Protein AF-0000000087415972 (afdb_homodimer)

Sequence (1484 aa):
MSKLFTLLSVLIVLSFTNALNAEDFAIRDGDTVGFLGDSITAARTYGKHIEKFTLLRYPERKVHFINLGNGGDTAAGGFKRLEQDVFDKGVTLLTVAYGVNDIGWGAKADDEHRQLYLDSIQKIVTACKKRGVRVYICSAAITAGHPDKTENNFLQQMCDAGLAIARKEGAGTIDIQRTMRDIQRSVYTANESLPIEKQKSLHAADGIHLNDLGQMAMAYAILKGLEAPADVSTCVIDAAAGEVLEGNGCQISDLSAADDRLTFTRLDQGLPYNNGAFANLMYRFVPMNQINQYRLTVRNLNLGKYKLTVSGREIGIWRASELAKGLDIASTTPDSWQPGGPWDAQATVLKSLTEARYEVDLANLHAKRSLPETPLLASLTNQAKHANKEIEQMQRFVAKPRPYQFVLTRETDETTIASPLENQVFQRHVRNAGRILIRGTTTRNVDQVQVRFRGQPLQGEVPSEWQSIEFNREDGAFQKSLEFPAGGWFSMDLRMTADNQTVEELSVDQFGVGEVFVGAGQSNSTNSGQFKTKQTTGMVASFSGEHWQIADDPQPGVADRSQGGSYYPAFGDALYEAYKVPIGIAATGYGGTSVNAWQPMDEGLFRWMMTRIDQLGPHGFRAVLWHQGETDVEMPSDEYYDKLKRVIDTSREEAGWNIPWLVAQVSYHNPDAPSFTTTRTAQAKLWADGVALEGPDTDTLTGDHRDLDGKGIHFSPQGLKAHGLLWSEQVKPLIDKSIQEPMSKLFTLLSVLIVLSFTNALNAEDFAIRDGDTVGFLGDSITAARTYGKHIEKFTLLRYPERKVHFINLGNGGDTAAGGFKRLEQDVFDKGVTLLTVAYGVNDIGWGAKADDEHRQLYLDSIQKIVTACKKRGVRVYICSAAITAGHPDKTENNFLQQMCDAGLAIARKEGAGTIDIQRTMRDIQRSVYTANESLPIEKQKSLHAADGIHLNDLGQMAMAYAILKGLEAPADVSTCVIDAAAGEVLEGNGCQISDLSAADDRLTFTRLDQGLPYNNGAFANLMYRFVPMNQINQYRLTVRNLNLGKYKLTVSGREIGIWRASELAKGLDIASTTPDSWQPGGPWDAQATVLKSLTEARYEVDLANLHAKRSLPETPLLASLTNQAKHANKEIEQMQRFVAKPRPYQFVLTRETDETTIASPLENQVFQRHVRNAGRILIRGTTTRNVDQVQVRFRGQPLQGEVPSEWQSIEFNREDGAFQKSLEFPAGGWFSMDLRMTADNQTVEELSVDQFGVGEVFVGAGQSNSTNSGQFKTKQTTGMVASFSGEHWQIADDPQPGVADRSQGGSYYPAFGDALYEAYKVPIGIAATGYGGTSVNAWQPMDEGLFRWMMTRIDQLGPHGFRAVLWHQGETDVEMPSDEYYDKLKRVIDTSREEAGWNIPWLVAQVSYHNPDAPSFTTTRTAQAKLWADGVALEGPDTDTLTGDHRDLDGKGIHFSPQGLKAHGLLWSEQVKPLIDKSIQEP

Radius of gyration: 38.38 Å; Cα contacts (8 Å, |Δi|>4): 3433; chains: 2; bounding box: 85×144×122 Å

pLDDT: mean 88.77, std 13.56, range [22.22, 98.81]

Structure (mmCIF, N/CA/C/O backbone):
data_AF-0000000087415972-model_v1
#
loop_
_entity.id
_entity.type
_entity.pdbx_description
1 polymer 'GDSL-like Lipase/Acylhydrolase'
#
loop_
_atom_site.group_PDB
_atom_site.id
_atom_site.type_symbol
_atom_site.label_atom_id
_atom_site.label_alt_id
_atom_site.label_comp_id
_atom_site.label_asym_id
_atom_site.label_entity_id
_atom_site.label_seq_id
_atom_site.pdbx_PDB_ins_code
_atom_site.Cartn_x
_atom_site.Cartn_y
_atom_site.Cartn_z
_atom_site.occupancy
_atom_site.B_iso_or_equiv
_atom_site.auth_seq_id
_atom_site.auth_comp_id
_atom_site.auth_asym_id
_atom_site.auth_atom_id
_atom_site.pdbx_PDB_model_num
ATOM 1 N N . MET A 1 1 ? -45.344 -38.5 -70.062 1 22.36 1 MET A N 1
ATOM 2 C CA . MET A 1 1 ? -43.969 -38.656 -69.688 1 22.36 1 MET A CA 1
ATOM 3 C C . MET A 1 1 ? -43.375 -37.312 -69.188 1 22.36 1 MET A C 1
ATOM 5 O O . MET A 1 1 ? -42.188 -37.219 -69 1 22.36 1 MET A O 1
ATOM 9 N N . SER A 1 2 ? -43.969 -36.281 -69.375 1 23.62 2 SER A N 1
ATOM 10 C CA . SER A 1 2 ? -43.719 -34.844 -69.312 1 23.62 2 SER A CA 1
ATOM 11 C C . SER A 1 2 ? -43.625 -34.375 -67.875 1 23.62 2 SER A C 1
ATOM 13 O O . SER A 1 2 ? -44.375 -33.5 -67.438 1 23.62 2 SER A O 1
ATOM 15 N N . LYS A 1 3 ? -43.281 -35.469 -66.938 1 23.25 3 LYS A N 1
ATOM 16 C CA . LYS A 1 3 ? -43.656 -35.25 -65.5 1 23.25 3 LYS A CA 1
ATOM 17 C C . LYS A 1 3 ? -43 -34 -64.938 1 23.25 3 LYS A C 1
ATOM 19 O O . LYS A 1 3 ? -43.5 -33.406 -64 1 23.25 3 LYS A O 1
ATOM 24 N N . LEU A 1 4 ? -41.75 -33.562 -65.188 1 24.44 4 LEU A N 1
ATOM 25 C CA . LEU A 1 4 ? -40.75 -33.906 -64.188 1 24.44 4 LEU A CA 1
ATOM 26 C C . LEU A 1 4 ? -40.625 -32.781 -63.156 1 24.44 4 LEU A C 1
ATOM 28 O O . LEU A 1 4 ? -40.656 -33.031 -61.938 1 24.44 4 LEU A O 1
ATOM 32 N N . PHE A 1 5 ? -39.688 -31.719 -63.312 1 28.03 5 PHE A N 1
ATOM 33 C CA . PHE A 1 5 ? -38.656 -31.344 -62.344 1 28.03 5 PHE A CA 1
ATOM 34 C C . PHE A 1 5 ? -39.219 -30.359 -61.312 1 28.03 5 PHE A C 1
ATOM 36 O O . PHE A 1 5 ? -39.719 -29.281 -61.688 1 28.03 5 PHE A O 1
ATOM 43 N N . THR A 1 6 ? -39.75 -30.844 -60.156 1 29.55 6 THR A N 1
ATOM 44 C CA . THR A 1 6 ? -40.344 -30.172 -59 1 29.55 6 THR A CA 1
ATOM 45 C C . THR A 1 6 ? -39.344 -29.219 -58.344 1 29.55 6 THR A C 1
ATOM 47 O O . THR A 1 6 ? -38.25 -29.641 -57.938 1 29.55 6 THR A O 1
ATOM 50 N N . LEU A 1 7 ? -39.25 -27.922 -58.688 1 30.62 7 LEU A N 1
ATOM 51 C CA . LEU A 1 7 ? -38.438 -26.844 -58.125 1 30.62 7 LEU A CA 1
ATOM 52 C C . LEU A 1 7 ? -38.656 -26.688 -56.625 1 30.62 7 LEU A C 1
ATOM 54 O O . LEU A 1 7 ? -39.75 -26.281 -56.219 1 30.62 7 LEU A O 1
ATOM 58 N N . LEU A 1 8 ? -38.25 -27.719 -55.75 1 30.27 8 LEU A N 1
ATOM 59 C CA . LEU A 1 8 ? -38.469 -27.562 -54.312 1 30.27 8 LEU A CA 1
ATOM 60 C C . LEU A 1 8 ? -37.75 -26.312 -53.781 1 30.27 8 LEU A C 1
ATOM 62 O O . LEU A 1 8 ? -36.531 -26.188 -53.906 1 30.27 8 LEU A O 1
ATOM 66 N N . SER A 1 9 ? -38.406 -25.141 -53.688 1 29.41 9 SER A N 1
ATOM 67 C CA . SER A 1 9 ? -38 -23.891 -53.062 1 29.41 9 SER A CA 1
ATOM 68 C C . SER A 1 9 ? -37.594 -24.094 -51.594 1 29.41 9 SER A C 1
ATOM 70 O O . SER A 1 9 ? -38.406 -24.562 -50.781 1 29.41 9 SER A O 1
ATOM 72 N N . VAL A 1 10 ? -36.375 -24.562 -51.312 1 29.03 10 VAL A N 1
ATOM 73 C CA . VAL A 1 10 ? -35.844 -24.688 -49.969 1 29.03 10 VAL A CA 1
ATOM 74 C C . VAL A 1 10 ? -35.969 -23.344 -49.219 1 29.03 10 VAL A C 1
ATOM 76 O O . VAL A 1 10 ? -35.406 -22.344 -49.656 1 29.03 10 VAL A O 1
ATOM 79 N N . LEU A 1 11 ? -37.094 -23.062 -48.531 1 29.73 11 LEU A N 1
ATOM 80 C CA . LEU A 1 11 ? -37.312 -21.984 -47.594 1 29.73 11 LEU A CA 1
ATOM 81 C C . LEU A 1 11 ? -36.25 -21.938 -46.531 1 29.73 11 LEU A C 1
ATOM 83 O O . LEU A 1 11 ? -36.094 -22.891 -45.75 1 29.73 11 LEU A O 1
ATOM 87 N N . ILE A 1 12 ? -35.156 -21.266 -46.75 1 29.73 12 ILE A N 1
ATOM 88 C CA . ILE A 1 12 ? -34.125 -20.906 -45.781 1 29.73 12 ILE A CA 1
ATOM 89 C C . ILE A 1 12 ? -34.781 -20.266 -44.562 1 29.73 12 ILE A C 1
ATOM 91 O O . ILE A 1 12 ? -35.375 -19.188 -44.656 1 29.73 12 ILE A O 1
ATOM 95 N N . VAL A 1 13 ? -35.406 -21.094 -43.656 1 29.53 13 VAL A N 1
ATOM 96 C CA . VAL A 1 13 ? -35.875 -20.594 -42.375 1 29.53 13 VAL A CA 1
ATOM 97 C C . VAL A 1 13 ? -34.75 -19.844 -41.656 1 29.53 13 VAL A C 1
ATOM 99 O O . VAL A 1 13 ? -33.688 -20.422 -41.344 1 29.53 13 VAL A O 1
ATOM 102 N N . LEU A 1 14 ? -34.594 -18.578 -41.938 1 31.95 14 LEU A N 1
ATOM 103 C CA . LEU A 1 14 ? -33.875 -17.609 -41.125 1 31.95 14 LEU A CA 1
ATOM 104 C C . LEU A 1 14 ? -34.312 -17.703 -39.656 1 31.95 14 LEU A C 1
ATOM 106 O O . LEU A 1 14 ? -35.438 -17.328 -39.312 1 31.95 14 LEU A O 1
ATOM 110 N N . SER A 1 15 ? -34.062 -18.859 -39.031 1 29.22 15 SER A N 1
ATOM 111 C CA . SER A 1 15 ? -34.312 -18.844 -37.594 1 29.22 15 SER A CA 1
ATOM 112 C C . SER A 1 15 ? -33.781 -17.578 -36.969 1 29.22 15 SER A C 1
ATOM 114 O O . SER A 1 15 ? -32.594 -17.312 -37 1 29.22 15 SER A O 1
ATOM 116 N N . PHE A 1 16 ? -34.625 -16.516 -36.969 1 31.69 16 PHE A N 1
ATOM 117 C CA . PHE A 1 16 ? -34.438 -15.422 -36.031 1 31.69 16 PHE A CA 1
ATOM 118 C C . PHE A 1 16 ? -34.25 -15.938 -34.625 1 31.69 16 PHE A C 1
ATOM 120 O O . PHE A 1 16 ? -35.156 -16.469 -34.031 1 31.69 16 PHE A O 1
ATOM 127 N N . THR A 1 17 ? -33.125 -16.609 -34.312 1 31.09 17 THR A N 1
ATOM 128 C CA . THR A 1 17 ? -32.812 -16.781 -32.906 1 31.09 17 THR A CA 1
ATOM 129 C C . THR A 1 17 ? -33.281 -15.578 -32.094 1 31.09 17 THR A C 1
ATOM 131 O O . THR A 1 17 ? -33.094 -14.43 -32.5 1 31.09 17 THR A O 1
ATOM 134 N N . ASN A 1 18 ? -34.375 -15.789 -31.422 1 31.23 18 ASN A N 1
ATOM 135 C CA . ASN A 1 18 ? -34.812 -14.945 -30.312 1 31.23 18 ASN A CA 1
ATOM 136 C C . ASN A 1 18 ? -33.656 -14.406 -29.5 1 31.23 18 ASN A C 1
ATOM 138 O O . ASN A 1 18 ? -32.875 -15.188 -28.938 1 31.23 18 ASN A O 1
ATOM 142 N N . ALA A 1 19 ? -33.125 -13.32 -29.859 1 33.66 19 ALA A N 1
ATOM 143 C CA . ALA A 1 19 ? -32.312 -12.484 -28.969 1 33.66 19 ALA A CA 1
ATOM 144 C C . ALA A 1 19 ? -32.812 -12.562 -27.531 1 33.66 19 ALA A C 1
ATOM 146 O O . ALA A 1 19 ? -33.969 -12.258 -27.25 1 33.66 19 ALA A O 1
ATOM 147 N N . LEU A 1 20 ? -32.406 -13.539 -26.734 1 34.69 20 LEU A N 1
ATOM 148 C CA . LEU A 1 20 ? -32.531 -13.461 -25.281 1 34.69 20 LEU A CA 1
ATOM 149 C C . LEU A 1 20 ? -32.781 -12.023 -24.844 1 34.69 20 LEU A C 1
ATOM 151 O O . LEU A 1 20 ? -32.094 -11.109 -25.281 1 34.69 20 LEU A O 1
ATOM 155 N N . ASN A 1 21 ? -34 -11.766 -24.562 1 36.62 21 ASN A N 1
ATOM 156 C CA . ASN A 1 21 ? -34.375 -10.578 -23.797 1 36.62 21 ASN A CA 1
ATOM 157 C C . ASN A 1 21 ? -33.312 -10.203 -22.781 1 36.62 21 ASN A C 1
ATOM 159 O O . ASN A 1 21 ? -33.031 -10.953 -21.828 1 36.62 21 ASN A O 1
ATOM 163 N N . ALA A 1 22 ? -32.125 -9.758 -23.062 1 40.22 22 ALA A N 1
ATOM 164 C CA . ALA A 1 22 ? -31.203 -9.047 -22.172 1 40.22 22 ALA A CA 1
ATOM 165 C C . ALA A 1 22 ? -31.953 -8.492 -20.953 1 40.22 22 ALA A C 1
ATOM 167 O O . ALA A 1 22 ? -32.75 -7.574 -21.078 1 40.22 22 ALA A O 1
ATOM 168 N N . GLU A 1 23 ? -32.438 -9.18 -20.141 1 51.81 23 GLU A N 1
ATOM 169 C CA . GLU A 1 23 ? -32.719 -8.641 -18.812 1 51.81 23 GLU A CA 1
ATOM 170 C C . GLU A 1 23 ? -31.828 -7.43 -18.531 1 51.81 23 GLU A C 1
ATOM 172 O O . GLU A 1 23 ? -30.594 -7.527 -18.578 1 51.81 23 GLU A O 1
ATOM 177 N N . ASP A 1 24 ? -32.219 -6.043 -18.969 1 72.81 24 ASP A N 1
ATOM 178 C CA . ASP A 1 24 ? -31.609 -4.871 -19.578 1 72.81 24 ASP A CA 1
ATOM 179 C C . ASP A 1 24 ? -30.609 -4.207 -18.625 1 72.81 24 ASP A C 1
ATOM 181 O O . ASP A 1 24 ? -30.984 -3.838 -17.5 1 72.81 24 ASP A O 1
ATOM 185 N N . PHE A 1 25 ? -29.391 -4.578 -18.766 1 92.56 25 PHE A N 1
ATOM 186 C CA . PHE A 1 25 ? -28.344 -3.76 -18.172 1 92.56 25 PHE A CA 1
ATOM 187 C C . PHE A 1 25 ? -28.719 -2.285 -18.188 1 92.56 25 PHE A C 1
ATOM 189 O O . PHE A 1 25 ? -29.234 -1.785 -19.188 1 92.56 25 PHE A O 1
ATOM 196 N N . ALA A 1 26 ? -28.672 -1.767 -17.047 1 97.06 26 ALA A N 1
ATOM 197 C CA . ALA A 1 26 ? -29.219 -0.428 -16.828 1 97.06 26 ALA A CA 1
ATOM 198 C C . ALA A 1 26 ? -28.547 0.59 -17.75 1 97.06 26 ALA A C 1
ATOM 200 O O . ALA A 1 26 ? -29.172 1.57 -18.156 1 97.06 26 ALA A O 1
ATOM 201 N N . ILE A 1 27 ? -27.25 0.401 -18.094 1 97.75 27 ILE A N 1
ATOM 202 C CA . ILE A 1 27 ? -26.531 1.353 -18.922 1 97.75 27 ILE A CA 1
ATOM 203 C C . ILE A 1 27 ? -26.859 1.099 -20.391 1 97.75 27 ILE A C 1
ATOM 205 O O . ILE A 1 27 ? -26.547 0.031 -20.938 1 97.75 27 ILE A O 1
ATOM 209 N N . ARG A 1 28 ? -27.359 2.094 -21.062 1 96.75 28 ARG A N 1
ATOM 210 C CA . ARG A 1 28 ? -27.859 1.979 -22.422 1 96.75 28 ARG A CA 1
ATOM 211 C C . ARG A 1 28 ? -27 2.771 -23.391 1 96.75 28 ARG A C 1
ATOM 213 O O . ARG A 1 28 ? -26.125 3.537 -22.969 1 96.75 28 ARG A O 1
ATOM 220 N N . ASP A 1 29 ? -27.25 2.471 -24.703 1 96.62 29 ASP A N 1
ATOM 221 C CA . ASP A 1 29 ? -26.562 3.215 -25.75 1 96.62 29 ASP A CA 1
ATOM 222 C C . ASP A 1 29 ? -26.875 4.707 -25.672 1 96.62 29 ASP A C 1
ATOM 224 O O . ASP A 1 29 ? -28.047 5.094 -25.547 1 96.62 29 ASP A O 1
ATOM 228 N N . GLY A 1 30 ? -25.906 5.523 -25.656 1 96.38 30 GLY A N 1
ATOM 229 C CA . GLY A 1 30 ? -26.078 6.965 -25.625 1 96.38 30 GLY A CA 1
ATOM 230 C C . GLY A 1 30 ? -26.031 7.551 -24.219 1 96.38 30 GLY A C 1
ATOM 231 O O . GLY A 1 30 ? -26.031 8.773 -24.062 1 96.38 30 GLY A O 1
ATOM 232 N N . ASP A 1 31 ? -25.875 6.75 -23.234 1 97.81 31 ASP A N 1
ATOM 233 C CA . ASP A 1 31 ? -25.891 7.227 -21.844 1 97.81 31 ASP A CA 1
ATOM 234 C C . ASP A 1 31 ? -24.625 8.008 -21.516 1 97.81 31 ASP A C 1
ATOM 236 O O . ASP A 1 31 ? -23.547 7.676 -22 1 97.81 31 ASP A O 1
ATOM 240 N N . THR A 1 32 ? -24.797 9.062 -20.781 1 98.12 32 THR A N 1
ATOM 241 C CA . THR A 1 32 ? -23.734 9.641 -19.969 1 98.12 32 THR A CA 1
ATOM 242 C C . THR A 1 32 ? -23.922 9.242 -18.5 1 98.12 32 THR A C 1
ATOM 244 O O . THR A 1 32 ? -24.844 9.703 -17.828 1 98.12 32 THR A O 1
ATOM 247 N N . VAL A 1 33 ? -23 8.438 -18.031 1 98.56 33 VAL A N 1
ATOM 248 C CA . VAL A 1 33 ? -23.109 7.863 -16.688 1 98.56 33 VAL A CA 1
ATOM 249 C C . VAL A 1 33 ? -22.297 8.688 -15.695 1 98.56 33 VAL A C 1
ATOM 251 O O . VAL A 1 33 ? -21.094 8.891 -15.891 1 98.56 33 VAL A O 1
ATOM 254 N N . GLY A 1 34 ? -22.969 9.195 -14.656 1 98.5 34 GLY A N 1
ATOM 255 C CA . GLY A 1 34 ? -22.297 9.93 -13.594 1 98.5 34 GLY A CA 1
ATOM 256 C C . GLY A 1 34 ? -22.234 9.156 -12.289 1 98.5 34 GLY A C 1
ATOM 257 O O . GLY A 1 34 ? -23.188 8.469 -11.922 1 98.5 34 GLY A O 1
ATOM 258 N N . PHE A 1 35 ? -21.109 9.242 -11.594 1 98.62 35 PHE A N 1
ATOM 259 C CA . PHE A 1 35 ? -20.938 8.672 -10.266 1 98.62 35 PHE A CA 1
ATOM 260 C C . PHE A 1 35 ? -20.859 9.773 -9.211 1 98.62 35 PHE A C 1
ATOM 262 O O . PHE A 1 35 ? -19.781 10.344 -8.984 1 98.62 35 PHE A O 1
ATOM 269 N N . LEU A 1 36 ? -21.906 10.031 -8.555 1 98.44 36 LEU A N 1
ATOM 270 C CA . LEU A 1 36 ? -21.953 11.062 -7.527 1 98.44 36 LEU A CA 1
ATOM 271 C C . LEU A 1 36 ? -21.672 10.477 -6.152 1 98.44 36 LEU A C 1
ATOM 273 O O . LEU A 1 36 ? -22.297 9.484 -5.762 1 98.44 36 LEU A O 1
ATOM 277 N N . GLY A 1 37 ? -20.766 11.008 -5.445 1 97.62 37 GLY A N 1
ATOM 278 C CA . GLY A 1 37 ? -20.438 10.484 -4.129 1 97.62 37 GLY A CA 1
ATOM 279 C C . GLY A 1 37 ? -19.328 11.258 -3.436 1 97.62 37 GLY A C 1
ATOM 280 O O . GLY A 1 37 ? -19.047 12.398 -3.801 1 97.62 37 GLY A O 1
ATOM 281 N N . ASP A 1 38 ? -18.828 10.672 -2.344 1 95.44 38 ASP A N 1
ATOM 282 C CA . ASP A 1 38 ? -17.828 11.336 -1.497 1 95.44 38 ASP A CA 1
ATOM 283 C C . ASP A 1 38 ? -16.406 10.938 -1.895 1 95.44 38 ASP A C 1
ATOM 285 O O . ASP A 1 38 ? -16.109 10.805 -3.082 1 95.44 38 ASP A O 1
ATOM 289 N N . SER A 1 39 ? -15.477 10.852 -0.939 1 93.19 39 SER A N 1
ATOM 290 C CA . SER A 1 39 ? -14.07 10.586 -1.226 1 93.19 39 SER A CA 1
ATOM 291 C C . SER A 1 39 ? -13.891 9.203 -1.847 1 93.19 39 SER A C 1
ATOM 293 O O . SER A 1 39 ? -12.961 8.984 -2.633 1 93.19 39 SER A O 1
ATOM 295 N N . ILE A 1 40 ? -14.656 8.219 -1.494 1 94.12 40 ILE A N 1
ATOM 296 C CA . ILE A 1 40 ? -14.562 6.883 -2.068 1 94.12 40 ILE A CA 1
ATOM 297 C C . ILE A 1 40 ? -14.844 6.941 -3.566 1 94.12 40 ILE A C 1
ATOM 299 O O . ILE A 1 40 ? -14.133 6.324 -4.363 1 94.12 40 ILE A O 1
ATOM 303 N N . THR A 1 41 ? -15.883 7.719 -3.926 1 97 41 THR A N 1
ATOM 304 C CA . THR A 1 41 ? -16.203 7.938 -5.332 1 97 41 THR A CA 1
ATOM 305 C C . THR A 1 41 ? -15.109 8.758 -6.016 1 97 41 THR A C 1
ATOM 307 O O . THR A 1 41 ? -14.742 8.477 -7.156 1 97 41 THR A O 1
ATOM 310 N N . ALA A 1 42 ? -14.609 9.734 -5.297 1 93.75 42 ALA A N 1
ATOM 311 C CA . ALA A 1 42 ? -13.594 10.625 -5.844 1 93.75 42 ALA A CA 1
ATOM 312 C C . ALA A 1 42 ? -12.328 9.852 -6.207 1 93.75 42 ALA A C 1
ATOM 314 O O . ALA A 1 42 ? -11.547 10.289 -7.062 1 93.75 42 ALA A O 1
ATOM 315 N N . ALA A 1 43 ? -12.148 8.719 -5.574 1 92.38 43 ALA A N 1
ATOM 316 C CA . ALA A 1 43 ? -10.984 7.875 -5.859 1 92.38 43 ALA A CA 1
ATOM 317 C C . ALA A 1 43 ? -11.055 7.309 -7.277 1 92.38 43 ALA A C 1
ATOM 319 O O . ALA A 1 43 ? -10.047 6.871 -7.828 1 92.38 43 ALA A O 1
ATOM 320 N N . ARG A 1 44 ? -12.266 7.191 -7.902 1 94.94 44 ARG A N 1
ATOM 321 C CA . ARG A 1 44 ? -12.523 6.906 -9.312 1 94.94 44 ARG A CA 1
ATOM 322 C C . ARG A 1 44 ? -12.328 5.426 -9.609 1 94.94 44 ARG A C 1
ATOM 324 O O . ARG A 1 44 ? -12.711 4.945 -10.68 1 94.94 44 ARG A O 1
ATOM 331 N N . THR A 1 45 ? -11.828 4.59 -8.695 1 96.19 45 THR A N 1
ATOM 332 C CA . THR A 1 45 ? -11.391 3.23 -8.992 1 96.19 45 THR A CA 1
ATOM 333 C C . THR A 1 45 ? -12.578 2.33 -9.312 1 96.19 45 THR A C 1
ATOM 335 O O . THR A 1 45 ? -12.578 1.62 -10.312 1 96.19 45 THR A O 1
ATOM 338 N N . TYR A 1 46 ? -13.656 2.35 -8.461 1 97.81 46 TYR A N 1
ATOM 339 C CA . TYR A 1 46 ? -14.781 1.469 -8.766 1 97.81 46 TYR A CA 1
ATOM 340 C C . TYR A 1 46 ? -15.484 1.901 -10.039 1 97.81 46 TYR A C 1
ATOM 342 O O . TYR A 1 46 ? -16.016 1.065 -10.781 1 97.81 46 TYR A O 1
ATOM 350 N N . GLY A 1 47 ? -15.531 3.236 -10.328 1 98.19 47 GLY A N 1
ATOM 351 C CA . GLY A 1 47 ? -16.109 3.723 -11.57 1 98.19 47 GLY A CA 1
ATOM 352 C C . GLY A 1 47 ? -15.375 3.217 -12.805 1 98.19 47 GLY A C 1
ATOM 353 O O . GLY A 1 47 ? -16 2.885 -13.812 1 98.19 47 GLY A O 1
ATOM 354 N N . LYS A 1 48 ? -14.039 3.148 -12.742 1 97.94 48 LYS A N 1
ATOM 355 C CA . LYS A 1 48 ? -13.234 2.627 -13.844 1 97.94 48 LYS A CA 1
ATOM 356 C C . LYS A 1 48 ? -13.555 1.16 -14.109 1 97.94 48 LYS A C 1
ATOM 358 O O . LYS A 1 48 ? -13.578 0.724 -15.266 1 97.94 48 LYS A O 1
ATOM 363 N N . HIS A 1 49 ? -13.742 0.395 -13.008 1 98.06 49 HIS A N 1
ATOM 364 C CA . HIS A 1 49 ? -14.141 -0.997 -13.172 1 98.06 49 HIS A CA 1
ATOM 365 C C . HIS A 1 49 ? -15.453 -1.103 -13.945 1 98.06 49 HIS A C 1
ATOM 367 O O . HIS A 1 49 ? -15.586 -1.934 -14.844 1 98.06 49 HIS A O 1
ATOM 373 N N . ILE A 1 50 ? -16.391 -0.255 -13.609 1 98.56 50 ILE A N 1
ATOM 374 C CA . ILE A 1 50 ? -17.719 -0.285 -14.234 1 98.56 50 ILE A CA 1
ATOM 375 C C . ILE A 1 50 ? -17.609 0.14 -15.695 1 98.56 50 ILE A C 1
ATOM 377 O O . ILE A 1 50 ? -18.234 -0.457 -16.578 1 98.56 50 ILE A O 1
ATOM 381 N N . GLU A 1 51 ? -16.828 1.142 -15.914 1 98.44 51 GLU A N 1
ATOM 382 C CA . GLU A 1 51 ? -16.594 1.608 -17.281 1 98.44 51 GLU A CA 1
ATOM 383 C C . GLU A 1 51 ? -15.984 0.508 -18.141 1 98.44 51 GLU A C 1
ATOM 385 O O . GLU A 1 51 ? -16.484 0.223 -19.234 1 98.44 51 GLU A O 1
ATOM 390 N N . LYS A 1 52 ? -14.914 -0.134 -17.672 1 98 52 LYS A N 1
ATOM 391 C CA . LYS A 1 52 ? -14.25 -1.188 -18.422 1 98 52 LYS A CA 1
ATOM 392 C C . LYS A 1 52 ? -15.195 -2.359 -18.688 1 98 52 LYS A C 1
ATOM 394 O O . LYS A 1 52 ? -15.25 -2.891 -19.797 1 98 52 LYS A O 1
ATOM 399 N N . PHE A 1 53 ? -15.953 -2.768 -17.641 1 98.31 53 PHE A N 1
ATOM 400 C CA . PHE A 1 53 ? -16.922 -3.838 -17.797 1 98.31 53 PHE A CA 1
ATOM 401 C C . PHE A 1 53 ? -17.906 -3.518 -18.922 1 98.31 53 PHE A C 1
ATOM 403 O O . PHE A 1 53 ? -18.156 -4.355 -19.781 1 98.31 53 PHE A O 1
ATOM 410 N N . THR A 1 54 ? -18.406 -2.289 -18.906 1 98.44 54 THR A N 1
ATOM 411 C CA . THR A 1 54 ? -19.438 -1.868 -19.859 1 98.44 54 THR A CA 1
ATOM 412 C C . THR A 1 54 ? -18.875 -1.83 -21.281 1 98.44 54 THR A C 1
ATOM 414 O O . THR A 1 54 ? -19.531 -2.311 -22.203 1 98.44 54 THR A O 1
ATOM 417 N N . LEU A 1 55 ? -17.703 -1.273 -21.453 1 98.06 55 LEU A N 1
ATOM 418 C CA . LEU A 1 55 ? -17.109 -1.133 -22.781 1 98.06 55 LEU A CA 1
ATOM 419 C C . LEU A 1 55 ? -16.781 -2.498 -23.375 1 98.06 55 LEU A C 1
ATOM 421 O O . LEU A 1 55 ? -16.953 -2.707 -24.578 1 98.06 55 LEU A O 1
ATOM 425 N N . LEU A 1 56 ? -16.359 -3.416 -22.547 1 98.12 56 LEU A N 1
ATOM 426 C CA . LEU A 1 56 ? -16.031 -4.75 -23.031 1 98.12 56 LEU A CA 1
ATOM 427 C C . LEU A 1 56 ? -17.281 -5.547 -23.344 1 98.12 56 LEU A C 1
ATOM 429 O O . LEU A 1 56 ? -17.391 -6.18 -24.391 1 98.12 56 LEU A O 1
ATOM 433 N N . ARG A 1 57 ? -18.266 -5.426 -22.469 1 97.88 57 ARG A N 1
ATOM 434 C CA . ARG A 1 57 ? -19.484 -6.211 -22.594 1 97.88 57 ARG A CA 1
ATOM 435 C C . ARG A 1 57 ? -20.344 -5.703 -23.75 1 97.88 57 ARG A C 1
ATOM 437 O O . ARG A 1 57 ? -20.969 -6.496 -24.469 1 97.88 57 ARG A O 1
ATOM 444 N N . TYR A 1 58 ? -20.359 -4.379 -23.922 1 96.94 58 TYR A N 1
ATOM 445 C CA . TYR A 1 58 ? -21.188 -3.74 -24.938 1 96.94 58 TYR A CA 1
ATOM 446 C C . TYR A 1 58 ? -20.375 -2.748 -25.766 1 96.94 58 TYR A C 1
ATOM 448 O O . TYR A 1 58 ? -20.641 -1.545 -25.734 1 96.94 58 TYR A O 1
ATOM 456 N N . PRO A 1 59 ? -19.5 -3.297 -26.625 1 95.25 59 PRO A N 1
ATOM 457 C CA . PRO A 1 59 ? -18.562 -2.432 -27.328 1 95.25 59 PRO A CA 1
ATOM 458 C C . PRO A 1 59 ? -19.234 -1.495 -28.328 1 95.25 59 PRO A C 1
ATOM 460 O O . PRO A 1 59 ? -18.672 -0.47 -28.703 1 95.25 59 PRO A O 1
ATOM 463 N N . GLU A 1 60 ? -20.422 -1.74 -28.703 1 94.31 60 GLU A N 1
ATOM 464 C CA . GLU A 1 60 ? -21.094 -0.936 -29.719 1 94.31 60 GLU A CA 1
ATOM 465 C C . GLU A 1 60 ? -21.891 0.203 -29.078 1 94.31 60 GLU A C 1
ATOM 467 O O . GLU A 1 60 ? -22.312 1.134 -29.766 1 94.31 60 GLU A O 1
ATOM 472 N N . ARG A 1 61 ? -22.078 0.104 -27.766 1 94.88 61 ARG A N 1
ATOM 473 C CA . ARG A 1 61 ? -22.781 1.186 -27.078 1 94.88 61 ARG A CA 1
ATOM 474 C C . ARG A 1 61 ? -21.875 2.41 -26.922 1 94.88 61 ARG A C 1
ATOM 476 O O . ARG A 1 61 ? -20.719 2.293 -26.516 1 94.88 61 ARG A O 1
ATOM 483 N N . LYS A 1 62 ? -22.422 3.537 -27.297 1 94.94 62 LYS A N 1
ATOM 484 C CA . LYS A 1 62 ? -21.719 4.797 -27.078 1 94.94 62 LYS A CA 1
ATOM 485 C C . LYS A 1 62 ? -22.047 5.379 -25.703 1 94.94 62 LYS A C 1
ATOM 487 O O . LYS A 1 62 ? -22.984 6.172 -25.562 1 94.94 62 LYS A O 1
ATOM 492 N N . VAL A 1 63 ? -21.234 5.059 -24.75 1 96.88 63 VAL A N 1
ATOM 493 C CA . VAL A 1 63 ? -21.469 5.473 -23.375 1 96.88 63 VAL A CA 1
ATOM 494 C C . VAL A 1 63 ? -20.312 6.352 -22.891 1 96.88 63 VAL A C 1
ATOM 496 O O . VAL A 1 63 ? -19.156 6.086 -23.203 1 96.88 63 VAL A O 1
ATOM 499 N N . HIS A 1 64 ? -20.625 7.422 -22.266 1 96.06 64 HIS A N 1
ATOM 500 C CA . HIS A 1 64 ? -19.656 8.305 -21.625 1 96.06 64 HIS A CA 1
ATOM 501 C C . HIS A 1 64 ? -19.734 8.203 -20.109 1 96.06 64 HIS A C 1
ATOM 503 O O . HIS A 1 64 ? -20.828 8.055 -19.547 1 96.06 64 HIS A O 1
ATOM 509 N N . PHE A 1 65 ? -18.594 8.297 -19.453 1 97.5 65 PHE A N 1
ATOM 510 C CA . PHE A 1 65 ? -18.547 8.164 -18 1 97.5 65 PHE A CA 1
ATOM 511 C C . PHE A 1 65 ? -17.938 9.406 -17.375 1 97.5 65 PHE A C 1
ATOM 513 O O . PHE A 1 65 ? -16.953 9.945 -17.875 1 97.5 65 PHE A O 1
ATOM 520 N N . ILE A 1 66 ? -18.531 9.859 -16.25 1 96.19 66 ILE A N 1
ATOM 521 C CA . ILE A 1 66 ? -18.062 11.039 -15.531 1 96.19 66 ILE A CA 1
ATOM 522 C C . ILE A 1 66 ? -17.984 10.742 -14.039 1 96.19 66 ILE A C 1
ATOM 524 O O . ILE A 1 66 ? -18.938 10.242 -13.445 1 96.19 66 ILE A O 1
ATOM 528 N N . ASN A 1 67 ? -16.812 10.992 -13.453 1 96.81 67 ASN A N 1
ATOM 529 C CA . ASN A 1 67 ? -16.672 10.93 -12 1 96.81 67 ASN A CA 1
ATOM 530 C C . ASN A 1 67 ? -17.094 12.242 -11.336 1 96.81 67 ASN A C 1
ATOM 532 O O . ASN A 1 67 ? -16.594 13.305 -11.695 1 96.81 67 ASN A O 1
ATOM 536 N N . LEU A 1 68 ? -17.953 12.133 -10.43 1 97.12 68 LEU A N 1
ATOM 537 C CA . LEU A 1 68 ? -18.516 13.305 -9.75 1 97.12 68 LEU A CA 1
ATOM 538 C C . LEU A 1 68 ? -18.312 13.195 -8.242 1 97.12 68 LEU A C 1
ATOM 540 O O . LEU A 1 68 ? -19.141 13.688 -7.465 1 97.12 68 LEU A O 1
ATOM 544 N N . GLY A 1 69 ? -17.297 12.43 -7.867 1 95.69 69 GLY A N 1
ATOM 545 C CA . GLY A 1 69 ? -16.938 12.32 -6.461 1 95.69 69 GLY A CA 1
ATOM 546 C C . GLY A 1 69 ? -16.234 13.555 -5.934 1 95.69 69 GLY A C 1
ATOM 547 O O . GLY A 1 69 ? -15.461 14.195 -6.652 1 95.69 69 GLY A O 1
ATOM 548 N N . ASN A 1 70 ? -16.516 13.859 -4.699 1 91.81 70 ASN A N 1
ATOM 549 C CA . ASN A 1 70 ? -15.859 14.953 -3.996 1 91.81 70 ASN A CA 1
ATOM 550 C C . ASN A 1 70 ? -15.477 14.555 -2.572 1 91.81 70 ASN A C 1
ATOM 552 O O . ASN A 1 70 ? -16.312 14.07 -1.815 1 91.81 70 ASN A O 1
ATOM 556 N N . GLY A 1 71 ? -14.242 14.781 -2.234 1 86.81 71 GLY A N 1
ATOM 557 C CA . GLY A 1 71 ? -13.758 14.414 -0.915 1 86.81 71 GLY A CA 1
ATOM 558 C C . GLY A 1 71 ? -14.5 15.109 0.21 1 86.81 71 GLY A C 1
ATOM 559 O O . GLY A 1 71 ? -14.727 16.328 0.152 1 86.81 71 GLY A O 1
ATOM 560 N N . GLY A 1 72 ? -14.852 14.422 1.278 1 84.94 72 GLY A N 1
ATOM 561 C CA . GLY A 1 72 ? -15.516 14.969 2.449 1 84.94 72 GLY A CA 1
ATOM 562 C C . GLY A 1 72 ? -16.969 15.328 2.197 1 84.94 72 GLY A C 1
ATOM 563 O O . GLY A 1 72 ? -17.656 15.805 3.1 1 84.94 72 GLY A O 1
ATOM 564 N N . ASP A 1 73 ? -17.5 15.055 1.008 1 91.06 73 ASP A N 1
ATOM 565 C CA . ASP A 1 73 ? -18.859 15.43 0.596 1 91.06 73 ASP A CA 1
ATOM 566 C C . ASP A 1 73 ? -19.906 14.602 1.335 1 91.06 73 ASP A C 1
ATOM 568 O O . ASP A 1 73 ? -19.578 13.602 1.979 1 91.06 73 ASP A O 1
ATOM 572 N N . THR A 1 74 ? -21.125 15.133 1.423 1 94.5 74 THR A N 1
ATOM 573 C CA . THR A 1 74 ? -22.297 14.492 2.002 1 94.5 74 THR A CA 1
ATOM 574 C C . THR A 1 74 ? -23.453 14.508 1.014 1 94.5 74 THR A C 1
ATOM 576 O O . THR A 1 74 ? -23.344 15.07 -0.077 1 94.5 74 THR A O 1
ATOM 579 N N . ALA A 1 75 ? -24.531 13.836 1.369 1 98.12 75 ALA A N 1
ATOM 580 C CA . ALA A 1 75 ? -25.703 13.852 0.504 1 98.12 75 ALA A CA 1
ATOM 581 C C . ALA A 1 75 ? -26.234 15.273 0.321 1 98.12 75 ALA A C 1
ATOM 583 O O . ALA A 1 75 ? -26.672 15.648 -0.773 1 98.12 75 ALA A O 1
ATOM 584 N N . ALA A 1 76 ? -26.156 16.062 1.393 1 96.5 76 ALA A N 1
ATOM 585 C CA . ALA A 1 76 ? -26.578 17.453 1.305 1 96.5 76 ALA A CA 1
ATOM 586 C C . ALA A 1 76 ? -25.703 18.234 0.329 1 96.5 76 ALA A C 1
ATOM 588 O O . ALA A 1 76 ? -26.203 19.047 -0.458 1 96.5 76 ALA A O 1
ATOM 589 N N . GLY A 1 77 ? -24.422 17.984 0.453 1 95 77 GLY A N 1
ATOM 590 C CA . GLY A 1 77 ? -23.516 18.625 -0.482 1 95 77 GLY A CA 1
ATOM 591 C C . GLY A 1 77 ? -23.734 18.188 -1.92 1 95 77 GLY A C 1
ATOM 592 O O . GLY A 1 77 ? -23.672 19.016 -2.836 1 95 77 GLY A O 1
ATOM 593 N N . GLY A 1 78 ? -24.016 16.906 -2.133 1 96.88 78 GLY A N 1
ATOM 594 C CA . GLY A 1 78 ? -24.328 16.391 -3.457 1 96.88 78 GLY A CA 1
ATOM 595 C C . GLY A 1 78 ? -25.562 17.031 -4.074 1 96.88 78 GLY A C 1
ATOM 596 O O . GLY A 1 78 ? -25.578 17.359 -5.262 1 96.88 78 GLY A O 1
ATOM 597 N N . PHE A 1 79 ? -26.547 17.219 -3.287 1 97.25 79 PHE A N 1
ATOM 598 C CA . PHE A 1 79 ? -27.766 17.875 -3.77 1 97.25 79 PHE A CA 1
ATOM 599 C C . PHE A 1 79 ? -27.469 19.297 -4.23 1 97.25 79 PHE A C 1
ATOM 601 O O . PHE A 1 79 ? -27.953 19.719 -5.281 1 97.25 79 PHE A O 1
ATOM 608 N N . LYS A 1 80 ? -26.641 20.016 -3.51 1 95.44 80 LYS A N 1
ATOM 609 C CA . LYS A 1 80 ? -26.344 21.406 -3.812 1 95.44 80 LYS A CA 1
ATOM 610 C C . LYS A 1 80 ? -25.625 21.531 -5.152 1 95.44 80 LYS A C 1
ATOM 612 O O . LYS A 1 80 ? -25.75 22.547 -5.836 1 95.44 80 LYS A O 1
ATOM 617 N N . ARG A 1 81 ? -24.938 20.484 -5.527 1 93.88 81 ARG A N 1
ATOM 618 C CA . ARG A 1 81 ? -24.125 20.625 -6.73 1 93.88 81 ARG A CA 1
ATOM 619 C C . ARG A 1 81 ? -24.766 19.891 -7.906 1 93.88 81 ARG A C 1
ATOM 621 O O . ARG A 1 81 ? -24.156 19.781 -8.977 1 93.88 81 ARG A O 1
ATOM 628 N N . LEU A 1 82 ? -25.938 19.438 -7.812 1 96.88 82 LEU A N 1
ATOM 629 C CA . LEU A 1 82 ? -26.578 18.641 -8.836 1 96.88 82 LEU A CA 1
ATOM 630 C C . LEU A 1 82 ? -26.703 19.406 -10.141 1 96.88 82 LEU A C 1
ATOM 632 O O . LEU A 1 82 ? -26.422 18.875 -11.219 1 96.88 82 LEU A O 1
ATOM 636 N N . GLU A 1 83 ? -27.188 20.625 -10.039 1 95.38 83 GLU A N 1
ATOM 637 C CA . GLU A 1 83 ? -27.422 21.406 -11.242 1 95.38 83 GLU A CA 1
ATOM 638 C C . GLU A 1 83 ? -26.141 21.578 -12.055 1 95.38 83 GLU A C 1
ATOM 640 O O . GLU A 1 83 ? -26.109 21.266 -13.242 1 95.38 83 GLU A O 1
ATOM 645 N N . GLN A 1 84 ? -25.094 21.969 -11.406 1 93.12 84 GLN A N 1
ATOM 646 C CA . GLN A 1 84 ? -23.859 22.312 -12.094 1 93.12 84 GLN A CA 1
ATOM 647 C C . GLN A 1 84 ? -23.047 21.062 -12.438 1 93.12 84 GLN A C 1
ATOM 649 O O . GLN A 1 84 ? -22.5 20.953 -13.531 1 93.12 84 GLN A O 1
ATOM 654 N N . ASP A 1 85 ? -23 20.094 -11.539 1 94.38 85 ASP A N 1
ATOM 655 C CA . ASP A 1 85 ? -22.062 18.984 -11.695 1 94.38 85 ASP A CA 1
ATOM 656 C C . ASP A 1 85 ? -22.719 17.797 -12.398 1 94.38 85 ASP A C 1
ATOM 658 O O . ASP A 1 85 ? -22.031 16.938 -12.953 1 94.38 85 ASP A O 1
ATOM 662 N N . VAL A 1 86 ? -24.047 17.734 -12.414 1 97.25 86 VAL A N 1
ATOM 663 C CA . VAL A 1 86 ? -24.688 16.562 -12.969 1 97.25 86 VAL A CA 1
ATOM 664 C C . VAL A 1 86 ? -25.516 16.953 -14.195 1 97.25 86 VAL A C 1
ATOM 666 O O . VAL A 1 86 ? -25.156 16.594 -15.328 1 97.25 86 VAL A O 1
ATOM 669 N N . PHE A 1 87 ? -26.469 17.844 -14.031 1 97.69 87 PHE A N 1
ATOM 670 C CA . PHE A 1 87 ? -27.438 18.141 -15.094 1 97.69 87 PHE A CA 1
ATOM 671 C C . PHE A 1 87 ? -26.781 18.938 -16.219 1 97.69 87 PHE A C 1
ATOM 673 O O . PHE A 1 87 ? -26.953 18.625 -17.391 1 97.69 87 PHE A O 1
ATOM 680 N N . ASP A 1 88 ? -25.938 19.891 -15.914 1 95.69 88 ASP A N 1
ATOM 681 C CA . ASP A 1 88 ? -25.281 20.719 -16.922 1 95.69 88 ASP A CA 1
ATOM 682 C C . ASP A 1 88 ? -24.281 19.891 -17.734 1 95.69 88 ASP A C 1
ATOM 684 O O . ASP A 1 88 ? -23.938 20.266 -18.859 1 95.69 88 ASP A O 1
ATOM 688 N N . LYS A 1 89 ? -23.875 18.766 -17.188 1 94.69 89 LYS A N 1
ATOM 689 C CA . LYS A 1 89 ? -22.875 17.938 -17.875 1 94.69 89 LYS A CA 1
ATOM 690 C C . LYS A 1 89 ? -23.562 16.875 -18.734 1 94.69 89 LYS A C 1
ATOM 692 O O . LYS A 1 89 ? -22.891 16.047 -19.359 1 94.69 89 LYS A O 1
ATOM 697 N N . GLY A 1 90 ? -24.859 16.844 -18.703 1 96.69 90 GLY A N 1
ATOM 698 C CA . GLY A 1 90 ? -25.625 15.977 -19.594 1 96.69 90 GLY A CA 1
ATOM 699 C C . GLY A 1 90 ? -25.734 14.547 -19.094 1 96.69 90 GLY A C 1
ATOM 700 O O . GLY A 1 90 ? -25.906 13.617 -19.875 1 96.69 90 GLY A O 1
ATOM 701 N N . VAL A 1 91 ? -25.641 14.305 -17.812 1 98.19 91 VAL A N 1
ATOM 702 C CA . VAL A 1 91 ? -25.766 12.977 -17.234 1 98.19 91 VAL A CA 1
ATOM 703 C C . VAL A 1 91 ? -27.172 12.43 -17.469 1 98.19 91 VAL A C 1
ATOM 705 O O . VAL A 1 91 ? -28.156 13.141 -17.234 1 98.19 91 VAL A O 1
ATOM 708 N N . THR A 1 92 ? -27.25 11.219 -17.906 1 98.5 92 THR A N 1
ATOM 709 C CA . THR A 1 92 ? -28.547 10.594 -18.156 1 98.5 92 THR A CA 1
ATOM 710 C C . THR A 1 92 ? -28.781 9.438 -17.188 1 98.5 92 THR A C 1
ATOM 712 O O . THR A 1 92 ? -29.922 9.023 -16.984 1 98.5 92 THR A O 1
ATOM 715 N N . LEU A 1 93 ? -27.75 8.852 -16.641 1 98.62 93 LEU A N 1
ATOM 716 C CA . LEU A 1 93 ? -27.812 7.832 -15.602 1 98.62 93 LEU A CA 1
ATOM 717 C C . LEU A 1 93 ? -26.875 8.188 -14.445 1 98.62 93 LEU A C 1
ATOM 719 O O . LEU A 1 93 ? -25.688 8.477 -14.664 1 98.62 93 LEU A O 1
ATOM 723 N N . LEU A 1 94 ? -27.406 8.188 -13.258 1 98.75 94 LEU A N 1
ATOM 724 C CA . LEU A 1 94 ? -26.656 8.656 -12.109 1 98.75 94 LEU A CA 1
ATOM 725 C C . LEU A 1 94 ? -26.656 7.621 -10.992 1 98.75 94 LEU A C 1
ATOM 727 O O . LEU A 1 94 ? -27.719 7.125 -10.609 1 98.75 94 LEU A O 1
ATOM 731 N N . THR A 1 95 ? -25.469 7.219 -10.531 1 98.69 95 THR A N 1
ATOM 732 C CA . THR A 1 95 ? -25.375 6.516 -9.258 1 98.69 95 THR A CA 1
ATOM 733 C C . THR A 1 95 ? -24.984 7.469 -8.141 1 98.69 95 THR A C 1
ATOM 735 O O . THR A 1 95 ? -24.172 8.375 -8.344 1 98.69 95 THR A O 1
ATOM 738 N N . VAL A 1 96 ? -25.594 7.32 -7 1 98.81 96 VAL A N 1
ATOM 739 C CA . VAL A 1 96 ? -25.375 8.195 -5.852 1 98.81 96 VAL A CA 1
ATOM 740 C C . VAL A 1 96 ? -24.938 7.367 -4.645 1 98.81 96 VAL A C 1
ATOM 742 O O . VAL A 1 96 ? -25.688 6.504 -4.18 1 98.81 96 VAL A O 1
ATOM 745 N N . ALA A 1 97 ? -23.766 7.617 -4.113 1 98.25 97 ALA A N 1
ATOM 746 C CA . ALA A 1 97 ? -23.266 6.844 -2.977 1 98.25 97 ALA A CA 1
ATOM 747 C C . ALA A 1 97 ? -22.734 7.762 -1.878 1 98.25 97 ALA A C 1
ATOM 749 O O . ALA A 1 97 ? -21.609 8.25 -1.963 1 98.25 97 ALA A O 1
ATOM 750 N N . TYR A 1 98 ? -23.547 8.023 -0.86 1 97.69 98 TYR A N 1
ATOM 751 C CA . TYR A 1 98 ? -23.188 8.812 0.315 1 97.69 98 TYR A CA 1
ATOM 752 C C . TYR A 1 98 ? -23.531 8.062 1.597 1 97.69 98 TYR A C 1
ATOM 754 O O . TYR A 1 98 ? -24.234 7.051 1.565 1 97.69 98 TYR A O 1
ATOM 762 N N . GLY A 1 99 ? -23.016 8.539 2.756 1 95.19 99 GLY A N 1
ATOM 763 C CA . GLY A 1 99 ? -23.406 7.973 4.039 1 95.19 99 GLY A CA 1
ATOM 764 C C . GLY A 1 99 ? -22.359 8.156 5.117 1 95.19 99 GLY A C 1
ATOM 765 O O . GLY A 1 99 ? -22.656 8.672 6.199 1 95.19 99 GLY A O 1
ATOM 766 N N . VAL A 1 100 ? -21.125 7.781 4.844 1 87.88 100 VAL A N 1
ATOM 767 C CA . VAL A 1 100 ? -20.062 7.738 5.844 1 87.88 100 VAL A CA 1
ATOM 768 C C . VAL A 1 100 ? -19.781 9.148 6.359 1 87.88 100 VAL A C 1
ATOM 770 O O . VAL A 1 100 ? -19.781 9.383 7.57 1 87.88 100 VAL A O 1
ATOM 773 N N . ASN A 1 101 ? -19.609 10.094 5.445 1 85.94 101 ASN A N 1
ATOM 774 C CA . ASN A 1 101 ? -19.328 11.477 5.836 1 85.94 101 ASN A CA 1
ATOM 775 C C . ASN A 1 101 ? -20.547 12.156 6.426 1 85.94 101 ASN A C 1
ATOM 777 O O . ASN A 1 101 ? -20.422 13.094 7.215 1 85.94 101 ASN A O 1
ATOM 781 N N . ASP A 1 102 ? -21.75 11.688 6.102 1 91.44 102 ASP A N 1
ATOM 782 C CA . ASP A 1 102 ? -23 12.289 6.562 1 91.44 102 ASP A CA 1
ATOM 783 C C . ASP A 1 102 ? -23.156 12.156 8.078 1 91.44 102 ASP A C 1
ATOM 785 O O . ASP A 1 102 ? -23.859 12.938 8.703 1 91.44 102 ASP A O 1
ATOM 789 N N . ILE A 1 103 ? -22.422 11.203 8.57 1 84.44 103 ILE A N 1
ATOM 790 C CA . ILE A 1 103 ? -22.484 11.023 10.016 1 84.44 103 ILE A CA 1
ATOM 791 C C . ILE A 1 103 ? -21.078 11.172 10.609 1 84.44 103 ILE A C 1
ATOM 793 O O . ILE A 1 103 ? -20.781 10.586 11.648 1 84.44 103 ILE A O 1
ATOM 797 N N . GLY A 1 104 ? -20.219 11.812 9.859 1 76.5 104 GLY A N 1
ATOM 798 C CA . GLY A 1 104 ? -18.891 12.102 10.352 1 76.5 104 GLY A CA 1
ATOM 799 C C . GLY A 1 104 ? -18.094 10.859 10.719 1 76.5 104 GLY A C 1
ATOM 800 O O . GLY A 1 104 ? -17.516 10.781 11.805 1 76.5 104 GLY A O 1
ATOM 801 N N . TRP A 1 105 ? -18.219 9.906 9.93 1 72.31 105 TRP A N 1
ATOM 802 C CA . TRP A 1 105 ? -17.531 8.625 10.109 1 72.31 105 TRP A CA 1
ATOM 803 C C . TRP A 1 105 ? -17.984 7.938 11.391 1 72.31 105 TRP A C 1
ATOM 805 O O . TRP A 1 105 ? -17.188 7.254 12.047 1 72.31 105 TRP A O 1
ATOM 815 N N . GLY A 1 106 ? -19.078 8.297 11.766 1 63.34 106 GLY A N 1
ATOM 816 C CA . GLY A 1 106 ? -19.656 7.699 12.961 1 63.34 106 GLY A CA 1
ATOM 817 C C . GLY A 1 106 ? -19.734 8.664 14.133 1 63.34 106 GLY A C 1
ATOM 818 O O . GLY A 1 106 ? -20.531 8.469 15.047 1 63.34 106 GLY A O 1
ATOM 819 N N . ALA A 1 107 ? -19.047 9.781 14.094 1 52.84 107 ALA A N 1
ATOM 820 C CA . ALA A 1 107 ? -19 10.766 15.18 1 52.84 107 ALA A CA 1
ATOM 821 C C . ALA A 1 107 ? -20.297 11.555 15.273 1 52.84 107 ALA A C 1
ATOM 823 O O . ALA A 1 107 ? -20.641 12.078 16.344 1 52.84 107 ALA A O 1
ATOM 824 N N . LYS A 1 108 ? -21.078 11.648 14.289 1 73.31 108 LYS A N 1
ATOM 825 C CA . LYS A 1 108 ? -22.344 12.359 14.195 1 73.31 108 LYS A CA 1
ATOM 826 C C . LYS A 1 108 ? -23.484 11.414 13.844 1 73.31 108 LYS A C 1
ATOM 828 O O . LYS A 1 108 ? -24.344 11.734 13.016 1 73.31 108 LYS A O 1
ATOM 833 N N . ALA A 1 109 ? -23.391 10.148 14.375 1 76.69 109 ALA A N 1
ATOM 834 C CA . ALA A 1 109 ? -24.438 9.164 14.164 1 76.69 109 ALA A CA 1
ATOM 835 C C . ALA A 1 109 ? -25.641 9.438 15.047 1 76.69 109 ALA A C 1
ATOM 837 O O . ALA A 1 109 ? -25.875 8.734 16.031 1 76.69 109 ALA A O 1
ATOM 838 N N . ASP A 1 110 ? -26.422 10.5 14.734 1 74.88 110 ASP A N 1
ATOM 839 C CA . ASP A 1 110 ? -27.594 10.93 15.484 1 74.88 110 ASP A CA 1
ATOM 840 C C . ASP A 1 110 ? -28.766 11.211 14.555 1 74.88 110 ASP A C 1
ATOM 842 O O . ASP A 1 110 ? -28.641 11.125 13.336 1 74.88 110 ASP A O 1
ATOM 846 N N . ASP A 1 111 ? -29.906 11.469 15.133 1 83.62 111 ASP A N 1
ATOM 847 C CA . ASP A 1 111 ? -31.156 11.594 14.375 1 83.62 111 ASP A CA 1
ATOM 848 C C . ASP A 1 111 ? -31.141 12.828 13.484 1 83.62 111 ASP A C 1
ATOM 850 O O . ASP A 1 111 ? -31.719 12.828 12.398 1 83.62 111 ASP A O 1
ATOM 854 N N . GLU A 1 112 ? -30.484 13.828 13.969 1 85.69 112 GLU A N 1
ATOM 855 C CA . GLU A 1 112 ? -30.438 15.055 13.18 1 85.69 112 GLU A CA 1
ATOM 856 C C . GLU A 1 112 ? -29.703 14.82 11.859 1 85.69 112 GLU A C 1
ATOM 858 O O . GLU A 1 112 ? -30.203 15.188 10.789 1 85.69 112 GLU A O 1
ATOM 863 N N . HIS A 1 113 ? -28.562 14.242 11.945 1 86.88 113 HIS A N 1
ATOM 864 C CA . HIS A 1 113 ? -27.766 13.969 10.758 1 86.88 113 HIS A CA 1
ATOM 865 C C . HIS A 1 113 ? -28.406 12.906 9.883 1 86.88 113 HIS A C 1
ATOM 867 O O . HIS A 1 113 ? -28.328 12.969 8.648 1 86.88 113 HIS A O 1
ATOM 873 N N . ARG A 1 114 ? -29.047 11.922 10.555 1 92.94 114 ARG A N 1
ATOM 874 C CA . ARG A 1 114 ? -29.812 10.922 9.812 1 92.94 114 ARG A CA 1
ATOM 875 C C . ARG A 1 114 ? -30.906 11.586 8.984 1 92.94 114 ARG A C 1
ATOM 877 O O . ARG A 1 114 ? -31.062 11.289 7.793 1 92.94 114 ARG A O 1
ATOM 884 N N . GLN A 1 115 ? -31.594 12.422 9.594 1 94.88 115 GLN A N 1
ATOM 885 C CA . GLN A 1 115 ? -32.719 13.07 8.906 1 94.88 115 GLN A CA 1
ATOM 886 C C . GLN A 1 115 ? -32.188 13.945 7.762 1 94.88 115 GLN A C 1
ATOM 888 O O . GLN A 1 115 ? -32.812 14.016 6.703 1 94.88 115 GLN A O 1
ATOM 893 N N . LEU A 1 116 ? -31.109 14.664 8.023 1 95.19 116 LEU A N 1
ATOM 894 C CA . LEU A 1 116 ? -30.516 15.477 6.957 1 95.19 116 LEU A CA 1
ATOM 895 C C . LEU A 1 116 ? -30.141 14.609 5.762 1 95.19 116 LEU A C 1
ATOM 897 O O . LEU A 1 116 ? -30.359 15 4.613 1 95.19 116 LEU A O 1
ATOM 901 N N . TYR A 1 117 ? -29.578 13.492 5.992 1 97.38 117 TYR A N 1
ATOM 902 C CA . TYR A 1 117 ? -29.234 12.531 4.949 1 97.38 117 TYR A CA 1
ATOM 903 C C . TYR A 1 117 ? -30.484 12.078 4.191 1 97.38 117 TYR A C 1
ATOM 905 O O . TYR A 1 117 ? -30.5 12.109 2.957 1 97.38 117 TYR A O 1
ATOM 913 N N . LEU A 1 118 ? -31.469 11.688 4.891 1 98.06 118 LEU A N 1
ATOM 914 C CA . LEU A 1 118 ? -32.688 11.164 4.285 1 98.06 118 LEU A CA 1
ATOM 915 C C . LEU A 1 118 ? -33.406 12.227 3.449 1 98.06 118 LEU A C 1
ATOM 917 O O . LEU A 1 118 ? -33.844 11.953 2.334 1 98.06 118 LEU A O 1
ATOM 921 N N . ASP A 1 119 ? -33.406 13.445 3.986 1 97.75 119 ASP A N 1
ATOM 922 C CA . ASP A 1 119 ? -34 14.555 3.244 1 97.75 119 ASP A CA 1
ATOM 923 C C . ASP A 1 119 ? -33.25 14.828 1.952 1 97.75 119 ASP A C 1
ATOM 925 O O . ASP A 1 119 ? -33.844 15.117 0.916 1 97.75 119 ASP A O 1
ATOM 929 N N . SER A 1 120 ? -31.984 14.781 2.076 1 98.19 120 SER A N 1
ATOM 930 C CA . SER A 1 120 ? -31.141 15.047 0.921 1 98.19 120 SER A CA 1
ATOM 931 C C . SER A 1 120 ? -31.312 13.984 -0.156 1 98.19 120 SER A C 1
ATOM 933 O O . SER A 1 120 ? -31.344 14.297 -1.347 1 98.19 120 SER A O 1
ATOM 935 N N . ILE A 1 121 ? -31.422 12.719 0.246 1 98.38 121 ILE A N 1
ATOM 936 C CA . ILE A 1 121 ? -31.656 11.625 -0.697 1 98.38 121 ILE A CA 1
ATOM 937 C C . ILE A 1 121 ? -32.969 11.852 -1.428 1 98.38 121 ILE A C 1
ATOM 939 O O . ILE A 1 121 ? -33.031 11.711 -2.65 1 98.38 121 ILE A O 1
ATOM 943 N N . GLN A 1 122 ? -33.938 12.172 -0.661 1 98.19 122 GLN A N 1
ATOM 944 C CA . GLN A 1 122 ? -35.25 12.422 -1.262 1 98.19 122 GLN A CA 1
ATOM 945 C C . GLN A 1 122 ? -35.188 13.57 -2.266 1 98.19 122 GLN A C 1
ATOM 947 O O . GLN A 1 122 ? -35.75 13.484 -3.354 1 98.19 122 GLN A O 1
ATOM 952 N N . LYS A 1 123 ? -34.5 14.609 -1.908 1 98.31 123 LYS A N 1
ATOM 953 C CA . LYS A 1 123 ? -34.375 15.773 -2.779 1 98.31 123 LYS A CA 1
ATOM 954 C C . LYS A 1 123 ? -33.594 15.422 -4.051 1 98.31 123 LYS A C 1
ATOM 956 O O . LYS A 1 123 ? -33.938 15.906 -5.137 1 98.31 123 LYS A O 1
ATOM 961 N N . ILE A 1 124 ? -32.562 14.641 -3.961 1 98.62 124 ILE A N 1
ATOM 962 C CA . ILE A 1 124 ? -31.781 14.219 -5.113 1 98.62 124 ILE A CA 1
ATOM 963 C C . ILE A 1 124 ? -32.656 13.422 -6.074 1 98.62 124 ILE A C 1
ATOM 965 O O . ILE A 1 124 ? -32.656 13.68 -7.281 1 98.62 124 ILE A O 1
ATOM 969 N N . VAL A 1 125 ? -33.406 12.484 -5.508 1 98.56 125 VAL A N 1
ATOM 970 C CA . VAL A 1 125 ? -34.281 11.648 -6.332 1 98.56 125 VAL A CA 1
ATOM 971 C C . VAL A 1 125 ? -35.312 12.523 -7.047 1 98.56 125 VAL A C 1
ATOM 973 O O . VAL A 1 125 ? -35.531 12.383 -8.25 1 98.56 125 VAL A O 1
ATOM 976 N N . THR A 1 126 ? -35.906 13.445 -6.348 1 98.19 126 THR A N 1
ATOM 977 C CA . THR A 1 126 ? -36.906 14.336 -6.906 1 98.19 126 THR A CA 1
ATOM 978 C C . THR A 1 126 ? -36.312 15.188 -8.023 1 98.19 126 THR A C 1
ATOM 980 O O . THR A 1 126 ? -36.938 15.344 -9.086 1 98.19 126 THR A O 1
ATOM 983 N N . ALA A 1 127 ? -35.188 15.734 -7.75 1 98.25 127 ALA A N 1
ATOM 984 C CA . ALA A 1 127 ? -34.531 16.578 -8.75 1 98.25 127 ALA A CA 1
ATOM 985 C C . ALA A 1 127 ? -34.188 15.789 -10.016 1 98.25 127 ALA A C 1
ATOM 987 O O . ALA A 1 127 ? -34.375 16.297 -11.125 1 98.25 127 ALA A O 1
ATOM 988 N N . CYS A 1 128 ? -33.75 14.602 -9.867 1 98.5 128 CYS A N 1
ATOM 989 C CA . CYS A 1 128 ? -33.406 13.758 -11.016 1 98.5 128 CYS A CA 1
ATOM 990 C C . CYS A 1 128 ? -34.656 13.414 -11.82 1 98.5 128 CYS A C 1
ATOM 992 O O . CYS A 1 128 ? -34.656 13.453 -13.047 1 98.5 128 CYS A O 1
ATOM 994 N N . LYS A 1 129 ? -35.688 13.078 -11.148 1 97.38 129 LYS A N 1
ATOM 995 C CA . LYS A 1 129 ? -36.938 12.773 -11.812 1 97.38 129 LYS A CA 1
ATOM 996 C C . LYS A 1 129 ? -37.438 13.969 -12.625 1 97.38 129 LYS A C 1
ATOM 998 O O . LYS A 1 129 ? -37.875 13.812 -13.766 1 97.38 129 LYS A O 1
ATOM 1003 N N . LYS A 1 130 ? -37.281 15.086 -12.055 1 97.19 130 LYS A N 1
ATOM 1004 C CA . LYS A 1 130 ? -37.719 16.312 -12.719 1 97.19 130 LYS A CA 1
ATOM 1005 C C . LYS A 1 130 ? -36.906 16.562 -13.992 1 97.19 130 LYS A C 1
ATOM 1007 O O . LYS A 1 130 ? -37.438 17.094 -14.969 1 97.19 130 LYS A O 1
ATOM 1012 N N . ARG A 1 131 ? -35.688 16.172 -14.008 1 97.38 131 ARG A N 1
ATOM 1013 C CA . ARG A 1 131 ? -34.781 16.438 -15.117 1 97.38 131 ARG A CA 1
ATOM 1014 C C . ARG A 1 131 ? -34.688 15.234 -16.062 1 97.38 131 ARG A C 1
ATOM 1016 O O . ARG A 1 131 ? -33.969 15.266 -17.047 1 97.38 131 ARG A O 1
ATOM 1023 N N . GLY A 1 132 ? -35.438 14.141 -15.719 1 96.81 132 GLY A N 1
ATOM 1024 C CA . GLY A 1 132 ? -35.469 12.961 -16.562 1 96.81 132 GLY A CA 1
ATOM 1025 C C . GLY A 1 132 ? -34.188 12.125 -16.469 1 96.81 132 GLY A C 1
ATOM 1026 O O . GLY A 1 132 ? -33.844 11.422 -17.406 1 96.81 132 GLY A O 1
ATOM 1027 N N . VAL A 1 133 ? -33.375 12.258 -15.461 1 98.19 133 VAL A N 1
ATOM 1028 C CA . VAL A 1 133 ? -32.188 11.469 -15.227 1 98.19 133 VAL A CA 1
ATOM 1029 C C . VAL A 1 133 ? -32.531 10.195 -14.469 1 98.19 133 VAL A C 1
ATOM 1031 O O . VAL A 1 133 ? -33.188 10.242 -13.43 1 98.19 133 VAL A O 1
ATOM 1034 N N . ARG A 1 134 ? -32.188 9.008 -14.961 1 98.12 134 ARG A N 1
ATOM 1035 C CA . ARG A 1 134 ? -32.344 7.758 -14.227 1 98.12 134 ARG A CA 1
ATOM 1036 C C . ARG A 1 134 ? -31.359 7.676 -13.07 1 98.12 134 ARG A C 1
ATOM 1038 O O . ARG A 1 134 ? -30.141 7.727 -13.281 1 98.12 134 ARG A O 1
ATOM 1045 N N . VAL A 1 135 ? -31.922 7.566 -11.883 1 98.62 135 VAL A N 1
ATOM 1046 C CA . VAL A 1 135 ? -31.047 7.652 -10.719 1 98.62 135 VAL A CA 1
ATOM 1047 C C . VAL A 1 135 ? -31.094 6.348 -9.93 1 98.62 135 VAL A C 1
ATOM 1049 O O . VAL A 1 135 ? -32.156 5.754 -9.781 1 98.62 135 VAL A O 1
ATOM 1052 N N . TYR A 1 136 ? -29.953 5.848 -9.516 1 98.75 136 TYR A N 1
ATOM 1053 C CA . TYR A 1 136 ? -29.781 4.727 -8.602 1 98.75 136 TYR A CA 1
ATOM 1054 C C . TYR A 1 136 ? -29.156 5.184 -7.285 1 98.75 136 TYR A C 1
ATOM 1056 O O . TYR A 1 136 ? -28 5.59 -7.246 1 98.75 136 TYR A O 1
ATOM 1064 N N . ILE A 1 137 ? -29.969 5.113 -6.258 1 98.81 137 ILE A N 1
ATOM 1065 C CA . ILE A 1 137 ? -29.438 5.422 -4.934 1 98.81 137 ILE A CA 1
ATOM 1066 C C . ILE A 1 137 ? -28.75 4.188 -4.355 1 98.81 137 ILE A C 1
ATOM 1068 O O . ILE A 1 137 ? -29.344 3.107 -4.297 1 98.81 137 ILE A O 1
ATOM 1072 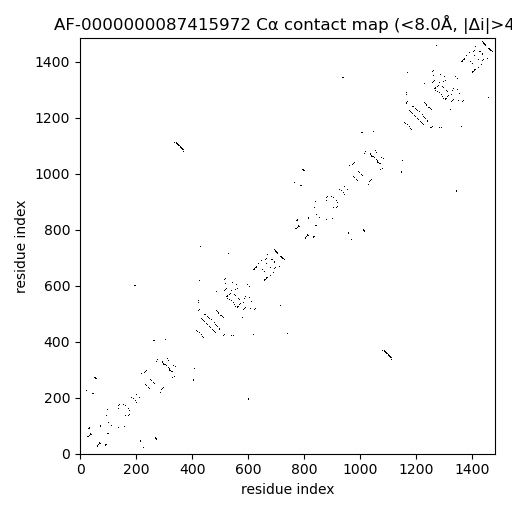N N . CYS A 1 138 ? -27.5 4.406 -3.928 1 98.69 138 CYS A N 1
ATOM 1073 C CA . CYS A 1 138 ? -26.703 3.328 -3.357 1 98.69 138 CYS A CA 1
ATOM 1074 C C . CYS A 1 138 ? -26.484 3.533 -1.861 1 98.69 138 CYS A C 1
ATOM 1076 O O . CYS A 1 138 ? -26.422 4.672 -1.391 1 98.69 138 CYS A O 1
ATOM 1078 N N . SER A 1 139 ? -26.469 2.408 -1.137 1 97.88 139 SER A N 1
ATOM 1079 C CA . SER A 1 139 ? -25.922 2.529 0.213 1 97.88 139 SER A CA 1
ATOM 1080 C C . SER A 1 139 ? -24.453 2.896 0.185 1 97.88 139 SER A C 1
ATOM 1082 O O . SER A 1 139 ? -23.781 2.756 -0.847 1 97.88 139 SER A O 1
ATOM 1084 N N . ALA A 1 140 ? -23.938 3.398 1.329 1 96.31 140 ALA A N 1
ATOM 1085 C CA . ALA A 1 140 ? -22.5 3.693 1.436 1 96.31 140 ALA A CA 1
ATOM 1086 C C . ALA A 1 140 ? -21.672 2.416 1.374 1 96.31 140 ALA A C 1
ATOM 1088 O O . ALA A 1 140 ? -22.203 1.317 1.567 1 96.31 140 ALA A O 1
ATOM 1089 N N . ALA A 1 141 ? -20.406 2.584 1.062 1 95.56 141 ALA A N 1
ATOM 1090 C CA . ALA A 1 141 ? -19.484 1.466 1.224 1 95.56 141 ALA A CA 1
ATOM 1091 C C . ALA A 1 141 ? -19.344 1.07 2.691 1 95.56 141 ALA A C 1
ATOM 1093 O O . ALA A 1 141 ? -19.609 1.881 3.584 1 95.56 141 ALA A O 1
ATOM 1094 N N . ILE A 1 142 ? -18.922 -0.118 2.926 1 93 142 ILE A N 1
ATOM 1095 C CA . ILE A 1 142 ? -18.766 -0.602 4.293 1 93 142 ILE A CA 1
ATOM 1096 C C . ILE A 1 142 ? -17.5 0.005 4.902 1 93 142 ILE A C 1
ATOM 1098 O O . ILE A 1 142 ? -16.609 0.456 4.18 1 93 142 ILE A O 1
ATOM 1102 N N . THR A 1 143 ? -17.469 0.014 6.199 1 84.88 143 THR A N 1
ATOM 1103 C CA . THR A 1 143 ? -16.25 0.355 6.934 1 84.88 143 THR A CA 1
ATOM 1104 C C . THR A 1 143 ? -15.508 -0.906 7.352 1 84.88 143 THR A C 1
ATOM 1106 O O . THR A 1 143 ? -15.984 -2.021 7.137 1 84.88 143 THR A O 1
ATOM 1109 N N . ALA A 1 144 ? -14.344 -0.733 7.914 1 78.62 144 ALA A N 1
ATOM 1110 C CA . ALA A 1 144 ? -13.461 -1.86 8.195 1 78.62 144 ALA A CA 1
ATOM 1111 C C . ALA A 1 144 ? -13.938 -2.641 9.422 1 78.62 144 ALA A C 1
ATOM 1113 O O . ALA A 1 144 ? -13.398 -3.699 9.742 1 78.62 144 ALA A O 1
ATOM 1114 N N . GLY A 1 145 ? -14.992 -2.252 10.102 1 71.19 145 GLY A N 1
ATOM 1115 C CA . GLY A 1 145 ? -15.523 -3 11.234 1 71.19 145 GLY A CA 1
ATOM 1116 C C . GLY A 1 145 ? -15.969 -4.402 10.859 1 71.19 145 GLY A C 1
ATOM 1117 O O . GLY A 1 145 ? -16.281 -4.676 9.703 1 71.19 145 GLY A O 1
ATOM 1118 N N . HIS A 1 146 ? -16.016 -5.309 11.844 1 73.38 146 HIS A N 1
ATOM 1119 C CA . HIS A 1 146 ? -16.422 -6.688 11.594 1 73.38 146 HIS A CA 1
ATOM 1120 C C . HIS A 1 146 ? -17.797 -6.758 10.953 1 73.38 146 HIS A C 1
ATOM 1122 O O . HIS A 1 146 ? -18.719 -6.074 11.391 1 73.38 146 HIS A O 1
ATOM 1128 N N . PRO A 1 147 ? -17.922 -7.57 9.891 1 82.44 147 PRO A N 1
ATOM 1129 C CA . PRO A 1 147 ? -19.172 -7.574 9.109 1 82.44 147 PRO A CA 1
ATOM 1130 C C . PRO A 1 147 ? -20.391 -7.914 9.961 1 82.44 147 PRO A C 1
ATOM 1132 O O . PRO A 1 147 ? -21.453 -7.328 9.766 1 82.44 147 PRO A O 1
ATOM 1135 N N . ASP A 1 148 ? -20.297 -8.766 10.867 1 74.56 148 ASP A N 1
ATOM 1136 C CA . ASP A 1 148 ? -21.438 -9.188 11.664 1 74.56 148 ASP A CA 1
ATOM 1137 C C . ASP A 1 148 ? -21.828 -8.109 12.672 1 74.56 148 ASP A C 1
ATOM 1139 O O . ASP A 1 148 ? -22.984 -8.047 13.102 1 74.56 148 ASP A O 1
ATOM 1143 N N . LYS A 1 149 ? -20.938 -7.273 13.016 1 67.81 149 LYS A N 1
ATOM 1144 C CA . LYS A 1 149 ? -21.234 -6.188 13.953 1 67.81 149 LYS A CA 1
ATOM 1145 C C . LYS A 1 149 ? -21.812 -4.973 13.227 1 67.81 149 LYS A C 1
ATOM 1147 O O . LYS A 1 149 ? -22.656 -4.266 13.766 1 67.81 149 LYS A O 1
ATOM 1152 N N . THR A 1 150 ? -21.344 -4.777 12.07 1 78.38 150 THR A N 1
ATOM 1153 C CA . THR A 1 150 ? -21.703 -3.57 11.336 1 78.38 150 THR A CA 1
ATOM 1154 C C . THR A 1 150 ? -23 -3.773 10.562 1 78.38 150 THR A C 1
ATOM 1156 O O . THR A 1 150 ? -23.625 -2.807 10.117 1 78.38 150 THR A O 1
ATOM 1159 N N . GLU A 1 151 ? -23.516 -4.996 10.492 1 82.62 151 GLU A N 1
ATOM 1160 C CA . GLU A 1 151 ? -24.703 -5.309 9.703 1 82.62 151 GLU A CA 1
ATOM 1161 C C . GLU A 1 151 ? -25.938 -4.609 10.266 1 82.62 151 GLU A C 1
ATOM 1163 O O . GLU A 1 151 ? -26.891 -4.359 9.539 1 82.62 151 GLU A O 1
ATOM 1168 N N . ASN A 1 152 ? -25.875 -4.285 11.508 1 80.31 152 ASN A N 1
ATOM 1169 C CA . ASN A 1 152 ? -27.031 -3.645 12.117 1 80.31 152 ASN A CA 1
ATOM 1170 C C . ASN A 1 152 ? -26.656 -2.326 12.789 1 80.31 152 ASN A C 1
ATOM 1172 O O . ASN A 1 152 ? -27.375 -1.853 13.672 1 80.31 152 ASN A O 1
ATOM 1176 N N . ASN A 1 153 ? -25.625 -1.768 12.359 1 80.44 153 ASN A N 1
ATOM 1177 C CA . ASN A 1 153 ? -25.172 -0.538 13 1 80.44 153 ASN A CA 1
ATOM 1178 C C . ASN A 1 153 ? -25.938 0.678 12.477 1 80.44 153 ASN A C 1
ATOM 1180 O O . ASN A 1 153 ? -26.844 0.541 11.656 1 80.44 153 ASN A O 1
ATOM 1184 N N . PHE A 1 154 ? -25.609 1.854 13 1 82.38 154 PHE A N 1
ATOM 1185 C CA . PHE A 1 154 ? -26.312 3.092 12.68 1 82.38 154 PHE A CA 1
ATOM 1186 C C . PHE A 1 154 ? -26.219 3.391 11.188 1 82.38 154 PHE A C 1
ATOM 1188 O O . PHE A 1 154 ? -27.203 3.74 10.547 1 82.38 154 PHE A O 1
ATOM 1195 N N . LEU A 1 155 ? -25.047 3.287 10.602 1 89.44 155 LEU A N 1
ATOM 1196 C CA . LEU A 1 155 ? -24.812 3.582 9.195 1 89.44 155 LEU A CA 1
ATOM 1197 C C . LEU A 1 155 ? -25.688 2.697 8.305 1 89.44 155 LEU A C 1
ATOM 1199 O O . LEU A 1 155 ? -26.312 3.182 7.359 1 89.44 155 LEU A O 1
ATOM 1203 N N . GLN A 1 156 ? -25.734 1.416 8.617 1 89.94 156 GLN A N 1
ATOM 1204 C CA . GLN A 1 156 ? -26.547 0.486 7.844 1 89.94 156 GLN A CA 1
ATOM 1205 C C . GLN A 1 156 ? -28.016 0.861 7.914 1 89.94 156 GLN A C 1
ATOM 1207 O O . GLN A 1 156 ? -28.703 0.894 6.891 1 89.94 156 GLN A O 1
ATOM 1212 N N . GLN A 1 157 ? -28.453 1.135 9.062 1 91.69 157 GLN A N 1
ATOM 1213 C CA . GLN A 1 157 ? -29.859 1.475 9.25 1 91.69 157 GLN A CA 1
ATOM 1214 C C . GLN A 1 157 ? -30.203 2.762 8.508 1 91.69 157 GLN A C 1
ATOM 1216 O O . GLN A 1 157 ? -31.281 2.865 7.914 1 91.69 157 GLN A O 1
ATOM 1221 N N . MET A 1 158 ? -29.359 3.693 8.633 1 94.69 158 MET A N 1
ATOM 1222 C CA . MET A 1 158 ? -29.578 4.957 7.934 1 94.69 158 MET A CA 1
ATOM 1223 C C . MET A 1 158 ? -29.641 4.738 6.426 1 94.69 158 MET A C 1
ATOM 1225 O O . MET A 1 158 ? -30.531 5.258 5.754 1 94.69 158 MET A O 1
ATOM 1229 N N . CYS A 1 159 ? -28.766 3.967 5.879 1 97.12 159 CYS A N 1
ATOM 1230 C CA . CYS A 1 159 ? -28.75 3.693 4.445 1 97.12 159 CYS A CA 1
ATOM 1231 C C . CYS A 1 159 ? -29.969 2.895 4.02 1 97.12 159 CYS A C 1
ATOM 1233 O O . CYS A 1 159 ? -30.516 3.121 2.943 1 97.12 159 CYS A O 1
ATOM 1235 N N . ASP A 1 160 ? -30.375 1.949 4.879 1 97 160 ASP A N 1
ATOM 1236 C CA . ASP A 1 160 ? -31.594 1.194 4.598 1 97 160 ASP A CA 1
ATOM 1237 C C . ASP A 1 160 ? -32.781 2.125 4.453 1 97 160 ASP A C 1
ATOM 1239 O O . ASP A 1 160 ? -33.625 1.938 3.564 1 97 160 ASP A O 1
ATOM 1243 N N . ALA A 1 161 ? -32.844 3.023 5.363 1 97.25 161 ALA A N 1
ATOM 1244 C CA . ALA A 1 161 ? -33.938 3.99 5.309 1 97.25 161 ALA A CA 1
ATOM 1245 C C . ALA A 1 161 ? -33.875 4.832 4.035 1 97.25 161 ALA A C 1
ATOM 1247 O O . ALA A 1 161 ? -34.875 5.125 3.42 1 97.25 161 ALA A O 1
ATOM 1248 N N . GLY A 1 162 ? -32.688 5.266 3.701 1 98 162 GLY A N 1
ATOM 1249 C CA . GLY A 1 162 ? -32.5 6.012 2.467 1 98 162 GLY A CA 1
ATOM 1250 C C . GLY A 1 162 ? -32.938 5.234 1.232 1 98 162 GLY A C 1
ATOM 1251 O O . GLY A 1 162 ? -33.594 5.777 0.351 1 98 162 GLY A O 1
ATOM 1252 N N . LEU A 1 163 ? -32.562 3.963 1.162 1 98.25 163 LEU A N 1
ATOM 1253 C CA . LEU A 1 163 ? -32.938 3.098 0.053 1 98.25 163 LEU A CA 1
ATOM 1254 C C . LEU A 1 163 ? -34.469 2.938 -0.007 1 98.25 163 LEU A C 1
ATOM 1256 O O . LEU A 1 163 ? -35.031 2.934 -1.093 1 98.25 163 LEU A O 1
ATOM 1260 N N . ALA A 1 164 ? -35.031 2.793 1.138 1 97.81 164 ALA A N 1
ATOM 1261 C CA . ALA A 1 164 ? -36.5 2.635 1.201 1 97.81 164 ALA A CA 1
ATOM 1262 C C . ALA A 1 164 ? -37.188 3.867 0.648 1 97.81 164 ALA A C 1
ATOM 1264 O O . ALA A 1 164 ? -38.188 3.748 -0.095 1 97.81 164 ALA A O 1
ATOM 1265 N N . ILE A 1 165 ? -36.719 5.004 1.02 1 97.62 165 ILE A N 1
ATOM 1266 C CA . ILE A 1 165 ? -37.312 6.262 0.535 1 97.62 165 ILE A CA 1
ATOM 1267 C C . ILE A 1 165 ? -37.156 6.336 -0.984 1 97.62 165 ILE A C 1
ATOM 1269 O O . ILE A 1 165 ? -38.094 6.695 -1.685 1 97.62 165 ILE A O 1
ATOM 1273 N N . ALA A 1 166 ? -36 6.035 -1.443 1 98.06 166 ALA A N 1
ATOM 1274 C CA . ALA A 1 166 ? -35.75 6.086 -2.879 1 98.06 166 ALA A CA 1
ATOM 1275 C C . ALA A 1 166 ? -36.656 5.137 -3.641 1 98.06 166 ALA A C 1
ATOM 1277 O O . ALA A 1 166 ? -37.188 5.496 -4.688 1 98.06 166 ALA A O 1
ATOM 1278 N N . ARG A 1 167 ? -36.844 3.957 -3.117 1 97.06 167 ARG A N 1
ATOM 1279 C CA . ARG A 1 167 ? -37.719 2.975 -3.746 1 97.06 167 ARG A CA 1
ATOM 1280 C C . ARG A 1 167 ? -39.156 3.486 -3.811 1 97.06 167 ARG A C 1
ATOM 1282 O O . ARG A 1 167 ? -39.812 3.334 -4.832 1 97.06 167 ARG A O 1
ATOM 1289 N N . LYS A 1 168 ? -39.531 3.99 -2.738 1 96.88 168 LYS A N 1
ATOM 1290 C CA . LYS A 1 168 ? -40.875 4.531 -2.662 1 96.88 168 LYS A CA 1
ATOM 1291 C C . LYS A 1 168 ? -41.094 5.625 -3.703 1 96.88 168 LYS A C 1
ATOM 1293 O O . LYS A 1 168 ? -42.188 5.762 -4.25 1 96.88 168 LYS A O 1
ATOM 1298 N N . GLU A 1 169 ? -40.062 6.301 -3.988 1 96.25 169 GLU A N 1
ATOM 1299 C CA . GLU A 1 169 ? -40.156 7.41 -4.934 1 96.25 169 GLU A CA 1
ATOM 1300 C C . GLU A 1 169 ? -39.906 6.941 -6.359 1 96.25 169 GLU A C 1
ATOM 1302 O O . GLU A 1 169 ? -39.875 7.75 -7.293 1 96.25 169 GLU A O 1
ATOM 1307 N N . GLY A 1 170 ? -39.625 5.695 -6.504 1 94.75 170 GLY A N 1
ATOM 1308 C CA . GLY A 1 170 ? -39.531 5.117 -7.836 1 94.75 170 GLY A CA 1
ATOM 1309 C C . GLY A 1 170 ? -38.125 5.125 -8.383 1 94.75 170 GLY A C 1
ATOM 1310 O O . GLY A 1 170 ? -37.906 4.895 -9.578 1 94.75 170 GLY A O 1
ATOM 1311 N N . ALA A 1 171 ? -37.125 5.473 -7.66 1 97.56 171 ALA A N 1
ATOM 1312 C CA . ALA A 1 171 ? -35.719 5.418 -8.086 1 97.56 171 ALA A CA 1
ATOM 1313 C C . ALA A 1 171 ? -35.188 3.992 -8 1 97.56 171 ALA A C 1
ATOM 1315 O O . ALA A 1 171 ? -35.75 3.152 -7.289 1 97.56 171 ALA A O 1
ATOM 1316 N N . GLY A 1 172 ? -34.156 3.67 -8.828 1 97.62 172 GLY A N 1
ATOM 1317 C CA . GLY A 1 172 ? -33.406 2.443 -8.594 1 97.62 172 GLY A CA 1
ATOM 1318 C C . GLY A 1 172 ? -32.625 2.469 -7.301 1 97.62 172 GLY A C 1
ATOM 1319 O O . GLY A 1 172 ? -32.25 3.537 -6.824 1 97.62 172 GLY A O 1
ATOM 1320 N N . THR A 1 173 ? -32.5 1.315 -6.715 1 98.38 173 THR A N 1
ATOM 1321 C CA . THR A 1 173 ? -31.703 1.232 -5.484 1 98.38 173 THR A CA 1
ATOM 1322 C C . THR A 1 173 ? -30.672 0.106 -5.574 1 98.38 173 THR A C 1
ATOM 1324 O O . THR A 1 173 ? -30.938 -0.927 -6.195 1 98.38 173 THR A O 1
ATOM 1327 N N . ILE A 1 174 ? -29.5 0.322 -4.984 1 98.38 174 ILE A N 1
ATOM 1328 C CA . ILE A 1 174 ? -28.438 -0.668 -4.941 1 98.38 174 ILE A CA 1
ATOM 1329 C C . ILE A 1 174 ? -27.891 -0.777 -3.52 1 98.38 174 ILE A C 1
ATOM 1331 O O . ILE A 1 174 ? -27.359 0.197 -2.973 1 98.38 174 ILE A O 1
ATOM 1335 N N . ASP A 1 175 ? -27.953 -1.925 -2.979 1 97.38 175 ASP A N 1
ATOM 1336 C CA . ASP A 1 175 ? -27.406 -2.178 -1.649 1 97.38 175 ASP A CA 1
ATOM 1337 C C . ASP A 1 175 ? -25.953 -2.639 -1.735 1 97.38 175 ASP A C 1
ATOM 1339 O O . ASP A 1 175 ? -25.672 -3.84 -1.71 1 97.38 175 ASP A O 1
ATOM 1343 N N . ILE A 1 176 ? -25.062 -1.696 -1.688 1 97.5 176 ILE A N 1
ATOM 1344 C CA . ILE A 1 176 ? -23.625 -1.957 -1.801 1 97.5 176 ILE A CA 1
ATOM 1345 C C . ILE A 1 176 ? -23.125 -2.658 -0.539 1 97.5 176 ILE A C 1
ATOM 1347 O O . ILE A 1 176 ? -22.297 -3.57 -0.612 1 97.5 176 ILE A O 1
ATOM 1351 N N . GLN A 1 177 ? -23.609 -2.273 0.597 1 95.94 177 GLN A N 1
ATOM 1352 C CA . GLN A 1 177 ? -23.062 -2.705 1.884 1 95.94 177 GLN A CA 1
ATOM 1353 C C . GLN A 1 177 ? -23.234 -4.211 2.068 1 95.94 177 GLN A C 1
ATOM 1355 O O . GLN A 1 177 ? -22.266 -4.902 2.42 1 95.94 177 GLN A O 1
ATOM 1360 N N . ARG A 1 178 ? -24.375 -4.703 1.864 1 95 178 ARG A N 1
ATOM 1361 C CA . ARG A 1 178 ? -24.609 -6.121 2.127 1 95 178 ARG A CA 1
ATOM 1362 C C . ARG A 1 178 ? -23.797 -6.992 1.18 1 95 178 ARG A C 1
ATOM 1364 O O . ARG A 1 178 ? -23.25 -8.023 1.589 1 95 178 ARG A O 1
ATOM 1371 N N . THR A 1 179 ? -23.734 -6.598 -0.092 1 96.25 179 THR A N 1
ATOM 1372 C CA . THR A 1 179 ? -22.891 -7.332 -1.033 1 96.25 179 THR A CA 1
ATOM 1373 C C . THR A 1 179 ? -21.438 -7.297 -0.6 1 96.25 179 THR A C 1
ATOM 1375 O O . THR A 1 179 ? -20.75 -8.328 -0.604 1 96.25 179 THR A O 1
ATOM 1378 N N . MET A 1 180 ? -20.953 -6.156 -0.216 1 97.25 180 MET A N 1
ATOM 1379 C CA . MET A 1 180 ? -19.562 -6.02 0.215 1 97.25 180 MET A CA 1
ATOM 1380 C C . MET A 1 180 ? -19.328 -6.781 1.512 1 97.25 180 MET A C 1
ATOM 1382 O O . MET A 1 180 ? -18.234 -7.324 1.723 1 97.25 180 MET A O 1
ATOM 1386 N N . ARG A 1 181 ? -20.297 -6.828 2.355 1 95.19 181 ARG A N 1
ATOM 1387 C CA . ARG A 1 181 ? -20.141 -7.551 3.613 1 95.19 181 ARG A CA 1
ATOM 1388 C C . ARG A 1 181 ? -19.969 -9.047 3.365 1 95.19 181 ARG A C 1
ATOM 1390 O O . ARG A 1 181 ? -19.25 -9.727 4.102 1 95.19 181 ARG A O 1
ATOM 1397 N N . ASP A 1 182 ? -20.703 -9.562 2.439 1 94.38 182 ASP A N 1
ATOM 1398 C CA . ASP A 1 182 ? -20.531 -10.969 2.076 1 94.38 182 ASP A CA 1
ATOM 1399 C C . ASP A 1 182 ? -19.109 -11.242 1.622 1 94.38 182 ASP A C 1
ATOM 1401 O O . ASP A 1 182 ? -18.516 -12.258 2.002 1 94.38 182 ASP A O 1
ATOM 1405 N N . ILE A 1 183 ? -18.578 -10.398 0.878 1 95.69 183 ILE A N 1
ATOM 1406 C CA . ILE A 1 183 ? -17.203 -10.516 0.41 1 95.69 183 ILE A CA 1
ATOM 1407 C C . ILE A 1 183 ? -16.25 -10.367 1.588 1 95.69 183 ILE A C 1
ATOM 1409 O O . ILE A 1 183 ? -15.273 -11.117 1.702 1 95.69 183 ILE A O 1
ATOM 1413 N N . GLN A 1 184 ? -16.547 -9.383 2.398 1 93 184 GLN A N 1
ATOM 1414 C CA . GLN A 1 184 ? -15.734 -9.164 3.588 1 93 184 GLN A CA 1
ATOM 1415 C C . GLN A 1 184 ? -15.688 -10.422 4.457 1 93 184 GLN A C 1
ATOM 1417 O O . GLN A 1 184 ? -14.641 -10.75 5.031 1 93 184 GLN A O 1
ATOM 1422 N N . ARG A 1 185 ? -16.781 -11.117 4.609 1 89.62 185 ARG A N 1
ATOM 1423 C CA . ARG A 1 185 ? -16.828 -12.359 5.371 1 89.62 185 ARG A CA 1
ATOM 1424 C C . ARG A 1 185 ? -15.898 -13.406 4.77 1 89.62 185 ARG A C 1
ATOM 1426 O O . ARG A 1 185 ? -15.219 -14.125 5.504 1 89.62 185 ARG A O 1
ATOM 1433 N N . SER A 1 186 ? -15.922 -13.469 3.486 1 89.44 186 SER A N 1
ATOM 1434 C CA . SER A 1 186 ? -15.023 -14.391 2.807 1 89.44 186 SER A CA 1
ATOM 1435 C C . SER A 1 186 ? -13.562 -14.047 3.08 1 89.44 186 SER A C 1
ATOM 1437 O O . SER A 1 186 ? -12.727 -14.93 3.26 1 89.44 186 SER A O 1
ATOM 1439 N N . VAL A 1 187 ? -13.258 -12.812 3.121 1 89.12 187 VAL A N 1
ATOM 1440 C CA . VAL A 1 187 ? -11.906 -12.359 3.396 1 89.12 187 VAL A CA 1
ATOM 1441 C C . VAL A 1 187 ? -11.516 -12.711 4.832 1 89.12 187 VAL A C 1
ATOM 1443 O O . VAL A 1 187 ? -10.414 -13.195 5.086 1 89.12 187 VAL A O 1
ATOM 1446 N N . TYR A 1 188 ? -12.438 -12.5 5.73 1 78.69 188 TYR A N 1
ATOM 1447 C CA . TYR A 1 188 ? -12.188 -12.844 7.125 1 78.69 188 TYR A CA 1
ATOM 1448 C C . TYR A 1 188 ? -11.906 -14.336 7.281 1 78.69 188 TYR A C 1
ATOM 1450 O O . TYR A 1 188 ? -11 -14.727 8.016 1 78.69 188 TYR A O 1
ATOM 1458 N N . THR A 1 189 ? -12.695 -15.078 6.594 1 76.31 189 THR A N 1
ATOM 1459 C CA . THR A 1 189 ? -12.508 -16.531 6.645 1 76.31 189 THR A CA 1
ATOM 1460 C C . THR A 1 189 ? -11.133 -16.906 6.121 1 76.31 189 THR A C 1
ATOM 1462 O O . THR A 1 189 ? -10.438 -17.734 6.73 1 76.31 189 THR A O 1
ATOM 1465 N N . ALA A 1 190 ? -10.773 -16.312 5.113 1 75.44 190 ALA A N 1
ATOM 1466 C CA . ALA A 1 190 ? -9.461 -16.594 4.531 1 75.44 190 ALA A CA 1
ATOM 1467 C C . ALA A 1 190 ? -8.336 -16.141 5.457 1 75.44 190 ALA A C 1
ATOM 1469 O O . ALA A 1 190 ? -7.266 -16.75 5.488 1 75.44 190 ALA A O 1
ATOM 1470 N N . ASN A 1 191 ? -8.602 -15.039 6.191 1 67.94 191 ASN A N 1
ATOM 1471 C CA . ASN A 1 191 ? -7.613 -14.422 7.066 1 67.94 191 ASN A CA 1
ATOM 1472 C C . ASN A 1 191 ? -7.375 -15.258 8.32 1 67.94 191 ASN A C 1
ATOM 1474 O O . ASN A 1 191 ? -6.367 -15.086 9.008 1 67.94 191 ASN A O 1
ATOM 1478 N N . GLU A 1 192 ? -8.336 -16.062 8.727 1 58.41 192 GLU A N 1
ATOM 1479 C CA . GLU A 1 192 ? -8.328 -16.781 10 1 58.41 192 GLU A CA 1
ATOM 1480 C C . GLU A 1 192 ? -7.031 -17.578 10.172 1 58.41 192 GLU A C 1
ATOM 1482 O O . GLU A 1 192 ? -6.508 -17.688 11.281 1 58.41 192 GLU A O 1
ATOM 1487 N N . SER A 1 193 ? -6.531 -18 9.117 1 51.25 193 SER A N 1
ATOM 1488 C CA . SER A 1 193 ? -5.348 -18.844 9.211 1 51.25 193 SER A CA 1
ATOM 1489 C C . SER A 1 193 ? -4.082 -18.062 8.875 1 51.25 193 SER A C 1
ATOM 1491 O O . SER A 1 193 ? -2.994 -18.625 8.797 1 51.25 193 SER A O 1
ATOM 1493 N N . LEU A 1 194 ? -4.285 -16.688 8.766 1 51.66 194 LEU A N 1
ATOM 1494 C CA . LEU A 1 194 ? -3.158 -15.883 8.312 1 51.66 194 LEU A CA 1
ATOM 1495 C C . LEU A 1 194 ? -2.656 -14.977 9.438 1 51.66 194 LEU A C 1
ATOM 1497 O O . LEU A 1 194 ? -3.449 -14.477 10.234 1 51.66 194 LEU A O 1
ATOM 1501 N N . PRO A 1 195 ? -1.31 -14.812 9.516 1 44.53 195 PRO A N 1
ATOM 1502 C CA . PRO A 1 195 ? -0.82 -13.773 10.422 1 44.53 195 PRO A CA 1
ATOM 1503 C C . PRO A 1 195 ? -1.292 -12.375 10.031 1 44.53 195 PRO A C 1
ATOM 1505 O O . PRO A 1 195 ? -1.631 -12.141 8.867 1 44.53 195 PRO A O 1
ATOM 1508 N N . ILE A 1 196 ? -1.36 -11.477 10.945 1 50.66 196 ILE A N 1
ATOM 1509 C CA . ILE A 1 196 ? -1.969 -10.164 10.797 1 50.66 196 ILE A CA 1
ATOM 1510 C C . ILE A 1 196 ? -1.326 -9.43 9.617 1 50.66 196 ILE A C 1
ATOM 1512 O O . ILE A 1 196 ? -2.012 -8.742 8.859 1 50.66 196 ILE A O 1
ATOM 1516 N N . GLU A 1 197 ? -0.046 -9.508 9.492 1 49.25 197 GLU A N 1
ATOM 1517 C CA . GLU A 1 197 ? 0.695 -8.781 8.469 1 49.25 197 GLU A CA 1
ATOM 1518 C C . GLU A 1 197 ? 0.309 -9.25 7.07 1 49.25 197 GLU A C 1
ATOM 1520 O O . GLU A 1 197 ? 0.567 -8.555 6.086 1 49.25 197 GLU A O 1
ATOM 1525 N N . LYS A 1 198 ? -0.422 -10.414 7.055 1 52.88 198 LYS A N 1
ATOM 1526 C CA . LYS A 1 198 ? -0.777 -10.992 5.762 1 52.88 198 LYS A CA 1
ATOM 1527 C C . LYS A 1 198 ? -2.285 -10.938 5.531 1 52.88 198 LYS A C 1
ATOM 1529 O O . LYS A 1 198 ? -2.771 -11.352 4.477 1 52.88 198 LYS A O 1
ATOM 1534 N N . GLN A 1 199 ? -2.822 -10.586 6.5 1 66 199 GLN A N 1
ATOM 1535 C CA . GLN A 1 199 ? -4.277 -10.531 6.391 1 66 199 GLN A CA 1
ATOM 1536 C C . GLN A 1 199 ? -4.711 -9.492 5.359 1 66 199 GLN A C 1
ATOM 1538 O O . GLN A 1 199 ? -4.059 -8.461 5.199 1 66 199 GLN A O 1
ATOM 1543 N N . LYS A 1 200 ? -5.703 -9.867 4.605 1 80.44 200 LYS A N 1
ATOM 1544 C CA . LYS A 1 200 ? -6.281 -8.992 3.596 1 80.44 200 LYS A CA 1
ATOM 1545 C C . LYS A 1 200 ? -7.461 -8.203 4.16 1 80.44 200 LYS A C 1
ATOM 1547 O O . LYS A 1 200 ? -8.047 -8.594 5.172 1 80.44 200 LYS A O 1
ATOM 1552 N N . SER A 1 201 ? -7.629 -7.086 3.615 1 86.19 201 SER A N 1
ATOM 1553 C CA . SER A 1 201 ? -8.734 -6.199 3.953 1 86.19 201 SER A CA 1
ATOM 1554 C C . SER A 1 201 ? -9.312 -5.531 2.707 1 86.19 201 SER A C 1
ATOM 1556 O O . SER A 1 201 ? -8.688 -5.551 1.645 1 86.19 201 SER A O 1
ATOM 1558 N N . LEU A 1 202 ? -10.492 -5.074 2.863 1 93.19 202 LEU A N 1
ATOM 1559 C CA . LEU A 1 202 ? -11.07 -4.289 1.78 1 93.19 202 LEU A CA 1
ATOM 1560 C C . LEU A 1 202 ? -10.703 -2.814 1.925 1 93.19 202 LEU A C 1
ATOM 1562 O O . LEU A 1 202 ? -11.008 -2.006 1.043 1 93.19 202 LEU A O 1
ATOM 1566 N N . HIS A 1 203 ? -9.984 -2.49 3.014 1 87.25 203 HIS A N 1
ATOM 1567 C CA . HIS A 1 203 ? -9.812 -1.086 3.365 1 87.25 203 HIS A CA 1
ATOM 1568 C C . HIS A 1 203 ? -8.336 -0.722 3.475 1 87.25 203 HIS A C 1
ATOM 1570 O O . HIS A 1 203 ? -7.492 -1.593 3.695 1 87.25 203 HIS A O 1
ATOM 1576 N N . ALA A 1 204 ? -8.109 0.545 3.189 1 78.62 204 ALA A N 1
ATOM 1577 C CA . ALA A 1 204 ? -6.824 1.118 3.562 1 78.62 204 ALA A CA 1
ATOM 1578 C C . ALA A 1 204 ? -6.664 1.174 5.078 1 78.62 204 ALA A C 1
ATOM 1580 O O . ALA A 1 204 ? -7.566 0.773 5.82 1 78.62 204 ALA A O 1
ATOM 1581 N N . ALA A 1 205 ? -5.562 1.681 5.523 1 61 205 ALA A N 1
ATOM 1582 C CA . ALA A 1 205 ? -5.176 1.649 6.934 1 61 205 ALA A CA 1
ATOM 1583 C C . ALA A 1 205 ? -6.156 2.441 7.789 1 61 205 ALA A C 1
ATOM 1585 O O . ALA A 1 205 ? -6.348 2.139 8.969 1 61 205 ALA A O 1
ATOM 1586 N N . ASP A 1 206 ? -6.867 3.414 7.215 1 64.38 206 ASP A N 1
ATOM 1587 C CA . ASP A 1 206 ? -7.746 4.277 7.996 1 64.38 206 ASP A CA 1
ATOM 1588 C C . ASP A 1 206 ? -9.086 3.594 8.273 1 64.38 206 ASP A C 1
ATOM 1590 O O . ASP A 1 206 ? -9.875 4.074 9.086 1 64.38 206 ASP A O 1
ATOM 1594 N N . GLY A 1 207 ? -9.344 2.49 7.578 1 74.69 207 GLY A N 1
ATOM 1595 C CA . GLY A 1 207 ? -10.547 1.702 7.82 1 74.69 207 GLY A CA 1
ATOM 1596 C C . GLY A 1 207 ? -11.781 2.275 7.152 1 74.69 207 GLY A C 1
ATOM 1597 O O . GLY A 1 207 ? -12.883 1.754 7.324 1 74.69 207 GLY A O 1
ATOM 1598 N N . ILE A 1 208 ? -11.641 3.344 6.438 1 80.5 208 ILE A N 1
ATOM 1599 C CA . ILE A 1 208 ? -12.766 4.004 5.781 1 80.5 208 ILE A CA 1
ATOM 1600 C C . ILE A 1 208 ? -12.602 3.93 4.266 1 80.5 208 ILE A C 1
ATOM 1602 O O . ILE A 1 208 ? -13.477 3.424 3.562 1 80.5 208 ILE A O 1
ATOM 1606 N N . HIS A 1 209 ? -11.43 4.383 3.832 1 86.06 209 HIS A N 1
ATOM 1607 C CA . HIS A 1 209 ? -11.172 4.34 2.398 1 86.06 209 HIS A CA 1
ATOM 1608 C C . HIS A 1 209 ? -10.891 2.918 1.929 1 86.06 209 HIS A C 1
ATOM 1610 O O . HIS A 1 209 ? -10.344 2.109 2.684 1 86.06 209 HIS A O 1
ATOM 1616 N N . LEU A 1 210 ? -11.266 2.639 0.74 1 93.12 210 LEU A N 1
ATOM 1617 C CA . LEU A 1 210 ? -11.141 1.292 0.192 1 93.12 210 LEU A CA 1
ATOM 1618 C C . LEU A 1 210 ? -9.805 1.12 -0.525 1 93.12 210 LEU A C 1
ATOM 1620 O O . LEU A 1 210 ? -9.305 2.061 -1.145 1 93.12 210 LEU A O 1
ATOM 1624 N N . ASN A 1 211 ? -9.227 -0.07 -0.366 1 90.75 211 ASN A N 1
ATOM 1625 C CA . ASN A 1 211 ? -8.102 -0.429 -1.229 1 90.75 211 ASN A CA 1
ATOM 1626 C C . ASN A 1 211 ? -8.578 -1.033 -2.545 1 90.75 211 ASN A C 1
ATOM 1628 O O . ASN A 1 211 ? -9.766 -0.951 -2.879 1 90.75 211 ASN A O 1
ATOM 1632 N N . ASP A 1 212 ? -7.75 -1.607 -3.32 1 92.12 212 ASP A N 1
ATOM 1633 C CA . ASP A 1 212 ? -8.109 -2.09 -4.652 1 92.12 212 ASP A CA 1
ATOM 1634 C C . ASP A 1 212 ? -9.156 -3.201 -4.57 1 92.12 212 ASP A C 1
ATOM 1636 O O . ASP A 1 212 ? -10.086 -3.246 -5.375 1 92.12 212 ASP A O 1
ATOM 1640 N N . LEU A 1 213 ? -8.922 -4.078 -3.646 1 93.81 213 LEU A N 1
ATOM 1641 C CA . LEU A 1 213 ? -9.883 -5.16 -3.469 1 93.81 213 LEU A CA 1
ATOM 1642 C C . LEU A 1 213 ? -11.258 -4.609 -3.092 1 93.81 213 LEU A C 1
ATOM 1644 O O . LEU A 1 213 ? -12.281 -5.07 -3.607 1 93.81 213 LEU A O 1
ATOM 1648 N N . GLY A 1 214 ? -11.227 -3.643 -2.154 1 96.75 214 GLY A N 1
ATOM 1649 C CA . GLY A 1 214 ? -12.477 -3.016 -1.755 1 96.75 214 GLY A CA 1
ATOM 1650 C C . GLY A 1 214 ? -13.164 -2.285 -2.891 1 96.75 214 GLY A C 1
ATOM 1651 O O . GLY A 1 214 ? -14.391 -2.344 -3.021 1 96.75 214 GLY A O 1
ATOM 1652 N N . GLN A 1 215 ? -12.445 -1.595 -3.715 1 97.19 215 GLN A N 1
ATOM 1653 C CA . GLN A 1 215 ? -12.992 -0.879 -4.859 1 97.19 215 GLN A CA 1
ATOM 1654 C C . GLN A 1 215 ? -13.602 -1.847 -5.875 1 97.19 215 GLN A C 1
ATOM 1656 O O . GLN A 1 215 ? -14.641 -1.561 -6.473 1 97.19 215 GLN A O 1
ATOM 1661 N N . MET A 1 216 ? -12.969 -2.932 -6.09 1 96.94 216 MET A N 1
ATOM 1662 C CA . MET A 1 216 ? -13.516 -3.943 -6.988 1 96.94 216 MET A CA 1
ATOM 1663 C C . MET A 1 216 ? -14.805 -4.531 -6.418 1 96.94 216 MET A C 1
ATOM 1665 O O . MET A 1 216 ? -15.766 -4.762 -7.152 1 96.94 216 MET A O 1
ATOM 1669 N N . ALA A 1 217 ? -14.758 -4.809 -5.098 1 97.81 217 ALA A N 1
ATOM 1670 C CA . ALA A 1 217 ? -15.961 -5.316 -4.441 1 97.81 217 ALA A CA 1
ATOM 1671 C C . ALA A 1 217 ? -17.125 -4.352 -4.613 1 97.81 217 ALA A C 1
ATOM 1673 O O . ALA A 1 217 ? -18.266 -4.777 -4.863 1 97.81 217 ALA A O 1
ATOM 1674 N N . MET A 1 218 ? -16.844 -3.072 -4.449 1 98.38 218 MET A N 1
ATOM 1675 C CA . MET A 1 218 ? -17.875 -2.059 -4.613 1 98.38 218 MET A CA 1
ATOM 1676 C C . MET A 1 218 ? -18.375 -2.016 -6.051 1 98.38 218 MET A C 1
ATOM 1678 O O . MET A 1 218 ? -19.578 -1.926 -6.293 1 98.38 218 MET A O 1
ATOM 1682 N N . ALA A 1 219 ? -17.5 -2.055 -7.047 1 98.56 219 ALA A N 1
ATOM 1683 C CA . ALA A 1 219 ? -17.875 -2.076 -8.461 1 98.56 219 ALA A CA 1
ATOM 1684 C C . ALA A 1 219 ? -18.766 -3.279 -8.766 1 98.56 219 ALA A C 1
ATOM 1686 O O . ALA A 1 219 ? -19.781 -3.15 -9.469 1 98.56 219 ALA A O 1
ATOM 1687 N N . TYR A 1 220 ? -18.359 -4.434 -8.211 1 98.19 220 TYR A N 1
ATOM 1688 C CA . TYR A 1 220 ? -19.141 -5.656 -8.391 1 98.19 220 TYR A CA 1
ATOM 1689 C C . TYR A 1 220 ? -20.547 -5.484 -7.855 1 98.19 220 TYR A C 1
ATOM 1691 O O . TYR A 1 220 ? -21.516 -5.859 -8.523 1 98.19 220 TYR A O 1
ATOM 1699 N N . ALA A 1 221 ? -20.641 -4.898 -6.66 1 98.44 221 ALA A N 1
ATOM 1700 C CA . ALA A 1 221 ? -21.953 -4.68 -6.047 1 98.44 221 ALA A CA 1
ATOM 1701 C C . ALA A 1 221 ? -22.812 -3.785 -6.922 1 98.44 221 ALA A C 1
ATOM 1703 O O . ALA A 1 221 ? -24 -4.059 -7.113 1 98.44 221 ALA A O 1
ATOM 1704 N N . ILE A 1 222 ? -22.25 -2.736 -7.426 1 98.69 222 ILE A N 1
ATOM 1705 C CA . ILE A 1 222 ? -23.016 -1.783 -8.234 1 98.69 222 ILE A CA 1
ATOM 1706 C C . ILE A 1 222 ? -23.406 -2.426 -9.555 1 98.69 222 ILE A C 1
ATOM 1708 O O . ILE A 1 222 ? -24.547 -2.275 -10.016 1 98.69 222 ILE A O 1
ATOM 1712 N N . LEU A 1 223 ? -22.5 -3.158 -10.195 1 98.44 223 LEU A N 1
ATOM 1713 C CA . LEU A 1 223 ? -22.812 -3.838 -11.453 1 98.44 223 LEU A CA 1
ATOM 1714 C C . LEU A 1 223 ? -23.953 -4.832 -11.273 1 98.44 223 LEU A C 1
ATOM 1716 O O . LEU A 1 223 ? -24.844 -4.906 -12.117 1 98.44 223 LEU A O 1
ATOM 1720 N N . LYS A 1 224 ? -23.875 -5.562 -10.188 1 97.06 224 LYS A N 1
ATOM 1721 C CA . LYS A 1 224 ? -24.969 -6.48 -9.898 1 97.06 224 LYS A CA 1
ATOM 1722 C C . LYS A 1 224 ? -26.297 -5.73 -9.742 1 97.06 224 LYS A C 1
ATOM 1724 O O . LYS A 1 224 ? -27.328 -6.176 -10.242 1 97.06 224 LYS A O 1
ATOM 1729 N N . GLY A 1 225 ? -26.203 -4.629 -9.016 1 97 225 GLY A N 1
ATOM 1730 C CA . GLY A 1 225 ? -27.391 -3.812 -8.82 1 97 225 GLY A CA 1
ATOM 1731 C C . GLY A 1 225 ? -27.922 -3.211 -10.109 1 97 225 GLY A C 1
ATOM 1732 O O . GLY A 1 225 ? -29.125 -2.947 -10.227 1 97 225 GLY A O 1
ATOM 1733 N N . LEU A 1 226 ? -27.062 -3.008 -11.055 1 97.88 226 LEU A N 1
ATOM 1734 C CA . LEU A 1 226 ? -27.453 -2.48 -12.359 1 97.88 226 LEU A CA 1
ATOM 1735 C C . LEU A 1 226 ? -27.875 -3.607 -13.297 1 97.88 226 LEU A C 1
ATOM 1737 O O . LEU A 1 226 ? -28.031 -3.395 -14.508 1 97.88 226 LEU A O 1
ATOM 1741 N N . GLU A 1 227 ? -27.875 -4.824 -12.773 1 96.38 227 GLU A N 1
ATOM 1742 C CA . GLU A 1 227 ? -28.359 -6.012 -13.469 1 96.38 227 GLU A CA 1
ATOM 1743 C C . GLU A 1 227 ? -27.422 -6.414 -14.594 1 96.38 227 GLU A C 1
ATOM 1745 O O . GLU A 1 227 ? -27.859 -6.699 -15.711 1 96.38 227 GLU A O 1
ATOM 1750 N N . ALA A 1 228 ? -26.141 -6.352 -14.344 1 96.56 228 ALA A N 1
ATOM 1751 C CA . ALA A 1 228 ? -25.156 -6.859 -15.289 1 96.56 228 ALA A CA 1
ATOM 1752 C C . ALA A 1 228 ? -25.391 -8.336 -15.602 1 96.56 228 ALA A C 1
ATOM 1754 O O . ALA A 1 228 ? -25.594 -9.141 -14.688 1 96.56 228 ALA A O 1
ATOM 1755 N N . PRO A 1 229 ? -25.344 -8.664 -16.781 1 94.69 229 PRO A N 1
ATOM 1756 C CA . PRO A 1 229 ? -25.641 -10.055 -17.125 1 94.69 229 PRO A CA 1
ATOM 1757 C C . PRO A 1 229 ? -24.516 -11.016 -16.75 1 94.69 229 PRO A C 1
ATOM 1759 O O . PRO A 1 229 ? -23.344 -10.648 -16.844 1 94.69 229 PRO A O 1
ATOM 1762 N N . ALA A 1 230 ? -24.891 -12.211 -16.469 1 95.06 230 ALA A N 1
ATOM 1763 C CA . ALA A 1 230 ? -23.906 -13.227 -16.062 1 95.06 230 ALA A CA 1
ATOM 1764 C C . ALA A 1 230 ? -23.125 -13.734 -17.266 1 95.06 230 ALA A C 1
ATOM 1766 O O . ALA A 1 230 ? -21.906 -13.891 -17.203 1 95.06 230 ALA A O 1
ATOM 1767 N N . ASP A 1 231 ? -23.859 -13.961 -18.391 1 95.5 231 ASP A N 1
ATOM 1768 C CA . ASP A 1 231 ? -23.266 -14.633 -19.531 1 95.5 231 ASP A CA 1
ATOM 1769 C C . ASP A 1 231 ? -22.688 -13.625 -20.531 1 95.5 231 ASP A C 1
ATOM 1771 O O . ASP A 1 231 ? -23.391 -12.719 -20.984 1 95.5 231 ASP A O 1
ATOM 1775 N N . VAL A 1 232 ? -21.422 -13.789 -20.797 1 97.69 232 VAL A N 1
ATOM 1776 C CA . VAL A 1 232 ? -20.797 -13.031 -21.875 1 97.69 232 VAL A CA 1
ATOM 1777 C C . VAL A 1 232 ? -21.109 -13.695 -23.219 1 97.69 232 VAL A C 1
ATOM 1779 O O . VAL A 1 232 ? -21.672 -13.07 -24.109 1 97.69 232 VAL A O 1
ATOM 1782 N N . SER A 1 233 ? -20.672 -14.969 -23.312 1 97.25 233 SER A N 1
ATOM 1783 C CA . SER A 1 233 ? -20.984 -15.812 -24.453 1 97.25 233 SER A CA 1
ATOM 1784 C C . SER A 1 233 ? -20.797 -17.281 -24.141 1 97.25 233 SER A C 1
ATOM 1786 O O . SER A 1 233 ? -20.094 -17.625 -23.188 1 97.25 233 SER A O 1
ATOM 1788 N N . THR A 1 234 ? -21.547 -18.109 -24.875 1 97.19 234 THR A N 1
ATOM 1789 C CA . THR A 1 234 ? -21.484 -19.547 -24.703 1 97.19 234 THR A CA 1
ATOM 1790 C C . THR A 1 234 ? -21.297 -20.25 -26.047 1 97.19 234 THR A C 1
ATOM 1792 O O . THR A 1 234 ? -22.016 -19.953 -27 1 97.19 234 THR A O 1
ATOM 1795 N N . CYS A 1 235 ? -20.344 -21.125 -26.141 1 97.69 235 CYS A N 1
ATOM 1796 C CA . CYS A 1 235 ? -20.078 -21.938 -27.312 1 97.69 235 CYS A CA 1
ATOM 1797 C C . CYS A 1 235 ? -20.062 -23.422 -26.969 1 97.69 235 CYS A C 1
ATOM 1799 O O . CYS A 1 235 ? -19.344 -23.844 -26.062 1 97.69 235 CYS A O 1
ATOM 1801 N N . VAL A 1 236 ? -20.812 -24.219 -27.656 1 97.75 236 VAL A N 1
ATOM 1802 C CA . VAL A 1 236 ? -20.844 -25.672 -27.484 1 97.75 236 VAL A CA 1
ATOM 1803 C C . VAL A 1 236 ? -20.609 -26.359 -28.828 1 97.75 236 VAL A C 1
ATOM 1805 O O . VAL A 1 236 ? -21.328 -26.125 -29.797 1 97.75 236 VAL A O 1
ATOM 1808 N N . ILE A 1 237 ? -19.641 -27.25 -28.891 1 97.88 237 ILE A N 1
ATOM 1809 C CA . ILE A 1 237 ? -19.234 -27.922 -30.109 1 97.88 237 ILE A CA 1
ATOM 1810 C C . ILE A 1 237 ? -19.25 -29.438 -29.891 1 97.88 237 ILE A C 1
ATOM 1812 O O . ILE A 1 237 ? -18.859 -29.922 -28.812 1 97.88 237 ILE A O 1
ATOM 1816 N N . ASP A 1 238 ? -19.688 -30.125 -30.797 1 96.56 238 ASP A N 1
ATOM 1817 C CA . ASP A 1 238 ? -19.516 -31.578 -30.875 1 96.56 238 ASP A CA 1
ATOM 1818 C C . ASP A 1 238 ? -18.359 -31.938 -31.797 1 96.56 238 ASP A C 1
ATOM 1820 O O . ASP A 1 238 ? -18.5 -31.891 -33.031 1 96.56 238 ASP A O 1
ATOM 1824 N N . ALA A 1 239 ? -17.344 -32.344 -31.234 1 95.81 239 ALA A N 1
ATOM 1825 C CA . ALA A 1 239 ? -16.109 -32.562 -31.984 1 95.81 239 ALA A CA 1
ATOM 1826 C C . ALA A 1 239 ? -16.25 -33.781 -32.906 1 95.81 239 ALA A C 1
ATOM 1828 O O . ALA A 1 239 ? -15.719 -33.781 -34.031 1 95.81 239 ALA A O 1
ATOM 1829 N N . ALA A 1 240 ? -16.859 -34.812 -32.531 1 92.88 240 ALA A N 1
ATOM 1830 C CA . ALA A 1 240 ? -17.016 -36.031 -33.344 1 92.88 240 ALA A CA 1
ATOM 1831 C C . ALA A 1 240 ? -17.859 -35.75 -34.562 1 92.88 240 ALA A C 1
ATOM 1833 O O . ALA A 1 240 ? -17.547 -36.188 -35.656 1 92.88 240 ALA A O 1
ATOM 1834 N N . ALA A 1 241 ? -18.953 -35 -34.375 1 93.19 241 ALA A N 1
ATOM 1835 C CA . ALA A 1 241 ? -19.859 -34.656 -35.469 1 93.19 241 ALA A CA 1
ATOM 1836 C C . ALA A 1 241 ? -19.328 -33.5 -36.312 1 93.19 241 ALA A C 1
ATOM 1838 O O . ALA A 1 241 ? -19.781 -33.281 -37.438 1 93.19 241 ALA A O 1
ATOM 1839 N N . GLY A 1 242 ? -18.438 -32.781 -35.719 1 92.69 242 GLY A N 1
ATOM 1840 C CA . GLY A 1 242 ? -17.969 -31.562 -36.406 1 92.69 242 GLY A CA 1
ATOM 1841 C C . GLY A 1 242 ? -19.047 -30.5 -36.531 1 92.69 242 GLY A C 1
ATOM 1842 O O . GLY A 1 242 ? -19.203 -29.906 -37.594 1 92.69 242 GLY A O 1
ATOM 1843 N N . GLU A 1 243 ? -19.828 -30.375 -35.5 1 95.12 243 GLU A N 1
ATOM 1844 C CA . GLU A 1 243 ? -20.969 -29.453 -35.562 1 95.12 243 GLU A CA 1
ATOM 1845 C C . GLU A 1 243 ? -20.969 -28.516 -34.344 1 95.12 243 GLU A C 1
ATOM 1847 O O . GLU A 1 243 ? -20.562 -28.891 -33.25 1 95.12 243 GLU A O 1
ATOM 1852 N N . VAL A 1 244 ? -21.453 -27.312 -34.625 1 96.56 244 VAL A N 1
ATOM 1853 C CA . VAL A 1 244 ? -21.719 -26.359 -33.562 1 96.56 244 VAL A CA 1
ATOM 1854 C C . VAL A 1 244 ? -23.094 -26.625 -32.969 1 96.56 244 VAL A C 1
ATOM 1856 O O . VAL A 1 244 ? -24.109 -26.531 -33.688 1 96.56 244 VAL A O 1
ATOM 1859 N N . LEU A 1 245 ? -23.109 -26.875 -31.719 1 95.31 245 LEU A N 1
ATOM 1860 C CA . LEU A 1 245 ? -24.375 -27.172 -31.078 1 95.31 245 LEU A CA 1
ATOM 1861 C C . LEU A 1 245 ? -25.016 -25.891 -30.531 1 95.31 245 LEU A C 1
ATOM 1863 O O . LEU A 1 245 ? -26.234 -25.766 -30.531 1 95.31 245 LEU A O 1
ATOM 1867 N N . GLU A 1 246 ? -24.266 -25.031 -30.016 1 94 246 GLU A N 1
ATOM 1868 C CA . GLU A 1 246 ? -24.75 -23.781 -29.438 1 94 246 GLU A CA 1
ATOM 1869 C C . GLU A 1 246 ? -23.734 -22.656 -29.641 1 94 246 GLU A C 1
ATOM 1871 O O . GLU A 1 246 ? -22.516 -22.875 -29.531 1 94 246 GLU A O 1
ATOM 1876 N N . GLY A 1 247 ? -24.188 -21.5 -30.031 1 94.31 247 GLY A N 1
ATOM 1877 C CA . GLY A 1 247 ? -23.422 -20.266 -30.094 1 94.31 247 GLY A CA 1
ATOM 1878 C C . GLY A 1 247 ? -24.234 -19.047 -29.656 1 94.31 247 GLY A C 1
ATOM 1879 O O . GLY A 1 247 ? -24.797 -18.344 -30.5 1 94.31 247 GLY A O 1
ATOM 1880 N N . ASN A 1 248 ? -24.297 -18.875 -28.344 1 95.56 248 ASN A N 1
ATOM 1881 C CA . ASN A 1 248 ? -25 -17.719 -27.797 1 95.56 248 ASN A CA 1
ATOM 1882 C C . ASN A 1 248 ? -24.031 -16.562 -27.547 1 95.56 248 ASN A C 1
ATOM 1884 O O . ASN A 1 248 ? -23.062 -16.703 -26.812 1 95.56 248 ASN A O 1
ATOM 1888 N N . GLY A 1 249 ? -24.328 -15.383 -28.094 1 96.5 249 GLY A N 1
ATOM 1889 C CA . GLY A 1 249 ? -23.469 -14.227 -27.938 1 96.5 249 GLY A CA 1
ATOM 1890 C C . GLY A 1 249 ? -22.188 -14.312 -28.766 1 96.5 249 GLY A C 1
ATOM 1891 O O . GLY A 1 249 ? -21.234 -13.57 -28.531 1 96.5 249 GLY A O 1
ATOM 1892 N N . CYS A 1 250 ? -22.109 -15.281 -29.641 1 97.38 250 CYS A N 1
ATOM 1893 C CA . CYS A 1 250 ? -20.938 -15.43 -30.5 1 97.38 250 CYS A CA 1
ATOM 1894 C C . CYS A 1 250 ? -21.297 -16.156 -31.797 1 97.38 250 CYS A C 1
ATOM 1896 O O . CYS A 1 250 ? -22.359 -16.797 -31.875 1 97.38 250 CYS A O 1
ATOM 1898 N N . GLN A 1 251 ? -20.406 -15.961 -32.812 1 97.5 251 GLN A N 1
ATOM 1899 C CA . GLN A 1 251 ? -20.484 -16.672 -34.094 1 97.5 251 GLN A CA 1
ATOM 1900 C C . GLN A 1 251 ? -19.281 -17.578 -34.281 1 97.5 251 GLN A C 1
ATOM 1902 O O . GLN A 1 251 ? -18.141 -17.156 -34.062 1 97.5 251 GLN A O 1
ATOM 1907 N N . ILE A 1 252 ? -19.609 -18.859 -34.594 1 97.69 252 ILE A N 1
ATOM 1908 C CA . ILE A 1 252 ? -18.547 -19.828 -34.812 1 97.69 252 ILE A CA 1
ATOM 1909 C C . ILE A 1 252 ? -18.422 -20.156 -36.312 1 97.69 252 ILE A C 1
ATOM 1911 O O . ILE A 1 252 ? -19.422 -20.391 -36.969 1 97.69 252 ILE A O 1
ATOM 1915 N N . SER A 1 253 ? -17.188 -20.109 -36.781 1 97.12 253 SER A N 1
ATOM 1916 C CA . SER A 1 253 ? -16.922 -20.438 -38.188 1 97.12 253 SER A CA 1
ATOM 1917 C C . SER A 1 253 ? -15.641 -21.25 -38.344 1 97.12 253 SER A C 1
ATOM 1919 O O . SER A 1 253 ? -14.93 -21.484 -37.344 1 97.12 253 SER A O 1
ATOM 1921 N N . ASP A 1 254 ? -15.383 -21.891 -39.5 1 96.81 254 ASP A N 1
ATOM 1922 C CA . ASP A 1 254 ? -14.164 -22.594 -39.875 1 96.81 254 ASP A CA 1
ATOM 1923 C C . ASP A 1 254 ? -13.914 -23.781 -38.938 1 96.81 254 ASP A C 1
ATOM 1925 O O . ASP A 1 254 ? -12.781 -24.031 -38.531 1 96.81 254 ASP A O 1
ATOM 1929 N N . LEU A 1 255 ? -15.008 -24.422 -38.531 1 97 255 LEU A N 1
ATOM 1930 C CA . LEU A 1 255 ? -14.883 -25.578 -37.656 1 97 255 LEU A CA 1
ATOM 1931 C C . LEU A 1 255 ? -14.273 -26.766 -38.406 1 97 255 LEU A C 1
ATOM 1933 O O . LEU A 1 255 ? -14.727 -27.109 -39.5 1 97 255 LEU A O 1
ATOM 1937 N N . SER A 1 256 ? -13.211 -27.312 -37.875 1 95.56 256 SER A N 1
ATOM 1938 C CA . SER A 1 256 ? -12.555 -28.5 -38.438 1 95.56 256 SER A CA 1
ATOM 1939 C C . SER A 1 256 ? -12.062 -29.406 -37.312 1 95.56 256 SER A C 1
ATOM 1941 O O . SER A 1 256 ? -11.461 -28.938 -36.344 1 95.56 256 SER A O 1
ATOM 1943 N N . ALA A 1 257 ? -12.461 -30.609 -37.375 1 91.19 257 ALA A N 1
ATOM 1944 C CA . ALA A 1 257 ? -12.016 -31.625 -36.438 1 91.19 257 ALA A CA 1
ATOM 1945 C C . ALA A 1 257 ? -11.312 -32.781 -37.125 1 91.19 257 ALA A C 1
ATOM 1947 O O . ALA A 1 257 ? -11.922 -33.469 -37.938 1 91.19 257 ALA A O 1
ATOM 1948 N N . ALA A 1 258 ? -9.938 -32.938 -36.938 1 87.12 258 ALA A N 1
ATOM 1949 C CA . ALA A 1 258 ? -9.172 -34.031 -37.531 1 87.12 258 ALA A CA 1
ATOM 1950 C C . ALA A 1 258 ? -7.949 -34.344 -36.688 1 87.12 258 ALA A C 1
ATOM 1952 O O . ALA A 1 258 ? -7.305 -33.469 -36.125 1 87.12 258 ALA A O 1
ATOM 1953 N N . ASP A 1 259 ? -7.547 -35.688 -36.562 1 83.75 259 ASP A N 1
ATOM 1954 C CA . ASP A 1 259 ? -6.301 -36.156 -35.969 1 83.75 259 ASP A CA 1
ATOM 1955 C C . ASP A 1 259 ? -6.105 -35.594 -34.562 1 83.75 259 ASP A C 1
ATOM 1957 O O . ASP A 1 259 ? -5.051 -35.031 -34.25 1 83.75 259 ASP A O 1
ATOM 1961 N N . ASP A 1 260 ? -7.125 -35.594 -33.781 1 89.12 260 ASP A N 1
ATOM 1962 C CA . ASP A 1 260 ? -7.086 -35.156 -32.375 1 89.12 260 ASP A CA 1
ATOM 1963 C C . ASP A 1 260 ? -6.785 -33.656 -32.281 1 89.12 260 ASP A C 1
ATOM 1965 O O . ASP A 1 260 ? -6.039 -33.25 -31.391 1 89.12 260 ASP A O 1
ATOM 1969 N N . ARG A 1 261 ? -7.168 -33 -33.344 1 94.44 261 ARG A N 1
ATOM 1970 C CA . ARG A 1 261 ? -7.062 -31.531 -33.375 1 94.44 261 ARG A CA 1
ATOM 1971 C C . ARG A 1 261 ? -8.391 -30.906 -33.781 1 94.44 261 ARG A C 1
ATOM 1973 O O . ARG A 1 261 ? -9.023 -31.344 -34.75 1 94.44 261 ARG A O 1
ATOM 1980 N N . LEU A 1 262 ? -8.891 -30.031 -33.031 1 96.94 262 LEU A N 1
ATOM 1981 C CA . LEU A 1 262 ? -10.094 -29.266 -33.312 1 96.94 262 LEU A CA 1
ATOM 1982 C C . LEU A 1 262 ? -9.773 -27.781 -33.5 1 96.94 262 LEU A C 1
ATOM 1984 O O . LEU A 1 262 ? -9.086 -27.188 -32.656 1 96.94 262 LEU A O 1
ATOM 1988 N N . THR A 1 263 ? -10.172 -27.188 -34.594 1 97.38 263 THR A N 1
ATOM 1989 C CA . THR A 1 263 ? -9.953 -25.766 -34.844 1 97.38 263 THR A CA 1
ATOM 1990 C C . THR A 1 263 ? -11.258 -25.078 -35.219 1 97.38 263 THR A C 1
ATOM 1992 O O . THR A 1 263 ? -12.109 -25.672 -35.875 1 97.38 263 THR A O 1
ATOM 1995 N N . PHE A 1 264 ? -11.469 -23.891 -34.781 1 97.62 264 PHE A N 1
ATOM 1996 C CA . PHE A 1 264 ? -12.586 -23.062 -35.188 1 97.62 264 PHE A CA 1
ATOM 1997 C C . PHE A 1 264 ? -12.297 -21.594 -34.906 1 97.62 264 PHE A C 1
ATOM 1999 O O . PHE A 1 264 ? -11.359 -21.266 -34.188 1 97.62 264 PHE A O 1
ATOM 2006 N N . THR A 1 265 ? -13.008 -20.719 -35.562 1 97.44 265 THR A N 1
ATOM 2007 C CA . THR A 1 265 ? -12.938 -19.281 -35.312 1 97.44 265 THR A CA 1
ATOM 2008 C C . THR A 1 265 ? -14.172 -18.797 -34.562 1 97.44 265 THR A C 1
ATOM 2010 O O . THR A 1 265 ? -15.297 -19.172 -34.906 1 97.44 265 THR A O 1
ATOM 2013 N N . ARG A 1 266 ? -13.961 -18 -33.531 1 97.31 266 ARG A N 1
ATOM 2014 C CA . ARG A 1 266 ? -15.055 -17.469 -32.719 1 97.31 266 ARG A CA 1
ATOM 2015 C C . ARG A 1 266 ? -15.055 -15.938 -32.75 1 97.31 266 ARG A C 1
ATOM 2017 O O . ARG A 1 266 ? -14.008 -15.312 -32.562 1 97.31 266 ARG A O 1
ATOM 2024 N N . LEU A 1 267 ? -16.141 -15.336 -33.125 1 97.31 267 LEU A N 1
ATOM 2025 C CA . LEU A 1 267 ? -16.375 -13.898 -33.031 1 97.31 267 LEU A CA 1
ATOM 2026 C C . LEU A 1 267 ? -17.469 -13.578 -32.031 1 97.31 267 LEU A C 1
ATOM 2028 O O . LEU A 1 267 ? -18.641 -13.883 -32.25 1 97.31 267 LEU A O 1
ATOM 2032 N N . ASP A 1 268 ? -17.094 -12.953 -30.969 1 97.56 268 ASP A N 1
ATOM 2033 C CA . ASP A 1 268 ? -18.031 -12.656 -29.891 1 97.56 268 ASP A CA 1
ATOM 2034 C C . ASP A 1 268 ? -18.703 -11.312 -30.109 1 97.56 268 ASP A C 1
ATOM 2036 O O . ASP A 1 268 ? -18.219 -10.477 -30.875 1 97.56 268 ASP A O 1
ATOM 2040 N N . GLN A 1 269 ? -19.875 -11.117 -29.469 1 97.06 269 GLN A N 1
ATOM 2041 C CA . GLN A 1 269 ? -20.578 -9.836 -29.484 1 97.06 269 GLN A CA 1
ATOM 2042 C C . GLN A 1 269 ? -20.016 -8.898 -28.422 1 97.06 269 GLN A C 1
ATOM 2044 O O . GLN A 1 269 ? -20.094 -7.672 -28.562 1 97.06 269 GLN A O 1
ATOM 2049 N N . GLY A 1 270 ? -19.531 -9.414 -27.344 1 97.56 270 GLY A N 1
ATOM 2050 C CA . GLY A 1 270 ? -18.875 -8.75 -26.234 1 97.56 270 GLY A CA 1
ATOM 2051 C C . GLY A 1 270 ? -17.75 -9.57 -25.625 1 97.56 270 GLY A C 1
ATOM 2052 O O . GLY A 1 270 ? -17.578 -10.75 -25.953 1 97.56 270 GLY A O 1
ATOM 2053 N N . LEU A 1 271 ? -16.953 -8.93 -24.875 1 97.94 271 LEU A N 1
ATOM 2054 C CA . LEU A 1 271 ? -15.805 -9.594 -24.266 1 97.94 271 LEU A CA 1
ATOM 2055 C C . LEU A 1 271 ? -15.953 -9.648 -22.75 1 97.94 271 LEU A C 1
ATOM 2057 O O . LEU A 1 271 ? -16.656 -8.828 -22.156 1 97.94 271 LEU A O 1
ATOM 2061 N N . PRO A 1 272 ? -15.336 -10.664 -22.125 1 97.69 272 PRO A N 1
ATOM 2062 C CA . PRO A 1 272 ? -15.352 -10.703 -20.656 1 97.69 272 PRO A CA 1
ATOM 2063 C C . PRO A 1 272 ? -14.469 -9.633 -20.031 1 97.69 272 PRO A C 1
ATOM 2065 O O . PRO A 1 272 ? -13.453 -9.242 -20.625 1 97.69 272 PRO A O 1
ATOM 2068 N N . TYR A 1 273 ? -14.859 -9.188 -18.828 1 97.25 273 TYR A N 1
ATOM 2069 C CA . TYR A 1 273 ? -14.086 -8.25 -18.016 1 97.25 273 TYR A CA 1
ATOM 2070 C C . TYR A 1 273 ? -12.828 -8.906 -17.469 1 97.25 273 TYR A C 1
ATOM 2072 O O . TYR A 1 273 ? -12.852 -10.07 -17.078 1 97.25 273 TYR A O 1
ATOM 2080 N N . ASN A 1 274 ? -11.734 -8.195 -17.484 1 95.56 274 ASN A N 1
ATOM 2081 C CA . ASN A 1 274 ? -10.492 -8.578 -16.828 1 95.56 274 ASN A CA 1
ATOM 2082 C C . ASN A 1 274 ? -9.727 -7.367 -16.297 1 95.56 274 ASN A C 1
ATOM 2084 O O . ASN A 1 274 ? -9.664 -6.336 -16.969 1 95.56 274 ASN A O 1
ATOM 2088 N N . ASN A 1 275 ? -9.203 -7.488 -15.086 1 92.12 275 ASN A N 1
ATOM 2089 C CA . ASN A 1 275 ? -8.523 -6.348 -14.484 1 92.12 275 ASN A CA 1
ATOM 2090 C C . ASN A 1 275 ? -7.008 -6.508 -14.531 1 92.12 275 ASN A C 1
ATOM 2092 O O . ASN A 1 275 ? -6.297 -6.023 -13.656 1 92.12 275 ASN A O 1
ATOM 2096 N N . GLY A 1 276 ? -6.52 -7.305 -15.5 1 86.88 276 GLY A N 1
ATOM 2097 C CA . GLY A 1 276 ? -5.086 -7.375 -15.734 1 86.88 276 GLY A CA 1
ATOM 2098 C C . GLY A 1 276 ? -4.414 -8.516 -15 1 86.88 276 GLY A C 1
ATOM 2099 O O . GLY A 1 276 ? -5.074 -9.477 -14.594 1 86.88 276 GLY A O 1
ATOM 2100 N N . ALA A 1 277 ? -3.07 -8.383 -14.867 1 81 277 ALA A N 1
ATOM 2101 C CA . ALA A 1 277 ? -2.258 -9.414 -14.234 1 81 277 ALA A CA 1
ATOM 2102 C C . ALA A 1 277 ? -2.643 -9.594 -12.766 1 81 277 ALA A C 1
ATOM 2104 O O . ALA A 1 277 ? -2.902 -8.617 -12.062 1 81 277 ALA A O 1
ATOM 2105 N N . PHE A 1 278 ? -2.742 -10.812 -12.336 1 76.5 278 PHE A N 1
ATOM 2106 C CA . PHE A 1 278 ? -2.99 -11.234 -10.961 1 76.5 278 PHE A CA 1
ATOM 2107 C C . PHE A 1 278 ? -4.414 -10.891 -10.539 1 76.5 278 PHE A C 1
ATOM 2109 O O . PHE A 1 278 ? -4.73 -10.875 -9.344 1 76.5 278 PHE A O 1
ATOM 2116 N N . ALA A 1 279 ? -5.227 -10.547 -11.469 1 83.12 279 ALA A N 1
ATOM 2117 C CA . ALA A 1 279 ? -6.617 -10.227 -11.148 1 83.12 279 ALA A CA 1
ATOM 2118 C C . ALA A 1 279 ? -7.289 -11.383 -10.406 1 83.12 279 ALA A C 1
ATOM 2120 O O . ALA A 1 279 ? -8.172 -11.164 -9.57 1 83.12 279 ALA A O 1
ATOM 2121 N N . ASN A 1 280 ? -6.793 -12.562 -10.734 1 77.75 280 ASN A N 1
ATOM 2122 C CA . ASN A 1 280 ? -7.375 -13.766 -10.141 1 77.75 280 ASN A CA 1
ATOM 2123 C C . ASN A 1 280 ? -7.223 -13.773 -8.625 1 77.75 280 ASN A C 1
ATOM 2125 O O . ASN A 1 280 ? -8.031 -14.375 -7.918 1 77.75 280 ASN A O 1
ATOM 2129 N N . LEU A 1 281 ? -6.25 -13.094 -8.172 1 77.62 281 LEU A N 1
ATOM 2130 C CA . LEU A 1 281 ? -6.047 -13.008 -6.734 1 77.62 281 LEU A CA 1
ATOM 2131 C C . LEU A 1 281 ? -7.203 -12.266 -6.066 1 77.62 281 LEU A C 1
ATOM 2133 O O . LEU A 1 281 ? -7.539 -12.539 -4.914 1 77.62 281 LEU A O 1
ATOM 2137 N N . MET A 1 282 ? -7.824 -11.43 -6.766 1 86.25 282 MET A N 1
ATOM 2138 C CA . MET A 1 282 ? -8.969 -10.688 -6.238 1 86.25 282 MET A CA 1
ATOM 2139 C C . MET A 1 282 ? -10.266 -11.445 -6.484 1 86.25 282 MET A C 1
ATOM 2141 O O . MET A 1 282 ? -11.18 -11.422 -5.652 1 86.25 282 MET A O 1
ATOM 2145 N N . TYR A 1 283 ? -10.25 -12.195 -7.547 1 88.31 283 TYR A N 1
ATOM 2146 C CA . TYR A 1 283 ? -11.469 -12.891 -7.945 1 88.31 283 TYR A CA 1
ATOM 2147 C C . TYR A 1 283 ? -11.781 -14.031 -6.977 1 88.31 283 TYR A C 1
ATOM 2149 O O . TYR A 1 283 ? -12.914 -14.508 -6.922 1 88.31 283 TYR A O 1
ATOM 2157 N N . ARG A 1 284 ? -10.828 -14.422 -6.273 1 83.31 284 ARG A N 1
ATOM 2158 C CA . ARG A 1 284 ? -11.086 -15.453 -5.273 1 83.31 284 ARG A CA 1
ATOM 2159 C C . ARG A 1 284 ? -12.055 -14.961 -4.207 1 83.31 284 ARG A C 1
ATOM 2161 O O . ARG A 1 284 ? -12.773 -15.75 -3.596 1 83.31 284 ARG A O 1
ATOM 2168 N N . PHE A 1 285 ? -12.102 -13.648 -4.02 1 91.12 285 PHE A N 1
ATOM 2169 C CA . PHE A 1 285 ? -12.984 -13.055 -3.016 1 91.12 285 PHE A CA 1
ATOM 2170 C C . PHE A 1 285 ? -14.195 -12.406 -3.674 1 91.12 285 PHE A C 1
ATOM 2172 O O . PHE A 1 285 ? -15.312 -12.5 -3.158 1 91.12 285 PHE A O 1
ATOM 2179 N N . VAL A 1 286 ? -13.969 -11.695 -4.758 1 95.44 286 VAL A N 1
ATOM 2180 C CA . VAL A 1 286 ? -15.047 -11.047 -5.484 1 95.44 286 VAL A CA 1
ATOM 2181 C C . VAL A 1 286 ? -15.602 -11.992 -6.547 1 95.44 286 VAL A C 1
ATOM 2183 O O . VAL A 1 286 ? -14.93 -12.289 -7.535 1 95.44 286 VAL A O 1
ATOM 2186 N N . PRO A 1 287 ? -16.797 -12.43 -6.438 1 93.75 287 PRO A N 1
ATOM 2187 C CA . PRO A 1 287 ? -17.328 -13.461 -7.328 1 93.75 287 PRO A CA 1
ATOM 2188 C C . PRO A 1 287 ? -17.703 -12.922 -8.703 1 93.75 287 PRO A C 1
ATOM 2190 O O . PRO A 1 287 ? -18.844 -13.07 -9.141 1 93.75 287 PRO A O 1
ATOM 2193 N N . MET A 1 288 ? -16.781 -12.5 -9.477 1 93.69 288 MET A N 1
ATOM 2194 C CA . MET A 1 288 ? -16.969 -11.891 -10.789 1 93.69 288 MET A CA 1
ATOM 2195 C C . MET A 1 288 ? -17.594 -12.875 -11.773 1 93.69 288 MET A C 1
ATOM 2197 O O . MET A 1 288 ? -18.234 -12.469 -12.734 1 93.69 288 MET A O 1
ATOM 2201 N N . ASN A 1 289 ? -17.406 -14.148 -11.539 1 91.31 289 ASN A N 1
ATOM 2202 C CA . ASN A 1 289 ? -17.953 -15.156 -12.438 1 91.31 289 ASN A CA 1
ATOM 2203 C C . ASN A 1 289 ? -19.469 -15.07 -12.523 1 91.31 289 ASN A C 1
ATOM 2205 O O . ASN A 1 289 ? -20.078 -15.523 -13.508 1 91.31 289 ASN A O 1
ATOM 2209 N N . GLN A 1 290 ? -20.062 -14.453 -11.57 1 95 290 GLN A N 1
ATOM 2210 C CA . GLN A 1 290 ? -21.516 -14.32 -11.57 1 95 290 GLN A CA 1
ATOM 2211 C C . GLN A 1 290 ? -21.969 -13.312 -12.617 1 95 290 GLN A C 1
ATOM 2213 O O . GLN A 1 290 ? -23.141 -13.289 -12.984 1 95 290 GLN A O 1
ATOM 2218 N N . ILE A 1 291 ? -21.047 -12.5 -13.125 1 96.38 291 ILE A N 1
ATOM 2219 C CA . ILE A 1 291 ? -21.438 -11.508 -14.125 1 96.38 291 ILE A CA 1
ATOM 2220 C C . ILE A 1 291 ? -20.453 -11.523 -15.281 1 96.38 291 ILE A C 1
ATOM 2222 O O . ILE A 1 291 ? -20.328 -10.547 -16.016 1 96.38 291 ILE A O 1
ATOM 2226 N N . ASN A 1 292 ? -19.641 -12.586 -15.477 1 96.94 292 ASN A N 1
ATOM 2227 C CA . ASN A 1 292 ? -18.516 -12.531 -16.422 1 96.94 292 ASN A CA 1
ATOM 2228 C C . ASN A 1 292 ? -18.234 -13.898 -17.031 1 96.94 292 ASN A C 1
ATOM 2230 O O . ASN A 1 292 ? -17.094 -14.234 -17.328 1 96.94 292 ASN A O 1
ATOM 2234 N N . GLN A 1 293 ? -19.234 -14.711 -17.328 1 96.44 293 GLN A N 1
ATOM 2235 C CA . GLN A 1 293 ? -19.062 -16.094 -17.781 1 96.44 293 GLN A CA 1
ATOM 2236 C C . GLN A 1 293 ? -18.75 -16.141 -19.281 1 96.44 293 GLN A C 1
ATOM 2238 O O . GLN A 1 293 ? -19.547 -15.703 -20.109 1 96.44 293 GLN A O 1
ATOM 2243 N N . TYR A 1 294 ? -17.656 -16.609 -19.641 1 97.94 294 TYR A N 1
ATOM 2244 C CA . TYR A 1 294 ? -17.156 -16.859 -21 1 97.94 294 TYR A CA 1
ATOM 2245 C C . TYR A 1 294 ? -16.938 -18.344 -21.234 1 97.94 294 TYR A C 1
ATOM 2247 O O . TYR A 1 294 ? -15.82 -18.844 -21.031 1 97.94 294 TYR A O 1
ATOM 2255 N N . ARG A 1 295 ? -17.906 -19.031 -21.844 1 97.31 295 ARG A N 1
ATOM 2256 C CA . ARG A 1 295 ? -17.984 -20.484 -21.703 1 97.31 295 ARG A CA 1
ATOM 2257 C C . ARG A 1 295 ? -17.625 -21.172 -23.016 1 97.31 295 ARG A C 1
ATOM 2259 O O . ARG A 1 295 ? -17.953 -20.688 -24.094 1 97.31 295 ARG A O 1
ATOM 2266 N N . LEU A 1 296 ? -16.953 -22.281 -22.891 1 98.25 296 LEU A N 1
ATOM 2267 C CA . LEU A 1 296 ? -16.578 -23.203 -23.969 1 98.25 296 LEU A CA 1
ATOM 2268 C C . LEU A 1 296 ? -16.828 -24.641 -23.562 1 98.25 296 LEU A C 1
ATOM 2270 O O . LEU A 1 296 ? -16.312 -25.109 -22.531 1 98.25 296 LEU A O 1
ATOM 2274 N N . THR A 1 297 ? -17.672 -25.281 -24.297 1 97.94 297 THR A N 1
ATOM 2275 C CA . THR A 1 297 ? -17.906 -26.703 -24.125 1 97.94 297 THR A CA 1
ATOM 2276 C C . THR A 1 297 ? -17.609 -27.469 -25.391 1 97.94 297 THR A C 1
ATOM 2278 O O . THR A 1 297 ? -18.094 -27.125 -26.469 1 97.94 297 THR A O 1
ATOM 2281 N N . VAL A 1 298 ? -16.812 -28.516 -25.328 1 97.69 298 VAL A N 1
ATOM 2282 C CA . VAL A 1 298 ? -16.5 -29.391 -26.453 1 97.69 298 VAL A CA 1
ATOM 2283 C C . VAL A 1 298 ? -16.781 -30.844 -26.062 1 97.69 298 VAL A C 1
ATOM 2285 O O . VAL A 1 298 ? -16.125 -31.391 -25.172 1 97.69 298 VAL A O 1
ATOM 2288 N N . ARG A 1 299 ? -17.594 -31.359 -26.734 1 95.81 299 ARG A N 1
ATOM 2289 C CA . ARG A 1 299 ? -18.031 -32.719 -26.422 1 95.81 299 ARG A CA 1
ATOM 2290 C C . ARG A 1 299 ? -17.438 -33.719 -27.422 1 95.81 299 ARG A C 1
ATOM 2292 O O . ARG A 1 299 ? -17.047 -33.344 -28.531 1 95.81 299 ARG A O 1
ATOM 2299 N N . ASN A 1 300 ? -17.297 -34.969 -26.969 1 93.31 300 ASN A N 1
ATOM 2300 C CA . ASN A 1 300 ? -16.984 -36.156 -27.781 1 93.31 300 ASN A CA 1
ATOM 2301 C C . ASN A 1 300 ? -15.586 -36.062 -28.375 1 93.31 300 ASN A C 1
ATOM 2303 O O . ASN A 1 300 ? -15.383 -36.438 -29.531 1 93.31 300 ASN A O 1
ATOM 2307 N N . LEU A 1 301 ? -14.781 -35.469 -27.734 1 91.25 301 LEU A N 1
ATOM 2308 C CA . LEU A 1 301 ? -13.359 -35.594 -28.031 1 91.25 301 LEU A CA 1
ATOM 2309 C C . LEU A 1 301 ? -12.859 -37 -27.625 1 91.25 301 LEU A C 1
ATOM 2311 O O . LEU A 1 301 ? -13.398 -37.625 -26.703 1 91.25 301 LEU A O 1
ATOM 2315 N N . ASN A 1 302 ? -11.797 -37.438 -28.297 1 86.19 302 ASN A N 1
ATOM 2316 C CA . ASN A 1 302 ? -11.141 -38.625 -27.828 1 86.19 302 ASN A CA 1
ATOM 2317 C C . ASN A 1 302 ? -10.547 -38.438 -26.438 1 86.19 302 ASN A C 1
ATOM 2319 O O . ASN A 1 302 ? -10.203 -37.312 -26.047 1 86.19 302 ASN A O 1
ATOM 2323 N N . LEU A 1 303 ? -10.477 -39.562 -25.75 1 79.88 303 LEU A N 1
ATOM 2324 C CA . LEU A 1 303 ? -9.922 -39.5 -24.406 1 79.88 303 LEU A CA 1
ATOM 2325 C C . LEU A 1 303 ? -8.508 -38.938 -24.422 1 79.88 303 LEU A C 1
ATOM 2327 O O . LEU A 1 303 ? -7.73 -39.219 -25.328 1 79.88 303 LEU A O 1
ATOM 2331 N N . GLY A 1 304 ? -8.211 -38.125 -23.391 1 80 304 GLY A N 1
ATOM 2332 C CA . GLY A 1 304 ? -6.906 -37.469 -23.297 1 80 304 GLY A CA 1
ATOM 2333 C C . GLY A 1 304 ? -6.977 -36.062 -22.797 1 80 304 GLY A C 1
ATOM 2334 O O . GLY A 1 304 ? -8.031 -35.594 -22.359 1 80 304 GLY A O 1
ATOM 2335 N N . LYS A 1 305 ? -5.707 -35.406 -22.781 1 86.94 305 LYS A N 1
ATOM 2336 C CA . LYS A 1 305 ? -5.598 -34 -22.438 1 86.94 305 LYS A CA 1
ATOM 2337 C C . LYS A 1 305 ? -5.402 -33.125 -23.688 1 86.94 305 LYS A C 1
ATOM 2339 O O . LYS A 1 305 ? -4.734 -33.562 -24.625 1 86.94 305 LYS A O 1
ATOM 2344 N N . TYR A 1 306 ? -6.035 -32.094 -23.641 1 92.5 306 TYR A N 1
ATOM 2345 C CA . TYR A 1 306 ? -5.961 -31.188 -24.781 1 92.5 306 TYR A CA 1
ATOM 2346 C C . TYR A 1 306 ? -5.445 -29.812 -24.375 1 92.5 306 TYR A C 1
ATOM 2348 O O . TYR A 1 306 ? -5.875 -29.266 -23.344 1 92.5 306 TYR A O 1
ATOM 2356 N N . LYS A 1 307 ? -4.504 -29.328 -25.094 1 94.81 307 LYS A N 1
ATOM 2357 C CA . LYS A 1 307 ? -4.035 -27.953 -24.938 1 94.81 307 LYS A CA 1
ATOM 2358 C C . LYS A 1 307 ? -4.883 -27 -25.766 1 94.81 307 LYS A C 1
ATOM 2360 O O . LYS A 1 307 ? -5.09 -27.219 -26.969 1 94.81 307 LYS A O 1
ATOM 2365 N N . LEU A 1 308 ? -5.461 -26.016 -25.156 1 96.81 308 LEU A N 1
ATOM 2366 C CA . LEU A 1 308 ? -6.207 -24.969 -25.844 1 96.81 308 LEU A CA 1
ATOM 2367 C C . LEU A 1 308 ? -5.324 -23.75 -26.094 1 96.81 308 LEU A C 1
ATOM 2369 O O . LEU A 1 308 ? -4.754 -23.188 -25.156 1 96.81 308 LEU A O 1
ATOM 2373 N N . THR A 1 309 ? -5.137 -23.375 -27.328 1 95.88 309 THR A N 1
ATOM 2374 C CA . THR A 1 309 ? -4.508 -22.125 -27.734 1 95.88 309 THR A CA 1
ATOM 2375 C C . THR A 1 309 ? -5.484 -21.25 -28.516 1 95.88 309 THR A C 1
ATOM 2377 O O . THR A 1 309 ? -6.277 -21.766 -29.312 1 95.88 309 THR A O 1
ATOM 2380 N N . VAL A 1 310 ? -5.488 -20.031 -28.266 1 95.5 310 VAL A N 1
ATOM 2381 C CA . VAL A 1 310 ? -6.336 -19.094 -29 1 95.5 310 VAL A CA 1
ATOM 2382 C C . VAL A 1 310 ? -5.473 -18.016 -29.625 1 95.5 310 VAL A C 1
ATOM 2384 O O . VAL A 1 310 ? -4.891 -17.172 -28.922 1 95.5 310 VAL A O 1
ATOM 2387 N N . SER A 1 311 ? -5.473 -18.031 -30.984 1 92.5 311 SER A N 1
ATOM 2388 C CA . SER A 1 311 ? -4.676 -17.109 -31.781 1 92.5 311 SER A CA 1
ATOM 2389 C C . SER A 1 311 ? -3.246 -17.016 -31.25 1 92.5 311 SER A C 1
ATOM 2391 O O . SER A 1 311 ? -2.725 -15.922 -31.047 1 92.5 311 SER A O 1
ATOM 2393 N N . GLY A 1 312 ? -2.725 -18.156 -30.891 1 89.06 312 GLY A N 1
ATOM 2394 C CA . GLY A 1 312 ? -1.317 -18.281 -30.547 1 89.06 312 GLY A CA 1
ATOM 2395 C C . GLY A 1 312 ? -1.062 -18.219 -29.047 1 89.06 312 GLY A C 1
ATOM 2396 O O . GLY A 1 312 ? 0.045 -18.5 -28.594 1 89.06 312 GLY A O 1
ATOM 2397 N N . ARG A 1 313 ? -2.045 -17.906 -28.266 1 91.81 313 ARG A N 1
ATOM 2398 C CA . ARG A 1 313 ? -1.859 -17.812 -26.812 1 91.81 313 ARG A CA 1
ATOM 2399 C C . ARG A 1 313 ? -2.371 -19.078 -26.125 1 91.81 313 ARG A C 1
ATOM 2401 O O . ARG A 1 313 ? -3.496 -19.516 -26.359 1 91.81 313 ARG A O 1
ATOM 2408 N N . GLU A 1 314 ? -1.592 -19.562 -25.266 1 92.38 314 GLU A N 1
ATOM 2409 C CA . GLU A 1 314 ? -2.002 -20.719 -24.484 1 92.38 314 GLU A CA 1
ATOM 2410 C C . GLU A 1 314 ? -2.965 -20.328 -23.359 1 92.38 314 GLU A C 1
ATOM 2412 O O . GLU A 1 314 ? -2.719 -19.359 -22.641 1 92.38 314 GLU A O 1
ATOM 2417 N N . ILE A 1 315 ? -4.023 -21.047 -23.281 1 95.38 315 ILE A N 1
ATOM 2418 C CA . ILE A 1 315 ? -5.02 -20.766 -22.25 1 95.38 315 ILE A CA 1
ATOM 2419 C C . ILE A 1 315 ? -4.871 -21.766 -21.094 1 95.38 315 ILE A C 1
ATOM 2421 O O . ILE A 1 315 ? -4.973 -21.391 -19.938 1 95.38 315 ILE A O 1
ATOM 2425 N N . GLY A 1 316 ? -4.734 -23.047 -21.484 1 92.19 316 GLY A N 1
ATOM 2426 C CA . GLY A 1 316 ? -4.605 -24.094 -20.484 1 92.19 316 GLY A CA 1
ATOM 2427 C C . GLY A 1 316 ? -4.707 -25.484 -21.078 1 92.19 316 GLY A C 1
ATOM 2428 O O . GLY A 1 316 ? -4.809 -25.641 -22.297 1 92.19 316 GLY A O 1
ATOM 2429 N N . ILE A 1 317 ? -4.516 -26.484 -20.219 1 90 317 ILE A N 1
ATOM 2430 C CA . ILE A 1 317 ? -4.629 -27.891 -20.578 1 90 317 ILE A CA 1
ATOM 2431 C C . ILE A 1 317 ? -5.715 -28.547 -19.734 1 90 317 ILE A C 1
ATOM 2433 O O . ILE A 1 317 ? -5.723 -28.422 -18.5 1 90 317 ILE A O 1
ATOM 2437 N N . TRP A 1 318 ? -6.641 -29.188 -20.438 1 89.38 318 TRP A N 1
ATOM 2438 C CA . TRP A 1 318 ? -7.734 -29.828 -19.734 1 89.38 318 TRP A CA 1
ATOM 2439 C C . TRP A 1 318 ? -7.988 -31.234 -20.297 1 89.38 318 TRP A C 1
ATOM 2441 O O . TRP A 1 318 ? -7.652 -31.516 -21.438 1 89.38 318 TRP A O 1
ATOM 2451 N N . ARG A 1 319 ? -8.648 -32.094 -19.562 1 86.31 319 ARG A N 1
ATOM 2452 C CA . ARG A 1 319 ? -9.102 -33.406 -20.016 1 86.31 319 ARG A CA 1
ATOM 2453 C C . ARG A 1 319 ? -10.328 -33.281 -20.906 1 86.31 319 ARG A C 1
ATOM 2455 O O . ARG A 1 319 ? -11.102 -32.312 -20.781 1 86.31 319 ARG A O 1
ATOM 2462 N N . ALA A 1 320 ? -10.43 -34.188 -21.781 1 87.44 320 ALA A N 1
ATOM 2463 C CA . ALA A 1 320 ? -11.609 -34.219 -22.641 1 87.44 320 ALA A CA 1
ATOM 2464 C C . ALA A 1 320 ? -12.891 -34.188 -21.812 1 87.44 320 ALA A C 1
ATOM 2466 O O . ALA A 1 320 ? -13.867 -33.531 -22.219 1 87.44 320 ALA A O 1
ATOM 2467 N N . SER A 1 321 ? -12.898 -34.781 -20.641 1 85.5 321 SER A N 1
ATOM 2468 C CA . SER A 1 321 ? -14.094 -34.844 -19.797 1 85.5 321 SER A CA 1
ATOM 2469 C C . SER A 1 321 ? -14.406 -33.469 -19.219 1 85.5 321 SER A C 1
ATOM 2471 O O . SER A 1 321 ? -15.578 -33.094 -19.078 1 85.5 321 SER A O 1
ATOM 2473 N N . GLU A 1 322 ? -13.391 -32.719 -18.828 1 90.44 322 GLU A N 1
ATOM 2474 C CA . GLU A 1 322 ? -13.578 -31.359 -18.312 1 90.44 322 GLU A CA 1
ATOM 2475 C C . GLU A 1 322 ? -14.133 -30.438 -19.391 1 90.44 322 GLU A C 1
ATOM 2477 O O . GLU A 1 322 ? -15.023 -29.625 -19.125 1 90.44 322 GLU A O 1
ATOM 2482 N N . LEU A 1 323 ? -13.594 -30.562 -20.609 1 95.31 323 LEU A N 1
ATOM 2483 C CA . LEU A 1 323 ? -14.086 -29.781 -21.734 1 95.31 323 LEU A CA 1
ATOM 2484 C C . LEU A 1 323 ? -15.547 -30.109 -22.031 1 95.31 323 LEU A C 1
ATOM 2486 O O . LEU A 1 323 ? -16.328 -29.234 -22.375 1 95.31 323 LEU A O 1
ATOM 2490 N N . ALA A 1 324 ? -15.844 -31.391 -21.859 1 93.5 324 ALA A N 1
ATOM 2491 C CA . ALA A 1 324 ? -17.219 -31.812 -22.125 1 93.5 324 ALA A CA 1
ATOM 2492 C C . ALA A 1 324 ? -18.188 -31.25 -21.094 1 93.5 324 ALA A C 1
ATOM 2494 O O . ALA A 1 324 ? -19.344 -30.984 -21.406 1 93.5 324 ALA A O 1
ATOM 2495 N N . LYS A 1 325 ? -17.734 -31.062 -19.844 1 93.06 325 LYS A N 1
ATOM 2496 C CA . LYS A 1 325 ? -18.562 -30.484 -18.781 1 93.06 325 LYS A CA 1
ATOM 2497 C C . LYS A 1 325 ? -18.719 -28.984 -18.984 1 93.06 325 LYS A C 1
ATOM 2499 O O . LYS A 1 325 ? -19.688 -28.391 -18.5 1 93.06 325 LYS A O 1
ATOM 2504 N N . GLY A 1 326 ? -17.781 -28.391 -19.656 1 95.5 326 GLY A N 1
ATOM 2505 C CA . GLY A 1 326 ? -17.812 -26.969 -19.891 1 95.5 326 GLY A CA 1
ATOM 2506 C C . GLY A 1 326 ? -16.812 -26.188 -19.062 1 95.5 326 GLY A C 1
ATOM 2507 O O . GLY A 1 326 ? -16.609 -26.484 -17.875 1 95.5 326 GLY A O 1
ATOM 2508 N N . LEU A 1 327 ? -16.219 -25.234 -19.688 1 94.88 327 LEU A N 1
ATOM 2509 C CA . LEU A 1 327 ? -15.219 -24.391 -19.047 1 94.88 327 LEU A CA 1
ATOM 2510 C C . LEU A 1 327 ? -15.664 -22.922 -19.078 1 94.88 327 LEU A C 1
ATOM 2512 O O . LEU A 1 327 ? -16.281 -22.484 -20.047 1 94.88 327 LEU A O 1
ATOM 2516 N N . ASP A 1 328 ? -15.469 -22.281 -17.969 1 95.25 328 ASP A N 1
ATOM 2517 C CA . ASP A 1 328 ? -15.453 -20.812 -17.984 1 95.25 328 ASP A CA 1
ATOM 2518 C C . ASP A 1 328 ? -14.023 -20.281 -18.141 1 95.25 328 ASP A C 1
ATOM 2520 O O . ASP A 1 328 ? -13.219 -20.359 -17.219 1 95.25 328 ASP A O 1
ATOM 2524 N N . ILE A 1 329 ? -13.727 -19.75 -19.328 1 95.56 329 ILE A N 1
ATOM 2525 C CA . ILE A 1 329 ? -12.328 -19.438 -19.609 1 95.56 329 ILE A CA 1
ATOM 2526 C C . ILE A 1 329 ? -12.094 -17.938 -19.5 1 95.56 329 ILE A C 1
ATOM 2528 O O . ILE A 1 329 ? -11.086 -17.422 -19.984 1 95.56 329 ILE A O 1
ATOM 2532 N N . ALA A 1 330 ? -13.109 -17.25 -18.844 1 94 330 ALA A N 1
ATOM 2533 C CA . ALA A 1 330 ? -12.883 -15.836 -18.547 1 94 330 ALA A CA 1
ATOM 2534 C C . ALA A 1 330 ? -11.688 -15.656 -17.625 1 94 330 ALA A C 1
ATOM 2536 O O . ALA A 1 330 ? -11.633 -16.25 -16.547 1 94 330 ALA A O 1
ATOM 2537 N N . SER A 1 331 ? -10.625 -14.969 -17.984 1 90.81 331 SER A N 1
ATOM 2538 C CA . SER A 1 331 ? -9.469 -14.617 -17.172 1 90.81 331 SER A CA 1
ATOM 2539 C C . SER A 1 331 ? -8.633 -15.844 -16.844 1 90.81 331 SER A C 1
ATOM 2541 O O . SER A 1 331 ? -7.934 -15.867 -15.82 1 90.81 331 SER A O 1
ATOM 2543 N N . THR A 1 332 ? -8.812 -16.969 -17.562 1 91.06 332 THR A N 1
ATOM 2544 C CA . THR A 1 332 ? -7.988 -18.156 -17.406 1 91.06 332 THR A CA 1
ATOM 2545 C C . THR A 1 332 ? -6.625 -17.969 -18.062 1 91.06 332 THR A C 1
ATOM 2547 O O . THR A 1 332 ? -6.543 -17.594 -19.234 1 91.06 332 THR A O 1
ATOM 2550 N N . THR A 1 333 ? -5.602 -18.188 -17.312 1 90 333 THR A N 1
ATOM 2551 C CA . THR A 1 333 ? -4.242 -18.078 -17.828 1 90 333 THR A CA 1
ATOM 2552 C C . THR A 1 333 ? -3.318 -19.078 -17.141 1 90 333 THR A C 1
ATOM 2554 O O . THR A 1 333 ? -3.471 -19.359 -15.953 1 90 333 THR A O 1
ATOM 2557 N N . PRO A 1 334 ? -2.42 -19.688 -17.875 1 83.38 334 PRO A N 1
ATOM 2558 C CA . PRO A 1 334 ? -1.438 -20.562 -17.234 1 83.38 334 PRO A CA 1
ATOM 2559 C C . PRO A 1 334 ? -0.364 -19.797 -16.469 1 83.38 334 PRO A C 1
ATOM 2561 O O . PRO A 1 334 ? 0.369 -20.391 -15.672 1 83.38 334 PRO A O 1
ATOM 2564 N N . ASP A 1 335 ? -0.23 -18.484 -16.719 1 80.94 335 ASP A N 1
ATOM 2565 C CA . ASP A 1 335 ? 0.76 -17.609 -16.109 1 80.94 335 ASP A CA 1
ATOM 2566 C C . ASP A 1 335 ? 0.12 -16.297 -15.648 1 80.94 335 ASP A C 1
ATOM 2568 O O . ASP A 1 335 ? -0.236 -15.453 -16.469 1 80.94 335 ASP A O 1
ATOM 2572 N N . SER A 1 336 ? 0.043 -16.125 -14.344 1 78.38 336 SER A N 1
ATOM 2573 C CA . SER A 1 336 ? -0.682 -14.992 -13.781 1 78.38 336 SER A CA 1
ATOM 2574 C C . SER A 1 336 ? -0.007 -13.672 -14.141 1 78.38 336 SER A C 1
ATOM 2576 O O . SER A 1 336 ? -0.605 -12.602 -14 1 78.38 336 SER A O 1
ATOM 2578 N N . TRP A 1 337 ? 1.197 -13.688 -14.656 1 79.38 337 TRP A N 1
ATOM 2579 C CA . TRP A 1 337 ? 1.919 -12.477 -15.039 1 79.38 337 TRP A CA 1
ATOM 2580 C C . TRP A 1 337 ? 1.486 -11.992 -16.422 1 79.38 337 TRP A C 1
ATOM 2582 O O . TRP A 1 337 ? 1.802 -10.867 -16.812 1 79.38 337 TRP A O 1
ATOM 2592 N N . GLN A 1 338 ? 0.723 -12.852 -17.125 1 82 338 GLN A N 1
ATOM 2593 C CA . GLN A 1 338 ? 0.29 -12.523 -18.484 1 82 338 GLN A CA 1
ATOM 2594 C C . GLN A 1 338 ? -1.222 -12.672 -18.625 1 82 338 GLN A C 1
ATOM 2596 O O . GLN A 1 338 ? -1.842 -13.484 -17.938 1 82 338 GLN A O 1
ATOM 2601 N N . PRO A 1 339 ? -1.751 -11.906 -19.562 1 88.69 339 PRO A N 1
ATOM 2602 C CA . PRO A 1 339 ? -3.164 -12.156 -19.859 1 88.69 339 PRO A CA 1
ATOM 2603 C C . PRO A 1 339 ? -3.408 -13.555 -20.438 1 88.69 339 PRO A C 1
ATOM 2605 O O . PRO A 1 339 ? -2.535 -14.109 -21.109 1 88.69 339 PRO A O 1
ATOM 2608 N N . GLY A 1 340 ? -4.512 -14.07 -20.109 1 90.5 340 GLY A N 1
ATOM 2609 C CA . GLY A 1 340 ? -4.895 -15.352 -20.688 1 90.5 340 GLY A CA 1
ATOM 2610 C C . GLY A 1 340 ? -5.098 -15.297 -22.188 1 90.5 340 GLY A C 1
ATOM 2611 O O . GLY A 1 340 ? -4.133 -15.188 -22.938 1 90.5 340 GLY A O 1
ATOM 2612 N N . GLY A 1 341 ? -6.293 -15.227 -22.688 1 92.81 341 GLY A N 1
ATOM 2613 C CA . GLY A 1 341 ? -6.586 -15.164 -24.125 1 92.81 341 GLY A CA 1
ATOM 2614 C C . GLY A 1 341 ? -6.441 -13.773 -24.703 1 92.81 341 GLY A C 1
ATOM 2615 O O . GLY A 1 341 ? -6.086 -12.828 -23.984 1 92.81 341 GLY A O 1
ATOM 2616 N N . PRO A 1 342 ? -6.605 -13.68 -26.078 1 93.69 342 PRO A N 1
ATOM 2617 C CA . PRO A 1 342 ? -6.523 -12.367 -26.703 1 93.69 342 PRO A CA 1
ATOM 2618 C C . PRO A 1 342 ? -7.562 -11.383 -26.172 1 93.69 342 PRO A C 1
ATOM 2620 O O . PRO A 1 342 ? -7.332 -10.172 -26.172 1 93.69 342 PRO A O 1
ATOM 2623 N N . TRP A 1 343 ? -8.703 -11.938 -25.656 1 95.19 343 TRP A N 1
ATOM 2624 C CA . TRP A 1 343 ? -9.711 -11.062 -25.062 1 95.19 343 TRP A CA 1
ATOM 2625 C C . TRP A 1 343 ? -9.195 -10.438 -23.781 1 95.19 343 TRP A C 1
ATOM 2627 O O . TRP A 1 343 ? -9.5 -9.281 -23.469 1 95.19 343 TRP A O 1
ATOM 2637 N N . ASP A 1 344 ? -8.453 -11.195 -22.984 1 95.25 344 ASP A N 1
ATOM 2638 C CA . ASP A 1 344 ? -7.84 -10.648 -21.781 1 95.25 344 ASP A CA 1
ATOM 2639 C C . ASP A 1 344 ? -6.762 -9.625 -22.125 1 95.25 344 ASP A C 1
ATOM 2641 O O . ASP A 1 344 ? -6.566 -8.656 -21.391 1 95.25 344 ASP A O 1
ATOM 2645 N N . ALA A 1 345 ? -6.059 -9.859 -23.203 1 93.38 345 ALA A N 1
ATOM 2646 C CA . ALA A 1 345 ? -5.082 -8.883 -23.672 1 93.38 345 ALA A CA 1
ATOM 2647 C C . ALA A 1 345 ? -5.762 -7.57 -24.047 1 93.38 345 ALA A C 1
ATOM 2649 O O . ALA A 1 345 ? -5.27 -6.492 -23.703 1 93.38 345 ALA A O 1
ATOM 2650 N N . GLN A 1 346 ? -6.875 -7.656 -24.766 1 94.19 346 GLN A N 1
ATOM 2651 C CA . GLN A 1 346 ? -7.652 -6.465 -25.078 1 94.19 346 GLN A CA 1
ATOM 2652 C C . GLN A 1 346 ? -8.07 -5.719 -23.812 1 94.19 346 GLN A C 1
ATOM 2654 O O . GLN A 1 346 ? -7.965 -4.492 -23.75 1 94.19 346 GLN A O 1
ATOM 2659 N N . ALA A 1 347 ? -8.5 -6.492 -22.844 1 96.38 347 ALA A N 1
ATOM 2660 C CA . ALA A 1 347 ? -8.945 -5.898 -21.594 1 96.38 347 ALA A CA 1
ATOM 2661 C C . ALA A 1 347 ? -7.789 -5.191 -20.891 1 96.38 347 ALA A C 1
ATOM 2663 O O . ALA A 1 347 ? -7.98 -4.141 -20.266 1 96.38 347 ALA A O 1
ATOM 2664 N N . THR A 1 348 ? -6.637 -5.801 -20.938 1 94.94 348 THR A N 1
ATOM 2665 C CA . THR A 1 348 ? -5.457 -5.215 -20.312 1 94.94 348 THR A CA 1
ATOM 2666 C C . THR A 1 348 ? -5.098 -3.887 -20.969 1 94.94 348 THR A C 1
ATOM 2668 O O . THR A 1 348 ? -4.758 -2.92 -20.281 1 94.94 348 THR A O 1
ATOM 2671 N N . VAL A 1 349 ? -5.137 -3.828 -22.266 1 95.12 349 VAL A N 1
ATOM 2672 C CA . VAL A 1 349 ? -4.879 -2.594 -23 1 95.12 349 VAL A CA 1
ATOM 2673 C C . VAL A 1 349 ? -5.93 -1.547 -22.625 1 95.12 349 VAL A C 1
ATOM 2675 O O . VAL A 1 349 ? -5.598 -0.387 -22.375 1 95.12 349 VAL A O 1
ATOM 2678 N N . LEU A 1 350 ? -7.148 -1.977 -22.594 1 96.81 350 LEU A N 1
ATOM 2679 C CA . LEU A 1 350 ? -8.25 -1.08 -22.25 1 96.81 350 LEU A CA 1
ATOM 2680 C C . LEU A 1 350 ? -8.047 -0.491 -20.859 1 96.81 350 LEU A C 1
ATOM 2682 O O . LEU A 1 350 ? -8.367 0.676 -20.625 1 96.81 350 LEU A O 1
ATOM 2686 N N . LYS A 1 351 ? -7.613 -1.299 -19.938 1 97 351 LYS A N 1
ATOM 2687 C CA . LYS A 1 351 ? -7.359 -0.83 -18.578 1 97 351 LYS A CA 1
ATOM 2688 C C . LYS A 1 351 ? -6.406 0.362 -18.578 1 97 351 LYS A C 1
ATOM 2690 O O . LYS A 1 351 ? -6.68 1.382 -17.953 1 97 351 LYS A O 1
ATOM 2695 N N . SER A 1 352 ? -5.316 0.256 -19.281 1 96.5 352 SER A N 1
ATOM 2696 C CA . SER A 1 352 ? -4.328 1.33 -19.328 1 96.5 352 SER A CA 1
ATOM 2697 C C . SER A 1 352 ? -4.906 2.58 -19.984 1 96.5 352 SER A C 1
ATOM 2699 O O . SER A 1 352 ? -4.641 3.699 -19.531 1 96.5 352 SER A O 1
ATOM 2701 N N . LEU A 1 353 ? -5.664 2.402 -21.016 1 97.31 353 LEU A N 1
ATOM 2702 C CA . LEU A 1 353 ? -6.277 3.541 -21.688 1 97.31 353 LEU A CA 1
ATOM 2703 C C . LEU A 1 353 ? -7.285 4.238 -20.781 1 97.31 353 LEU A C 1
ATOM 2705 O O . LEU A 1 353 ? -7.406 5.465 -20.812 1 97.31 353 LEU A O 1
ATOM 2709 N N . THR A 1 354 ? -8.008 3.434 -20.062 1 98 354 THR A N 1
ATOM 2710 C CA . THR A 1 354 ? -8.961 4.004 -19.109 1 98 354 THR A CA 1
ATOM 2711 C C . THR A 1 354 ? -8.234 4.828 -18.047 1 98 354 THR A C 1
ATOM 2713 O O . THR A 1 354 ? -8.68 5.926 -17.703 1 98 354 THR A O 1
ATOM 2716 N N . GLU A 1 355 ? -7.172 4.297 -17.578 1 97.38 355 GLU A N 1
ATOM 2717 C CA . GLU A 1 355 ? -6.359 5.055 -16.641 1 97.38 355 GLU A CA 1
ATOM 2718 C C . GLU A 1 355 ? -5.883 6.371 -17.25 1 97.38 355 GLU A C 1
ATOM 2720 O O . GLU A 1 355 ? -5.902 7.41 -16.594 1 97.38 355 GLU A O 1
ATOM 2725 N N . ALA A 1 356 ? -5.438 6.324 -18.453 1 97.5 356 ALA A N 1
ATOM 2726 C CA . ALA A 1 356 ? -4.949 7.52 -19.141 1 97.5 356 ALA A CA 1
ATOM 2727 C C . ALA A 1 356 ? -6.039 8.586 -19.219 1 97.5 356 ALA A C 1
ATOM 2729 O O . ALA A 1 356 ? -5.785 9.766 -18.953 1 97.5 356 ALA A O 1
ATOM 2730 N N . ARG A 1 357 ? -7.16 8.172 -19.594 1 97 357 ARG A N 1
ATOM 2731 C CA . ARG A 1 357 ? -8.273 9.102 -19.734 1 97 357 ARG A CA 1
ATOM 2732 C C . ARG A 1 357 ? -8.578 9.789 -18.422 1 97 357 ARG A C 1
ATOM 2734 O O . ARG A 1 357 ? -8.781 11.008 -18.375 1 97 357 ARG A O 1
ATOM 2741 N N . TYR A 1 358 ? -8.609 9.016 -17.375 1 96.75 358 TYR A N 1
ATOM 2742 C CA . TYR A 1 358 ? -8.93 9.562 -16.062 1 96.75 358 TYR A CA 1
ATOM 2743 C C . TYR A 1 358 ? -7.824 10.492 -15.578 1 96.75 358 TYR A C 1
ATOM 2745 O O . TYR A 1 358 ? -8.094 11.484 -14.891 1 96.75 358 TYR A O 1
ATOM 2753 N N . GLU A 1 359 ? -6.609 10.219 -15.938 1 96.75 359 GLU A N 1
ATOM 2754 C CA . GLU A 1 359 ? -5.516 11.109 -15.547 1 96.75 359 GLU A CA 1
ATOM 2755 C C . GLU A 1 359 ? -5.613 12.453 -16.266 1 96.75 359 GLU A C 1
ATOM 2757 O O . GLU A 1 359 ? -5.254 13.492 -15.703 1 96.75 359 GLU A O 1
ATOM 2762 N N . VAL A 1 360 ? -6.039 12.438 -17.453 1 96.38 360 VAL A N 1
ATOM 2763 C CA . VAL A 1 360 ? -6.27 13.688 -18.172 1 96.38 360 VAL A CA 1
ATOM 2764 C C . VAL A 1 360 ? -7.395 14.469 -17.5 1 96.38 360 VAL A C 1
ATOM 2766 O O . VAL A 1 360 ? -7.289 15.688 -17.312 1 96.38 360 VAL A O 1
ATOM 2769 N N . ASP A 1 361 ? -8.422 13.727 -17.156 1 94.75 361 ASP A N 1
ATOM 2770 C CA . ASP A 1 361 ? -9.523 14.359 -16.422 1 94.75 361 ASP A CA 1
ATOM 2771 C C . ASP A 1 361 ? -9.039 14.969 -15.117 1 94.75 361 ASP A C 1
ATOM 2773 O O . ASP A 1 361 ? -9.453 16.062 -14.742 1 94.75 361 ASP A O 1
ATOM 2777 N N . LEU A 1 362 ? -8.25 14.266 -14.445 1 93.56 362 LEU A N 1
ATOM 2778 C CA . LEU A 1 362 ? -7.723 14.734 -13.172 1 93.56 362 LEU A CA 1
ATOM 2779 C C . LEU A 1 362 ? -6.863 15.977 -13.359 1 93.56 362 LEU A C 1
ATOM 2781 O O . LEU A 1 362 ? -6.902 16.891 -12.539 1 93.56 362 LEU A O 1
ATOM 2785 N N . ALA A 1 363 ? -6.035 16 -14.391 1 94.19 363 ALA A N 1
ATOM 2786 C CA . ALA A 1 363 ? -5.234 17.188 -14.695 1 94.19 363 ALA A CA 1
ATOM 2787 C C . ALA A 1 363 ? -6.121 18.406 -14.867 1 94.19 363 ALA A C 1
ATOM 2789 O O . ALA A 1 363 ? -5.82 19.469 -14.32 1 94.19 363 ALA A O 1
ATOM 2790 N N . ASN A 1 364 ? -7.164 18.234 -15.617 1 92.81 364 ASN A N 1
ATOM 2791 C CA . ASN A 1 364 ? -8.102 19.344 -15.836 1 92.81 364 ASN A CA 1
ATOM 2792 C C . ASN A 1 364 ? -8.773 19.766 -14.531 1 92.81 364 ASN A C 1
ATOM 2794 O O . ASN A 1 364 ? -8.977 20.953 -14.289 1 92.81 364 ASN A O 1
ATOM 2798 N N . LEU A 1 365 ? -9.133 18.781 -13.742 1 91.19 365 LEU A N 1
ATOM 2799 C CA . LEU A 1 365 ? -9.766 19.078 -12.461 1 91.19 365 LEU A CA 1
ATOM 2800 C C . LEU A 1 365 ? -8.812 19.844 -11.555 1 91.19 365 LEU A C 1
ATOM 2802 O O . LEU A 1 365 ? -9.219 20.812 -10.906 1 91.19 365 LEU A O 1
ATOM 2806 N N . HIS A 1 366 ? -7.605 19.422 -11.445 1 90.94 366 HIS A N 1
ATOM 2807 C CA . HIS A 1 366 ? -6.605 20.125 -10.648 1 90.94 366 HIS A CA 1
ATOM 2808 C C . HIS A 1 366 ? -6.414 21.562 -11.133 1 90.94 366 HIS A C 1
ATOM 2810 O O . HIS A 1 366 ? -6.273 22.484 -10.328 1 90.94 366 HIS A O 1
ATOM 2816 N N . ALA A 1 367 ? -6.359 21.688 -12.422 1 91.62 367 ALA A N 1
ATOM 2817 C CA . ALA A 1 367 ? -6.215 23.031 -13 1 91.62 367 ALA A CA 1
ATOM 2818 C C . ALA A 1 367 ? -7.371 23.938 -12.586 1 91.62 367 ALA A C 1
ATOM 2820 O O . ALA A 1 367 ? -7.156 25.062 -12.125 1 91.62 367 ALA A O 1
ATOM 2821 N N . LYS A 1 368 ? -8.539 23.453 -12.656 1 87.94 368 LYS A N 1
ATOM 2822 C CA . LYS A 1 368 ? -9.734 24.234 -12.336 1 87.94 368 LYS A CA 1
ATOM 2823 C C . LYS A 1 368 ? -9.766 24.609 -10.859 1 87.94 368 LYS A C 1
ATOM 2825 O O . LYS A 1 368 ? -10.234 25.688 -10.5 1 87.94 368 LYS A O 1
ATOM 2830 N N . ARG A 1 369 ? -9.258 23.719 -10.062 1 85.5 369 ARG A N 1
ATOM 2831 C CA . ARG A 1 369 ? -9.328 23.922 -8.617 1 85.5 369 ARG A CA 1
ATOM 2832 C C . ARG A 1 369 ? -8.211 24.828 -8.125 1 85.5 369 ARG A C 1
ATOM 2834 O O . ARG A 1 369 ? -8.359 25.531 -7.121 1 85.5 369 ARG A O 1
ATOM 2841 N N . SER A 1 370 ? -7.113 24.797 -8.836 1 86.81 370 SER A N 1
ATOM 2842 C CA . SER A 1 370 ? -5.938 25.344 -8.172 1 86.81 370 SER A CA 1
ATOM 2843 C C . SER A 1 370 ? -5.32 26.469 -8.992 1 86.81 370 SER A C 1
ATOM 2845 O O . SER A 1 370 ? -4.555 27.281 -8.469 1 86.81 370 SER A O 1
ATOM 2847 N N . LEU A 1 371 ? -5.57 26.516 -10.289 1 85.62 371 LEU A N 1
ATOM 2848 C CA . LEU A 1 371 ? -5.016 27.578 -11.109 1 85.62 371 LEU A CA 1
ATOM 2849 C C . LEU A 1 371 ? -5.98 28.75 -11.195 1 85.62 371 LEU A C 1
ATOM 2851 O O . LEU A 1 371 ? -7.199 28.562 -11.203 1 85.62 371 LEU A O 1
ATOM 2855 N N . PRO A 1 372 ? -5.477 29.984 -11.164 1 74.38 372 PRO A N 1
ATOM 2856 C CA . PRO A 1 372 ? -6.363 31.141 -11.344 1 74.38 372 PRO A CA 1
ATOM 2857 C C . PRO A 1 372 ? -7.098 31.109 -12.688 1 74.38 372 PRO A C 1
ATOM 2859 O O . PRO A 1 372 ? -6.609 30.516 -13.648 1 74.38 372 PRO A O 1
ATOM 2862 N N . GLU A 1 373 ? -8.336 31.578 -12.594 1 70.75 373 GLU A N 1
ATOM 2863 C CA . GLU A 1 373 ? -9.109 31.656 -13.82 1 70.75 373 GLU A CA 1
ATOM 2864 C C . GLU A 1 373 ? -8.43 32.562 -14.852 1 70.75 373 GLU A C 1
ATOM 2866 O O . GLU A 1 373 ? -8.281 33.781 -14.625 1 70.75 373 GLU A O 1
ATOM 2871 N N . THR A 1 374 ? -7.785 31.953 -15.805 1 72.25 374 THR A N 1
ATOM 2872 C CA . THR A 1 374 ? -7.086 32.656 -16.875 1 72.25 374 THR A CA 1
ATOM 2873 C C . THR A 1 374 ? -7.367 31.984 -18.219 1 72.25 374 THR A C 1
ATOM 2875 O O . THR A 1 374 ? -7.887 30.875 -18.281 1 72.25 374 THR A O 1
ATOM 2878 N N . PRO A 1 375 ? -7.246 32.688 -19.234 1 68.81 375 PRO A N 1
ATOM 2879 C CA . PRO A 1 375 ? -7.352 32.094 -20.562 1 68.81 375 PRO A CA 1
ATOM 2880 C C . PRO A 1 375 ? -6.551 30.797 -20.688 1 68.81 375 PRO A C 1
ATOM 2882 O O . PRO A 1 375 ? -6.906 29.922 -21.484 1 68.81 375 PRO A O 1
ATOM 2885 N N . LEU A 1 376 ? -5.656 30.656 -19.766 1 72.75 376 LEU A N 1
ATOM 2886 C CA . LEU A 1 376 ? -4.84 29.438 -19.734 1 72.75 376 LEU A CA 1
ATOM 2887 C C . LEU A 1 376 ? -5.668 28.234 -19.297 1 72.75 376 LEU A C 1
ATOM 2889 O O . LEU A 1 376 ? -5.523 27.141 -19.859 1 72.75 376 LEU A O 1
ATOM 2893 N N . LEU A 1 377 ? -6.535 28.516 -18.422 1 82.75 377 LEU A N 1
ATOM 2894 C CA . LEU A 1 377 ? -7.379 27.453 -17.922 1 82.75 377 LEU A CA 1
ATOM 2895 C C . LEU A 1 377 ? -8.359 26.969 -18.984 1 82.75 377 LEU A C 1
ATOM 2897 O O . LEU A 1 377 ? -8.586 25.766 -19.125 1 82.75 377 LEU A O 1
ATOM 2901 N N . ALA A 1 378 ? -8.883 27.906 -19.734 1 82.38 378 ALA A N 1
ATOM 2902 C CA . ALA A 1 378 ? -9.82 27.547 -20.812 1 82.38 378 ALA A CA 1
ATOM 2903 C C . ALA A 1 378 ? -9.125 26.734 -21.906 1 82.38 378 ALA A C 1
ATOM 2905 O O . ALA A 1 378 ? -9.695 25.766 -22.422 1 82.38 378 ALA A O 1
ATOM 2906 N N . SER A 1 379 ? -7.957 27.156 -22.219 1 85.5 379 SER A N 1
ATOM 2907 C CA . SER A 1 379 ? -7.184 26.438 -23.219 1 85.5 379 SER A CA 1
ATOM 2908 C C . SER A 1 379 ? -6.867 25.016 -22.766 1 85.5 379 SER A C 1
ATOM 2910 O O . SER A 1 379 ? -7.004 24.078 -23.531 1 85.5 379 SER A O 1
ATOM 2912 N N . LEU A 1 380 ? -6.496 24.906 -21.516 1 88 380 LEU A N 1
ATOM 2913 C CA . LEU A 1 380 ? -6.168 23.594 -20.984 1 88 380 LEU A CA 1
ATOM 2914 C C . LEU A 1 380 ? -7.398 22.688 -20.953 1 88 380 LEU A C 1
ATOM 2916 O O . LEU A 1 380 ? -7.305 21.5 -21.25 1 88 380 LEU A O 1
ATOM 2920 N N . THR A 1 381 ? -8.484 23.219 -20.609 1 89.44 381 THR A N 1
ATOM 2921 C CA . THR A 1 381 ? -9.734 22.469 -20.578 1 89.44 381 THR A CA 1
ATOM 2922 C C . THR A 1 381 ? -10.094 21.953 -21.969 1 89.44 381 THR A C 1
ATOM 2924 O O . THR A 1 381 ? -10.5 20.797 -22.109 1 89.44 381 THR A O 1
ATOM 2927 N N . ASN A 1 382 ? -9.914 22.781 -22.969 1 90.19 382 ASN A N 1
ATOM 2928 C CA . ASN A 1 382 ? -10.203 22.391 -24.344 1 90.19 382 ASN A CA 1
ATOM 2929 C C . ASN A 1 382 ? -9.242 21.312 -24.828 1 90.19 382 ASN A C 1
ATOM 2931 O O . ASN A 1 382 ? -9.648 20.375 -25.516 1 90.19 382 ASN A O 1
ATOM 2935 N N . GLN A 1 383 ? -8.031 21.484 -24.516 1 90.56 383 GLN A N 1
ATOM 2936 C CA . GLN A 1 383 ? -7.035 20.484 -24.906 1 90.56 383 GLN A CA 1
ATOM 2937 C C . GLN A 1 383 ? -7.309 19.141 -24.234 1 90.56 383 GLN A C 1
ATOM 2939 O O . GLN A 1 383 ? -7.168 18.094 -24.859 1 90.56 383 GLN A O 1
ATOM 2944 N N . ALA A 1 384 ? -7.633 19.219 -22.938 1 93 384 ALA A N 1
ATOM 2945 C CA . ALA A 1 384 ? -7.957 17.984 -22.203 1 93 384 ALA A CA 1
ATOM 2946 C C . ALA A 1 384 ? -9.148 17.281 -22.828 1 93 384 ALA A C 1
ATOM 2948 O O . ALA A 1 384 ? -9.148 16.047 -22.953 1 93 384 ALA A O 1
ATOM 2949 N N . LYS A 1 385 ? -10.133 18.047 -23.266 1 90.88 385 LYS A N 1
ATOM 2950 C CA . LYS A 1 385 ? -11.305 17.484 -23.922 1 90.88 385 LYS A CA 1
ATOM 2951 C C . LYS A 1 385 ? -10.93 16.781 -25.219 1 90.88 385 LYS A C 1
ATOM 2953 O O . LYS A 1 385 ? -11.414 15.688 -25.516 1 90.88 385 LYS A O 1
ATOM 2958 N N . HIS A 1 386 ? -10.125 17.359 -25.984 1 91.12 386 HIS A N 1
ATOM 2959 C CA . HIS A 1 386 ? -9.695 16.797 -27.25 1 91.12 386 HIS A CA 1
ATOM 2960 C C . HIS A 1 386 ? -8.875 15.52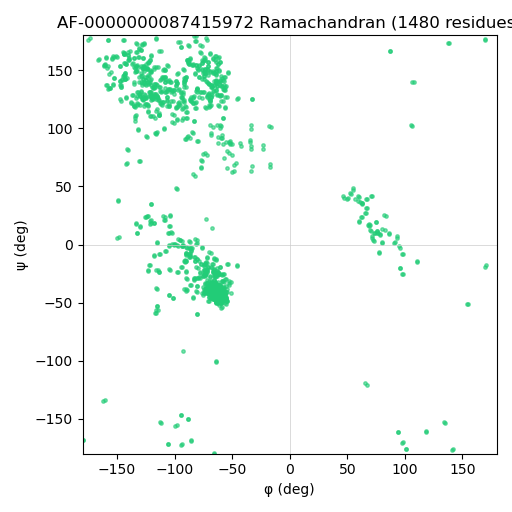3 -27.031 1 91.12 386 HIS A C 1
ATOM 2962 O O . HIS A 1 386 ? -9.086 14.523 -27.719 1 91.12 386 HIS A O 1
ATOM 2968 N N . ALA A 1 387 ? -7.895 15.594 -26.078 1 92.81 387 ALA A N 1
ATOM 2969 C CA . ALA A 1 387 ? -7.078 14.422 -25.781 1 92.81 387 ALA A CA 1
ATOM 2970 C C . ALA A 1 387 ? -7.945 13.25 -25.328 1 92.81 387 ALA A C 1
ATOM 2972 O O . ALA A 1 387 ? -7.742 12.117 -25.781 1 92.81 387 ALA A O 1
ATOM 2973 N N . ASN A 1 388 ? -8.898 13.523 -24.5 1 94.56 388 ASN A N 1
ATOM 2974 C CA . ASN A 1 388 ? -9.75 12.453 -23.984 1 94.56 388 ASN A CA 1
ATOM 2975 C C . ASN A 1 388 ? -10.672 11.898 -25.062 1 94.56 388 ASN A C 1
ATOM 2977 O O . ASN A 1 388 ? -11.031 10.719 -25.047 1 94.56 388 ASN A O 1
ATOM 2981 N N . LYS A 1 389 ? -11.062 12.773 -25.984 1 91.62 389 LYS A N 1
ATOM 2982 C CA . LYS A 1 389 ? -11.836 12.273 -27.125 1 91.62 389 LYS A CA 1
ATOM 2983 C C . LYS A 1 389 ? -11.047 11.234 -27.922 1 91.62 389 LYS A C 1
ATOM 2985 O O . LYS A 1 389 ? -11.594 10.211 -28.328 1 91.62 389 LYS A O 1
ATOM 2990 N N . GLU A 1 390 ? -9.828 11.492 -28.094 1 91.69 390 GLU A N 1
ATOM 2991 C CA . GLU A 1 390 ? -8.961 10.555 -28.797 1 91.69 390 GLU A CA 1
ATOM 2992 C C . GLU A 1 390 ? -8.789 9.258 -28.016 1 91.69 390 GLU A C 1
ATOM 2994 O O . GLU A 1 390 ? -8.852 8.172 -28.578 1 91.69 390 GLU A O 1
ATOM 2999 N N . ILE A 1 391 ? -8.562 9.367 -26.75 1 95.69 391 ILE A N 1
ATOM 3000 C CA . ILE A 1 391 ? -8.367 8.195 -25.906 1 95.69 391 ILE A CA 1
ATOM 3001 C C . ILE A 1 391 ? -9.648 7.359 -25.875 1 95.69 391 ILE A C 1
ATOM 3003 O O . ILE A 1 391 ? -9.594 6.129 -25.922 1 95.69 391 ILE A O 1
ATOM 3007 N N . GLU A 1 392 ? -10.789 8.023 -25.812 1 94.94 392 GLU A N 1
ATOM 3008 C CA . GLU A 1 392 ? -12.062 7.309 -25.828 1 94.94 392 GLU A CA 1
ATOM 3009 C C . GLU A 1 392 ? -12.242 6.523 -27.125 1 94.94 392 GLU A C 1
ATOM 3011 O O . GLU A 1 392 ? -12.781 5.418 -27.125 1 94.94 392 GLU A O 1
ATOM 3016 N N . GLN A 1 393 ? -11.82 7.125 -28.188 1 92.81 393 GLN A N 1
ATOM 3017 C CA . GLN A 1 393 ? -11.867 6.41 -29.453 1 92.81 393 GLN A CA 1
ATOM 3018 C C . GLN A 1 393 ? -10.977 5.172 -29.422 1 92.81 393 GLN A C 1
ATOM 3020 O O . GLN A 1 393 ? -11.352 4.117 -29.938 1 92.81 393 GLN A O 1
ATOM 3025 N N . MET A 1 394 ? -9.828 5.289 -28.844 1 94.62 394 MET A N 1
ATOM 3026 C CA . MET A 1 394 ? -8.93 4.148 -28.703 1 94.62 394 MET A CA 1
ATOM 3027 C C . MET A 1 394 ? -9.562 3.074 -27.812 1 94.62 394 MET A C 1
ATOM 3029 O O . MET A 1 394 ? -9.438 1.882 -28.109 1 94.62 394 MET A O 1
ATOM 3033 N N . GLN A 1 395 ? -10.195 3.521 -26.719 1 96.06 395 GLN A N 1
ATOM 3034 C CA . GLN A 1 395 ? -10.875 2.576 -25.844 1 96.06 395 GLN A CA 1
ATOM 3035 C C . GLN A 1 395 ? -11.891 1.74 -26.625 1 96.06 395 GLN A C 1
ATOM 3037 O O . GLN A 1 395 ? -11.914 0.514 -26.5 1 96.06 395 GLN A O 1
ATOM 3042 N N . ARG A 1 396 ? -12.695 2.387 -27.406 1 94.5 396 ARG A N 1
ATOM 3043 C CA . ARG A 1 396 ? -13.727 1.704 -28.172 1 94.5 396 ARG A CA 1
ATOM 3044 C C . ARG A 1 396 ? -13.109 0.767 -29.203 1 94.5 396 ARG A C 1
ATOM 3046 O O . ARG A 1 396 ? -13.617 -0.336 -29.438 1 94.5 396 ARG A O 1
ATOM 3053 N N . PHE A 1 397 ? -12.109 1.242 -29.781 1 93.44 397 PHE A N 1
ATOM 3054 C CA . PHE A 1 397 ? -11.406 0.435 -30.781 1 93.44 397 PHE A CA 1
ATOM 3055 C C . PHE A 1 397 ? -10.875 -0.848 -30.141 1 93.44 397 PHE A C 1
ATOM 3057 O O . PHE A 1 397 ? -11.008 -1.93 -30.719 1 93.44 397 PHE A O 1
ATOM 3064 N N . VAL A 1 398 ? -10.289 -0.773 -29 1 94.5 398 VAL A N 1
ATOM 3065 C CA . VAL A 1 398 ? -9.664 -1.906 -28.328 1 94.5 398 VAL A CA 1
ATOM 3066 C C . VAL A 1 398 ? -10.742 -2.838 -27.766 1 94.5 398 VAL A C 1
ATOM 3068 O O . VAL A 1 398 ? -10.57 -4.059 -27.766 1 94.5 398 VAL A O 1
ATOM 3071 N N . ALA A 1 399 ? -11.844 -2.277 -27.328 1 95.62 399 ALA A N 1
ATOM 3072 C CA . ALA A 1 399 ? -12.898 -3.059 -26.703 1 95.62 399 ALA A CA 1
ATOM 3073 C C . ALA A 1 399 ? -13.664 -3.889 -27.734 1 95.62 399 ALA A C 1
ATOM 3075 O O . ALA A 1 399 ? -14.367 -4.836 -27.375 1 95.62 399 ALA A O 1
ATOM 3076 N N . LYS A 1 400 ? -13.562 -3.596 -28.969 1 94.38 400 LYS A N 1
ATOM 3077 C CA . LYS A 1 400 ? -14.297 -4.301 -30.016 1 94.38 400 LYS A CA 1
ATOM 3078 C C . LYS A 1 400 ? -13.789 -5.73 -30.172 1 94.38 400 LYS A C 1
ATOM 3080 O O . LYS A 1 400 ? -12.594 -5.953 -30.391 1 94.38 400 LYS A O 1
ATOM 3085 N N . PRO A 1 401 ? -14.734 -6.75 -30.109 1 95.38 401 PRO A N 1
ATOM 3086 C CA . PRO A 1 401 ? -14.32 -8.141 -30.312 1 95.38 401 PRO A CA 1
ATOM 3087 C C . PRO A 1 401 ? -13.773 -8.406 -31.719 1 95.38 401 PRO A C 1
ATOM 3089 O O . PRO A 1 401 ? -14.18 -7.742 -32.656 1 95.38 401 PRO A O 1
ATOM 3092 N N . ARG A 1 402 ? -12.875 -9.289 -31.797 1 93.19 402 ARG A N 1
ATOM 3093 C CA . ARG A 1 402 ? -12.281 -9.766 -33.031 1 93.19 402 ARG A CA 1
ATOM 3094 C C . ARG A 1 402 ? -12.43 -11.281 -33.188 1 93.19 402 ARG A C 1
ATOM 3096 O O . ARG A 1 402 ? -12.625 -11.984 -32.188 1 93.19 402 ARG A O 1
ATOM 3103 N N . PRO A 1 403 ? -12.375 -11.711 -34.469 1 94.44 403 PRO A N 1
ATOM 3104 C CA . PRO A 1 403 ? -12.375 -13.164 -34.594 1 94.44 403 PRO A CA 1
ATOM 3105 C C . PRO A 1 403 ? -11.07 -13.805 -34.125 1 94.44 403 PRO A C 1
ATOM 3107 O O . PRO A 1 403 ? -9.984 -13.391 -34.531 1 94.44 403 PRO A O 1
ATOM 3110 N N . TYR A 1 404 ? -11.234 -14.789 -33.281 1 95.44 404 TYR A N 1
ATOM 3111 C CA . TYR A 1 404 ? -10.062 -15.484 -32.781 1 95.44 404 TYR A CA 1
ATOM 3112 C C . TYR A 1 404 ? -10.109 -16.969 -33.125 1 95.44 404 TYR A C 1
ATOM 3114 O O . TYR A 1 404 ? -11.172 -17.578 -33.125 1 95.44 404 TYR A O 1
ATOM 3122 N N . GLN A 1 405 ? -8.945 -17.484 -33.438 1 96.12 405 GLN A N 1
ATOM 3123 C CA . GLN A 1 405 ? -8.852 -18.891 -33.781 1 96.12 405 GLN A CA 1
ATOM 3124 C C . GLN A 1 405 ? -8.578 -19.75 -32.562 1 96.12 405 GLN A C 1
ATOM 3126 O O . GLN A 1 405 ? -7.57 -19.562 -31.875 1 96.12 405 GLN A O 1
ATOM 3131 N N . PHE A 1 406 ? -9.5 -20.609 -32.312 1 97.5 406 PHE A N 1
ATOM 3132 C CA . PHE A 1 406 ? -9.359 -21.578 -31.234 1 97.5 406 PHE A CA 1
ATOM 3133 C C . PHE A 1 406 ? -8.805 -22.891 -31.75 1 97.5 406 PHE A C 1
ATOM 3135 O O . PHE A 1 406 ? -9.242 -23.391 -32.781 1 97.5 406 PHE A O 1
ATOM 3142 N N . VAL A 1 407 ? -7.789 -23.391 -31.078 1 97.62 407 VAL A N 1
ATOM 3143 C CA . VAL A 1 407 ? -7.172 -24.656 -31.453 1 97.62 407 VAL A CA 1
ATOM 3144 C C . VAL A 1 407 ? -7.047 -25.562 -30.234 1 97.62 407 VAL A C 1
ATOM 3146 O O . VAL A 1 407 ? -6.441 -25.188 -29.234 1 97.62 407 VAL A O 1
ATOM 3149 N N . LEU A 1 408 ? -7.656 -26.688 -30.281 1 97.19 408 LEU A N 1
ATOM 3150 C CA . LEU A 1 408 ? -7.461 -27.75 -29.297 1 97.19 408 LEU A CA 1
ATOM 3151 C C . LEU A 1 408 ? -6.602 -28.875 -29.875 1 97.19 408 LEU A C 1
ATOM 3153 O O . LEU A 1 408 ? -6.961 -29.469 -30.875 1 97.19 408 LEU A O 1
ATOM 3157 N N . THR A 1 409 ? -5.473 -29.109 -29.25 1 95.56 409 THR A N 1
ATOM 3158 C CA . THR A 1 409 ? -4.562 -30.172 -29.688 1 95.56 409 THR A CA 1
ATOM 3159 C C . THR A 1 409 ? -4.348 -31.188 -28.578 1 95.56 409 THR A C 1
ATOM 3161 O O . THR A 1 409 ? -4.016 -30.828 -27.438 1 95.56 409 THR A O 1
ATOM 3164 N N . ARG A 1 410 ? -4.48 -32.375 -28.906 1 91.56 410 ARG A N 1
ATOM 3165 C CA . ARG A 1 410 ? -4.262 -33.438 -27.922 1 91.56 410 ARG A CA 1
ATOM 3166 C C . ARG A 1 410 ? -2.785 -33.531 -27.547 1 91.56 410 ARG A C 1
ATOM 3168 O O . ARG A 1 410 ? -1.92 -33.562 -28.422 1 91.56 410 ARG A O 1
ATOM 3175 N N . GLU A 1 411 ? -2.539 -33.438 -26.312 1 87.88 411 GLU A N 1
ATOM 3176 C CA . GLU A 1 411 ? -1.173 -33.562 -25.812 1 87.88 411 GLU A CA 1
ATOM 3177 C C . GLU A 1 411 ? -0.674 -35 -25.922 1 87.88 411 GLU A C 1
ATOM 3179 O O . GLU A 1 411 ? -1.469 -35.969 -25.906 1 87.88 411 GLU A O 1
ATOM 3184 N N . THR A 1 412 ? 0.665 -35.125 -26.203 1 80.38 412 THR A N 1
ATOM 3185 C CA . THR A 1 412 ? 1.253 -36.469 -26.141 1 80.38 412 THR A CA 1
ATOM 3186 C C . THR A 1 412 ? 0.994 -37.094 -24.797 1 80.38 412 THR A C 1
ATOM 3188 O O . THR A 1 412 ? 1.051 -36.438 -23.75 1 80.38 412 THR A O 1
ATOM 3191 N N . ASP A 1 413 ? 0.619 -38.375 -25.047 1 76.5 413 ASP A N 1
ATOM 3192 C CA . ASP A 1 413 ? 0.365 -39.125 -23.812 1 76.5 413 ASP A CA 1
ATOM 3193 C C . ASP A 1 413 ? 1.59 -39.094 -22.891 1 76.5 413 ASP A C 1
ATOM 3195 O O . ASP A 1 413 ? 2.723 -39.219 -23.375 1 76.5 413 ASP A O 1
ATOM 3199 N N . GLU A 1 414 ? 1.357 -38.562 -21.891 1 77.88 414 GLU A N 1
ATOM 3200 C CA . GLU A 1 414 ? 2.424 -38.531 -20.906 1 77.88 414 GLU A CA 1
ATOM 3201 C C . GLU A 1 414 ? 2.006 -39.25 -19.625 1 77.88 414 GLU A C 1
ATOM 3203 O O . GLU A 1 414 ? 0.83 -39.25 -19.25 1 77.88 414 GLU A O 1
ATOM 3208 N N . THR A 1 415 ? 2.846 -40.25 -19.219 1 85.19 415 THR A N 1
ATOM 3209 C CA . THR A 1 415 ? 2.693 -40.875 -17.906 1 85.19 415 THR A CA 1
ATOM 3210 C C . THR A 1 415 ? 3.729 -40.312 -16.922 1 85.19 415 THR A C 1
ATOM 3212 O O . THR A 1 415 ? 4.906 -40.188 -17.266 1 85.19 415 THR A O 1
ATOM 3215 N N . THR A 1 416 ? 3.227 -39.844 -15.938 1 88.06 416 THR A N 1
ATOM 3216 C CA . THR A 1 416 ? 4.133 -39.312 -14.922 1 88.06 416 THR A CA 1
ATOM 3217 C C . THR A 1 416 ? 4.031 -40.125 -13.633 1 88.06 416 THR A C 1
ATOM 3219 O O . THR A 1 416 ? 2.934 -40.5 -13.203 1 88.06 416 THR A O 1
ATOM 3222 N N . ILE A 1 417 ? 5.207 -40.625 -13.102 1 91.88 417 ILE A N 1
ATOM 3223 C CA . ILE A 1 417 ? 5.281 -41.156 -11.75 1 91.88 417 ILE A CA 1
ATOM 3224 C C . ILE A 1 417 ? 5.633 -40.031 -10.773 1 91.88 417 ILE A C 1
ATOM 3226 O O . ILE A 1 417 ? 6.734 -39.5 -10.82 1 91.88 417 ILE A O 1
ATOM 3230 N N . ALA A 1 418 ? 4.656 -39.688 -10.016 1 90.94 418 ALA A N 1
ATOM 3231 C CA . ALA A 1 418 ? 4.875 -38.656 -9.031 1 90.94 418 ALA A CA 1
ATOM 3232 C C . ALA A 1 418 ? 5.57 -39.188 -7.789 1 90.94 418 ALA A C 1
ATOM 3234 O O . ALA A 1 418 ? 6.238 -38.438 -7.066 1 90.94 418 ALA A O 1
ATOM 3235 N N . SER A 1 419 ? 5.41 -40.344 -7.465 1 93.06 419 SER A N 1
ATOM 3236 C CA . SER A 1 419 ? 6.023 -41.094 -6.355 1 93.06 419 SER A CA 1
ATOM 3237 C C . SER A 1 419 ? 6.031 -42.594 -6.617 1 93.06 419 SER A C 1
ATOM 3239 O O . SER A 1 419 ? 5.035 -43.156 -7.082 1 93.06 419 SER A O 1
ATOM 3241 N N . PRO A 1 420 ? 7.141 -43.25 -6.355 1 94.56 420 PRO A N 1
ATOM 3242 C CA . PRO A 1 420 ? 8.414 -42.719 -5.875 1 94.56 420 PRO A CA 1
ATOM 3243 C C . PRO A 1 420 ? 9.172 -41.969 -6.957 1 94.56 420 PRO A C 1
ATOM 3245 O O . PRO A 1 420 ? 9.117 -42.312 -8.133 1 94.56 420 PRO A O 1
ATOM 3248 N N . LEU A 1 421 ? 9.898 -40.969 -6.535 1 94 421 LEU A N 1
ATOM 3249 C CA . LEU A 1 421 ? 10.867 -40.281 -7.387 1 94 421 LEU A CA 1
ATOM 3250 C C . LEU A 1 421 ? 12.219 -40.969 -7.328 1 94 421 LEU A C 1
ATOM 3252 O O . LEU A 1 421 ? 12.5 -41.719 -6.387 1 94 421 LEU A O 1
ATOM 3256 N N . GLU A 1 422 ? 12.984 -40.75 -8.414 1 93.5 422 GLU A N 1
ATOM 3257 C CA . GLU A 1 422 ? 14.336 -41.281 -8.398 1 93.5 422 GLU A CA 1
ATOM 3258 C C . GLU A 1 422 ? 15.109 -40.812 -7.176 1 93.5 422 GLU A C 1
ATOM 3260 O O . GLU A 1 422 ? 15.156 -39.625 -6.895 1 93.5 422 GLU A O 1
ATOM 3265 N N . ASN A 1 423 ? 15.68 -41.75 -6.422 1 94.81 423 ASN A N 1
ATOM 3266 C CA . ASN A 1 423 ? 16.5 -41.5 -5.242 1 94.81 423 ASN A CA 1
ATOM 3267 C C . ASN A 1 423 ? 15.648 -41.125 -4.039 1 94.81 423 ASN A C 1
ATOM 3269 O O . ASN A 1 423 ? 16.172 -40.656 -3.029 1 94.81 423 ASN A O 1
ATOM 3273 N N . GLN A 1 424 ? 14.359 -41.281 -4.168 1 96.38 424 GLN A N 1
ATOM 3274 C CA . GLN A 1 424 ? 13.492 -40.906 -3.061 1 96.38 424 GLN A CA 1
ATOM 3275 C C . GLN A 1 424 ? 13.672 -41.812 -1.866 1 96.38 424 GLN A C 1
ATOM 3277 O O . GLN A 1 424 ? 13.812 -43.031 -2.035 1 96.38 424 GLN A O 1
ATOM 3282 N N . VAL A 1 425 ? 13.727 -41.312 -0.662 1 97.19 425 VAL A N 1
ATOM 3283 C CA . VAL A 1 425 ? 13.734 -42.094 0.574 1 97.19 425 VAL A CA 1
ATOM 3284 C C . VAL A 1 425 ? 12.406 -41.906 1.309 1 97.19 425 VAL A C 1
ATOM 3286 O O . VAL A 1 425 ? 12.008 -40.781 1.597 1 97.19 425 VAL A O 1
ATOM 3289 N N . PHE A 1 426 ? 11.742 -43 1.543 1 96.44 426 PHE A N 1
ATOM 3290 C CA . PHE A 1 426 ? 10.539 -42.969 2.359 1 96.44 426 PHE A CA 1
ATOM 3291 C C . PHE A 1 426 ? 10.875 -43.188 3.828 1 96.44 426 PHE A C 1
ATOM 3293 O O . PHE A 1 426 ? 11.75 -44 4.152 1 96.44 426 PHE A O 1
ATOM 3300 N N . GLN A 1 427 ? 10.18 -42.531 4.668 1 96.44 427 GLN A N 1
ATOM 3301 C CA . GLN A 1 427 ? 10.391 -42.656 6.105 1 96.44 427 GLN A CA 1
ATOM 3302 C C . GLN A 1 427 ? 9.898 -44 6.609 1 96.44 427 GLN A C 1
ATOM 3304 O O . GLN A 1 427 ? 8.758 -44.406 6.348 1 96.44 427 GLN A O 1
ATOM 3309 N N . ARG A 1 428 ? 10.727 -44.719 7.32 1 94.94 428 ARG A N 1
ATOM 3310 C CA . ARG A 1 428 ? 10.297 -46 7.906 1 94.94 428 ARG A CA 1
ATOM 3311 C C . ARG A 1 428 ? 9.578 -45.75 9.234 1 94.94 428 ARG A C 1
ATOM 3313 O O . ARG A 1 428 ? 9.828 -44.75 9.914 1 94.94 428 A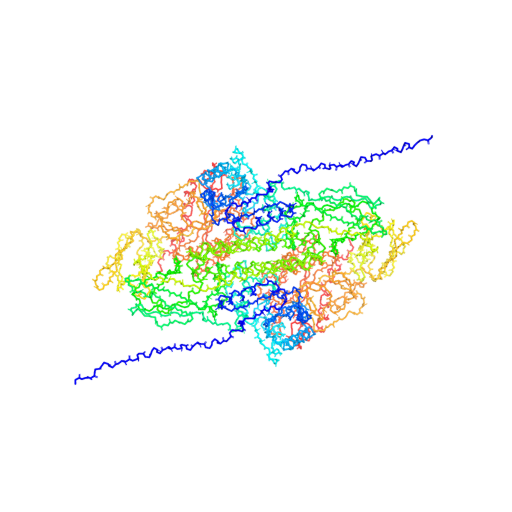RG A O 1
ATOM 3320 N N . HIS A 1 429 ? 8.664 -46.719 9.641 1 91.31 429 HIS A N 1
ATOM 3321 C CA . HIS A 1 429 ? 7.922 -46.562 10.883 1 91.31 429 HIS A CA 1
ATOM 3322 C C . HIS A 1 429 ? 8.289 -47.625 11.898 1 91.31 429 HIS A C 1
ATOM 3324 O O . HIS A 1 429 ? 8.008 -47.5 13.086 1 91.31 429 HIS A O 1
ATOM 3330 N N . VAL A 1 430 ? 8.828 -48.75 11.469 1 90.81 430 VAL A N 1
ATOM 3331 C CA . VAL A 1 430 ? 9.414 -49.75 12.328 1 90.81 430 VAL A CA 1
ATOM 3332 C C . VAL A 1 430 ? 10.82 -50.094 11.836 1 90.81 430 VAL A C 1
ATOM 3334 O O . VAL A 1 430 ? 11.227 -49.656 10.758 1 90.81 430 VAL A O 1
ATOM 3337 N N . ARG A 1 431 ? 11.414 -50.844 12.648 1 89.31 431 ARG A N 1
ATOM 3338 C CA . ARG A 1 431 ? 12.836 -51.062 12.406 1 89.31 431 ARG A CA 1
ATOM 3339 C C . ARG A 1 431 ? 13.078 -51.562 10.984 1 89.31 431 ARG A C 1
ATOM 3341 O O . ARG A 1 431 ? 14.016 -51.094 10.32 1 89.31 431 ARG A O 1
ATOM 3348 N N . ASN A 1 432 ? 12.195 -52.438 10.453 1 90.12 432 ASN A N 1
ATOM 3349 C CA . ASN A 1 432 ? 12.531 -53.094 9.203 1 90.12 432 ASN A CA 1
ATOM 3350 C C . ASN A 1 432 ? 11.508 -52.812 8.109 1 90.12 432 ASN A C 1
ATOM 3352 O O . ASN A 1 432 ? 11.469 -53.5 7.09 1 90.12 432 ASN A O 1
ATOM 3356 N N . ALA A 1 433 ? 10.719 -51.781 8.305 1 91.81 433 ALA A N 1
ATOM 3357 C CA . ALA A 1 433 ? 9.711 -51.562 7.277 1 91.81 433 ALA A CA 1
ATOM 3358 C C . ALA A 1 433 ? 9.188 -50.125 7.332 1 91.81 433 ALA A C 1
ATOM 3360 O O . ALA A 1 433 ? 9.289 -49.469 8.367 1 91.81 433 ALA A O 1
ATOM 3361 N N . GLY A 1 434 ? 8.727 -49.688 6.289 1 93 434 GLY A N 1
ATOM 3362 C CA . GLY A 1 434 ? 7.988 -48.438 6.133 1 93 434 GLY A CA 1
ATOM 3363 C C . GLY A 1 434 ? 6.895 -48.531 5.086 1 93 434 GLY A C 1
ATOM 3364 O O . GLY A 1 434 ? 6.652 -49.594 4.52 1 93 434 GLY A O 1
ATOM 3365 N N . ARG A 1 435 ? 6.145 -47.406 4.98 1 92.06 435 ARG A N 1
ATOM 3366 C CA . ARG A 1 435 ? 5.102 -47.312 3.965 1 92.06 435 ARG A CA 1
ATOM 3367 C C . ARG A 1 435 ? 5.57 -46.5 2.764 1 92.06 435 ARG A C 1
ATOM 3369 O O . ARG A 1 435 ? 6.152 -45.438 2.926 1 92.06 435 ARG A O 1
ATOM 3376 N N . ILE A 1 436 ? 5.383 -47.094 1.577 1 94.31 436 ILE A N 1
ATOM 3377 C CA . ILE A 1 436 ? 5.68 -46.312 0.369 1 94.31 436 ILE A CA 1
ATOM 3378 C C . ILE A 1 436 ? 4.383 -45.938 -0.341 1 94.31 436 ILE A C 1
ATOM 3380 O O . ILE A 1 436 ? 3.357 -46.594 -0.163 1 94.31 436 ILE A O 1
ATOM 3384 N N . LEU A 1 437 ? 4.434 -44.844 -0.978 1 93.94 437 LEU A N 1
ATOM 3385 C CA . LEU A 1 437 ? 3.318 -44.406 -1.798 1 93.94 437 LEU A CA 1
ATOM 3386 C C . LEU A 1 437 ? 3.684 -44.438 -3.277 1 93.94 437 LEU A C 1
ATOM 3388 O O . LEU A 1 437 ? 4.684 -43.844 -3.688 1 93.94 437 LEU A O 1
ATOM 3392 N N . ILE A 1 438 ? 2.982 -45.125 -4.004 1 94.12 438 ILE A N 1
ATOM 3393 C CA . ILE A 1 438 ? 3.061 -45.125 -5.461 1 94.12 438 ILE A CA 1
ATOM 3394 C C . ILE A 1 438 ? 1.956 -44.219 -6.027 1 94.12 438 ILE A C 1
ATOM 3396 O O . ILE A 1 438 ? 0.774 -44.438 -5.75 1 94.12 438 ILE A O 1
ATOM 3400 N N . ARG A 1 439 ? 2.348 -43.25 -6.652 1 94.19 439 ARG A N 1
ATOM 3401 C CA . ARG A 1 439 ? 1.376 -42.312 -7.199 1 94.19 439 ARG A CA 1
ATOM 3402 C C . ARG A 1 439 ? 1.828 -41.781 -8.555 1 94.19 439 ARG A C 1
ATOM 3404 O O . ARG A 1 439 ? 3.018 -41.531 -8.766 1 94.19 439 ARG A O 1
ATOM 3411 N N . GLY A 1 440 ? 0.936 -41.594 -9.461 1 92 440 GLY A N 1
ATOM 3412 C CA . GLY A 1 440 ? 1.204 -41.031 -10.766 1 92 440 GLY A CA 1
ATOM 3413 C C . GLY A 1 440 ? -0.05 -40.812 -11.586 1 92 440 GLY A C 1
ATOM 3414 O O . GLY A 1 440 ? -1.165 -40.906 -11.078 1 92 440 GLY A O 1
ATOM 3415 N N . THR A 1 441 ? 0.14 -40.219 -12.75 1 89.06 441 THR A N 1
ATOM 3416 C CA . THR A 1 441 ? -0.962 -40 -13.672 1 89.06 441 THR A CA 1
ATOM 3417 C C . THR A 1 441 ? -0.585 -40.406 -15.094 1 89.06 441 THR A C 1
ATOM 3419 O O . THR A 1 441 ? 0.598 -40.5 -15.43 1 89.06 441 THR A O 1
ATOM 3422 N N . THR A 1 442 ? -1.518 -40.812 -15.773 1 87.56 442 THR A N 1
ATOM 3423 C CA . THR A 1 442 ? -1.319 -41.094 -17.188 1 87.56 442 THR A CA 1
ATOM 3424 C C . THR A 1 442 ? -2.449 -40.531 -18.031 1 87.56 442 THR A C 1
ATOM 3426 O O . THR A 1 442 ? -3.592 -40.438 -17.578 1 87.56 442 THR A O 1
ATOM 3429 N N . THR A 1 443 ? -2.074 -40 -19.141 1 80.25 443 THR A N 1
ATOM 3430 C CA . THR A 1 443 ? -3.082 -39.5 -20.062 1 80.25 443 THR A CA 1
ATOM 3431 C C . THR A 1 443 ? -3.41 -40.562 -21.109 1 80.25 443 THR A C 1
ATOM 3433 O O . THR A 1 443 ? -4.219 -40.312 -22.016 1 80.25 443 THR A O 1
ATOM 3436 N N . ARG A 1 444 ? -2.795 -41.781 -20.969 1 79.75 444 ARG A N 1
ATOM 3437 C CA . ARG A 1 444 ? -3.025 -42.875 -21.906 1 79.75 444 ARG A CA 1
ATOM 3438 C C . ARG A 1 444 ? -4.312 -43.625 -21.562 1 79.75 444 ARG A C 1
ATOM 3440 O O . ARG A 1 444 ? -4.758 -43.625 -20.422 1 79.75 444 ARG A O 1
ATOM 3447 N N . ASN A 1 445 ? -4.891 -44.094 -22.672 1 77.5 445 ASN A N 1
ATOM 3448 C CA . ASN A 1 445 ? -5.988 -45.031 -22.438 1 77.5 445 ASN A CA 1
ATOM 3449 C C . ASN A 1 445 ? -5.488 -46.344 -21.875 1 77.5 445 ASN A C 1
ATOM 3451 O O . ASN A 1 445 ? -4.836 -47.125 -22.578 1 77.5 445 ASN A O 1
ATOM 3455 N N . VAL A 1 446 ? -5.66 -46.531 -20.609 1 86.25 446 VAL A N 1
ATOM 3456 C CA . VAL A 1 446 ? -5.148 -47.688 -19.875 1 86.25 446 VAL A CA 1
ATOM 3457 C C . VAL A 1 446 ? -6.289 -48.375 -19.125 1 86.25 446 VAL A C 1
ATOM 3459 O O . VAL A 1 446 ? -7.207 -47.719 -18.641 1 86.25 446 VAL A O 1
ATOM 3462 N N . ASP A 1 447 ? -6.242 -49.719 -19.188 1 88.75 447 ASP A N 1
ATOM 3463 C CA . ASP A 1 447 ? -7.211 -50.5 -18.438 1 88.75 447 ASP A CA 1
ATOM 3464 C C . ASP A 1 447 ? -6.699 -50.812 -17.031 1 88.75 447 ASP A C 1
ATOM 3466 O O . ASP A 1 447 ? -7.469 -50.844 -16.078 1 88.75 447 ASP A O 1
ATOM 3470 N N . GLN A 1 448 ? -5.406 -51.094 -17.031 1 92.75 448 GLN A N 1
ATOM 3471 C CA . GLN A 1 448 ? -4.824 -51.531 -15.766 1 92.75 448 GLN A CA 1
ATOM 3472 C C . GLN A 1 448 ? -3.398 -51 -15.609 1 92.75 448 GLN A C 1
ATOM 3474 O O . GLN A 1 448 ? -2.656 -50.906 -16.594 1 92.75 448 GLN A O 1
ATOM 3479 N N . VAL A 1 449 ? -3.078 -50.719 -14.391 1 95.38 449 VAL A N 1
ATOM 3480 C CA . VAL A 1 449 ? -1.72 -50.344 -14.008 1 95.38 449 VAL A CA 1
ATOM 3481 C C . VAL A 1 449 ? -1.158 -51.375 -13.023 1 95.38 449 VAL A C 1
ATOM 3483 O O . VAL A 1 449 ? -1.816 -51.719 -12.039 1 95.38 449 VAL A O 1
ATOM 3486 N N . GLN A 1 450 ? 0.011 -51.875 -13.297 1 95.81 450 GLN A N 1
ATOM 3487 C CA . GLN A 1 450 ? 0.649 -52.844 -12.43 1 95.81 450 GLN A CA 1
ATOM 3488 C C . GLN A 1 450 ? 2.078 -52.438 -12.086 1 95.81 450 GLN A C 1
ATOM 3490 O O . GLN A 1 450 ? 2.732 -51.75 -12.867 1 95.81 450 GLN A O 1
ATOM 3495 N N . VAL A 1 451 ? 2.533 -52.938 -10.898 1 96.38 451 VAL A N 1
ATOM 3496 C CA . VAL A 1 451 ? 3.895 -52.625 -10.477 1 96.38 451 VAL A CA 1
ATOM 3497 C C . VAL A 1 451 ? 4.578 -53.875 -9.953 1 96.38 451 VAL A C 1
ATOM 3499 O O . VAL A 1 451 ? 3.912 -54.812 -9.539 1 96.38 451 VAL A O 1
ATOM 3502 N N . ARG A 1 452 ? 5.859 -53.969 -10.023 1 95.88 452 ARG A N 1
ATOM 3503 C CA . ARG A 1 452 ? 6.719 -54.938 -9.383 1 95.88 452 ARG A CA 1
ATOM 3504 C C . ARG A 1 452 ? 8 -54.312 -8.867 1 95.88 452 ARG A C 1
ATOM 3506 O O . ARG A 1 452 ? 8.414 -53.25 -9.352 1 95.88 452 ARG A O 1
ATOM 3513 N N . PHE A 1 453 ? 8.648 -54.969 -7.922 1 95.81 453 PHE A N 1
ATOM 3514 C CA . PHE A 1 453 ? 9.805 -54.406 -7.262 1 95.81 453 PHE A CA 1
ATOM 3515 C C . PHE A 1 453 ? 11 -55.344 -7.312 1 95.81 453 PHE A C 1
ATOM 3517 O O . PHE A 1 453 ? 10.836 -56.531 -7.488 1 95.81 453 PHE A O 1
ATOM 3524 N N . ARG A 1 454 ? 12.125 -54.75 -7.328 1 93.69 454 ARG A N 1
ATOM 3525 C CA . ARG A 1 454 ? 13.383 -55.469 -7.234 1 93.69 454 ARG A CA 1
ATOM 3526 C C . ARG A 1 454 ? 14.32 -54.812 -6.219 1 93.69 454 ARG A C 1
ATOM 3528 O O . ARG A 1 454 ? 14.25 -53.625 -5.984 1 93.69 454 ARG A O 1
ATOM 3535 N N . GLY A 1 455 ? 15.234 -55.688 -5.645 1 90.25 455 GLY A N 1
ATOM 3536 C CA . GLY A 1 455 ? 16.203 -55.219 -4.668 1 90.25 455 GLY A CA 1
ATOM 3537 C C . GLY A 1 455 ? 16.375 -56.156 -3.494 1 90.25 455 GLY A C 1
ATOM 3538 O O . GLY A 1 455 ? 15.695 -57.188 -3.42 1 90.25 455 GLY A O 1
ATOM 3539 N N . GLN A 1 456 ? 17.344 -55.875 -2.619 1 82.19 456 GLN A N 1
ATOM 3540 C CA . GLN A 1 456 ? 17.625 -56.688 -1.445 1 82.19 456 GLN A CA 1
ATOM 3541 C C . GLN A 1 456 ? 17.406 -55.906 -0.158 1 82.19 456 GLN A C 1
ATOM 3543 O O . GLN A 1 456 ? 18.156 -54.969 0.133 1 82.19 456 GLN A O 1
ATOM 3548 N N . PRO A 1 457 ? 16.406 -56.219 0.551 1 82.69 457 PRO A N 1
ATOM 3549 C CA . PRO A 1 457 ? 16.188 -55.531 1.822 1 82.69 457 PRO A CA 1
ATOM 3550 C C . PRO A 1 457 ? 17.109 -56.031 2.934 1 82.69 457 PRO A C 1
ATOM 3552 O O . PRO A 1 457 ? 17.828 -57 2.75 1 82.69 457 PRO A O 1
ATOM 3555 N N . LEU A 1 458 ? 17.203 -55.25 4.062 1 76.38 458 LEU A N 1
ATOM 3556 C CA . LEU A 1 458 ? 17.891 -55.719 5.266 1 76.38 458 LEU A CA 1
ATOM 3557 C C . LEU A 1 458 ? 17.234 -57 5.781 1 76.38 458 LEU A C 1
ATOM 3559 O O . LEU A 1 458 ? 17.938 -57.969 6.156 1 76.38 458 LEU A O 1
ATOM 3563 N N . GLN A 1 459 ? 15.961 -57 5.793 1 77.19 459 GLN A N 1
ATOM 3564 C CA . GLN A 1 459 ? 15.148 -58.125 6.211 1 77.19 459 GLN A CA 1
ATOM 3565 C C . GLN A 1 459 ? 13.859 -58.219 5.402 1 77.19 459 GLN A C 1
ATOM 3567 O O . GLN A 1 459 ? 13.32 -57.188 4.977 1 77.19 459 GLN A O 1
ATOM 3572 N N . GLY A 1 460 ? 13.492 -59.406 5.121 1 79.75 460 GLY A N 1
ATOM 3573 C CA . GLY A 1 460 ? 12.219 -59.594 4.438 1 79.75 460 GLY A CA 1
ATOM 3574 C C . GLY A 1 460 ? 12.375 -59.781 2.938 1 79.75 460 GLY A C 1
ATOM 3575 O O . GLY A 1 460 ? 13.469 -60.062 2.449 1 79.75 460 GLY A O 1
ATOM 3576 N N . GLU A 1 461 ? 11.227 -59.75 2.24 1 84.38 461 GLU A N 1
ATOM 3577 C CA . GLU A 1 461 ? 11.203 -59.938 0.794 1 84.38 461 GLU A CA 1
ATOM 3578 C C . GLU A 1 461 ? 10.492 -58.781 0.09 1 84.38 461 GLU A C 1
ATOM 3580 O O . GLU A 1 461 ? 9.586 -58.188 0.656 1 84.38 461 GLU A O 1
ATOM 3585 N N . VAL A 1 462 ? 10.961 -58.438 -1.019 1 90 462 VAL A N 1
ATOM 3586 C CA . VAL A 1 462 ? 10.305 -57.438 -1.848 1 90 462 VAL A CA 1
ATOM 3587 C C . VAL A 1 462 ? 9.336 -58.125 -2.814 1 90 462 VAL A C 1
ATOM 3589 O O . VAL A 1 462 ? 9.609 -59.219 -3.322 1 90 462 VAL A O 1
ATOM 3592 N N . PRO A 1 463 ? 8.18 -57.594 -2.949 1 88.44 463 PRO A N 1
ATOM 3593 C CA . PRO A 1 463 ? 7.23 -58.188 -3.906 1 88.44 463 PRO A CA 1
ATOM 3594 C C . PRO A 1 463 ? 7.742 -58.125 -5.344 1 88.44 463 PRO A C 1
ATOM 3596 O O . PRO A 1 463 ? 7.566 -57.125 -6.035 1 88.44 463 PRO A O 1
ATOM 3599 N N . SER A 1 464 ? 8.227 -59.25 -5.824 1 91.5 464 SER A N 1
ATOM 3600 C CA . SER A 1 464 ? 8.867 -59.281 -7.137 1 91.5 464 SER A CA 1
ATOM 3601 C C . SER A 1 464 ? 7.855 -59.594 -8.234 1 91.5 464 SER A C 1
ATOM 3603 O O . SER A 1 464 ? 8.156 -59.469 -9.422 1 91.5 464 SER A O 1
ATOM 3605 N N . GLU A 1 465 ? 6.664 -60.062 -7.848 1 92.88 465 GLU A N 1
ATOM 3606 C CA . GLU A 1 465 ? 5.629 -60.344 -8.836 1 92.88 465 GLU A CA 1
ATOM 3607 C C . GLU A 1 465 ? 4.828 -59.094 -9.188 1 92.88 465 GLU A C 1
ATOM 3609 O O . GLU A 1 465 ? 4.703 -58.188 -8.367 1 92.88 465 GLU A O 1
ATOM 3614 N N . TRP A 1 466 ? 4.277 -59.125 -10.367 1 94.69 466 TRP A N 1
ATOM 3615 C CA . TRP A 1 466 ? 3.426 -58 -10.805 1 94.69 466 TRP A CA 1
ATOM 3616 C C . TRP A 1 466 ? 2.16 -57.938 -9.953 1 94.69 466 TRP A C 1
ATOM 3618 O O . TRP A 1 466 ? 1.499 -58.938 -9.719 1 94.69 466 TRP A O 1
ATOM 3628 N N . GLN A 1 467 ? 1.823 -56.75 -9.461 1 93.56 467 GLN A N 1
ATOM 3629 C CA . GLN A 1 467 ? 0.594 -56.531 -8.711 1 93.56 467 GLN A CA 1
ATOM 3630 C C . GLN A 1 467 ? -0.171 -55.312 -9.25 1 93.56 467 GLN A C 1
ATOM 3632 O O . GLN A 1 467 ? 0.433 -54.312 -9.641 1 93.56 467 GLN A O 1
ATOM 3637 N N . SER A 1 468 ? -1.461 -55.438 -9.32 1 94 468 SER A N 1
ATOM 3638 C CA . SER A 1 468 ? -2.312 -54.375 -9.812 1 94 468 SER A CA 1
ATOM 3639 C C . SER A 1 468 ? -2.451 -53.25 -8.789 1 94 468 SER A C 1
ATOM 3641 O O . SER A 1 468 ? -2.545 -53.5 -7.586 1 94 468 SER A O 1
ATOM 3643 N N . ILE A 1 469 ? -2.494 -52.031 -9.234 1 93.25 469 ILE A N 1
ATOM 3644 C CA . ILE A 1 469 ? -2.73 -50.906 -8.32 1 93.25 469 ILE A CA 1
ATOM 3645 C C . ILE A 1 469 ? -3.984 -50.156 -8.742 1 93.25 469 ILE A C 1
ATOM 3647 O O . ILE A 1 469 ? -4.457 -50.312 -9.875 1 93.25 469 ILE A O 1
ATOM 3651 N N . GLU A 1 470 ? -4.484 -49.344 -7.75 1 92.5 470 GLU A N 1
ATOM 3652 C CA . GLU A 1 470 ? -5.703 -48.594 -8.008 1 92.5 470 GLU A CA 1
ATOM 3653 C C . GLU A 1 470 ? -5.492 -47.594 -9.133 1 92.5 470 GLU A C 1
ATOM 3655 O O . GLU A 1 470 ? -4.508 -46.844 -9.141 1 92.5 470 GLU A O 1
ATOM 3660 N N . PHE A 1 471 ? -6.352 -47.625 -10.094 1 91.69 471 PHE A N 1
ATOM 3661 C CA . PHE A 1 471 ? -6.289 -46.75 -11.273 1 91.69 471 PHE A CA 1
ATOM 3662 C C . PHE A 1 471 ? -7.656 -46.156 -11.594 1 91.69 471 PHE A C 1
ATOM 3664 O O . PHE A 1 471 ? -8.648 -46.906 -11.68 1 91.69 471 PHE A O 1
ATOM 3671 N N . ASN A 1 472 ? -7.699 -44.812 -11.523 1 87.5 472 ASN A N 1
ATOM 3672 C CA . ASN A 1 472 ? -8.906 -44.125 -11.922 1 87.5 472 ASN A CA 1
ATOM 3673 C C . ASN A 1 472 ? -8.859 -43.719 -13.391 1 87.5 472 ASN A C 1
ATOM 3675 O O . ASN A 1 472 ? -8.148 -42.781 -13.758 1 87.5 472 ASN A O 1
ATOM 3679 N N . ARG A 1 473 ? -9.727 -44.219 -14.164 1 81.12 473 ARG A N 1
ATOM 3680 C CA . ARG A 1 473 ? -9.727 -44 -15.609 1 81.12 473 ARG A CA 1
ATOM 3681 C C . ARG A 1 473 ? -10.172 -42.594 -15.961 1 81.12 473 ARG A C 1
ATOM 3683 O O . ARG A 1 473 ? -9.812 -42.062 -17.016 1 81.12 473 ARG A O 1
ATOM 3690 N N . GLU A 1 474 ? -10.938 -42.031 -15.07 1 74.75 474 GLU A N 1
ATOM 3691 C CA . GLU A 1 474 ? -11.492 -40.719 -15.344 1 74.75 474 GLU A CA 1
ATOM 3692 C C . GLU A 1 474 ? -10.406 -39.656 -15.297 1 74.75 474 GLU A C 1
ATOM 3694 O O . GLU A 1 474 ? -10.352 -38.781 -16.156 1 74.75 474 GLU A O 1
ATOM 3699 N N . ASP A 1 475 ? -9.57 -39.812 -14.352 1 76.12 475 ASP A N 1
ATOM 3700 C CA . ASP A 1 475 ? -8.57 -38.75 -14.227 1 76.12 475 ASP A CA 1
ATOM 3701 C C . ASP A 1 475 ? -7.172 -39.312 -14.516 1 76.12 475 ASP A C 1
ATOM 3703 O O . ASP A 1 475 ? -6.203 -38.531 -14.539 1 76.12 475 ASP A O 1
ATOM 3707 N N . GLY A 1 476 ? -7.137 -40.562 -14.836 1 84.38 476 GLY A N 1
ATOM 3708 C CA . GLY A 1 476 ? -5.863 -41.188 -15.164 1 84.38 476 GLY A CA 1
ATOM 3709 C C . GLY A 1 476 ? -4.961 -41.375 -13.961 1 84.38 476 GLY A C 1
ATOM 3710 O O . GLY A 1 476 ? -3.781 -41.688 -14.109 1 84.38 476 GLY A O 1
ATOM 3711 N N . ALA A 1 477 ? -5.492 -41.094 -12.805 1 89.31 477 ALA A N 1
ATOM 3712 C CA . ALA A 1 477 ? -4.668 -41.156 -11.594 1 89.31 477 ALA A CA 1
ATOM 3713 C C . ALA A 1 477 ? -4.539 -42.594 -11.109 1 89.31 477 ALA A C 1
ATOM 3715 O O . ALA A 1 477 ? -5.496 -43.375 -11.164 1 89.31 477 ALA A O 1
ATOM 3716 N N . PHE A 1 478 ? -3.348 -43.094 -10.742 1 93.56 478 PHE A N 1
ATOM 3717 C CA . PHE A 1 478 ? -3.141 -44.344 -10.062 1 93.56 478 PHE A CA 1
ATOM 3718 C C . PHE A 1 478 ? -2.408 -44.156 -8.742 1 93.56 478 PHE A C 1
ATOM 3720 O O . PHE A 1 478 ? -1.615 -43.219 -8.602 1 93.56 478 PHE A O 1
ATOM 3727 N N . GLN A 1 479 ? -2.74 -44.906 -7.824 1 94 479 GLN A N 1
ATOM 3728 C CA . GLN A 1 479 ? -2.102 -44.812 -6.52 1 94 479 GLN A CA 1
ATOM 3729 C C . GLN A 1 479 ? -2.186 -46.125 -5.746 1 94 479 GLN A C 1
ATOM 3731 O O . GLN A 1 479 ? -3.137 -46.875 -5.918 1 94 479 GLN A O 1
ATOM 3736 N N . LYS A 1 480 ? -1.162 -46.344 -4.953 1 93.81 480 LYS A N 1
ATOM 3737 C CA . LYS A 1 480 ? -1.151 -47.438 -4.004 1 93.81 480 LYS A CA 1
ATOM 3738 C C . LYS A 1 480 ? -0.173 -47.188 -2.863 1 93.81 480 LYS A C 1
ATOM 3740 O O . LYS A 1 480 ? 0.935 -46.688 -3.09 1 93.81 480 LYS A O 1
ATOM 3745 N N . SER A 1 481 ? -0.668 -47.438 -1.715 1 93.31 481 SER A N 1
ATOM 3746 C CA . SER A 1 481 ? 0.211 -47.438 -0.55 1 93.31 481 SER A CA 1
ATOM 3747 C C . SER A 1 481 ? 0.514 -48.875 -0.096 1 93.31 481 SER A C 1
ATOM 3749 O O . SER A 1 481 ? -0.381 -49.719 -0.052 1 93.31 481 SER A O 1
ATOM 3751 N N . LEU A 1 482 ? 1.744 -49.188 0.17 1 91.5 482 LEU A N 1
ATOM 3752 C CA . LEU A 1 482 ? 2.096 -50.531 0.589 1 91.5 482 LEU A CA 1
ATOM 3753 C C . LEU A 1 482 ? 3.195 -50.5 1.645 1 91.5 482 LEU A C 1
ATOM 3755 O O . LEU A 1 482 ? 4.035 -49.594 1.648 1 91.5 482 LEU A O 1
ATOM 3759 N N . GLU A 1 483 ? 3.062 -51.438 2.508 1 91.19 483 GLU A N 1
ATOM 3760 C CA . GLU A 1 483 ? 4.176 -51.688 3.422 1 91.19 483 GLU A CA 1
ATOM 3761 C C . GLU A 1 483 ? 5.387 -52.25 2.682 1 91.19 483 GLU A C 1
ATOM 3763 O O . GLU A 1 483 ? 5.246 -53.125 1.819 1 91.19 483 GLU A O 1
ATOM 3768 N N . PHE A 1 484 ? 6.52 -51.781 2.951 1 93.19 484 PHE A N 1
ATOM 3769 C CA . PHE A 1 484 ? 7.73 -52.125 2.207 1 93.19 484 PHE A CA 1
ATOM 3770 C C . PHE A 1 484 ? 8.922 -52.25 3.143 1 93.19 484 PHE A C 1
ATOM 3772 O O . PHE A 1 484 ? 9.039 -51.5 4.117 1 93.19 484 PHE A O 1
ATOM 3779 N N . PRO A 1 485 ? 9.75 -53.125 2.898 1 92.81 485 PRO A N 1
ATOM 3780 C CA . PRO A 1 485 ? 10.891 -53.344 3.797 1 92.81 485 PRO A CA 1
ATOM 3781 C C . PRO A 1 485 ? 11.891 -52.188 3.756 1 92.81 485 PRO A C 1
ATOM 3783 O O . PRO A 1 485 ? 12.078 -51.562 2.707 1 92.81 485 PRO A O 1
ATOM 3786 N N . ALA A 1 486 ? 12.492 -52.031 4.93 1 93.19 486 ALA A N 1
ATOM 3787 C CA . ALA A 1 486 ? 13.547 -51.031 5.023 1 93.19 486 ALA A CA 1
ATOM 3788 C C . ALA A 1 486 ? 14.906 -51.625 4.66 1 93.19 486 ALA A C 1
ATOM 3790 O O . ALA A 1 486 ? 15.078 -52.844 4.668 1 93.19 486 ALA A O 1
ATOM 3791 N N . GLY A 1 487 ? 15.719 -50.75 4.316 1 86.81 487 GLY A N 1
ATOM 3792 C CA . GLY A 1 487 ? 17.094 -51.188 4.152 1 86.81 487 GLY A CA 1
ATOM 3793 C C . GLY A 1 487 ? 17.516 -51.312 2.701 1 86.81 487 GLY A C 1
ATOM 3794 O O . GLY A 1 487 ? 17.047 -52.219 1.997 1 86.81 487 GLY A O 1
ATOM 3795 N N . GLY A 1 488 ? 18.234 -50.438 2.135 1 86.75 488 GLY A N 1
ATOM 3796 C CA . GLY A 1 488 ? 18.828 -50.469 0.809 1 86.75 488 GLY A CA 1
ATOM 3797 C C . GLY A 1 488 ? 18.062 -49.656 -0.221 1 86.75 488 GLY A C 1
ATOM 3798 O O . GLY A 1 488 ? 17.094 -49 0.115 1 86.75 488 GLY A O 1
ATOM 3799 N N . TRP A 1 489 ? 18.562 -49.75 -1.485 1 93.06 489 TRP A N 1
ATOM 3800 C CA . TRP A 1 489 ? 17.906 -49.156 -2.645 1 93.06 489 TRP A CA 1
ATOM 3801 C C . TRP A 1 489 ? 17.094 -50.219 -3.393 1 93.06 489 TRP A C 1
ATOM 3803 O O . TRP A 1 489 ? 17.531 -51.375 -3.541 1 93.06 489 TRP A O 1
ATOM 3813 N N . PHE A 1 490 ? 15.945 -49.875 -3.779 1 95.38 490 PHE A N 1
ATOM 3814 C CA . PHE A 1 490 ? 15.047 -50.75 -4.539 1 95.38 490 PHE A CA 1
ATOM 3815 C C . PHE A 1 490 ? 14.688 -50.094 -5.875 1 95.38 490 PHE A C 1
ATOM 3817 O O . PHE A 1 490 ? 14.859 -48.906 -6.062 1 95.38 490 PHE A O 1
ATOM 3824 N N . SER A 1 491 ? 14.266 -50.938 -6.82 1 95.5 491 SER A N 1
ATOM 3825 C CA . SER A 1 491 ? 13.742 -50.438 -8.094 1 95.5 491 SER A CA 1
ATOM 3826 C C . SER A 1 491 ? 12.289 -50.844 -8.281 1 95.5 491 SER A C 1
ATOM 3828 O O . SER A 1 491 ? 11.82 -51.812 -7.656 1 95.5 491 SER A O 1
ATOM 3830 N N . MET A 1 492 ? 11.547 -50.094 -9.008 1 95.69 492 MET A N 1
ATOM 3831 C CA . MET A 1 492 ? 10.141 -50.375 -9.312 1 95.69 492 MET A CA 1
ATOM 3832 C C . MET A 1 492 ? 9.906 -50.344 -10.82 1 95.69 492 MET A C 1
ATOM 3834 O O . MET A 1 492 ? 10.344 -49.438 -11.516 1 95.69 492 MET A O 1
ATOM 3838 N N . ASP A 1 493 ? 9.266 -51.406 -11.289 1 95.94 493 ASP A N 1
ATOM 3839 C CA . ASP A 1 493 ? 8.773 -51.438 -12.656 1 95.94 493 ASP A CA 1
ATOM 3840 C C . ASP A 1 493 ? 7.266 -51.219 -12.711 1 95.94 493 ASP A C 1
ATOM 3842 O O . ASP A 1 493 ? 6.527 -51.719 -11.867 1 95.94 493 ASP A O 1
ATOM 3846 N N . LEU A 1 494 ? 6.848 -50.344 -13.555 1 95.38 494 LEU A N 1
ATOM 3847 C CA . LEU A 1 494 ? 5.441 -50.031 -13.773 1 95.38 494 LEU A CA 1
ATOM 3848 C C . LEU A 1 494 ? 5.027 -50.375 -15.211 1 95.38 494 LEU A C 1
ATOM 3850 O O . LEU A 1 494 ? 5.727 -50.031 -16.156 1 95.38 494 LEU A O 1
ATOM 3854 N N . ARG A 1 495 ? 3.975 -51.094 -15.32 1 94.62 495 ARG A N 1
ATOM 3855 C CA . ARG A 1 495 ? 3.457 -51.406 -16.641 1 94.62 495 ARG A CA 1
ATOM 3856 C C . ARG A 1 495 ? 1.976 -51.062 -16.75 1 94.62 495 ARG A C 1
ATOM 3858 O O . ARG A 1 495 ? 1.214 -51.281 -15.812 1 94.62 495 ARG A O 1
ATOM 3865 N N . MET A 1 496 ? 1.568 -50.5 -17.797 1 93.5 496 MET A N 1
ATOM 3866 C CA . MET A 1 496 ? 0.177 -50.188 -18.109 1 93.5 496 MET A CA 1
ATOM 3867 C C . MET A 1 496 ? -0.323 -51.031 -19.281 1 93.5 496 MET A C 1
ATOM 3869 O O . MET A 1 496 ? 0.399 -51.219 -20.266 1 93.5 496 MET A O 1
ATOM 3873 N N . THR A 1 497 ? -1.498 -51.531 -19.109 1 92.19 497 THR A N 1
ATOM 3874 C CA . THR A 1 497 ? -2.039 -52.406 -20.141 1 92.19 497 THR A CA 1
ATOM 3875 C C . THR A 1 497 ? -3.396 -51.906 -20.625 1 92.19 497 THR A C 1
ATOM 3877 O O . THR A 1 497 ? -4.133 -51.281 -19.859 1 92.19 497 THR A O 1
ATOM 3880 N N . ALA A 1 498 ? -3.658 -52 -21.859 1 87.19 498 ALA A N 1
ATOM 3881 C CA . ALA A 1 498 ? -4.941 -51.812 -22.531 1 87.19 498 ALA A CA 1
ATOM 3882 C C . ALA A 1 498 ? -5.242 -52.969 -23.5 1 87.19 498 ALA A C 1
ATOM 3884 O O . ALA A 1 498 ? -4.406 -53.312 -24.328 1 87.19 498 ALA A O 1
ATOM 3885 N N . ASP A 1 499 ? -6.453 -53.562 -23.453 1 86.56 499 ASP A N 1
ATOM 3886 C CA . ASP A 1 499 ? -6.844 -54.719 -24.266 1 86.56 499 ASP A CA 1
ATOM 3887 C C . ASP A 1 499 ? -5.801 -55.844 -24.188 1 86.56 499 ASP A C 1
ATOM 3889 O O . ASP A 1 499 ? -5.367 -56.344 -25.219 1 86.56 499 ASP A O 1
ATOM 3893 N N . ASN A 1 500 ? -5.277 -56.031 -23.016 1 84.69 500 ASN A N 1
ATOM 3894 C CA . ASN A 1 500 ? -4.348 -57.094 -22.656 1 84.69 500 ASN A CA 1
ATOM 3895 C C . ASN A 1 500 ? -2.988 -56.906 -23.328 1 84.69 500 ASN A C 1
ATOM 3897 O O . ASN A 1 500 ? -2.24 -57.875 -23.5 1 84.69 500 ASN A O 1
ATOM 3901 N N . GLN A 1 501 ? -2.775 -55.75 -23.797 1 90.69 501 GLN A N 1
ATOM 3902 C CA . GLN A 1 501 ? -1.469 -55.406 -24.344 1 90.69 501 GLN A CA 1
ATOM 3903 C C . GLN A 1 501 ? -0.795 -54.312 -23.531 1 90.69 501 GLN A C 1
ATOM 3905 O O . GLN A 1 501 ? -1.459 -53.375 -23.062 1 90.69 501 GLN A O 1
ATOM 3910 N N . THR A 1 502 ? 0.55 -54.531 -23.312 1 91.88 502 THR A N 1
ATOM 3911 C CA . THR A 1 502 ? 1.297 -53.469 -22.609 1 91.88 502 THR A CA 1
ATOM 3912 C C . THR A 1 502 ? 1.417 -52.219 -23.469 1 91.88 502 THR A C 1
ATOM 3914 O O . THR A 1 502 ? 1.943 -52.281 -24.578 1 91.88 502 THR A O 1
ATOM 3917 N N . VAL A 1 503 ? 0.906 -51.125 -23.016 1 88.38 503 VAL A N 1
ATOM 3918 C CA . VAL A 1 503 ? 0.903 -49.875 -23.812 1 88.38 503 VAL A CA 1
ATOM 3919 C C . VAL A 1 503 ? 1.977 -48.938 -23.281 1 88.38 503 VAL A C 1
ATOM 3921 O O . VAL A 1 503 ? 2.359 -47.969 -23.969 1 88.38 503 VAL A O 1
ATOM 3924 N N . GLU A 1 504 ? 2.4 -49.125 -22.031 1 90.19 504 GLU A N 1
ATOM 3925 C CA . GLU A 1 504 ? 3.459 -48.312 -21.453 1 90.19 504 GLU A CA 1
ATOM 3926 C C . GLU A 1 504 ? 4.199 -49.062 -20.359 1 90.19 504 GLU A C 1
ATOM 3928 O O . GLU A 1 504 ? 3.596 -49.844 -19.609 1 90.19 504 GLU A O 1
ATOM 3933 N N . GLU A 1 505 ? 5.52 -48.938 -20.375 1 92.06 505 GLU A N 1
ATOM 3934 C CA . GLU A 1 505 ? 6.363 -49.438 -19.297 1 92.06 505 GLU A CA 1
ATOM 3935 C C . GLU A 1 505 ? 7.297 -48.344 -18.781 1 92.06 505 GLU A C 1
ATOM 3937 O O . GLU A 1 505 ? 7.965 -47.688 -19.562 1 92.06 505 GLU A O 1
ATOM 3942 N N . LEU A 1 506 ? 7.258 -48.156 -17.547 1 94 506 LEU A N 1
ATOM 3943 C CA . LEU A 1 506 ? 8.148 -47.219 -16.875 1 94 506 LEU A CA 1
ATOM 3944 C C . LEU A 1 506 ? 8.867 -47.875 -15.711 1 94 506 LEU A C 1
ATOM 3946 O O . LEU A 1 506 ? 8.461 -48.938 -15.258 1 94 506 LEU A O 1
ATOM 3950 N N . SER A 1 507 ? 9.969 -47.281 -15.273 1 93.88 507 SER A N 1
ATOM 3951 C CA . SER A 1 507 ? 10.68 -47.812 -14.117 1 93.88 507 SER A CA 1
ATOM 3952 C C . SER A 1 507 ? 11.242 -46.688 -13.258 1 93.88 507 SER A C 1
ATOM 3954 O O . SER A 1 507 ? 11.492 -45.594 -13.758 1 93.88 507 SER A O 1
ATOM 3956 N N . VAL A 1 508 ? 11.312 -46.875 -12.055 1 95.44 508 VAL A N 1
ATOM 3957 C CA . VAL A 1 508 ? 12.109 -46.094 -11.102 1 95.44 508 VAL A CA 1
ATOM 3958 C C . VAL A 1 508 ? 13.32 -46.938 -10.664 1 95.44 508 VAL A C 1
ATOM 3960 O O . VAL A 1 508 ? 13.164 -48 -10.078 1 95.44 508 VAL A O 1
ATOM 3963 N N . ASP A 1 509 ? 14.461 -46.438 -10.93 1 93.19 509 ASP A N 1
ATOM 3964 C CA . ASP A 1 509 ? 15.664 -47.25 -10.781 1 93.19 509 ASP A CA 1
ATOM 3965 C C . ASP A 1 509 ? 16.031 -47.406 -9.305 1 93.19 509 ASP A C 1
ATOM 3967 O O . ASP A 1 509 ? 16.594 -48.438 -8.906 1 93.19 509 ASP A O 1
ATOM 3971 N N . GLN A 1 510 ? 15.773 -46.281 -8.648 1 93.94 510 GLN A N 1
ATOM 3972 C CA . GLN A 1 510 ? 16.266 -46.312 -7.277 1 93.94 510 GLN A CA 1
ATOM 3973 C C . GLN A 1 510 ? 15.359 -45.531 -6.34 1 93.94 510 GLN A C 1
ATOM 3975 O O . GLN A 1 510 ? 15.125 -44.344 -6.559 1 93.94 510 GLN A O 1
ATOM 3980 N N . PHE A 1 511 ? 14.891 -46.25 -5.293 1 96.25 511 PHE A N 1
ATOM 3981 C CA . PHE A 1 511 ? 14.242 -45.625 -4.148 1 96.25 511 PHE A CA 1
ATOM 3982 C C . PHE A 1 511 ? 14.477 -46.438 -2.879 1 96.25 511 PHE A C 1
ATOM 3984 O O . PHE A 1 511 ? 14.953 -47.562 -2.941 1 96.25 511 PHE A O 1
ATOM 3991 N N . GLY A 1 512 ? 14.273 -45.781 -1.702 1 95.56 512 GLY A N 1
ATOM 3992 C CA . GLY A 1 512 ? 14.555 -46.531 -0.477 1 95.56 512 GLY A CA 1
ATOM 3993 C C . GLY A 1 512 ? 13.586 -46.188 0.648 1 95.56 512 GLY A C 1
ATOM 3994 O O . GLY A 1 512 ? 12.758 -45.312 0.518 1 95.56 512 GLY A O 1
ATOM 3995 N N . VAL A 1 513 ? 13.617 -47.094 1.636 1 95.88 513 VAL A N 1
ATOM 3996 C CA . VAL A 1 513 ? 12.875 -46.875 2.877 1 95.88 513 VAL A CA 1
ATOM 3997 C C . VAL A 1 513 ? 13.852 -46.75 4.047 1 95.88 513 VAL A C 1
ATOM 3999 O O . VAL A 1 513 ? 14.617 -47.688 4.32 1 95.88 513 VAL A O 1
ATOM 4002 N N . GLY A 1 514 ? 13.867 -45.625 4.641 1 96.75 514 GLY A N 1
ATOM 4003 C CA . GLY A 1 514 ? 14.797 -45.344 5.723 1 96.75 514 GLY A CA 1
ATOM 4004 C C . GLY A 1 514 ? 14.383 -44.188 6.59 1 96.75 514 GLY A C 1
ATOM 4005 O O . GLY A 1 514 ? 13.242 -44.125 7.055 1 96.75 514 GLY A O 1
ATOM 4006 N N . GLU A 1 515 ? 15.422 -43.281 6.863 1 97.5 515 GLU A N 1
ATOM 4007 C CA . GLU A 1 515 ? 15.188 -42.125 7.707 1 97.5 515 GLU A CA 1
ATOM 4008 C C . GLU A 1 515 ? 15.25 -40.812 6.898 1 97.5 515 GLU A C 1
ATOM 4010 O O . GLU A 1 515 ? 16.172 -40.625 6.098 1 97.5 515 GLU A O 1
ATOM 4015 N N . VAL A 1 516 ? 14.266 -40 7.109 1 97.94 516 VAL A N 1
ATOM 4016 C CA . VAL A 1 516 ? 14.219 -38.719 6.418 1 97.94 516 VAL A CA 1
ATOM 4017 C C . VAL A 1 516 ? 14.188 -37.562 7.438 1 97.94 516 VAL A C 1
ATOM 4019 O O . VAL A 1 516 ? 13.516 -37.656 8.469 1 97.94 516 VAL A O 1
ATOM 4022 N N . PHE A 1 517 ? 14.938 -36.406 7.168 1 98.06 517 PHE A N 1
ATOM 4023 C CA . PHE A 1 517 ? 14.984 -35.25 8.062 1 98.06 517 PHE A CA 1
ATOM 4024 C C . PHE A 1 517 ? 14.789 -33.969 7.281 1 98.06 517 PHE A C 1
ATOM 4026 O O . PHE A 1 517 ? 15.156 -33.875 6.109 1 98.06 517 PHE A O 1
ATOM 4033 N N . VAL A 1 518 ? 14.211 -33 7.914 1 97.25 518 VAL A N 1
ATOM 4034 C CA . VAL A 1 518 ? 14.086 -31.656 7.375 1 97.25 518 VAL A CA 1
ATOM 4035 C C . VAL A 1 518 ? 15.055 -30.719 8.102 1 97.25 518 VAL A C 1
ATOM 4037 O O . VAL A 1 518 ? 15.047 -30.641 9.328 1 97.25 518 VAL A O 1
ATOM 4040 N N . GLY A 1 519 ? 15.922 -30.031 7.355 1 96.81 519 GLY A N 1
ATOM 4041 C CA . GLY A 1 519 ? 16.797 -29.031 7.934 1 96.81 519 GLY A CA 1
ATOM 4042 C C . GLY A 1 519 ? 16.266 -27.625 7.785 1 96.81 519 GLY A C 1
ATOM 4043 O O . GLY A 1 519 ? 15.797 -27.234 6.711 1 96.81 519 GLY A O 1
ATOM 4044 N N . ALA A 1 520 ? 16.281 -26.875 8.828 1 95.44 520 ALA A N 1
ATOM 4045 C CA . ALA A 1 520 ? 15.812 -25.5 8.828 1 95.44 520 ALA A CA 1
ATOM 4046 C C . ALA A 1 520 ? 16.672 -24.609 9.719 1 95.44 520 ALA A C 1
ATOM 4048 O O . ALA A 1 520 ? 17.344 -25.109 10.633 1 95.44 520 ALA A O 1
ATOM 4049 N N . GLY A 1 521 ? 16.688 -23.312 9.469 1 93.12 521 GLY A N 1
ATOM 4050 C CA . GLY A 1 521 ? 17.469 -22.375 10.266 1 93.12 521 GLY A CA 1
ATOM 4051 C C . GLY A 1 521 ? 18.266 -21.391 9.43 1 93.12 521 GLY A C 1
ATOM 4052 O O . GLY A 1 521 ? 17.859 -21.031 8.328 1 93.12 521 GLY A O 1
ATOM 4053 N N . GLN A 1 522 ? 19.438 -20.922 10.086 1 88.44 522 GLN A N 1
ATOM 4054 C CA . GLN A 1 522 ? 20.219 -19.891 9.406 1 88.44 522 GLN A CA 1
ATOM 4055 C C . GLN A 1 522 ? 21.422 -20.5 8.688 1 88.44 522 GLN A C 1
ATOM 4057 O O . GLN A 1 522 ? 21.375 -21.656 8.258 1 88.44 522 GLN A O 1
ATOM 4062 N N . SER A 1 523 ? 22.484 -19.812 8.406 1 86.75 523 SER A N 1
ATOM 4063 C CA . SER A 1 523 ? 23.516 -20.094 7.422 1 86.75 523 SER A CA 1
ATOM 4064 C C . SER A 1 523 ? 24.125 -21.484 7.648 1 86.75 523 SER A C 1
ATOM 4066 O O . SER A 1 523 ? 24.453 -22.188 6.695 1 86.75 523 SER A O 1
ATOM 4068 N N . ASN A 1 524 ? 24.266 -21.891 8.867 1 91.88 524 ASN A N 1
ATOM 4069 C CA . ASN A 1 524 ? 24.906 -23.172 9.125 1 91.88 524 ASN A CA 1
ATOM 4070 C C . ASN A 1 524 ? 23.938 -24.328 8.953 1 91.88 524 ASN A C 1
ATOM 4072 O O . ASN A 1 524 ? 24.297 -25.5 9.141 1 91.88 524 ASN A O 1
ATOM 4076 N N . SER A 1 525 ? 22.719 -24.078 8.602 1 93.88 525 SER A N 1
ATOM 4077 C CA . SER A 1 525 ? 21.766 -25.094 8.172 1 93.88 525 SER A CA 1
ATOM 4078 C C . SER A 1 525 ? 21.656 -25.141 6.648 1 93.88 525 SER A C 1
ATOM 4080 O O . SER A 1 525 ? 20.844 -25.906 6.102 1 93.88 525 SER A O 1
ATOM 4082 N N . THR A 1 526 ? 22.406 -24.297 6.004 1 91.81 526 THR A N 1
ATOM 4083 C CA . THR A 1 526 ? 22.391 -24.203 4.547 1 91.81 526 THR A CA 1
ATOM 4084 C C . THR A 1 526 ? 23.719 -24.672 3.957 1 91.81 526 THR A C 1
ATOM 4086 O O . THR A 1 526 ? 24.344 -25.594 4.488 1 91.81 526 THR A O 1
ATOM 4089 N N . ASN A 1 527 ? 24.062 -24.125 2.758 1 87.69 527 ASN A N 1
ATOM 4090 C CA . ASN A 1 527 ? 25.328 -24.438 2.098 1 87.69 527 ASN A CA 1
ATOM 4091 C C . ASN A 1 527 ? 26.375 -23.359 2.342 1 87.69 527 ASN A C 1
ATOM 4093 O O . ASN A 1 527 ? 27.016 -22.891 1.402 1 87.69 527 ASN A O 1
ATOM 4097 N N . SER A 1 528 ? 26.516 -22.984 3.633 1 84.56 528 SER A N 1
ATOM 4098 C CA . SER A 1 528 ? 27.375 -21.844 3.945 1 84.56 528 SER A CA 1
ATOM 4099 C C . SER A 1 528 ? 28.734 -22.312 4.48 1 84.56 528 SER A C 1
ATOM 4101 O O . SER A 1 528 ? 29.547 -21.484 4.879 1 84.56 528 SER A O 1
ATOM 4103 N N . GLY A 1 529 ? 28.984 -23.609 4.582 1 87.38 529 GLY A N 1
ATOM 4104 C CA . GLY A 1 529 ? 30.281 -24.125 4.973 1 87.38 529 GLY A CA 1
ATOM 4105 C C . GLY A 1 529 ? 31.391 -23.75 4.004 1 87.38 529 GLY A C 1
ATOM 4106 O O . GLY A 1 529 ? 31.125 -23.453 2.838 1 87.38 529 GLY A O 1
ATOM 4107 N N . GLN A 1 530 ? 32.562 -23.828 4.484 1 81 530 GLN A N 1
ATOM 4108 C CA . GLN A 1 530 ? 33.719 -23.297 3.777 1 81 530 GLN A CA 1
ATOM 4109 C C . GLN A 1 530 ? 33.875 -23.953 2.41 1 81 530 GLN A C 1
ATOM 4111 O O . GLN A 1 530 ? 34.094 -23.266 1.407 1 81 530 GLN A O 1
ATOM 4116 N N . PHE A 1 531 ? 33.812 -25.375 2.395 1 85.31 531 PHE A N 1
ATOM 4117 C CA . PHE A 1 531 ? 33.969 -26.109 1.146 1 85.31 531 PHE A CA 1
ATOM 4118 C C . PHE A 1 531 ? 32.875 -27.172 1.012 1 85.31 531 PHE A C 1
ATOM 4120 O O . PHE A 1 531 ? 32.406 -27.719 2.012 1 85.31 531 PHE A O 1
ATOM 4127 N N . LYS A 1 532 ? 32.594 -27.5 -0.194 1 90.5 532 LYS A N 1
ATOM 4128 C CA . LYS A 1 532 ? 31.609 -28.547 -0.486 1 90.5 532 LYS A CA 1
ATOM 4129 C C . LYS A 1 532 ? 32.125 -29.906 0.002 1 90.5 532 LYS A C 1
ATOM 4131 O O . LYS A 1 532 ? 33.312 -30.203 -0.111 1 90.5 532 LYS A O 1
ATOM 4136 N N . THR A 1 533 ? 31.203 -30.672 0.54 1 90.69 533 THR A N 1
ATOM 4137 C CA . THR A 1 533 ? 31.5 -32.031 0.97 1 90.69 533 THR A CA 1
ATOM 4138 C C . THR A 1 533 ? 30.594 -33.031 0.266 1 90.69 533 THR A C 1
ATOM 4140 O O . THR A 1 533 ? 29.578 -32.656 -0.315 1 90.69 533 THR A O 1
ATOM 4143 N N . LYS A 1 534 ? 31.062 -34.281 0.204 1 91.88 534 LYS A N 1
ATOM 4144 C CA . LYS A 1 534 ? 30.312 -35.375 -0.424 1 91.88 534 LYS A CA 1
ATOM 4145 C C . LYS A 1 534 ? 30.031 -36.5 0.568 1 91.88 534 LYS A C 1
ATOM 4147 O O . LYS A 1 534 ? 30.844 -36.75 1.472 1 91.88 534 LYS A O 1
ATOM 4152 N N . GLN A 1 535 ? 28.922 -37.125 0.353 1 93.19 535 GLN A N 1
ATOM 4153 C CA . GLN A 1 535 ? 28.672 -38.344 1.118 1 93.19 535 GLN A CA 1
ATOM 4154 C C . GLN A 1 535 ? 29.547 -39.5 0.618 1 93.19 535 GLN A C 1
ATOM 4156 O O . GLN A 1 535 ? 30.016 -39.469 -0.52 1 93.19 535 GLN A O 1
ATOM 4161 N N . THR A 1 536 ? 29.75 -40.5 1.458 1 92.69 536 THR A N 1
ATOM 4162 C CA . THR A 1 536 ? 30.703 -41.562 1.099 1 92.69 536 THR A CA 1
ATOM 4163 C C . THR A 1 536 ? 30.016 -42.906 0.995 1 92.69 536 THR A C 1
ATOM 4165 O O . THR A 1 536 ? 30.594 -43.875 0.506 1 92.69 536 THR A O 1
ATOM 4168 N N . THR A 1 537 ? 28.844 -43.062 1.374 1 92.69 537 THR A N 1
ATOM 4169 C CA . THR A 1 537 ? 28.203 -44.375 1.48 1 92.69 537 THR A CA 1
ATOM 4170 C C . THR A 1 537 ? 27.359 -44.656 0.243 1 92.69 537 THR A C 1
ATOM 4172 O O . THR A 1 537 ? 27.031 -45.812 -0.047 1 92.69 537 THR A O 1
ATOM 4175 N N . GLY A 1 538 ? 26.953 -43.594 -0.431 1 93.31 538 GLY A N 1
ATOM 4176 C CA . GLY A 1 538 ? 26.016 -43.75 -1.53 1 93.31 538 GLY A CA 1
ATOM 4177 C C . GLY A 1 538 ? 24.578 -43.938 -1.069 1 93.31 538 GLY A C 1
ATOM 4178 O O . GLY A 1 538 ? 23.688 -44.188 -1.879 1 93.31 538 GLY A O 1
ATOM 4179 N N . MET A 1 539 ? 24.328 -43.75 0.226 1 95.62 539 MET A N 1
ATOM 4180 C CA . MET A 1 539 ? 23.031 -44.062 0.796 1 95.62 539 MET A CA 1
ATOM 4181 C C . MET A 1 539 ? 22.359 -42.812 1.366 1 95.62 539 MET A C 1
ATOM 4183 O O . MET A 1 539 ? 21.438 -42.938 2.17 1 95.62 539 MET A O 1
ATOM 4187 N N . VAL A 1 540 ? 22.812 -41.688 0.954 1 96.94 540 VAL A N 1
ATOM 4188 C CA . VAL A 1 540 ? 22.25 -40.438 1.422 1 96.94 540 VAL A CA 1
ATOM 4189 C C . VAL A 1 540 ? 21.703 -39.625 0.237 1 96.94 540 VAL A C 1
ATOM 4191 O O . VAL A 1 540 ? 22.391 -39.438 -0.762 1 96.94 540 VAL A O 1
ATOM 4194 N N . ALA A 1 541 ? 20.422 -39.219 0.372 1 96.94 541 ALA A N 1
ATOM 4195 C CA . ALA A 1 541 ? 19.781 -38.469 -0.688 1 96.94 541 ALA A CA 1
ATOM 4196 C C . ALA A 1 541 ? 19.172 -37.188 -0.14 1 96.94 541 ALA A C 1
ATOM 4198 O O . ALA A 1 541 ? 18.891 -37.062 1.057 1 96.94 541 ALA A O 1
ATOM 4199 N N . SER A 1 542 ? 19.078 -36.156 -0.963 1 96.19 542 SER A N 1
ATOM 4200 C CA . SER A 1 542 ? 18.5 -34.875 -0.593 1 96.19 542 SER A CA 1
ATOM 4201 C C . SER A 1 542 ? 17.328 -34.531 -1.49 1 96.19 542 SER A C 1
ATOM 4203 O O . SER A 1 542 ? 17.312 -34.844 -2.678 1 96.19 542 SER A O 1
ATOM 4205 N N . PHE A 1 543 ? 16.359 -33.781 -0.931 1 94.62 543 PHE A N 1
ATOM 4206 C CA . PHE A 1 543 ? 15.117 -33.438 -1.589 1 94.62 543 PHE A CA 1
ATOM 4207 C C . PHE A 1 543 ? 15.039 -31.938 -1.83 1 94.62 543 PHE A C 1
ATOM 4209 O O . PHE A 1 543 ? 15.141 -31.141 -0.891 1 94.62 543 PHE A O 1
ATOM 4216 N N . SER A 1 544 ? 14.844 -31.594 -3.053 1 86.94 544 SER A N 1
ATOM 4217 C CA . SER A 1 544 ? 14.781 -30.172 -3.434 1 86.94 544 SER A CA 1
ATOM 4218 C C . SER A 1 544 ? 13.359 -29.641 -3.359 1 86.94 544 SER A C 1
ATOM 4220 O O . SER A 1 544 ? 13.141 -28.438 -3.391 1 86.94 544 SER A O 1
ATOM 4222 N N . GLY A 1 545 ? 12.438 -30.469 -3.133 1 84.38 545 GLY A N 1
ATOM 4223 C CA . GLY A 1 545 ? 11.039 -30.109 -3.318 1 84.38 545 GLY A CA 1
ATOM 4224 C C . GLY A 1 545 ? 10.477 -30.578 -4.648 1 84.38 545 GLY A C 1
ATOM 4225 O O . GLY A 1 545 ? 9.266 -30.734 -4.793 1 84.38 545 GLY A O 1
ATOM 4226 N N . GLU A 1 546 ? 11.328 -30.75 -5.613 1 80.56 546 GLU A N 1
ATOM 4227 C CA . GLU A 1 546 ? 10.922 -31.203 -6.938 1 80.56 546 GLU A CA 1
ATOM 4228 C C . GLU A 1 546 ? 11.539 -32.562 -7.262 1 80.56 546 GLU A C 1
ATOM 4230 O O . GLU A 1 546 ? 10.883 -33.438 -7.848 1 80.56 546 GLU A O 1
ATOM 4235 N N . HIS A 1 547 ? 12.773 -32.75 -6.84 1 87.44 547 HIS A N 1
ATOM 4236 C CA . HIS A 1 547 ? 13.492 -34 -7.113 1 87.44 547 HIS A CA 1
ATOM 4237 C C . HIS A 1 547 ? 14.352 -34.406 -5.926 1 87.44 547 HIS A C 1
ATOM 4239 O O . HIS A 1 547 ? 14.711 -33.594 -5.09 1 87.44 547 HIS A O 1
ATOM 4245 N N . TRP A 1 548 ? 14.609 -35.75 -5.887 1 94 548 TRP A N 1
ATOM 4246 C CA . TRP A 1 548 ? 15.609 -36.312 -4.984 1 94 548 TRP A CA 1
ATOM 4247 C C . TRP A 1 548 ? 16.922 -36.562 -5.715 1 94 548 TRP A C 1
ATOM 4249 O O . TRP A 1 548 ? 16.938 -36.969 -6.875 1 94 548 TRP A O 1
ATOM 4259 N N . GLN A 1 549 ? 17.984 -36.281 -5.031 1 92.12 549 GLN A N 1
ATOM 4260 C CA . GLN A 1 549 ? 19.297 -36.531 -5.598 1 92.12 549 GLN A CA 1
ATOM 4261 C C . GLN A 1 549 ? 20.281 -37 -4.52 1 92.12 549 GLN A C 1
ATOM 4263 O O . GLN A 1 549 ? 20.016 -36.844 -3.324 1 92.12 549 GLN A O 1
ATOM 4268 N N . ILE A 1 550 ? 21.344 -37.531 -4.953 1 91.69 550 ILE A N 1
ATOM 4269 C CA . ILE A 1 550 ? 22.406 -37.906 -4.008 1 91.69 550 ILE A CA 1
ATOM 4270 C C . ILE A 1 550 ? 22.859 -36.656 -3.25 1 91.69 550 ILE A C 1
ATOM 4272 O O . ILE A 1 550 ? 23.031 -35.594 -3.846 1 91.69 550 ILE A O 1
ATOM 4276 N N . ALA A 1 551 ? 23.031 -36.812 -2.008 1 93.81 551 ALA A N 1
ATOM 4277 C CA . ALA A 1 551 ? 23.203 -35.656 -1.115 1 93.81 551 ALA A CA 1
ATOM 4278 C C . ALA A 1 551 ? 24.656 -35.156 -1.13 1 93.81 551 ALA A C 1
ATOM 4280 O O . ALA A 1 551 ? 25.297 -35.062 -0.08 1 93.81 551 ALA A O 1
ATOM 4281 N N . ASP A 1 552 ? 25.172 -34.781 -2.23 1 90.94 552 ASP A N 1
ATOM 4282 C CA . ASP A 1 552 ? 26.438 -34.062 -2.354 1 90.94 552 ASP A CA 1
ATOM 4283 C C . ASP A 1 552 ? 26.219 -32.562 -2.35 1 90.94 552 ASP A C 1
ATOM 4285 O O . ASP A 1 552 ? 25.25 -32.062 -2.945 1 90.94 552 ASP A O 1
ATOM 4289 N N . ASP A 1 553 ? 27.141 -31.891 -1.605 1 90.44 553 ASP A N 1
ATOM 4290 C CA . ASP A 1 553 ? 26.984 -30.438 -1.567 1 90.44 553 ASP A CA 1
ATOM 4291 C C . ASP A 1 553 ? 27.234 -29.828 -2.945 1 90.44 553 ASP A C 1
ATOM 4293 O O . ASP A 1 553 ? 28.047 -30.328 -3.721 1 90.44 553 ASP A O 1
ATOM 4297 N N . PRO A 1 554 ? 26.547 -28.688 -3.262 1 87.12 554 PRO A N 1
ATOM 4298 C CA . PRO A 1 554 ? 25.594 -28.047 -2.346 1 87.12 554 PRO A CA 1
ATOM 4299 C C . PRO A 1 554 ? 24.234 -28.75 -2.312 1 87.12 554 PRO A C 1
ATOM 4301 O O . PRO A 1 554 ? 23.766 -29.234 -3.342 1 87.12 554 PRO A O 1
ATOM 4304 N N . GLN A 1 555 ? 23.625 -28.766 -1.086 1 91.62 555 GLN A N 1
ATOM 4305 C CA . GLN A 1 555 ? 22.312 -29.391 -0.93 1 91.62 555 GLN A CA 1
ATOM 4306 C C . GLN A 1 555 ? 21.234 -28.594 -1.653 1 91.62 555 GLN A C 1
ATOM 4308 O O . GLN A 1 555 ? 21.234 -27.359 -1.587 1 91.62 555 GLN A O 1
ATOM 4313 N N . PRO A 1 556 ? 20.375 -29.297 -2.367 1 84.69 556 PRO A N 1
ATOM 4314 C CA . PRO A 1 556 ? 19.234 -28.609 -2.975 1 84.69 556 PRO A CA 1
ATOM 4315 C C . PRO A 1 556 ? 18.172 -28.219 -1.954 1 84.69 556 PRO A C 1
ATOM 4317 O O . PRO A 1 556 ? 18.203 -28.703 -0.817 1 84.69 556 PRO A O 1
ATOM 4320 N N . GLY A 1 557 ? 17.266 -27.234 -2.307 1 81.56 557 GLY A N 1
ATOM 4321 C CA . GLY A 1 557 ? 16.062 -26.969 -1.534 1 81.56 557 GLY A CA 1
ATOM 4322 C C . GLY A 1 557 ? 16.234 -25.844 -0.532 1 81.56 557 GLY A C 1
ATOM 4323 O O . GLY A 1 557 ? 15.258 -25.297 -0.024 1 81.56 557 GLY A O 1
ATOM 4324 N N . VAL A 1 558 ? 17.547 -25.547 -0.174 1 78.62 558 VAL A N 1
ATOM 4325 C CA . VAL A 1 558 ? 17.75 -24.422 0.741 1 78.62 558 VAL A CA 1
ATOM 4326 C C . VAL A 1 558 ? 17.062 -23.172 0.196 1 78.62 558 VAL A C 1
ATOM 4328 O O . VAL A 1 558 ? 16.938 -23.016 -1.02 1 78.62 558 VAL A O 1
ATOM 4331 N N . ALA A 1 559 ? 16.609 -22.359 1.094 1 67.88 559 ALA A N 1
ATOM 4332 C CA . ALA A 1 559 ? 15.82 -21.203 0.7 1 67.88 559 ALA A CA 1
ATOM 4333 C C . ALA A 1 559 ? 16.703 -20.047 0.264 1 67.88 559 ALA A C 1
ATOM 4335 O O . ALA A 1 559 ? 16.234 -19.062 -0.318 1 67.88 559 ALA A O 1
ATOM 4336 N N . ASP A 1 560 ? 18.078 -20.219 0.637 1 62.25 560 ASP A N 1
ATOM 4337 C CA . ASP A 1 560 ? 19 -19.141 0.257 1 62.25 560 ASP A CA 1
ATOM 4338 C C . ASP A 1 560 ? 19.875 -19.562 -0.919 1 62.25 560 ASP A C 1
ATOM 4340 O O . ASP A 1 560 ? 19.609 -20.578 -1.575 1 62.25 560 ASP A O 1
ATOM 4344 N N . ARG A 1 561 ? 20.891 -18.844 -1.36 1 55.31 561 ARG A N 1
ATOM 4345 C CA . ARG A 1 561 ? 21.688 -19.109 -2.549 1 55.31 561 ARG A CA 1
ATOM 4346 C C . ARG A 1 561 ? 23.094 -19.594 -2.172 1 55.31 561 ARG A C 1
ATOM 4348 O O . ARG A 1 561 ? 24.047 -19.391 -2.926 1 55.31 561 ARG A O 1
ATOM 4355 N N . SER A 1 562 ? 23.156 -20.094 -0.928 1 70 562 SER A N 1
ATOM 4356 C CA . SER A 1 562 ? 24.453 -20.578 -0.472 1 70 562 SER A CA 1
ATOM 4357 C C . SER A 1 562 ? 24.922 -21.766 -1.298 1 70 562 SER A C 1
ATOM 4359 O O . SER A 1 562 ? 24.109 -22.609 -1.691 1 70 562 SER A O 1
ATOM 4361 N N . GLN A 1 563 ? 26.281 -21.859 -1.635 1 71.88 563 GLN A N 1
ATOM 4362 C CA . GLN A 1 563 ? 26.812 -22.891 -2.51 1 71.88 563 GLN A CA 1
ATOM 4363 C C . GLN A 1 563 ? 28.016 -23.578 -1.879 1 71.88 563 GLN A C 1
ATOM 4365 O O . GLN A 1 563 ? 28.797 -24.25 -2.568 1 71.88 563 GLN A O 1
ATOM 4370 N N . GLY A 1 564 ? 28.219 -23.391 -0.592 1 84.75 564 GLY A N 1
ATOM 4371 C CA . GLY A 1 564 ? 29.328 -24.031 0.1 1 84.75 564 GLY A CA 1
ATOM 4372 C C . GLY A 1 564 ? 28.984 -25.406 0.641 1 84.75 564 GLY A C 1
ATOM 4373 O O . GLY A 1 564 ? 28.281 -26.172 -0.012 1 84.75 564 GLY A O 1
ATOM 4374 N N . GLY A 1 565 ? 29.656 -25.688 1.687 1 90.88 565 GLY A N 1
ATOM 4375 C CA . GLY A 1 565 ? 29.469 -26.984 2.303 1 90.88 565 GLY A CA 1
ATOM 4376 C C . GLY A 1 565 ? 28.312 -27.016 3.291 1 90.88 565 GLY A C 1
ATOM 4377 O O . GLY A 1 565 ? 27.844 -25.969 3.732 1 90.88 565 GLY A O 1
ATOM 4378 N N . SER A 1 566 ? 27.859 -28.234 3.531 1 95.75 566 SER A N 1
ATOM 4379 C CA . SER A 1 566 ? 26.844 -28.484 4.559 1 95.75 566 SER A CA 1
ATOM 4380 C C . SER A 1 566 ? 27.234 -29.656 5.445 1 95.75 566 SER A C 1
ATOM 4382 O O . SER A 1 566 ? 28.156 -30.406 5.117 1 95.75 566 SER A O 1
ATOM 4384 N N . TYR A 1 567 ? 26.547 -29.75 6.543 1 96.06 567 TYR A N 1
ATOM 4385 C CA . TYR A 1 567 ? 26.828 -30.859 7.441 1 96.06 567 TYR A CA 1
ATOM 4386 C C . TYR A 1 567 ? 26.047 -32.125 7.039 1 96.06 567 TYR A C 1
ATOM 4388 O O . TYR A 1 567 ? 26.266 -33.188 7.598 1 96.06 567 TYR A O 1
ATOM 4396 N N . TYR A 1 568 ? 25.219 -32.062 6.035 1 97.06 568 TYR A N 1
ATOM 4397 C CA . TYR A 1 568 ? 24.219 -33.062 5.738 1 97.06 568 TYR A CA 1
ATOM 4398 C C . TYR A 1 568 ? 24.875 -34.344 5.215 1 97.06 568 TYR A C 1
ATOM 4400 O O . TYR A 1 568 ? 24.484 -35.469 5.59 1 97.06 568 TYR A O 1
ATOM 4408 N N . PRO A 1 569 ? 25.906 -34.281 4.328 1 96.75 569 PRO A N 1
ATOM 4409 C CA . PRO A 1 569 ? 26.547 -35.5 3.891 1 96.75 569 PRO A CA 1
ATOM 4410 C C . PRO A 1 569 ? 27.141 -36.312 5.051 1 96.75 569 PRO A C 1
ATOM 4412 O O . PRO A 1 569 ? 26.906 -37.531 5.148 1 96.75 569 PRO A O 1
ATOM 4415 N N . ALA A 1 570 ? 27.859 -35.625 5.926 1 97 570 ALA A N 1
ATOM 4416 C CA . ALA A 1 570 ? 28.453 -36.281 7.07 1 97 570 ALA A CA 1
ATOM 4417 C C . ALA A 1 570 ? 27.391 -36.844 8.016 1 97 570 ALA A C 1
ATOM 4419 O O . ALA A 1 570 ? 27.547 -37.938 8.578 1 97 570 ALA A O 1
ATOM 4420 N N . PHE A 1 571 ? 26.406 -36.125 8.164 1 97.44 571 PHE A N 1
ATOM 4421 C CA . PHE A 1 571 ? 25.266 -36.5 8.992 1 97.44 571 PHE A CA 1
ATOM 4422 C C . PHE A 1 571 ? 24.641 -37.812 8.461 1 97.44 571 PHE A C 1
ATOM 4424 O O . PHE A 1 571 ? 24.469 -38.75 9.219 1 97.44 571 PHE A O 1
ATOM 4431 N N . GLY A 1 572 ? 24.297 -37.812 7.176 1 97.81 572 GLY A N 1
ATOM 4432 C CA . GLY A 1 572 ? 23.703 -39 6.551 1 97.81 572 GLY A CA 1
ATOM 4433 C C . GLY A 1 572 ? 24.594 -40.219 6.602 1 97.81 572 GLY A C 1
ATOM 4434 O O . GLY A 1 572 ? 24.125 -41.312 6.891 1 97.81 572 GLY A O 1
ATOM 4435 N N . ASP A 1 573 ? 25.875 -40.062 6.363 1 97.31 573 ASP A N 1
ATOM 4436 C CA . ASP A 1 573 ? 26.828 -41.156 6.398 1 97.31 573 ASP A CA 1
ATOM 4437 C C . ASP A 1 573 ? 26.891 -41.812 7.785 1 97.31 573 ASP A C 1
ATOM 4439 O O . ASP A 1 573 ? 26.875 -43.031 7.91 1 97.31 573 ASP A O 1
ATOM 4443 N N . ALA A 1 574 ? 26.922 -40.938 8.773 1 97.38 574 ALA A N 1
ATOM 4444 C CA . ALA A 1 574 ? 26.984 -41.438 10.141 1 97.38 574 ALA A CA 1
ATOM 4445 C C . ALA A 1 574 ? 25.734 -42.219 10.508 1 97.38 574 ALA A C 1
ATOM 4447 O O . ALA A 1 574 ? 25.828 -43.281 11.148 1 97.38 574 ALA A O 1
ATOM 4448 N N . LEU A 1 575 ? 24.641 -41.781 10.117 1 97.44 575 LEU A N 1
ATOM 4449 C CA . LEU A 1 575 ? 23.391 -42.469 10.422 1 97.44 575 LEU A CA 1
ATOM 4450 C C . LEU A 1 575 ? 23.281 -43.781 9.656 1 97.44 575 LEU A C 1
ATOM 4452 O O . LEU A 1 575 ? 22.797 -44.781 10.188 1 97.44 575 LEU A O 1
ATOM 4456 N N . TYR A 1 576 ? 23.688 -43.75 8.414 1 96.44 576 TYR A N 1
ATOM 4457 C CA . TYR A 1 576 ? 23.688 -45 7.66 1 96.44 576 TYR A CA 1
ATOM 4458 C C . TYR A 1 576 ? 24.562 -46.062 8.32 1 96.44 576 TYR A C 1
ATOM 4460 O O . TYR A 1 576 ? 24.219 -47.219 8.375 1 96.44 576 TYR A O 1
ATOM 4468 N N . GLU A 1 577 ? 25.672 -45.656 8.758 1 95.81 577 GLU A N 1
ATOM 4469 C CA . GLU A 1 577 ? 26.578 -46.594 9.414 1 95.81 577 GLU A CA 1
ATOM 4470 C C . GLU A 1 577 ? 25.938 -47.219 10.656 1 95.81 577 GLU A C 1
ATOM 4472 O O . GLU A 1 577 ? 26.172 -48.375 10.977 1 95.81 577 GLU A O 1
ATOM 4477 N N . ALA A 1 578 ? 25.156 -46.438 11.305 1 95.56 578 ALA A N 1
ATOM 4478 C CA . ALA A 1 578 ? 24.547 -46.875 12.555 1 95.56 578 ALA A CA 1
ATOM 4479 C C . ALA A 1 578 ? 23.328 -47.75 12.297 1 95.56 578 ALA A C 1
ATOM 4481 O O . ALA A 1 578 ? 23.094 -48.75 13 1 95.56 578 ALA A O 1
ATOM 4482 N N . TYR A 1 579 ? 22.531 -47.5 11.258 1 95.12 579 TYR A N 1
ATOM 4483 C CA . TYR A 1 579 ? 21.219 -48.125 11.133 1 95.12 579 TYR A CA 1
ATOM 4484 C C . TYR A 1 579 ? 21.109 -48.906 9.836 1 95.12 579 TYR A C 1
ATOM 4486 O O . TYR A 1 579 ? 20.172 -49.688 9.656 1 95.12 579 TYR A O 1
ATOM 4494 N N . LYS A 1 580 ? 21.953 -48.688 8.867 1 94.62 580 LYS A N 1
ATOM 4495 C CA . LYS A 1 580 ? 22.062 -49.406 7.602 1 94.62 580 LYS A CA 1
ATOM 4496 C C . LYS A 1 580 ? 20.797 -49.25 6.781 1 94.62 580 LYS A C 1
ATOM 4498 O O . LYS A 1 580 ? 20.328 -50.25 6.176 1 94.62 580 LYS A O 1
ATOM 4503 N N . VAL A 1 581 ? 20.219 -48.156 6.863 1 96 581 VAL A N 1
ATOM 4504 C CA . VAL A 1 581 ? 19.094 -47.781 6 1 96 581 VAL A CA 1
ATOM 4505 C C . VAL A 1 581 ? 19.422 -46.469 5.281 1 96 581 VAL A C 1
ATOM 4507 O O . VAL A 1 581 ? 20.203 -45.656 5.781 1 96 581 VAL A O 1
ATOM 4510 N N . PRO A 1 582 ? 18.875 -46.219 4.086 1 96.44 582 PRO A N 1
ATOM 4511 C CA . PRO A 1 582 ? 19.125 -44.938 3.398 1 96.44 582 PRO A CA 1
ATOM 4512 C C . PRO A 1 582 ? 18.625 -43.75 4.191 1 96.44 582 PRO A C 1
ATOM 4514 O O . PRO A 1 582 ? 17.656 -43.844 4.949 1 96.44 582 PRO A O 1
ATOM 4517 N N . ILE A 1 583 ? 19.344 -42.594 3.986 1 97.94 583 ILE A N 1
ATOM 4518 C CA . ILE A 1 583 ? 19.016 -41.375 4.703 1 97.94 583 ILE A CA 1
ATOM 4519 C C . ILE A 1 583 ? 18.578 -40.312 3.709 1 97.94 583 ILE A C 1
ATOM 4521 O O . ILE A 1 583 ? 19.234 -40.062 2.691 1 97.94 583 ILE A O 1
ATOM 4525 N N . GLY A 1 584 ? 17.406 -39.719 3.926 1 97.81 584 GLY A N 1
ATOM 4526 C CA . GLY A 1 584 ? 16.906 -38.594 3.146 1 97.81 584 GLY A CA 1
ATOM 4527 C C . GLY A 1 584 ? 16.969 -37.281 3.896 1 97.81 584 GLY A C 1
ATOM 4528 O O . GLY A 1 584 ? 16.703 -37.219 5.098 1 97.81 584 GLY A O 1
ATOM 4529 N N . ILE A 1 585 ? 17.344 -36.188 3.166 1 96.88 585 ILE A N 1
ATOM 4530 C CA . ILE A 1 585 ? 17.469 -34.844 3.76 1 96.88 585 ILE A CA 1
ATOM 4531 C C . ILE A 1 585 ? 16.703 -33.844 2.922 1 96.88 585 ILE A C 1
ATOM 4533 O O . ILE A 1 585 ? 16.844 -33.812 1.696 1 96.88 585 ILE A O 1
ATOM 4537 N N . ALA A 1 586 ? 15.891 -33.031 3.541 1 96.69 586 ALA A N 1
ATOM 4538 C CA . ALA A 1 586 ? 15.258 -31.875 2.914 1 96.69 586 ALA A CA 1
ATOM 4539 C C . ALA A 1 586 ? 15.727 -30.578 3.568 1 96.69 586 ALA A C 1
ATOM 4541 O O . ALA A 1 586 ? 15.18 -30.156 4.59 1 96.69 586 ALA A O 1
ATOM 4542 N N . ALA A 1 587 ? 16.719 -29.938 3.002 1 94.56 587 ALA A N 1
ATOM 4543 C CA . ALA A 1 587 ? 17.25 -28.688 3.543 1 94.56 587 ALA A CA 1
ATOM 4544 C C . ALA A 1 587 ? 16.375 -27.5 3.141 1 94.56 587 ALA A C 1
ATOM 4546 O O . ALA A 1 587 ? 16.047 -27.328 1.966 1 94.56 587 ALA A O 1
ATOM 4547 N N . THR A 1 588 ? 16.016 -26.641 4.141 1 92.56 588 THR A N 1
ATOM 4548 C CA . THR A 1 588 ? 15.125 -25.531 3.855 1 92.56 588 THR A CA 1
ATOM 4549 C C . THR A 1 588 ? 15.664 -24.234 4.449 1 92.56 588 THR A C 1
ATOM 4551 O O . THR A 1 588 ? 14.945 -23.234 4.523 1 92.56 588 THR A O 1
ATOM 4554 N N . GLY A 1 589 ? 16.859 -24.203 4.922 1 90.25 589 GLY A N 1
ATOM 4555 C CA . GLY A 1 589 ? 17.422 -23.094 5.672 1 90.25 589 GLY A CA 1
ATOM 4556 C C . GLY A 1 589 ? 17.656 -21.859 4.824 1 90.25 589 GLY A C 1
ATOM 4557 O O . GLY A 1 589 ? 17.594 -21.922 3.594 1 90.25 589 GLY A O 1
ATOM 4558 N N . TYR A 1 590 ? 17.844 -20.719 5.445 1 80.75 590 TYR A N 1
ATOM 4559 C CA . TYR A 1 590 ? 18.203 -19.438 4.82 1 80.75 590 TYR A CA 1
ATOM 4560 C C . TYR A 1 590 ? 19.266 -18.703 5.637 1 80.75 590 TYR A C 1
ATOM 4562 O O . TYR A 1 590 ? 19.031 -18.359 6.793 1 80.75 590 TYR A O 1
ATOM 4570 N N . GLY A 1 591 ? 20.391 -18.422 4.988 1 74.69 591 GLY A N 1
ATOM 4571 C CA . GLY A 1 591 ? 21.531 -17.828 5.66 1 74.69 591 GLY A CA 1
ATOM 4572 C C . GLY A 1 591 ? 21.234 -16.469 6.262 1 74.69 591 GLY A C 1
ATOM 4573 O O . GLY A 1 591 ? 20.516 -15.672 5.66 1 74.69 591 GLY A O 1
ATOM 4574 N N . GLY A 1 592 ? 21.766 -16.203 7.492 1 72.94 592 GLY A N 1
ATOM 4575 C CA . GLY A 1 592 ? 21.766 -14.883 8.117 1 72.94 592 GLY A CA 1
ATOM 4576 C C . GLY A 1 592 ? 20.406 -14.492 8.68 1 72.94 592 GLY A C 1
ATOM 4577 O O . GLY A 1 592 ? 20.203 -13.336 9.062 1 72.94 592 GLY A O 1
ATOM 4578 N N . THR A 1 593 ? 19.453 -15.383 8.781 1 75.56 593 THR A N 1
ATOM 4579 C CA . THR A 1 593 ? 18.094 -15 9.141 1 75.56 593 THR A CA 1
ATOM 4580 C C . THR A 1 593 ? 17.891 -15.078 10.648 1 75.56 593 THR A C 1
ATOM 4582 O O . THR A 1 593 ? 18.438 -15.953 11.312 1 75.56 593 THR A O 1
ATOM 4585 N N . SER A 1 594 ? 17.094 -14.102 11.125 1 79.75 594 SER A N 1
ATOM 4586 C CA . SER A 1 594 ? 16.562 -14.109 12.484 1 79.75 594 SER A CA 1
ATOM 4587 C C . SER A 1 594 ? 15.336 -15 12.602 1 79.75 594 SER A C 1
ATOM 4589 O O . SER A 1 594 ? 14.664 -15.266 11.609 1 79.75 594 SER A O 1
ATOM 4591 N N . VAL A 1 595 ? 15.117 -15.5 13.898 1 87.06 595 VAL A N 1
ATOM 4592 C CA . VAL A 1 595 ? 13.898 -16.25 14.148 1 87.06 595 VAL A CA 1
ATOM 4593 C C . VAL A 1 595 ? 12.68 -15.43 13.719 1 87.06 595 VAL A C 1
ATOM 4595 O O . VAL A 1 595 ? 11.641 -15.992 13.367 1 87.06 595 VAL A O 1
ATOM 4598 N N . ASN A 1 596 ? 12.883 -14.18 13.547 1 73.88 596 ASN A N 1
ATOM 4599 C CA . ASN A 1 596 ? 11.828 -13.281 13.086 1 73.88 596 ASN A CA 1
ATOM 4600 C C . ASN A 1 596 ? 11.406 -13.602 11.656 1 73.88 596 ASN A C 1
ATOM 4602 O O . ASN A 1 596 ? 10.219 -13.516 11.32 1 73.88 596 ASN A O 1
ATOM 4606 N N . ALA A 1 597 ? 12.352 -13.938 10.914 1 71 597 ALA A N 1
ATOM 4607 C CA . ALA A 1 597 ? 12.094 -14.219 9.508 1 71 597 ALA A CA 1
ATOM 4608 C C . ALA A 1 597 ? 11.336 -15.531 9.328 1 71 597 ALA A C 1
ATOM 4610 O O . ALA A 1 597 ? 10.797 -15.805 8.258 1 71 597 ALA A O 1
ATOM 4611 N N . TRP A 1 598 ? 11.211 -16.312 10.352 1 86.5 598 TRP A N 1
ATOM 4612 C CA . TRP A 1 598 ? 10.641 -17.656 10.266 1 86.5 598 TRP A CA 1
ATOM 4613 C C . TRP A 1 598 ? 9.227 -17.688 10.828 1 86.5 598 TRP A C 1
ATOM 4615 O O . TRP A 1 598 ? 8.602 -18.75 10.891 1 86.5 598 TRP A O 1
ATOM 4625 N N . GLN A 1 599 ? 8.867 -16.531 11.281 1 77.94 599 GLN A N 1
ATOM 4626 C CA . GLN A 1 599 ? 7.523 -16.516 11.852 1 77.94 599 GLN A CA 1
ATOM 4627 C C . GLN A 1 599 ? 6.477 -16.906 10.82 1 77.94 599 GLN A C 1
ATOM 4629 O O . GLN A 1 599 ? 6.621 -16.609 9.633 1 77.94 599 GLN A O 1
ATOM 4634 N N . PRO A 1 600 ? 5.465 -17.688 11.305 1 77.44 600 PRO A N 1
ATOM 4635 C CA . PRO A 1 600 ? 4.445 -18.188 10.375 1 77.44 600 PRO A CA 1
ATOM 4636 C C . PRO A 1 600 ? 3.717 -17.062 9.641 1 77.44 600 PRO A C 1
ATOM 4638 O O . PRO A 1 600 ? 3.068 -16.234 10.273 1 77.44 600 PRO A O 1
ATOM 4641 N N . MET A 1 601 ? 4.059 -17.016 8.375 1 60.28 601 MET A N 1
ATOM 4642 C CA . MET A 1 601 ? 3.404 -16.094 7.453 1 60.28 601 MET A CA 1
ATOM 4643 C C . MET A 1 601 ? 2.953 -16.812 6.188 1 60.28 601 MET A C 1
ATOM 4645 O O . MET A 1 601 ? 3.273 -17.984 5.984 1 60.28 601 MET A O 1
ATOM 4649 N N . ASP A 1 602 ? 2.115 -16.156 5.309 1 50.97 602 ASP A N 1
ATOM 4650 C CA . ASP A 1 602 ? 1.617 -16.797 4.098 1 50.97 602 ASP A CA 1
ATOM 4651 C C . ASP A 1 602 ? 2.74 -17 3.084 1 50.97 602 ASP A C 1
ATOM 4653 O O . ASP A 1 602 ? 2.648 -17.875 2.215 1 50.97 602 ASP A O 1
ATOM 4657 N N . GLU A 1 603 ? 3.641 -16.078 3.264 1 52.78 603 GLU A N 1
ATOM 4658 C CA . GLU A 1 603 ? 4.852 -16.234 2.463 1 52.78 603 GLU A CA 1
ATOM 4659 C C . GLU A 1 603 ? 6.102 -16.109 3.326 1 52.78 603 GLU A C 1
ATOM 4661 O O . GLU A 1 603 ? 6.012 -15.852 4.527 1 52.78 603 GLU A O 1
ATOM 4666 N N . GLY A 1 604 ? 7.203 -16.578 2.865 1 67.25 604 GLY A N 1
ATOM 4667 C CA . GLY A 1 604 ? 8.461 -16.469 3.582 1 67.25 604 GLY A CA 1
ATOM 4668 C C . GLY A 1 604 ? 9.062 -17.828 3.943 1 67.25 604 GLY A C 1
ATOM 4669 O O . GLY A 1 604 ? 8.688 -18.844 3.369 1 67.25 604 GLY A O 1
ATOM 4670 N N . LEU A 1 605 ? 9.953 -17.719 4.914 1 78.94 605 LEU A N 1
ATOM 4671 C CA . LEU A 1 605 ? 10.789 -18.875 5.215 1 78.94 605 LEU A CA 1
ATOM 4672 C C . LEU A 1 605 ? 9.977 -19.969 5.898 1 78.94 605 LEU A C 1
ATOM 4674 O O . LEU A 1 605 ? 10.211 -21.156 5.656 1 78.94 605 LEU A O 1
ATOM 4678 N N . PHE A 1 606 ? 9.023 -19.641 6.672 1 90 606 PHE A N 1
ATOM 4679 C CA . PHE A 1 606 ? 8.156 -20.625 7.309 1 90 606 PHE A CA 1
ATOM 4680 C C . PHE A 1 606 ? 7.363 -21.406 6.266 1 90 606 PHE A C 1
ATOM 4682 O O . PHE A 1 606 ? 7.281 -22.625 6.332 1 90 606 PHE A O 1
ATOM 4689 N N . ARG A 1 607 ? 6.812 -20.594 5.285 1 78.38 607 ARG A N 1
ATOM 4690 C CA . ARG A 1 607 ? 6.043 -21.234 4.223 1 78.38 607 ARG A CA 1
ATOM 4691 C C . ARG A 1 607 ? 6.934 -22.125 3.369 1 78.38 607 ARG A C 1
ATOM 4693 O O . ARG A 1 607 ? 6.516 -23.203 2.943 1 78.38 607 ARG A O 1
ATOM 4700 N N . TRP A 1 608 ? 8.078 -21.641 3.139 1 82.12 608 TRP A N 1
ATOM 4701 C CA . TRP A 1 608 ? 9.031 -22.438 2.393 1 82.12 608 TRP A CA 1
ATOM 4702 C C . TRP A 1 608 ? 9.266 -23.781 3.078 1 82.12 608 TRP A C 1
ATOM 4704 O O . TRP A 1 608 ? 9.172 -24.844 2.441 1 82.12 608 TRP A O 1
ATOM 4714 N N . MET A 1 609 ? 9.469 -23.766 4.348 1 92.19 609 MET A N 1
ATOM 4715 C CA . MET A 1 609 ? 9.664 -24.984 5.117 1 92.19 609 MET A CA 1
ATOM 4716 C C . MET A 1 609 ? 8.406 -25.859 5.098 1 92.19 609 MET A C 1
ATOM 4718 O O . MET A 1 609 ? 8.484 -27.062 4.863 1 92.19 609 MET A O 1
ATOM 4722 N N . MET A 1 610 ? 7.328 -25.219 5.25 1 90.31 610 MET A N 1
ATOM 4723 C CA . MET A 1 610 ? 6.074 -25.953 5.309 1 90.31 610 MET A CA 1
ATOM 4724 C C . MET A 1 610 ? 5.766 -26.609 3.967 1 90.31 610 MET A C 1
ATOM 4726 O O . MET A 1 610 ? 5.219 -27.719 3.92 1 90.31 610 MET A O 1
ATOM 4730 N N . THR A 1 611 ? 6.082 -25.859 2.932 1 85.5 611 THR A N 1
ATOM 4731 C CA . THR A 1 611 ? 5.898 -26.453 1.608 1 85.5 611 THR A CA 1
ATOM 4732 C C . THR A 1 611 ? 6.688 -27.75 1.479 1 85.5 611 THR A C 1
ATOM 4734 O O . THR A 1 611 ? 6.18 -28.734 0.954 1 85.5 611 THR A O 1
ATOM 4737 N N . ARG A 1 612 ? 7.859 -27.75 1.986 1 91.38 612 ARG A N 1
ATOM 4738 C CA . ARG A 1 612 ? 8.688 -28.938 1.951 1 91.38 612 ARG A CA 1
ATOM 4739 C C . ARG A 1 612 ? 8.094 -30.047 2.818 1 91.38 612 ARG A C 1
ATOM 4741 O O . ARG A 1 612 ? 8.07 -31.219 2.42 1 91.38 612 ARG A O 1
ATOM 4748 N N . ILE A 1 613 ? 7.641 -29.703 3.951 1 92.69 613 ILE A N 1
ATOM 4749 C CA . ILE A 1 613 ? 7.031 -30.641 4.891 1 92.69 613 ILE A CA 1
ATOM 4750 C C . ILE A 1 613 ? 5.793 -31.266 4.258 1 92.69 613 ILE A C 1
ATOM 4752 O O . ILE A 1 613 ? 5.602 -32.5 4.336 1 92.69 613 ILE A O 1
ATOM 4756 N N . ASP A 1 614 ? 5.078 -30.453 3.576 1 88.12 614 ASP A N 1
ATOM 4757 C CA . ASP A 1 614 ? 3.875 -30.938 2.908 1 88.12 614 ASP A CA 1
ATOM 4758 C C . ASP A 1 614 ? 4.227 -31.906 1.773 1 88.12 614 ASP A C 1
ATOM 4760 O O . ASP A 1 614 ? 3.547 -32.906 1.569 1 88.12 614 ASP A O 1
ATOM 4764 N N . GLN A 1 615 ? 5.25 -31.578 1.097 1 87.5 615 GLN A N 1
ATOM 4765 C CA . GLN A 1 615 ? 5.68 -32.406 -0.024 1 87.5 615 GLN A CA 1
ATOM 4766 C C . GLN A 1 615 ? 6.16 -33.781 0.456 1 87.5 615 GLN A C 1
ATOM 4768 O O . GLN A 1 615 ? 5.996 -34.781 -0.243 1 87.5 615 GLN A O 1
ATOM 4773 N N . LEU A 1 616 ? 6.711 -33.875 1.639 1 92.25 616 LEU A N 1
ATOM 4774 C CA . LEU A 1 616 ? 7.16 -35.125 2.213 1 92.25 616 LEU A CA 1
ATOM 4775 C C . LEU A 1 616 ? 5.98 -35.938 2.758 1 92.25 616 LEU A C 1
ATOM 4777 O O . LEU A 1 616 ? 6.062 -37.156 2.881 1 92.25 616 LEU A O 1
ATOM 4781 N N . GLY A 1 617 ? 4.934 -35.219 3.064 1 85.5 617 GLY A N 1
ATOM 4782 C CA . GLY A 1 617 ? 3.717 -35.875 3.521 1 85.5 617 GLY A CA 1
ATOM 4783 C C . GLY A 1 617 ? 3.699 -36.125 5.02 1 85.5 617 GLY A C 1
ATOM 4784 O O . GLY A 1 617 ? 4.734 -36.031 5.68 1 85.5 617 GLY A O 1
ATOM 4785 N N . PRO A 1 618 ? 2.518 -36.469 5.57 1 84.75 618 PRO A N 1
ATOM 4786 C CA . PRO A 1 618 ? 2.41 -36.75 7.004 1 84.75 618 PRO A CA 1
ATOM 4787 C C . PRO A 1 618 ? 3.27 -37.938 7.441 1 84.75 618 PRO A C 1
ATOM 4789 O O . PRO A 1 618 ? 3.197 -39 6.84 1 84.75 618 PRO A O 1
ATOM 4792 N N . HIS A 1 619 ? 4.02 -37.688 8.422 1 85.25 619 HIS A N 1
ATOM 4793 C CA . HIS A 1 619 ? 4.922 -38.688 8.969 1 85.25 619 HIS A CA 1
ATOM 4794 C C . HIS A 1 619 ? 5.934 -39.156 7.926 1 85.25 619 HIS A C 1
ATOM 4796 O O . HIS A 1 619 ? 6.43 -40.281 7.992 1 85.25 619 HIS A O 1
ATOM 4802 N N . GLY A 1 620 ? 6.121 -38.344 6.898 1 93.06 620 GLY A N 1
ATOM 4803 C CA . GLY A 1 620 ? 7.051 -38.688 5.828 1 93.06 620 GLY A CA 1
ATOM 4804 C C . GLY A 1 620 ? 8.492 -38.344 6.172 1 93.06 620 GLY A C 1
ATOM 4805 O O . GLY A 1 620 ? 9.391 -38.531 5.344 1 93.06 620 GLY A O 1
ATOM 4806 N N . PHE A 1 621 ? 8.75 -37.875 7.41 1 96.12 621 PHE A N 1
ATOM 4807 C CA . PHE A 1 621 ? 10.086 -37.594 7.914 1 96.12 621 PHE A CA 1
ATOM 4808 C C . PHE A 1 621 ? 10.141 -37.719 9.43 1 96.12 621 PHE A C 1
ATOM 4810 O O . PHE A 1 621 ? 9.102 -37.781 10.086 1 96.12 621 PHE A O 1
ATOM 4817 N N . ARG A 1 622 ? 11.328 -37.844 9.914 1 96.31 622 ARG A N 1
ATOM 4818 C CA . ARG A 1 622 ? 11.523 -38.188 11.32 1 96.31 622 ARG A CA 1
ATOM 4819 C C . ARG A 1 622 ? 11.461 -36.906 12.18 1 96.31 622 ARG A C 1
ATOM 4821 O O . ARG A 1 622 ? 10.82 -36.906 13.234 1 96.31 622 ARG A O 1
ATOM 4828 N N . ALA A 1 623 ? 12.141 -35.844 11.734 1 97.5 623 ALA A N 1
ATOM 4829 C CA . ALA A 1 623 ? 12.227 -34.656 12.578 1 97.5 623 ALA A CA 1
ATOM 4830 C C . ALA A 1 623 ? 12.727 -33.469 11.781 1 97.5 623 ALA A C 1
ATOM 4832 O O . ALA A 1 623 ? 13.305 -33.625 10.703 1 97.5 623 ALA A O 1
ATOM 4833 N N . VAL A 1 624 ? 12.43 -32.281 12.328 1 97.56 624 VAL A N 1
ATOM 4834 C CA . VAL A 1 624 ? 13.047 -31.062 11.852 1 97.56 624 VAL A CA 1
ATOM 4835 C C . VAL A 1 624 ? 14.297 -30.75 12.672 1 97.56 624 VAL A C 1
ATOM 4837 O O . VAL A 1 624 ? 14.266 -30.781 13.906 1 97.56 624 VAL A O 1
ATOM 4840 N N . LEU A 1 625 ? 15.383 -30.469 11.992 1 97.88 625 LEU A N 1
ATOM 4841 C CA . LEU A 1 625 ? 16.641 -30.078 12.609 1 97.88 625 LEU A CA 1
ATOM 4842 C C . LEU A 1 625 ? 16.844 -28.578 12.508 1 97.88 625 LEU A C 1
ATOM 4844 O O . LEU A 1 625 ? 17.172 -28.062 11.43 1 97.88 625 LEU A O 1
ATOM 4848 N N . TRP A 1 626 ? 16.672 -27.859 13.594 1 97.75 626 TRP A N 1
ATOM 4849 C CA . TRP A 1 626 ? 16.703 -26.406 13.609 1 97.75 626 TRP A CA 1
ATOM 4850 C C . TRP A 1 626 ? 18.078 -25.906 14.047 1 97.75 626 TRP A C 1
ATOM 4852 O O . TRP A 1 626 ? 18.531 -26.188 15.156 1 97.75 626 TRP A O 1
ATOM 4862 N N . HIS A 1 627 ? 18.719 -25.188 13.156 1 96.44 627 HIS A N 1
ATOM 4863 C CA . HIS A 1 627 ? 20.016 -24.562 13.445 1 96.44 627 HIS A CA 1
ATOM 4864 C C . HIS A 1 627 ? 19.969 -23.062 13.195 1 96.44 627 HIS A C 1
ATOM 4866 O O . HIS A 1 627 ? 20.25 -22.609 12.086 1 96.44 627 HIS A O 1
ATOM 4872 N N . GLN A 1 628 ? 19.672 -22.328 14.219 1 93.62 628 GLN A N 1
ATOM 4873 C CA . GLN A 1 628 ? 19.547 -20.875 14.133 1 93.62 628 GLN A CA 1
ATOM 4874 C C . GLN A 1 628 ? 19.703 -20.219 15.5 1 93.62 628 GLN A C 1
ATOM 4876 O O . GLN A 1 628 ? 19.172 -20.719 16.5 1 93.62 628 GLN A O 1
ATOM 4881 N N . GLY A 1 629 ? 20.406 -19.141 15.609 1 90.94 629 GLY A N 1
ATOM 4882 C CA . GLY A 1 629 ? 20.547 -18.406 16.859 1 90.94 629 GLY A CA 1
ATOM 4883 C C . GLY A 1 629 ? 21.625 -17.328 16.797 1 90.94 629 GLY A C 1
ATOM 4884 O O . GLY A 1 629 ? 21.609 -16.391 17.594 1 90.94 629 GLY A O 1
ATOM 4885 N N . GLU A 1 630 ? 22.547 -17.391 15.867 1 84.44 630 GLU A N 1
ATOM 4886 C CA . GLU A 1 630 ? 23.672 -16.469 15.75 1 84.44 630 GLU A CA 1
ATOM 4887 C C . GLU A 1 630 ? 23.219 -15.047 15.461 1 84.44 630 GLU A C 1
ATOM 4889 O O . GLU A 1 630 ? 23.781 -14.086 15.992 1 84.44 630 GLU A O 1
ATOM 4894 N N . THR A 1 631 ? 22.234 -14.969 14.625 1 77.94 631 THR A N 1
ATOM 4895 C CA . THR A 1 631 ? 21.703 -13.672 14.242 1 77.94 631 THR A CA 1
ATOM 4896 C C . THR A 1 631 ? 20.922 -13.047 15.391 1 77.94 631 THR A C 1
ATOM 4898 O O . THR A 1 631 ? 20.75 -11.82 15.445 1 77.94 631 THR A O 1
ATOM 4901 N N . ASP A 1 632 ? 20.453 -13.844 16.344 1 81.06 632 ASP A N 1
ATOM 4902 C CA . ASP A 1 632 ? 19.516 -13.367 17.359 1 81.06 632 ASP A CA 1
ATOM 4903 C C . ASP A 1 632 ? 20.188 -13.258 18.734 1 81.06 632 ASP A C 1
ATOM 4905 O O . ASP A 1 632 ? 19.516 -13.328 19.766 1 81.06 632 ASP A O 1
ATOM 4909 N N . VAL A 1 633 ? 21.469 -13.117 18.75 1 79.62 633 VAL A N 1
ATOM 4910 C CA . VAL A 1 633 ? 22.203 -13.172 20.016 1 79.62 633 VAL A CA 1
ATOM 4911 C C . VAL A 1 633 ? 21.812 -11.977 20.875 1 79.62 633 VAL A C 1
ATOM 4913 O O . VAL A 1 633 ? 21.969 -12.016 22.109 1 79.62 633 VAL A O 1
ATOM 4916 N N . GLU A 1 634 ? 21.359 -10.953 20.297 1 69.62 634 GLU A N 1
ATOM 4917 C CA . GLU A 1 634 ? 20.984 -9.758 21.047 1 69.62 634 GLU A CA 1
ATOM 4918 C C . GLU A 1 634 ? 19.5 -9.781 21.406 1 69.62 634 GLU A C 1
ATOM 4920 O O . GLU A 1 634 ? 19.016 -8.891 22.109 1 69.62 634 GLU A O 1
ATOM 4925 N N . MET A 1 635 ? 18.812 -10.82 20.984 1 78.25 635 MET A N 1
ATOM 4926 C CA . MET A 1 635 ? 17.391 -10.961 21.297 1 78.25 635 MET A CA 1
ATOM 4927 C C . MET A 1 635 ? 17.203 -11.5 22.703 1 78.25 635 MET A C 1
ATOM 4929 O O . MET A 1 635 ? 17.859 -12.461 23.109 1 78.25 635 MET A O 1
ATOM 4933 N N . PRO A 1 636 ? 16.266 -10.859 23.469 1 78 636 PRO A N 1
ATOM 4934 C CA . PRO A 1 636 ? 15.977 -11.414 24.797 1 78 636 PRO A CA 1
ATOM 4935 C C . PRO A 1 636 ? 15.539 -12.875 24.734 1 78 636 PRO A C 1
ATOM 4937 O O . PRO A 1 636 ? 14.82 -13.273 23.828 1 78 636 PRO A O 1
ATOM 4940 N N . SER A 1 637 ? 15.953 -13.602 25.719 1 86.56 637 SER A N 1
ATOM 4941 C CA . SER A 1 637 ? 15.758 -15.047 25.781 1 86.56 637 SER A CA 1
ATOM 4942 C C . SER A 1 637 ? 14.281 -15.406 25.641 1 86.56 637 SER A C 1
ATOM 4944 O O . SER A 1 637 ? 13.922 -16.297 24.859 1 86.56 637 SER A O 1
ATOM 4946 N N . ASP A 1 638 ? 13.516 -14.734 26.312 1 85.44 638 ASP A N 1
ATOM 4947 C CA . ASP A 1 638 ? 12.086 -15.047 26.297 1 85.44 638 ASP A CA 1
ATOM 4948 C C . ASP A 1 638 ? 11.477 -14.773 24.938 1 85.44 638 ASP A C 1
ATOM 4950 O O . ASP A 1 638 ? 10.594 -15.516 24.484 1 85.44 638 ASP A O 1
ATOM 4954 N N . GLU A 1 639 ? 12.039 -13.766 24.359 1 82.88 639 GLU A N 1
ATOM 4955 C CA . GLU A 1 639 ? 11.547 -13.438 23.031 1 82.88 639 GLU A CA 1
ATOM 4956 C C . GLU A 1 639 ? 11.922 -14.523 22.016 1 82.88 639 GLU A C 1
ATOM 4958 O O . GLU A 1 639 ? 11.078 -14.969 21.234 1 82.88 639 GLU A O 1
ATOM 4963 N N . TYR A 1 640 ? 13.109 -14.891 22.094 1 90.12 640 TYR A N 1
ATOM 4964 C CA . TYR A 1 640 ? 13.555 -15.953 21.203 1 90.12 640 TYR A CA 1
ATOM 4965 C C . TYR A 1 640 ? 12.758 -17.234 21.422 1 90.12 640 TYR A C 1
ATOM 4967 O O . TYR A 1 640 ? 12.32 -17.875 20.469 1 90.12 640 TYR A O 1
ATOM 4975 N N . TYR A 1 641 ? 12.602 -17.547 22.688 1 92.81 641 TYR A N 1
ATOM 4976 C CA . TYR A 1 641 ? 11.836 -18.734 23.078 1 92.81 641 TYR A CA 1
ATOM 4977 C C . TYR A 1 641 ? 10.438 -18.703 22.484 1 92.81 641 TYR A C 1
ATOM 4979 O O . TYR A 1 641 ? 10.008 -19.641 21.828 1 92.81 641 TYR A O 1
ATOM 4987 N N . ASP A 1 642 ? 9.805 -17.625 22.688 1 88.81 642 ASP A N 1
ATOM 4988 C CA . ASP A 1 642 ? 8.414 -17.5 22.234 1 88.81 642 ASP A CA 1
ATOM 4989 C C . ASP A 1 642 ? 8.312 -17.578 20.719 1 88.81 642 ASP A C 1
ATOM 4991 O O . ASP A 1 642 ? 7.402 -18.219 20.188 1 88.81 642 ASP A O 1
ATOM 4995 N N . LYS A 1 643 ? 9.227 -16.953 20.125 1 87.75 643 LYS A N 1
ATOM 4996 C CA . LYS A 1 643 ? 9.18 -16.891 18.672 1 87.75 643 LYS A CA 1
ATOM 4997 C C . LYS A 1 643 ? 9.453 -18.266 18.047 1 87.75 643 LYS A C 1
ATOM 4999 O O . LYS A 1 643 ? 8.758 -18.672 17.125 1 87.75 643 LYS A O 1
ATOM 5004 N N . LEU A 1 644 ? 10.391 -18.922 18.562 1 93.75 644 LEU A N 1
ATOM 5005 C CA . LEU A 1 644 ? 10.672 -20.25 18 1 93.75 644 LEU A CA 1
ATOM 5006 C C . LEU A 1 644 ? 9.586 -21.234 18.391 1 93.75 644 LEU A C 1
ATOM 5008 O O . LEU A 1 644 ? 9.203 -22.094 17.578 1 93.75 644 LEU A O 1
ATOM 5012 N N . LYS A 1 645 ? 9.141 -21.109 19.578 1 93.75 645 LYS A N 1
ATOM 5013 C CA . LYS A 1 645 ? 8.023 -21.953 19.984 1 93.75 645 LYS A CA 1
ATOM 5014 C C . LYS A 1 645 ? 6.832 -21.766 19.047 1 93.75 645 LYS A C 1
ATOM 5016 O O . LYS A 1 645 ? 6.168 -22.75 18.672 1 93.75 645 LYS A O 1
ATOM 5021 N N . ARG A 1 646 ? 6.578 -20.594 18.734 1 90.44 646 ARG A N 1
ATOM 5022 C CA . ARG A 1 646 ? 5.492 -20.312 17.797 1 90.44 646 ARG A CA 1
ATOM 5023 C C . ARG A 1 646 ? 5.723 -21 16.453 1 90.44 646 ARG A C 1
ATOM 5025 O O . ARG A 1 646 ? 4.793 -21.562 15.875 1 90.44 646 ARG A O 1
ATOM 5032 N N . VAL A 1 647 ? 6.902 -20.891 15.992 1 92.44 647 VAL A N 1
ATOM 5033 C CA . VAL A 1 647 ? 7.262 -21.547 14.742 1 92.44 647 VAL A CA 1
ATOM 5034 C C . VAL A 1 647 ? 6.992 -23.047 14.852 1 92.44 647 VAL A C 1
ATOM 5036 O O . VAL A 1 647 ? 6.34 -23.625 13.984 1 92.44 647 VAL A O 1
ATOM 5039 N N . ILE A 1 648 ? 7.414 -23.672 15.922 1 94.88 648 ILE A N 1
ATOM 5040 C CA . ILE A 1 648 ? 7.324 -25.109 16.141 1 94.88 648 ILE A CA 1
ATOM 5041 C C . ILE A 1 648 ? 5.859 -25.516 16.281 1 94.88 648 ILE A C 1
ATOM 5043 O O . ILE A 1 648 ? 5.391 -26.422 15.594 1 94.88 648 ILE A O 1
ATOM 5047 N N . ASP A 1 649 ? 5.203 -24.797 17.031 1 92.69 649 ASP A N 1
ATOM 5048 C CA . ASP A 1 649 ? 3.809 -25.141 17.297 1 92.69 649 ASP A CA 1
ATOM 5049 C C . ASP A 1 649 ? 2.953 -24.984 16.047 1 92.69 649 ASP A C 1
ATOM 5051 O O . ASP A 1 649 ? 2.127 -25.844 15.734 1 92.69 649 ASP A O 1
ATOM 5055 N N . THR A 1 650 ? 3.215 -23.906 15.406 1 90.94 650 THR A N 1
ATOM 5056 C CA . THR A 1 650 ? 2.432 -23.672 14.203 1 90.94 650 THR A CA 1
ATOM 5057 C C . THR A 1 650 ? 2.73 -24.734 13.148 1 90.94 650 THR A C 1
ATOM 5059 O O . THR A 1 650 ? 1.83 -25.172 12.43 1 90.94 650 THR A O 1
ATOM 5062 N N . SER A 1 651 ? 3.945 -25.094 13.031 1 93.06 651 SER A N 1
ATOM 5063 C CA . SER A 1 651 ? 4.297 -26.141 12.078 1 93.06 651 SER A CA 1
ATOM 5064 C C . SER A 1 651 ? 3.568 -27.453 12.391 1 93.06 651 SER A C 1
ATOM 5066 O O . SER A 1 651 ? 3.127 -28.156 11.484 1 93.06 651 SER A O 1
ATOM 5068 N N . ARG A 1 652 ? 3.451 -27.797 13.633 1 93.25 652 ARG A N 1
ATOM 5069 C CA . ARG A 1 652 ? 2.75 -29 14.07 1 93.25 652 ARG A CA 1
ATOM 5070 C C . ARG A 1 652 ? 1.26 -28.906 13.766 1 93.25 652 ARG A C 1
ATOM 5072 O O . ARG A 1 652 ? 0.662 -29.875 13.266 1 93.25 652 ARG A O 1
ATOM 5079 N N . GLU A 1 653 ? 0.811 -27.797 14.023 1 86.38 653 GLU A N 1
ATOM 5080 C CA . GLU A 1 653 ? -0.609 -27.562 13.773 1 86.38 653 GLU A CA 1
ATOM 5081 C C . GLU A 1 653 ? -0.934 -27.688 12.281 1 86.38 653 GLU A C 1
ATOM 5083 O O . GLU A 1 653 ? -1.885 -28.375 11.906 1 86.38 653 GLU A O 1
ATOM 5088 N N . GLU A 1 654 ? -0.133 -27.016 11.555 1 86.12 654 GLU A N 1
ATOM 5089 C CA . GLU A 1 654 ? -0.401 -27 10.125 1 86.12 654 GLU A CA 1
ATOM 5090 C C . GLU A 1 654 ? -0.15 -28.375 9.5 1 86.12 654 GLU A C 1
ATOM 5092 O O . GLU A 1 654 ? -0.869 -28.781 8.586 1 86.12 654 GLU A O 1
ATOM 5097 N N . ALA A 1 655 ? 0.843 -29.031 9.984 1 87.38 655 ALA A N 1
ATOM 5098 C CA . ALA A 1 655 ? 1.17 -30.344 9.453 1 87.38 655 ALA A CA 1
ATOM 5099 C C . ALA A 1 655 ? 0.159 -31.391 9.914 1 87.38 655 ALA A C 1
ATOM 5101 O O . ALA A 1 655 ? 0.003 -32.438 9.273 1 87.38 655 ALA A O 1
ATOM 5102 N N . GLY A 1 656 ? -0.478 -31.172 11.047 1 83.69 656 GLY A N 1
ATOM 5103 C CA . GLY A 1 656 ? -1.489 -32.094 11.562 1 83.69 656 GLY A CA 1
ATOM 5104 C C . GLY A 1 656 ? -0.908 -33.219 12.383 1 83.69 656 GLY A C 1
ATOM 5105 O O . GLY A 1 656 ? -1.565 -34.25 12.594 1 83.69 656 GLY A O 1
ATOM 5106 N N . TRP A 1 657 ? 0.368 -33.219 12.734 1 88.31 657 TRP A N 1
ATOM 5107 C CA . TRP A 1 657 ? 1.001 -34.188 13.609 1 88.31 657 TRP A CA 1
ATOM 5108 C C . TRP A 1 657 ? 2.119 -33.562 14.422 1 88.31 657 TRP A C 1
ATOM 5110 O O . TRP A 1 657 ? 2.613 -32.469 14.07 1 88.31 657 TRP A O 1
ATOM 5120 N N . ASN A 1 658 ? 2.385 -34.094 15.508 1 91.56 658 ASN A N 1
ATOM 5121 C CA . ASN A 1 658 ? 3.391 -33.562 16.422 1 91.56 658 ASN A CA 1
ATOM 5122 C C . ASN A 1 658 ? 4.805 -33.812 15.906 1 91.56 658 ASN A C 1
ATOM 5124 O O . ASN A 1 658 ? 5.523 -34.688 16.438 1 91.56 658 ASN A O 1
ATOM 5128 N N . ILE A 1 659 ? 5.191 -33.031 15 1 94.31 659 ILE A N 1
ATOM 5129 C CA . ILE A 1 659 ? 6.512 -33.125 14.391 1 94.31 659 ILE A CA 1
ATOM 5130 C C . ILE A 1 659 ? 7.59 -33 15.461 1 94.31 659 ILE A C 1
ATOM 5132 O O . ILE A 1 659 ? 7.617 -32 16.203 1 94.31 659 ILE A O 1
ATOM 5136 N N . PRO A 1 660 ? 8.469 -33.969 15.57 1 96.12 660 PRO A N 1
ATOM 5137 C CA . PRO A 1 660 ? 9.617 -33.75 16.453 1 96.12 660 PRO A CA 1
ATOM 5138 C C . PRO A 1 660 ? 10.578 -32.688 15.938 1 96.12 660 PRO A C 1
ATOM 5140 O O . PRO A 1 660 ? 10.922 -32.688 14.75 1 96.12 660 PRO A O 1
ATOM 5143 N N . TRP A 1 661 ? 10.875 -31.797 16.781 1 97.69 661 TRP A N 1
ATOM 5144 C CA . TRP A 1 661 ? 11.891 -30.781 16.5 1 97.69 661 TRP A CA 1
ATOM 5145 C C . TRP A 1 661 ? 13.117 -30.969 17.375 1 97.69 661 TRP A C 1
ATOM 5147 O O . TRP A 1 661 ? 12.984 -31.219 18.578 1 97.69 661 TRP A O 1
ATOM 5157 N N . LEU A 1 662 ? 14.234 -30.953 16.812 1 97.62 662 LEU A N 1
ATOM 5158 C CA . LEU A 1 662 ? 15.469 -30.797 17.562 1 97.62 662 LEU A CA 1
ATOM 5159 C C . LEU A 1 662 ? 16.062 -29.406 17.375 1 97.62 662 LEU A C 1
ATOM 5161 O O . LEU A 1 662 ? 16.219 -28.938 16.25 1 97.62 662 LEU A O 1
ATOM 5165 N N . VAL A 1 663 ? 16.344 -28.734 18.453 1 97.56 663 VAL A N 1
ATOM 5166 C CA . VAL A 1 663 ? 16.875 -27.391 18.406 1 97.56 663 VAL A CA 1
ATOM 5167 C C . VAL A 1 663 ? 18.328 -27.375 18.891 1 97.56 663 VAL A C 1
ATOM 5169 O O . VAL A 1 663 ? 18.594 -27.734 20.047 1 97.56 663 VAL A O 1
ATOM 5172 N N . ALA A 1 664 ? 19.219 -26.953 18.047 1 96.88 664 ALA A N 1
ATOM 5173 C CA . ALA A 1 664 ? 20.625 -26.906 18.406 1 96.88 664 ALA A CA 1
ATOM 5174 C C . ALA A 1 664 ? 20.922 -25.719 19.328 1 96.88 664 ALA A C 1
ATOM 5176 O O . ALA A 1 664 ? 20.141 -24.781 19.406 1 96.88 664 ALA A O 1
ATOM 5177 N N . GLN A 1 665 ? 21.953 -25.844 20.062 1 95 665 GLN A N 1
ATOM 5178 C CA . GLN A 1 665 ? 22.516 -24.688 20.766 1 95 665 GLN A CA 1
ATOM 5179 C C . GLN A 1 665 ? 23.438 -23.891 19.844 1 95 665 GLN A C 1
ATOM 5181 O O . GLN A 1 665 ? 24.562 -24.328 19.562 1 95 665 GLN A O 1
ATOM 5186 N N . VAL A 1 666 ? 22.953 -22.75 19.422 1 93.69 666 VAL A N 1
ATOM 5187 C CA . VAL A 1 666 ? 23.609 -21.953 18.391 1 93.69 666 VAL A CA 1
ATOM 5188 C C . VAL A 1 666 ? 23.656 -20.484 18.812 1 93.69 666 VAL A C 1
ATOM 5190 O O . VAL A 1 666 ? 22.625 -19.812 18.891 1 93.69 666 VAL A O 1
ATOM 5193 N N . SER A 1 667 ? 24.812 -19.938 19.203 1 91.31 667 SER A N 1
ATOM 5194 C CA . SER A 1 667 ? 24.922 -18.531 19.594 1 91.31 667 SER A CA 1
ATOM 5195 C C . SER A 1 667 ? 26.312 -17.969 19.25 1 91.31 667 SER A C 1
ATOM 5197 O O . SER A 1 667 ? 26.625 -16.828 19.594 1 91.31 667 SER A O 1
ATOM 5199 N N . TYR A 1 668 ? 27.156 -18.719 18.562 1 88.25 668 TYR A N 1
ATOM 5200 C CA . TYR A 1 668 ? 28.547 -18.375 18.281 1 88.25 668 TYR A CA 1
ATOM 5201 C C . TYR A 1 668 ? 28.625 -17.172 17.344 1 88.25 668 TYR A C 1
ATOM 5203 O O . TYR A 1 668 ? 27.859 -17.062 16.391 1 88.25 668 TYR A O 1
ATOM 5211 N N . HIS A 1 669 ? 29.5 -16.219 17.609 1 79.62 669 HIS A N 1
ATOM 5212 C CA . HIS A 1 669 ? 29.75 -15.102 16.719 1 79.62 669 HIS A CA 1
ATOM 5213 C C . HIS A 1 669 ? 31.172 -15.148 16.156 1 79.62 669 HIS A C 1
ATOM 5215 O O . HIS A 1 669 ? 31.375 -15.125 14.945 1 79.62 669 HIS A O 1
ATOM 5221 N N . ASN A 1 670 ? 32.156 -15.172 17.109 1 78.94 670 ASN A N 1
ATOM 5222 C CA . ASN A 1 670 ? 33.594 -15.25 16.828 1 78.94 670 ASN A CA 1
ATOM 5223 C C . ASN A 1 670 ? 34.375 -15.789 18.016 1 78.94 670 ASN A C 1
ATOM 5225 O O . ASN A 1 670 ? 33.812 -16.094 19.062 1 78.94 670 ASN A O 1
ATOM 5229 N N . PRO A 1 671 ? 35.625 -15.961 17.812 1 78.94 671 PRO A N 1
ATOM 5230 C CA . PRO A 1 671 ? 36.406 -16.531 18.906 1 78.94 671 PRO A CA 1
ATOM 5231 C C . PRO A 1 671 ? 36.312 -15.695 20.188 1 78.94 671 PRO A C 1
ATOM 5233 O O . PRO A 1 671 ? 36.438 -16.234 21.297 1 78.94 671 PRO A O 1
ATOM 5236 N N . ASP A 1 672 ? 36.031 -14.422 20.062 1 75.5 672 ASP A N 1
ATOM 5237 C CA . ASP A 1 672 ? 35.969 -13.539 21.234 1 75.5 672 ASP A CA 1
ATOM 5238 C C . ASP A 1 672 ? 34.562 -13.57 21.844 1 75.5 672 ASP A C 1
ATOM 5240 O O . ASP A 1 672 ? 34.375 -13.133 22.984 1 75.5 672 ASP A O 1
ATOM 5244 N N . ALA A 1 673 ? 33.656 -14.109 21.219 1 80.94 673 ALA A N 1
ATOM 5245 C CA . ALA A 1 673 ? 32.281 -14.273 21.641 1 80.94 673 ALA A CA 1
ATOM 5246 C C . ALA A 1 673 ? 31.719 -15.633 21.219 1 80.94 673 ALA A C 1
ATOM 5248 O O . ALA A 1 673 ? 30.844 -15.703 20.375 1 80.94 673 ALA A O 1
ATOM 5249 N N . PRO A 1 674 ? 32.219 -16.609 21.859 1 83.5 674 PRO A N 1
ATOM 5250 C CA . PRO A 1 674 ? 31.922 -17.969 21.391 1 83.5 674 PRO A CA 1
ATOM 5251 C C . PRO A 1 674 ? 30.531 -18.438 21.781 1 83.5 674 PRO A C 1
ATOM 5253 O O . PRO A 1 674 ? 30.047 -19.453 21.266 1 83.5 674 PRO A O 1
ATOM 5256 N N . SER A 1 675 ? 29.938 -17.734 22.75 1 86.94 675 SER A N 1
ATOM 5257 C CA . SER A 1 675 ? 28.578 -18.109 23.141 1 86.94 675 SER A CA 1
ATOM 5258 C C . SER A 1 675 ? 27.859 -16.953 23.812 1 86.94 675 SER A C 1
ATOM 5260 O O . SER A 1 675 ? 28.484 -16.047 24.375 1 86.94 675 SER A O 1
ATOM 5262 N N . PHE A 1 676 ? 26.594 -17.031 23.672 1 85.62 676 PHE A N 1
ATOM 5263 C CA . PHE A 1 676 ? 25.734 -16.031 24.328 1 85.62 676 PHE A CA 1
ATOM 5264 C C . PHE A 1 676 ? 24.703 -16.719 25.203 1 85.62 676 PHE A C 1
ATOM 5266 O O . PHE A 1 676 ? 23.859 -17.469 24.703 1 85.62 676 PHE A O 1
ATOM 5273 N N . THR A 1 677 ? 24.75 -16.406 26.406 1 86.31 677 THR A N 1
ATOM 5274 C CA . THR A 1 677 ? 23.922 -17.078 27.406 1 86.31 677 THR A CA 1
ATOM 5275 C C . THR A 1 677 ? 22.438 -16.844 27.141 1 86.31 677 THR A C 1
ATOM 5277 O O . THR A 1 677 ? 21.625 -17.734 27.359 1 86.31 677 THR A O 1
ATOM 5280 N N . THR A 1 678 ? 22.125 -15.75 26.719 1 85.56 678 THR A N 1
ATOM 5281 C CA . THR A 1 678 ? 20.719 -15.391 26.516 1 85.56 678 THR A CA 1
ATOM 5282 C C . THR A 1 678 ? 20.078 -16.297 25.484 1 85.56 678 THR A C 1
ATOM 5284 O O . THR A 1 678 ? 19.016 -16.875 25.734 1 85.56 678 THR A O 1
ATOM 5287 N N . THR A 1 679 ? 20.703 -16.422 24.422 1 89.88 679 THR A N 1
ATOM 5288 C CA . THR A 1 679 ? 20.188 -17.266 23.359 1 89.88 679 THR A CA 1
ATOM 5289 C C . THR A 1 679 ? 20.219 -18.734 23.766 1 89.88 679 THR A C 1
ATOM 5291 O O . THR A 1 679 ? 19.25 -19.469 23.547 1 89.88 679 THR A O 1
ATOM 5294 N N . ARG A 1 680 ? 21.203 -19.141 24.438 1 92.06 680 ARG A N 1
ATOM 5295 C CA . ARG A 1 680 ? 21.375 -20.531 24.844 1 92.06 680 ARG A CA 1
ATOM 5296 C C . ARG A 1 680 ? 20.328 -20.938 25.875 1 92.06 680 ARG A C 1
ATOM 5298 O O . ARG A 1 680 ? 19.828 -22.062 25.859 1 92.06 680 ARG A O 1
ATOM 5305 N N . THR A 1 681 ? 20.062 -19.984 26.672 1 92.62 681 THR A N 1
ATOM 5306 C CA . THR A 1 681 ? 19.047 -20.219 27.688 1 92.62 681 THR A CA 1
ATOM 5307 C C . THR A 1 681 ? 17.688 -20.453 27.031 1 92.62 681 THR A C 1
ATOM 5309 O O . THR A 1 681 ? 16.938 -21.344 27.422 1 92.62 681 THR A O 1
ATOM 5312 N N . ALA A 1 682 ? 17.391 -19.688 26.109 1 93.69 682 ALA A N 1
ATOM 5313 C CA . ALA A 1 682 ? 16.125 -19.828 25.391 1 93.69 682 ALA A CA 1
ATOM 5314 C C . ALA A 1 682 ? 16.031 -21.188 24.703 1 93.69 682 ALA A C 1
ATOM 5316 O O . ALA A 1 682 ? 15 -21.859 24.766 1 93.69 682 ALA A O 1
ATOM 5317 N N . GLN A 1 683 ? 17.078 -21.625 24.125 1 95.44 683 GLN A N 1
ATOM 5318 C CA . GLN A 1 683 ? 17.125 -22.891 23.406 1 95.44 683 GLN A CA 1
ATOM 5319 C C . GLN A 1 683 ? 17 -24.062 24.375 1 95.44 683 GLN A C 1
ATOM 5321 O O . GLN A 1 683 ? 16.234 -25 24.125 1 95.44 683 GLN A O 1
ATOM 5326 N N . ALA A 1 684 ? 17.609 -23.953 25.484 1 95.44 684 ALA A N 1
ATOM 5327 C CA . ALA A 1 684 ? 17.531 -24.984 26.516 1 95.44 684 ALA A CA 1
ATOM 5328 C C . ALA A 1 684 ? 16.125 -25.062 27.109 1 95.44 684 ALA A C 1
ATOM 5330 O O . ALA A 1 684 ? 15.656 -26.156 27.438 1 95.44 684 ALA A O 1
ATOM 5331 N N . LYS A 1 685 ? 15.625 -23.938 27.281 1 95.06 685 LYS A N 1
ATOM 5332 C CA . LYS A 1 685 ? 14.273 -23.891 27.828 1 95.06 685 LYS A CA 1
ATOM 5333 C C . LYS A 1 685 ? 13.281 -24.609 26.922 1 95.06 685 LYS A C 1
ATOM 5335 O O . LYS A 1 685 ? 12.344 -25.25 27.391 1 95.06 685 LYS A O 1
ATOM 5340 N N . LEU A 1 686 ? 13.477 -24.531 25.672 1 95.88 686 LEU A N 1
ATOM 5341 C CA . LEU A 1 686 ? 12.617 -25.219 24.719 1 95.88 686 LEU A CA 1
ATOM 5342 C C . LEU A 1 686 ? 12.672 -26.734 24.938 1 95.88 686 LEU A C 1
ATOM 5344 O O . LEU A 1 686 ? 11.656 -27.422 24.812 1 95.88 686 LEU A O 1
ATOM 5348 N N . TRP A 1 687 ? 13.883 -27.25 25.297 1 96.06 687 TRP A N 1
ATOM 5349 C CA . TRP A 1 687 ? 14.047 -28.672 25.594 1 96.06 687 TRP A CA 1
ATOM 5350 C C . TRP A 1 687 ? 13.352 -29.047 26.906 1 96.06 687 TRP A C 1
ATOM 5352 O O . TRP A 1 687 ? 12.594 -30.016 26.953 1 96.06 687 TRP A O 1
ATOM 5362 N N . ALA A 1 688 ? 13.578 -28.219 27.859 1 93.88 688 ALA A N 1
ATOM 5363 C CA . ALA A 1 688 ? 13.078 -28.484 29.203 1 93.88 688 ALA A CA 1
ATOM 5364 C C . ALA A 1 688 ? 11.555 -28.5 29.234 1 93.88 688 ALA A C 1
ATOM 5366 O O . ALA A 1 688 ? 10.945 -29.281 29.953 1 93.88 688 ALA A O 1
ATOM 5367 N N . ASP A 1 689 ? 10.992 -27.719 28.469 1 94 689 ASP A N 1
ATOM 5368 C CA . ASP A 1 689 ? 9.539 -27.562 28.453 1 94 689 ASP A CA 1
ATOM 5369 C C . ASP A 1 689 ? 8.898 -28.609 27.531 1 94 689 ASP A C 1
ATOM 5371 O O . ASP A 1 689 ? 7.672 -28.641 27.391 1 94 689 ASP A O 1
ATOM 5375 N N . GLY A 1 690 ? 9.719 -29.328 26.891 1 92.88 690 GLY A N 1
ATOM 5376 C CA . GLY A 1 690 ? 9.203 -30.391 26.031 1 92.88 690 GLY A CA 1
ATOM 5377 C C . GLY A 1 690 ? 8.719 -29.891 24.688 1 92.88 690 GLY A C 1
ATOM 5378 O O . GLY A 1 690 ? 8.023 -30.625 23.969 1 92.88 690 GLY A O 1
ATOM 5379 N N . VAL A 1 691 ? 9.07 -28.672 24.375 1 95.06 691 VAL A N 1
ATOM 5380 C CA . VAL A 1 691 ? 8.656 -28.109 23.109 1 95.06 691 VAL A CA 1
ATOM 5381 C C . VAL A 1 691 ? 9.477 -28.719 21.969 1 95.06 691 VAL A C 1
ATOM 5383 O O . VAL A 1 691 ? 8.953 -28.969 20.891 1 95.06 691 VAL A O 1
ATOM 5386 N N . ALA A 1 692 ? 10.695 -28.875 22.234 1 96.88 692 ALA A N 1
ATOM 5387 C CA . ALA A 1 692 ? 11.617 -29.469 21.266 1 96.88 692 ALA A CA 1
ATOM 5388 C C . ALA A 1 692 ? 12.602 -30.406 21.953 1 96.88 692 ALA A C 1
ATOM 5390 O O . ALA A 1 692 ? 12.742 -30.391 23.172 1 96.88 692 ALA A O 1
ATOM 5391 N N . LEU A 1 693 ? 13.211 -31.203 21.203 1 96.69 693 LEU A N 1
ATOM 5392 C CA . LEU A 1 693 ? 14.281 -32.062 21.688 1 96.69 693 LEU A CA 1
ATOM 5393 C C . LEU A 1 693 ? 15.633 -31.359 21.609 1 96.69 693 LEU A C 1
ATOM 5395 O O . LEU A 1 693 ? 15.797 -30.422 20.828 1 96.69 693 LEU A O 1
ATOM 5399 N N . GLU A 1 694 ? 16.453 -31.891 22.438 1 95.25 694 GLU A N 1
ATOM 5400 C CA . GLU A 1 694 ? 17.781 -31.312 22.516 1 95.25 694 GLU A CA 1
ATOM 5401 C C . GLU A 1 694 ? 18.578 -31.594 21.234 1 95.25 694 GLU A C 1
ATOM 5403 O O . GLU A 1 694 ? 18.672 -32.75 20.812 1 95.25 694 GLU A O 1
ATOM 5408 N N . GLY A 1 695 ? 19.062 -30.578 20.578 1 96.38 695 GLY A N 1
ATOM 5409 C CA . GLY A 1 695 ? 20 -30.688 19.469 1 96.38 695 GLY A CA 1
ATOM 5410 C C . GLY A 1 695 ? 21.453 -30.562 19.906 1 96.38 695 GLY A C 1
ATOM 5411 O O . GLY A 1 695 ? 21.75 -30.5 21.109 1 96.38 695 GLY A O 1
ATOM 5412 N N . PRO A 1 696 ? 22.344 -30.5 18.969 1 96.75 696 PRO A N 1
ATOM 5413 C CA . PRO A 1 696 ? 23.766 -30.453 19.328 1 96.75 696 PRO A CA 1
ATOM 5414 C C . PRO A 1 696 ? 24.219 -29.062 19.75 1 96.75 696 PRO A C 1
ATOM 5416 O O . PRO A 1 696 ? 23.625 -28.062 19.359 1 96.75 696 PRO A O 1
ATOM 5419 N N . ASP A 1 697 ? 25.203 -29.031 20.609 1 95.69 697 ASP A N 1
ATOM 5420 C CA . ASP A 1 697 ? 25.891 -27.781 20.953 1 95.69 697 ASP A CA 1
ATOM 5421 C C . ASP A 1 697 ? 26.984 -27.453 19.953 1 95.69 697 ASP A C 1
ATOM 5423 O O . ASP A 1 697 ? 28.141 -27.859 20.125 1 95.69 697 ASP A O 1
ATOM 5427 N N . THR A 1 698 ? 26.641 -26.641 19.031 1 94.75 698 THR A N 1
ATOM 5428 C CA . THR A 1 698 ? 27.594 -26.406 17.938 1 94.75 698 THR A CA 1
ATOM 5429 C C . THR A 1 698 ? 28.516 -25.234 18.281 1 94.75 698 THR A C 1
ATOM 5431 O O . THR A 1 698 ? 29.484 -24.969 17.562 1 94.75 698 THR A O 1
ATOM 5434 N N . ASP A 1 699 ? 28.172 -24.547 19.375 1 93.88 699 ASP A N 1
ATOM 5435 C CA . ASP A 1 699 ? 29.078 -23.484 19.844 1 93.88 699 ASP A CA 1
ATOM 5436 C C . ASP A 1 699 ? 30.422 -24.062 20.25 1 93.88 699 ASP A C 1
ATOM 5438 O O . ASP A 1 699 ? 31.422 -23.344 20.297 1 93.88 699 ASP A O 1
ATOM 5442 N N . THR A 1 700 ? 30.453 -25.281 20.516 1 92.94 700 THR A N 1
ATOM 5443 C CA . THR A 1 700 ? 31.656 -25.938 21 1 92.94 700 THR A CA 1
ATOM 5444 C C . THR A 1 700 ? 32.625 -26.172 19.844 1 92.94 700 THR A C 1
ATOM 5446 O O . THR A 1 700 ? 33.812 -26.469 20.062 1 92.94 700 THR A O 1
ATOM 5449 N N . LEU A 1 701 ? 32.219 -26.109 18.625 1 94.75 701 LEU A N 1
ATOM 5450 C CA . LEU A 1 701 ? 33.062 -26.281 17.453 1 94.75 701 LEU A CA 1
ATOM 5451 C C . LEU A 1 701 ? 33.812 -24.984 17.141 1 94.75 701 LEU A C 1
ATOM 5453 O O . LEU A 1 701 ? 33.312 -24.141 16.406 1 94.75 701 LEU A O 1
ATOM 5457 N N . THR A 1 702 ? 35.031 -24.797 17.75 1 92.94 702 THR A N 1
ATOM 5458 C CA . THR A 1 702 ? 35.844 -23.594 17.578 1 92.94 702 THR A CA 1
ATOM 5459 C C . THR A 1 702 ? 37.156 -23.922 16.891 1 92.94 702 THR A C 1
ATOM 5461 O O . THR A 1 702 ? 37.406 -25.078 16.531 1 92.94 702 THR A O 1
ATOM 5464 N N . GLY A 1 703 ? 37.906 -22.969 16.656 1 90.88 703 GLY A N 1
ATOM 5465 C CA . GLY A 1 703 ? 39.219 -23.172 16.094 1 90.88 703 GLY A CA 1
ATOM 5466 C C . GLY A 1 703 ? 39.188 -23.734 14.68 1 90.88 703 GLY A C 1
ATOM 5467 O O . GLY A 1 703 ? 38.5 -23.203 13.812 1 90.88 703 GLY A O 1
ATOM 5468 N N . ASP A 1 704 ? 39.812 -24.969 14.531 1 88.31 704 ASP A N 1
ATOM 5469 C CA . ASP A 1 704 ? 40 -25.547 13.211 1 88.31 704 ASP A CA 1
ATOM 5470 C C . ASP A 1 704 ? 38.656 -25.984 12.617 1 88.31 704 ASP A C 1
ATOM 5472 O O . ASP A 1 704 ? 38.562 -26.266 11.422 1 88.31 704 ASP A O 1
ATOM 5476 N N . HIS A 1 705 ? 37.688 -25.891 13.398 1 94.75 705 HIS A N 1
ATOM 5477 C CA . HIS A 1 705 ? 36.344 -26.281 12.93 1 94.75 705 HIS A CA 1
ATOM 5478 C C . HIS A 1 705 ? 35.625 -25.125 12.258 1 94.75 705 HIS A C 1
ATOM 5480 O O . HIS A 1 705 ? 34.594 -25.297 11.641 1 94.75 705 HIS A O 1
ATOM 5486 N N . ARG A 1 706 ? 36.25 -23.953 12.367 1 91.81 706 ARG A N 1
ATOM 5487 C CA . ARG A 1 706 ? 35.625 -22.766 11.812 1 91.81 706 ARG A CA 1
ATOM 5488 C C . ARG A 1 706 ? 36.344 -22.281 10.57 1 91.81 706 ARG A C 1
ATOM 5490 O O . ARG A 1 706 ? 37.562 -22.484 10.438 1 91.81 706 ARG A O 1
ATOM 5497 N N . ASP A 1 707 ? 35.656 -21.656 9.648 1 83.38 707 ASP A N 1
ATOM 5498 C CA . ASP A 1 707 ? 36.25 -21.109 8.438 1 83.38 707 ASP A CA 1
ATOM 5499 C C . ASP A 1 707 ? 37.094 -19.875 8.758 1 83.38 707 ASP A C 1
ATOM 5501 O O . ASP A 1 707 ? 37.312 -19.547 9.93 1 83.38 707 ASP A O 1
ATOM 5505 N N . LEU A 1 708 ? 37.719 -19.359 7.777 1 79.38 708 LEU A N 1
ATOM 5506 C CA . LEU A 1 708 ? 38.562 -18.188 7.906 1 79.38 708 LEU A CA 1
ATOM 5507 C C . LEU A 1 708 ? 39.625 -18.406 8.969 1 79.38 708 LEU A C 1
ATOM 5509 O O . LEU A 1 708 ? 39.781 -17.594 9.883 1 79.38 708 LEU A O 1
ATOM 5513 N N . ASP A 1 709 ? 40.25 -19.484 8.883 1 80.44 709 ASP A N 1
ATOM 5514 C CA . ASP A 1 709 ? 41.375 -19.875 9.734 1 80.44 709 ASP A CA 1
ATOM 5515 C C . ASP A 1 709 ? 40.969 -19.844 11.211 1 80.44 709 ASP A C 1
ATOM 5517 O O . ASP A 1 709 ? 41.688 -19.312 12.047 1 80.44 709 ASP A O 1
ATOM 5521 N N . GLY A 1 710 ? 39.75 -20.297 11.422 1 83.69 710 GLY A N 1
ATOM 5522 C CA . GLY A 1 710 ? 39.281 -20.484 12.781 1 83.69 710 GLY A CA 1
ATOM 5523 C C . GLY A 1 710 ? 38.594 -19.25 13.352 1 83.69 710 GLY A C 1
ATOM 5524 O O . GLY A 1 710 ? 38.156 -19.25 14.508 1 83.69 710 GLY A O 1
ATOM 5525 N N . LYS A 1 711 ? 38.469 -18.203 12.617 1 79.44 711 LYS A N 1
ATOM 5526 C CA . LYS A 1 711 ? 37.938 -16.938 13.148 1 79.44 711 LYS A CA 1
ATOM 5527 C C . LYS A 1 711 ? 36.531 -16.672 12.625 1 79.44 711 LYS A C 1
ATOM 5529 O O . LYS A 1 711 ? 35.875 -15.703 13.047 1 79.44 711 LYS A O 1
ATOM 5534 N N . GLY A 1 712 ? 36.094 -17.594 11.688 1 82.25 712 GLY A N 1
ATOM 5535 C CA . GLY A 1 712 ? 34.812 -17.328 11.023 1 82.25 712 GLY A CA 1
ATOM 5536 C C . GLY A 1 712 ? 33.625 -17.891 11.758 1 82.25 712 GLY A C 1
ATOM 5537 O O . GLY A 1 712 ? 33.781 -18.641 12.727 1 82.25 712 GLY A O 1
ATOM 5538 N N . ILE A 1 713 ? 32.438 -17.562 11.336 1 84.94 713 ILE A N 1
ATOM 5539 C CA . ILE A 1 713 ? 31.203 -17.984 11.945 1 84.94 713 ILE A CA 1
ATOM 5540 C C . ILE A 1 713 ? 30.734 -19.281 11.32 1 84.94 713 ILE A C 1
ATOM 5542 O O . ILE A 1 713 ? 30.016 -20.062 11.945 1 84.94 713 ILE A O 1
ATOM 5546 N N . HIS A 1 714 ? 31.203 -19.578 10.047 1 89 714 HIS A N 1
ATOM 5547 C CA . HIS A 1 714 ? 30.828 -20.797 9.336 1 89 714 HIS A CA 1
ATOM 5548 C C . HIS A 1 714 ? 31.859 -21.906 9.547 1 89 714 HIS A C 1
ATOM 5550 O O . HIS A 1 714 ? 32.906 -21.672 10.141 1 89 714 HIS A O 1
ATOM 5556 N N . PHE A 1 715 ? 31.547 -23.094 9.133 1 93.5 715 PHE A N 1
ATOM 5557 C CA . PHE A 1 715 ? 32.375 -24.25 9.492 1 93.5 715 PHE A CA 1
ATOM 5558 C C . PHE A 1 715 ? 33.344 -24.594 8.367 1 93.5 715 PHE A C 1
ATOM 5560 O O . PHE A 1 715 ? 33 -24.469 7.188 1 93.5 715 PHE A O 1
ATOM 5567 N N . SER A 1 716 ? 34.594 -25.109 8.75 1 89.38 716 SER A N 1
ATOM 5568 C CA . SER A 1 716 ? 35.562 -25.734 7.855 1 89.38 716 SER A CA 1
ATOM 5569 C C . SER A 1 716 ? 35.125 -27.156 7.484 1 89.38 716 SER A C 1
ATOM 5571 O O . SER A 1 716 ? 34.156 -27.672 8.031 1 89.38 716 SER A O 1
ATOM 5573 N N . PRO A 1 717 ? 35.781 -27.797 6.559 1 87.38 717 PRO A N 1
ATOM 5574 C CA . PRO A 1 717 ? 35.438 -29.188 6.242 1 87.38 717 PRO A CA 1
ATOM 5575 C C . PRO A 1 717 ? 35.469 -30.094 7.469 1 87.38 717 PRO A C 1
ATOM 5577 O O . PRO A 1 717 ? 34.562 -30.922 7.648 1 87.38 717 PRO A O 1
ATOM 5580 N N . GLN A 1 718 ? 36.469 -29.859 8.289 1 92.5 718 GLN A N 1
ATOM 5581 C CA . GLN A 1 718 ? 36.531 -30.594 9.539 1 92.5 718 GLN A CA 1
ATOM 5582 C C . GLN A 1 718 ? 35.344 -30.266 10.438 1 92.5 718 GLN A C 1
ATOM 5584 O O . GLN A 1 718 ? 34.812 -31.156 11.102 1 92.5 718 GLN A O 1
ATOM 5589 N N . GLY A 1 719 ? 35.094 -29.047 10.453 1 95.75 719 GLY A N 1
ATOM 5590 C CA . GLY A 1 719 ? 33.938 -28.609 11.234 1 95.75 719 GLY A CA 1
ATOM 5591 C C . GLY A 1 719 ? 32.625 -29.156 10.727 1 95.75 719 GLY A C 1
ATOM 5592 O O . GLY A 1 719 ? 31.75 -29.5 11.523 1 95.75 719 GLY A O 1
ATOM 5593 N N . LEU A 1 720 ? 32.5 -29.266 9.445 1 95.81 720 LEU A N 1
ATOM 5594 C CA . LEU A 1 720 ? 31.281 -29.797 8.859 1 95.81 720 LEU A CA 1
ATOM 5595 C C . LEU A 1 720 ? 31.109 -31.281 9.203 1 95.81 720 LEU A C 1
ATOM 5597 O O . LEU A 1 720 ? 30 -31.734 9.492 1 95.81 720 LEU A O 1
ATOM 5601 N N . LYS A 1 721 ? 32.125 -31.969 9.148 1 95.31 721 LYS A N 1
ATOM 5602 C CA . LYS A 1 721 ? 32.094 -33.375 9.539 1 95.31 721 LYS A CA 1
ATOM 5603 C C . LYS A 1 721 ? 31.688 -33.531 11 1 95.31 721 LYS A C 1
ATOM 5605 O O . LYS A 1 721 ? 30.828 -34.344 11.328 1 95.31 721 LYS A O 1
ATOM 5610 N N . ALA A 1 722 ? 32.375 -32.75 11.844 1 96.12 722 ALA A N 1
ATOM 5611 C CA . ALA A 1 722 ? 32.031 -32.781 13.266 1 96.12 722 ALA A CA 1
ATOM 5612 C C . ALA A 1 722 ? 30.594 -32.406 13.516 1 96.12 722 ALA A C 1
ATOM 5614 O O . ALA A 1 722 ? 29.906 -33 14.352 1 96.12 722 ALA A O 1
ATOM 5615 N N . HIS A 1 723 ? 30.188 -31.344 12.812 1 97.06 723 HIS A N 1
ATOM 5616 C CA . HIS A 1 723 ? 28.797 -30.875 12.891 1 97.06 723 HIS A CA 1
ATOM 5617 C C . HIS A 1 723 ? 27.812 -31.984 12.555 1 97.06 723 HIS A C 1
ATOM 5619 O O . HIS A 1 723 ? 26.859 -32.219 13.297 1 97.06 723 HIS A O 1
ATOM 5625 N N . GLY A 1 724 ? 28.047 -32.719 11.445 1 97.38 724 GLY A N 1
ATOM 5626 C CA . GLY A 1 724 ? 27.203 -33.844 11.055 1 97.38 724 GLY A CA 1
ATOM 5627 C C . GLY A 1 724 ? 27.188 -34.969 12.078 1 97.38 724 GLY A C 1
ATOM 5628 O O . GLY A 1 724 ? 26.125 -35.531 12.375 1 97.38 724 GLY A O 1
ATOM 5629 N N . LEU A 1 725 ? 28.281 -35.219 12.625 1 96.44 725 LEU A N 1
ATOM 5630 C CA . LEU A 1 725 ? 28.406 -36.281 13.633 1 96.44 725 LEU A CA 1
ATOM 5631 C C . LEU A 1 725 ? 27.625 -35.906 14.898 1 96.44 725 LEU A C 1
ATOM 5633 O O . LEU A 1 725 ? 26.953 -36.75 15.484 1 96.44 725 LEU A O 1
ATOM 5637 N N . LEU A 1 726 ? 27.781 -34.625 15.32 1 96.75 726 LEU A N 1
ATOM 5638 C CA . LEU A 1 726 ? 27.062 -34.188 16.5 1 96.75 726 LEU A CA 1
ATOM 5639 C C . LEU A 1 726 ? 25.562 -34.344 16.312 1 96.75 726 LEU A C 1
ATOM 5641 O O . LEU A 1 726 ? 24.859 -34.812 17.203 1 96.75 726 LEU A O 1
ATOM 5645 N N . TRP A 1 727 ? 25.078 -33.938 15.172 1 97.62 727 TRP A N 1
ATOM 5646 C CA . TRP A 1 727 ? 23.656 -34.062 14.883 1 97.62 727 TRP A CA 1
ATOM 5647 C C . TRP A 1 727 ? 23.25 -35.531 14.875 1 97.62 727 TRP A C 1
ATOM 5649 O O . TRP A 1 727 ? 22.188 -35.875 15.406 1 97.62 727 TRP A O 1
ATOM 5659 N N . SER A 1 728 ? 24.062 -36.406 14.219 1 97.69 728 SER A N 1
ATOM 5660 C CA . SER A 1 728 ? 23.734 -37.844 14.148 1 97.69 728 SER A CA 1
ATOM 5661 C C . SER A 1 728 ? 23.594 -38.438 15.539 1 97.69 728 SER A C 1
ATOM 5663 O O . SER A 1 728 ? 22.688 -39.25 15.773 1 97.69 728 SER A O 1
ATOM 5665 N N . GLU A 1 729 ? 24.391 -38.062 16.453 1 96.44 729 GLU A N 1
ATOM 5666 C CA . GLU A 1 729 ? 24.328 -38.594 17.812 1 96.44 729 GLU A CA 1
ATOM 5667 C C . GLU A 1 729 ? 23.062 -38.125 18.531 1 96.44 729 GLU A C 1
ATOM 5669 O O . GLU A 1 729 ? 22.484 -38.844 19.328 1 96.44 729 GLU A O 1
ATOM 5674 N N . GLN A 1 730 ? 22.703 -36.969 18.25 1 95.94 730 GLN A N 1
ATOM 5675 C CA . GLN A 1 730 ? 21.562 -36.375 18.969 1 95.94 730 GLN A CA 1
ATOM 5676 C C . GLN A 1 730 ? 20.25 -36.969 18.469 1 95.94 730 GLN A C 1
ATOM 5678 O O . GLN A 1 730 ? 19.266 -37.031 19.219 1 95.94 730 GLN A O 1
ATOM 5683 N N . VAL A 1 731 ? 20.203 -37.438 17.203 1 97.06 731 VAL A N 1
ATOM 5684 C CA . VAL A 1 731 ? 18.938 -37.875 16.672 1 97.06 731 VAL A CA 1
ATOM 5685 C C . VAL A 1 731 ? 18.75 -39.375 16.969 1 97.06 731 VAL A C 1
ATOM 5687 O O . VAL A 1 731 ? 17.641 -39.906 16.875 1 97.06 731 VAL A O 1
ATOM 5690 N N . LYS A 1 732 ? 19.719 -40.156 17.359 1 96.62 732 LYS A N 1
ATOM 5691 C CA . LYS A 1 732 ? 19.688 -41.594 17.516 1 96.62 732 LYS A CA 1
ATOM 5692 C C . LYS A 1 732 ? 18.656 -42 18.562 1 96.62 732 LYS A C 1
ATOM 5694 O O . LYS A 1 732 ? 17.875 -42.938 18.328 1 96.62 732 LYS A O 1
ATOM 5699 N N . PRO A 1 733 ? 18.641 -41.312 19.734 1 94.94 733 PRO A N 1
ATOM 5700 C CA . PRO A 1 733 ? 17.641 -41.75 20.719 1 94.94 733 PRO A CA 1
ATOM 5701 C C . PRO A 1 733 ? 16.219 -41.656 20.172 1 94.94 733 PRO A C 1
ATOM 5703 O O . PRO A 1 733 ? 15.383 -42.5 20.469 1 94.94 733 PRO A O 1
ATOM 5706 N N . LEU A 1 734 ? 15.992 -40.625 19.453 1 95.31 734 LEU A N 1
ATOM 5707 C CA . LEU A 1 734 ? 14.672 -40.469 18.859 1 95.31 734 LEU A CA 1
ATOM 5708 C C . LEU A 1 734 ? 14.383 -41.562 17.859 1 95.31 734 LEU A C 1
ATOM 5710 O O . LEU A 1 734 ? 13.281 -42.125 17.859 1 95.31 734 LEU A O 1
ATOM 5714 N N . ILE A 1 735 ? 15.352 -41.875 17 1 95.88 735 ILE A N 1
ATOM 5715 C CA . ILE A 1 735 ? 15.188 -42.969 16.031 1 95.88 735 ILE A CA 1
ATOM 5716 C C . ILE A 1 735 ? 14.93 -44.281 16.75 1 95.88 735 ILE A C 1
ATOM 5718 O O . ILE A 1 735 ? 13.969 -44.969 16.438 1 95.88 735 ILE A O 1
ATOM 5722 N N . ASP A 1 736 ? 15.695 -44.594 17.734 1 94.62 736 ASP A N 1
ATOM 5723 C CA . ASP A 1 736 ? 15.602 -45.875 18.453 1 94.62 736 ASP A CA 1
ATOM 5724 C C . ASP A 1 736 ? 14.25 -46 19.141 1 94.62 736 ASP A C 1
ATOM 5726 O O . ASP A 1 736 ? 13.672 -47.094 19.156 1 94.62 736 ASP A O 1
ATOM 5730 N N . LYS A 1 737 ? 13.844 -44.938 19.656 1 92.44 737 LYS A N 1
ATOM 5731 C CA . LYS A 1 737 ? 12.539 -44.969 20.297 1 92.44 737 LYS A CA 1
ATOM 5732 C C . LYS A 1 737 ? 11.422 -45.156 19.266 1 92.44 737 LYS A C 1
ATOM 5734 O O . LYS A 1 737 ? 10.461 -45.906 19.516 1 92.44 737 LYS A O 1
ATOM 5739 N N . SER A 1 738 ? 11.578 -44.562 18.156 1 92.31 738 SER A N 1
ATOM 5740 C CA . SER A 1 738 ? 10.508 -44.5 17.172 1 92.31 738 SER A CA 1
ATOM 5741 C C . SER A 1 738 ? 10.375 -45.812 16.406 1 92.31 738 SER A C 1
ATOM 5743 O O . SER A 1 738 ? 9.289 -46.156 15.922 1 92.31 738 SER A O 1
ATOM 5745 N N . ILE A 1 739 ? 11.43 -46.531 16.25 1 91.19 739 ILE A N 1
ATOM 5746 C CA . ILE A 1 739 ? 11.383 -47.719 15.375 1 91.19 739 ILE A CA 1
ATOM 5747 C C . ILE A 1 739 ? 11.109 -48.969 16.203 1 91.19 739 ILE A C 1
ATOM 5749 O O . ILE A 1 739 ? 11.148 -50.062 15.672 1 91.19 739 ILE A O 1
ATOM 5753 N N . GLN A 1 740 ? 10.875 -48.75 17.531 1 81.62 740 GLN A N 1
ATOM 5754 C CA . GLN A 1 740 ? 10.508 -49.906 18.359 1 81.62 740 GLN A CA 1
ATOM 5755 C C . GLN A 1 740 ? 9.086 -50.344 18.062 1 81.62 740 GLN A C 1
ATOM 5757 O O . GLN A 1 740 ? 8.211 -49.531 17.781 1 81.62 740 GLN A O 1
ATOM 5762 N N . GLU A 1 741 ? 8.797 -51.531 17.594 1 63.62 741 GLU A N 1
ATOM 5763 C CA . GLU A 1 741 ? 7.523 -52.188 17.281 1 63.62 741 GLU A CA 1
ATOM 5764 C C . GLU A 1 741 ? 6.504 -51.969 18.406 1 63.62 741 GLU A C 1
ATOM 5766 O O . GLU A 1 741 ? 6.848 -52.031 19.578 1 63.62 741 GLU A O 1
ATOM 5771 N N . PRO A 1 742 ? 5.211 -51.438 18.172 1 49.5 742 PRO A N 1
ATOM 5772 C CA . PRO A 1 742 ? 4.293 -51.625 19.297 1 49.5 742 PRO A CA 1
ATOM 5773 C C . PRO A 1 742 ? 4.227 -53.094 19.75 1 49.5 742 PRO A C 1
ATOM 5775 O O . PRO A 1 742 ? 4.449 -54 18.938 1 49.5 742 PRO A O 1
ATOM 5778 N N . MET B 1 1 ? 24.5 83.875 -32 1 25.72 1 MET B N 1
ATOM 5779 C CA . MET B 1 1 ? 24.297 83.25 -30.688 1 25.72 1 MET B CA 1
ATOM 5780 C C . MET B 1 1 ? 23.531 81.938 -30.828 1 25.72 1 MET B C 1
ATOM 5782 O O . MET B 1 1 ? 22.312 81.938 -30.641 1 25.72 1 MET B O 1
ATOM 5786 N N . SER B 1 2 ? 23.969 80.875 -31.578 1 22.22 2 SER B N 1
ATOM 5787 C CA . SER B 1 2 ? 23.656 79.688 -32.344 1 22.22 2 SER B CA 1
ATOM 5788 C C . SER B 1 2 ? 23.422 78.5 -31.422 1 22.22 2 SER B C 1
ATOM 5790 O O . SER B 1 2 ? 23.891 78.5 -30.281 1 22.22 2 SER B O 1
ATOM 5792 N N . LYS B 1 3 ? 22.531 77.5 -31.969 1 23.64 3 LYS B N 1
ATOM 5793 C CA . LYS B 1 3 ? 21.594 76.375 -31.688 1 23.64 3 LYS B CA 1
ATOM 5794 C C . LYS B 1 3 ? 22.344 75.188 -31.141 1 23.64 3 LYS B C 1
ATOM 5796 O O . LYS B 1 3 ? 21.812 74.062 -31.172 1 23.64 3 LYS B O 1
ATOM 5801 N N . LEU B 1 4 ? 23.609 75.125 -30.656 1 26.44 4 LEU B N 1
ATOM 5802 C CA . LEU B 1 4 ? 24.25 73.812 -30.75 1 26.44 4 LEU B CA 1
ATOM 5803 C C . LEU B 1 4 ? 23.703 72.875 -29.703 1 26.44 4 LEU B C 1
ATOM 5805 O O . LEU B 1 4 ? 23.859 73.062 -28.5 1 26.44 4 LEU B O 1
ATOM 5809 N N . PHE B 1 5 ? 22.5 72.312 -29.906 1 29.45 5 PHE B N 1
ATOM 5810 C CA . PHE B 1 5 ? 21.766 71.375 -29.078 1 29.45 5 PHE B CA 1
ATOM 5811 C C . PHE B 1 5 ? 22.547 70.062 -28.922 1 29.45 5 PHE B C 1
ATOM 5813 O O . PHE B 1 5 ? 22.875 69.375 -29.906 1 29.45 5 PHE B O 1
ATOM 5820 N N . THR B 1 6 ? 23.469 69.875 -27.953 1 28.03 6 THR B N 1
ATOM 5821 C CA . THR B 1 6 ? 24.297 68.75 -27.656 1 28.03 6 THR B CA 1
ATOM 5822 C C . THR B 1 6 ? 23.422 67.562 -27.297 1 28.03 6 THR B C 1
ATOM 5824 O O . THR B 1 6 ? 22.641 67.625 -26.344 1 28.03 6 THR B O 1
ATOM 5827 N N . LEU B 1 7 ? 23.047 66.688 -28.234 1 30.11 7 LEU B N 1
ATOM 5828 C CA . LEU B 1 7 ? 22.312 65.375 -28.172 1 30.11 7 LEU B CA 1
ATOM 5829 C C . LEU B 1 7 ? 23.031 64.375 -27.266 1 30.11 7 LEU B C 1
ATOM 5831 O O . LEU B 1 7 ? 24.156 63.969 -27.547 1 30.11 7 LEU B O 1
ATOM 5835 N N . LEU B 1 8 ? 22.984 64.5 -25.906 1 29.17 8 LEU B N 1
ATOM 5836 C CA . LEU B 1 8 ? 23.562 63.562 -24.984 1 29.17 8 LEU B CA 1
ATOM 5837 C C . LEU B 1 8 ? 22.938 62.188 -25.203 1 29.17 8 LEU B C 1
ATOM 5839 O O . LEU B 1 8 ? 21.719 62 -25.047 1 29.17 8 LEU B O 1
ATOM 5843 N N . SER B 1 9 ? 23.516 61.281 -26.062 1 29.38 9 SER B N 1
ATOM 5844 C CA . SER B 1 9 ? 23.188 59.875 -26.312 1 29.38 9 SER B CA 1
ATOM 5845 C C . SER B 1 9 ? 23.281 59.062 -25.031 1 29.38 9 SER B C 1
ATOM 5847 O O . SER B 1 9 ? 24.328 59 -24.391 1 29.38 9 SER B O 1
ATOM 5849 N N . VAL B 1 10 ? 22.266 58.969 -24.219 1 29.91 10 VAL B N 1
ATOM 5850 C CA . VAL B 1 10 ? 22.156 58.094 -23.062 1 29.91 10 VAL B CA 1
ATOM 5851 C C . VAL B 1 10 ? 22.406 56.656 -23.5 1 29.91 10 VAL B C 1
ATOM 5853 O O . VAL B 1 10 ? 21.656 56.094 -24.328 1 29.91 10 VAL B O 1
ATOM 5856 N N . LEU B 1 11 ? 23.688 56.156 -23.516 1 29.61 11 LEU B N 1
ATOM 5857 C CA . LEU B 1 11 ? 24.094 54.781 -23.688 1 29.61 11 LEU B CA 1
ATOM 5858 C C . LEU B 1 11 ? 23.359 53.844 -22.719 1 29.61 11 LEU B C 1
ATOM 5860 O O . LEU B 1 11 ? 23.5 54 -21.5 1 29.61 11 LEU B O 1
ATOM 5864 N N . ILE B 1 12 ? 22.219 53.312 -23.078 1 30.61 12 ILE B N 1
ATOM 5865 C CA . ILE B 1 12 ? 21.5 52.219 -22.438 1 30.61 12 ILE B CA 1
ATOM 5866 C C . ILE B 1 12 ? 22.438 51.031 -22.266 1 30.61 12 ILE B C 1
ATOM 5868 O O . ILE B 1 12 ? 22.906 50.438 -23.234 1 30.61 12 ILE B O 1
ATOM 5872 N N . VAL B 1 13 ? 23.328 51.094 -21.219 1 29.83 13 VAL B N 1
ATOM 5873 C CA . VAL B 1 13 ? 24.094 49.906 -20.844 1 29.83 13 VAL B CA 1
ATOM 5874 C C . VAL B 1 13 ? 23.156 48.719 -20.688 1 29.83 13 VAL B C 1
ATOM 5876 O O . VAL B 1 13 ? 22.281 48.719 -19.812 1 29.83 13 VAL B O 1
ATOM 5879 N N . LEU B 1 14 ? 22.859 48 -21.766 1 32.38 14 LEU B N 1
ATOM 5880 C CA . LEU B 1 14 ? 22.344 46.656 -21.781 1 32.38 14 LEU B CA 1
ATOM 5881 C C . LEU B 1 14 ? 23.188 45.719 -20.891 1 32.38 14 LEU B C 1
ATOM 5883 O O . LEU B 1 14 ? 24.344 45.438 -21.234 1 32.38 14 LEU B O 1
ATOM 5887 N N . SER B 1 15 ? 23.219 46 -19.609 1 29.55 15 SER B N 1
ATOM 5888 C CA . SER B 1 15 ? 23.859 44.969 -18.797 1 29.55 15 SER B CA 1
ATOM 5889 C C . SER B 1 15 ? 23.438 43.562 -19.219 1 29.55 15 SER B C 1
ATOM 5891 O O . SER B 1 15 ? 22.25 43.219 -19.156 1 29.55 15 SER B O 1
ATOM 5893 N N . PHE B 1 16 ? 24.141 43.031 -20.234 1 32.34 16 PHE B N 1
ATOM 5894 C CA . PHE B 1 16 ? 24.156 41.594 -20.453 1 32.34 16 PHE B CA 1
ATOM 5895 C C . PHE B 1 16 ? 24.406 40.844 -19.156 1 32.34 16 PHE B C 1
ATOM 5897 O O . PHE B 1 16 ? 25.5 40.938 -18.609 1 32.34 16 PHE B O 1
ATOM 5904 N N . THR B 1 17 ? 23.484 40.812 -18.219 1 31.52 17 THR B N 1
ATOM 5905 C CA . THR B 1 17 ? 23.594 39.812 -17.156 1 31.52 17 THR B CA 1
ATOM 5906 C C . THR B 1 17 ? 24.203 38.531 -17.688 1 31.52 17 THR B C 1
ATOM 5908 O O . THR B 1 17 ? 23.797 38.031 -18.75 1 31.52 17 THR B O 1
ATOM 5911 N N . ASN B 1 18 ? 25.469 38.406 -17.422 1 31.28 18 ASN B N 1
ATOM 5912 C CA . ASN B 1 18 ? 26.156 37.125 -17.516 1 31.28 18 ASN B CA 1
ATOM 5913 C C . ASN B 1 18 ? 25.25 35.938 -17.109 1 31.28 18 ASN B C 1
ATOM 5915 O O . ASN B 1 18 ? 24.766 35.906 -15.977 1 31.28 18 ASN B O 1
ATOM 5919 N N . ALA B 1 19 ? 24.562 35.375 -18 1 33.88 19 ALA B N 1
ATOM 5920 C CA . ALA B 1 19 ? 24 34.031 -17.875 1 33.88 19 ALA B CA 1
ATOM 5921 C C . ALA B 1 19 ? 24.938 33.125 -17.062 1 33.88 19 ALA B C 1
ATOM 5923 O O . ALA B 1 19 ? 26.078 32.906 -17.453 1 33.88 19 ALA B O 1
ATOM 5924 N N . LEU B 1 20 ? 24.922 33.156 -15.742 1 34.59 20 LEU B N 1
ATOM 5925 C CA . LEU B 1 20 ? 25.516 32.062 -14.945 1 34.59 20 LEU B CA 1
ATOM 5926 C C . LEU B 1 20 ? 25.703 30.812 -15.789 1 34.59 20 LEU B C 1
ATOM 5928 O O . LEU B 1 20 ? 24.797 30.406 -16.516 1 34.59 20 LEU B O 1
ATOM 5932 N N . ASN B 1 21 ? 26.891 30.641 -16.156 1 36.44 21 ASN B N 1
ATOM 5933 C CA . ASN B 1 21 ? 27.344 29.359 -16.672 1 36.44 21 ASN B CA 1
ATOM 5934 C C . ASN B 1 21 ? 26.641 28.188 -16.016 1 36.44 21 ASN B C 1
ATOM 5936 O O . ASN B 1 21 ? 26.828 27.938 -14.82 1 36.44 21 ASN B O 1
ATOM 5940 N N . ALA B 1 22 ? 25.375 27.938 -16.094 1 39.69 22 ALA B N 1
ATOM 5941 C CA . ALA B 1 22 ? 24.703 26.672 -15.82 1 39.69 22 ALA B CA 1
ATOM 5942 C C . ALA B 1 22 ? 25.703 25.516 -15.812 1 39.69 22 ALA B C 1
ATOM 5944 O O . ALA B 1 22 ? 26.234 25.125 -16.859 1 39.69 22 ALA B O 1
ATOM 5945 N N . GLU B 1 23 ? 26.5 25.375 -15.008 1 51.84 23 GLU B N 1
ATOM 5946 C CA . GLU B 1 23 ? 27.094 24.078 -14.711 1 51.84 23 GLU B CA 1
ATOM 5947 C C . GLU B 1 23 ? 26.188 22.938 -15.125 1 51.84 23 GLU B C 1
ATOM 5949 O O . GLU B 1 23 ? 25.062 22.828 -14.641 1 51.84 23 GLU B O 1
ATOM 5954 N N . ASP B 1 24 ? 26.141 22.438 -16.562 1 73 24 ASP B N 1
ATOM 5955 C CA . ASP B 1 24 ? 25.172 22.062 -17.594 1 73 24 ASP B CA 1
ATOM 5956 C C . ASP B 1 24 ? 24.438 20.766 -17.219 1 73 24 ASP B C 1
ATOM 5958 O O . ASP B 1 24 ? 25.078 19.75 -16.969 1 73 24 ASP B O 1
ATOM 5962 N N . PHE B 1 25 ? 23.297 20.953 -16.641 1 92.62 25 PHE B N 1
ATOM 5963 C CA . PHE B 1 25 ? 22.375 19.828 -16.594 1 92.62 25 PHE B CA 1
ATOM 5964 C C . PHE B 1 25 ? 22.516 18.953 -17.828 1 92.62 25 PHE B C 1
ATOM 5966 O O . PHE B 1 25 ? 22.609 19.453 -18.953 1 92.62 25 PHE B O 1
ATOM 5973 N N . ALA B 1 26 ? 22.734 17.75 -17.531 1 97.12 26 ALA B N 1
ATOM 5974 C CA . ALA B 1 26 ? 23.109 16.812 -18.578 1 97.12 26 ALA B CA 1
ATOM 5975 C C . ALA B 1 26 ? 22.062 16.75 -19.672 1 97.12 26 ALA B C 1
ATOM 5977 O O . ALA B 1 26 ? 22.375 16.516 -20.844 1 97.12 26 ALA B O 1
ATOM 5978 N N . ILE B 1 27 ? 20.766 16.953 -19.359 1 97.81 27 ILE B N 1
ATOM 5979 C CA . ILE B 1 27 ? 19.703 16.859 -20.344 1 97.81 27 ILE B CA 1
ATOM 5980 C C . ILE B 1 27 ? 19.609 18.188 -21.109 1 97.81 27 ILE B C 1
ATOM 5982 O O . ILE B 1 27 ? 19.297 19.219 -20.547 1 97.81 27 ILE B O 1
ATOM 5986 N N . ARG B 1 28 ? 19.766 18.109 -22.406 1 96.75 28 ARG B N 1
ATOM 5987 C CA . ARG B 1 28 ? 19.844 19.281 -23.281 1 96.75 28 ARG B CA 1
ATOM 5988 C C . ARG B 1 28 ? 18.625 19.375 -24.172 1 96.75 28 ARG B C 1
ATOM 5990 O O . ARG B 1 28 ? 17.812 18.438 -24.25 1 96.75 28 ARG B O 1
ATOM 5997 N N . ASP B 1 29 ? 18.516 20.578 -24.781 1 96.62 29 ASP B N 1
ATOM 5998 C CA . ASP B 1 29 ? 17.438 20.797 -25.75 1 96.62 29 ASP B CA 1
ATOM 5999 C C . ASP B 1 29 ? 17.547 19.812 -26.922 1 96.62 29 ASP B C 1
ATOM 6001 O O . ASP B 1 29 ? 18.625 19.641 -27.484 1 96.62 29 ASP B O 1
ATOM 6005 N N . GLY B 1 30 ? 16.5 19.141 -27.219 1 96.38 30 GLY B N 1
ATOM 6006 C CA . GLY B 1 30 ? 16.469 18.219 -28.344 1 96.38 30 GLY B CA 1
ATOM 6007 C C . GLY B 1 30 ? 16.75 16.781 -27.953 1 96.38 30 GLY B C 1
ATOM 6008 O O . GLY B 1 30 ? 16.641 15.867 -28.766 1 96.38 30 GLY B O 1
ATOM 6009 N N . ASP B 1 31 ? 17.031 16.531 -26.719 1 97.81 31 ASP B N 1
ATOM 6010 C CA . ASP B 1 31 ? 17.406 15.188 -26.281 1 97.81 31 ASP B CA 1
ATOM 6011 C C . ASP B 1 31 ? 16.188 14.258 -26.281 1 97.81 31 ASP B C 1
ATOM 6013 O O . ASP B 1 31 ? 15.07 14.68 -26 1 97.81 31 ASP B O 1
ATOM 6017 N N . THR B 1 32 ? 16.422 13.039 -26.703 1 98.12 32 THR B N 1
ATOM 6018 C CA . THR B 1 32 ? 15.594 11.898 -26.344 1 98.12 32 THR B CA 1
ATOM 6019 C C . THR B 1 32 ? 16.25 11.078 -25.234 1 98.12 32 THR B C 1
ATOM 6021 O O . THR B 1 32 ? 17.266 10.414 -25.469 1 98.12 32 THR B O 1
ATOM 6024 N N . VAL B 1 33 ? 15.648 11.117 -24.078 1 98.56 33 VAL B N 1
ATOM 6025 C CA . VAL B 1 33 ? 16.234 10.5 -22.891 1 98.56 33 VAL B CA 1
ATOM 6026 C C . VAL B 1 33 ? 15.648 9.102 -22.688 1 98.56 33 VAL B C 1
ATOM 6028 O O . VAL B 1 33 ? 14.43 8.945 -22.578 1 98.56 33 VAL B O 1
ATOM 6031 N N . GLY B 1 34 ? 16.531 8.086 -22.656 1 98.44 34 GLY B N 1
ATOM 6032 C CA . GLY B 1 34 ? 16.109 6.723 -22.375 1 98.44 34 GLY B CA 1
ATOM 6033 C C . GLY B 1 34 ? 16.547 6.23 -21.016 1 98.44 34 GLY B C 1
ATOM 6034 O O . GLY B 1 34 ? 17.656 6.531 -20.562 1 98.44 34 GLY B O 1
ATOM 6035 N N . PHE B 1 35 ? 15.68 5.492 -20.328 1 98.62 35 PHE B N 1
ATOM 6036 C CA . PHE B 1 35 ? 16 4.832 -19.078 1 98.62 35 PHE B CA 1
ATOM 6037 C C . PHE B 1 35 ? 16.078 3.32 -19.266 1 98.62 35 PHE B C 1
ATOM 6039 O O . PHE B 1 35 ? 15.062 2.633 -19.25 1 98.62 35 PHE B O 1
ATOM 6046 N N . LEU B 1 36 ? 17.234 2.814 -19.375 1 98.44 36 LEU B N 1
ATOM 6047 C CA . LEU B 1 36 ? 17.438 1.383 -19.562 1 98.44 36 LEU B CA 1
ATOM 6048 C C . LEU B 1 36 ? 17.672 0.687 -18.234 1 98.44 36 LEU B C 1
ATOM 6050 O O . LEU B 1 36 ? 18.516 1.117 -17.438 1 98.44 36 LEU B O 1
ATOM 6054 N N . GLY B 1 37 ? 16.938 -0.314 -17.953 1 97.62 37 GLY B N 1
ATOM 6055 C CA . GLY B 1 37 ? 17.109 -1.014 -16.688 1 97.62 37 GLY B CA 1
ATOM 6056 C C . GLY B 1 37 ? 16.156 -2.189 -16.531 1 97.62 37 GLY B C 1
ATOM 6057 O O . GLY B 1 37 ? 15.617 -2.689 -17.516 1 97.62 37 GLY B O 1
ATOM 6058 N N . ASP B 1 38 ? 16.094 -2.717 -15.297 1 95.44 38 ASP B N 1
ATOM 6059 C CA . ASP B 1 38 ? 15.312 -3.918 -15.008 1 95.44 38 ASP B CA 1
ATOM 6060 C C . ASP B 1 38 ? 13.914 -3.559 -14.508 1 95.44 38 ASP B C 1
ATOM 6062 O O . ASP B 1 38 ? 13.297 -2.621 -15.016 1 95.44 38 ASP B O 1
ATOM 6066 N N . SER B 1 39 ? 13.32 -4.359 -13.602 1 93.31 39 SER B N 1
ATOM 6067 C CA . SER B 1 39 ? 11.953 -4.172 -13.141 1 93.31 39 SER B CA 1
ATOM 6068 C C . SER B 1 39 ? 11.789 -2.84 -12.414 1 93.31 39 SER B C 1
ATOM 6070 O O . SER B 1 39 ? 10.711 -2.24 -12.438 1 93.31 39 SER B O 1
ATOM 6072 N N . ILE B 1 40 ? 12.766 -2.363 -11.703 1 94.12 40 ILE B N 1
ATOM 6073 C CA . ILE B 1 40 ? 12.695 -1.085 -11 1 94.12 40 ILE B CA 1
ATOM 6074 C C . ILE B 1 40 ? 12.508 0.044 -12.016 1 94.12 40 ILE B C 1
ATOM 6076 O O . ILE B 1 40 ? 11.688 0.943 -11.805 1 94.12 40 ILE B O 1
ATOM 6080 N N . THR B 1 41 ? 13.266 -0.04 -13.117 1 96.94 41 THR B N 1
ATOM 6081 C CA . THR B 1 41 ? 13.109 0.926 -14.203 1 96.94 41 THR B CA 1
ATOM 6082 C C . THR B 1 41 ? 11.766 0.755 -14.898 1 96.94 41 THR B C 1
ATOM 6084 O O . THR B 1 41 ? 11.109 1.74 -15.242 1 96.94 41 THR B O 1
ATOM 6087 N N . ALA B 1 42 ? 11.367 -0.482 -15.055 1 93.75 42 ALA B N 1
ATOM 6088 C CA . ALA B 1 42 ? 10.117 -0.785 -15.742 1 93.75 42 ALA B CA 1
ATOM 6089 C C . ALA B 1 42 ? 8.922 -0.197 -14.992 1 93.75 42 ALA B C 1
ATOM 6091 O O . ALA B 1 42 ? 7.871 0.058 -15.586 1 93.75 42 ALA B O 1
ATOM 6092 N N . ALA B 1 43 ? 9.102 0.033 -13.711 1 92.44 43 ALA B N 1
ATOM 6093 C CA . ALA B 1 43 ? 8.047 0.623 -12.898 1 92.44 43 ALA B CA 1
ATOM 6094 C C . ALA B 1 43 ? 7.762 2.061 -13.328 1 92.44 43 ALA B C 1
ATOM 6096 O O . ALA B 1 43 ? 6.703 2.611 -13.016 1 92.44 43 ALA B O 1
ATOM 6097 N N . ARG B 1 44 ? 8.727 2.777 -13.969 1 94.88 44 ARG B N 1
ATOM 6098 C CA . ARG B 1 44 ? 8.586 4.059 -14.656 1 94.88 44 ARG B CA 1
ATOM 6099 C C . ARG B 1 44 ? 8.516 5.211 -13.664 1 94.88 44 ARG B C 1
ATOM 6101 O O . ARG B 1 44 ? 8.609 6.375 -14.047 1 94.88 44 ARG B O 1
ATOM 6108 N N . THR B 1 45 ? 8.453 4.988 -12.344 1 96.25 45 THR B N 1
ATOM 6109 C CA . THR B 1 45 ? 8.148 6.02 -11.359 1 96.25 45 THR B CA 1
ATOM 6110 C C . THR B 1 45 ? 9.305 7.008 -11.227 1 96.25 45 THR B C 1
ATOM 6112 O O . THR B 1 45 ? 9.102 8.219 -11.289 1 96.25 45 THR B O 1
ATOM 6115 N N . TYR B 1 46 ? 10.562 6.508 -11.07 1 97.69 46 TYR B N 1
ATOM 6116 C CA . TYR B 1 46 ? 11.656 7.457 -10.922 1 97.69 46 TYR B CA 1
ATOM 6117 C C . TYR B 1 46 ? 11.875 8.242 -12.211 1 97.69 46 TYR B C 1
ATOM 6119 O O . TYR B 1 46 ? 12.266 9.414 -12.18 1 97.69 46 TYR B O 1
ATOM 6127 N N . GLY B 1 47 ? 11.648 7.617 -13.398 1 98.19 47 GLY B N 1
ATOM 6128 C CA . GLY B 1 47 ? 11.742 8.32 -14.672 1 98.19 47 GLY B CA 1
ATOM 6129 C C . GLY B 1 47 ? 10.758 9.469 -14.789 1 98.19 47 GLY B C 1
ATOM 6130 O O . GLY B 1 47 ? 11.086 10.523 -15.328 1 98.19 47 GLY B O 1
ATOM 6131 N N . LYS B 1 48 ? 9.523 9.273 -14.297 1 97.94 48 LYS B N 1
ATOM 6132 C CA . LYS B 1 48 ? 8.508 10.32 -14.312 1 97.94 48 LYS B CA 1
ATOM 6133 C C . LYS B 1 48 ? 8.945 11.516 -13.469 1 97.94 48 LYS B C 1
ATOM 6135 O O . LYS B 1 48 ? 8.672 12.664 -13.82 1 97.94 48 LYS B O 1
ATOM 6140 N N . HIS B 1 49 ? 9.562 11.211 -12.305 1 98.06 49 HIS B N 1
ATOM 6141 C CA . HIS B 1 49 ? 10.094 12.289 -11.477 1 98.06 49 HIS B CA 1
ATOM 6142 C C . HIS B 1 49 ? 11.117 13.117 -12.242 1 98.06 49 HIS B C 1
ATOM 6144 O O . HIS B 1 49 ? 11.086 14.352 -12.188 1 98.06 49 HIS B O 1
ATOM 6150 N N . ILE B 1 50 ? 11.977 12.453 -12.969 1 98.56 50 ILE B N 1
ATOM 6151 C CA . ILE B 1 50 ? 13.031 13.133 -13.703 1 98.56 50 ILE B CA 1
ATOM 6152 C C . ILE B 1 50 ? 12.43 13.945 -14.852 1 98.56 50 ILE B C 1
ATOM 6154 O O . ILE B 1 50 ? 12.852 15.07 -15.109 1 98.56 50 ILE B O 1
ATOM 6158 N N . GLU B 1 51 ? 11.492 13.352 -15.492 1 98.44 51 GLU B N 1
ATOM 6159 C CA . GLU B 1 51 ? 10.797 14.039 -16.578 1 98.44 51 GLU B CA 1
ATOM 6160 C C . GLU B 1 51 ? 10.125 15.312 -16.078 1 98.44 51 GLU B C 1
ATOM 6162 O O . GLU B 1 51 ? 10.305 16.391 -16.641 1 98.44 51 GLU B O 1
ATOM 6167 N N . LYS B 1 52 ? 9.344 15.211 -14.984 1 98 52 LYS B N 1
ATOM 6168 C CA . LYS B 1 52 ? 8.641 16.375 -14.438 1 98 52 LYS B CA 1
ATOM 6169 C C . LYS B 1 52 ? 9.617 17.453 -13.992 1 98 52 LYS B C 1
ATOM 6171 O O . LYS B 1 52 ? 9.406 18.641 -14.258 1 98 52 LYS B O 1
ATOM 6176 N N . PHE B 1 53 ? 10.703 17.031 -13.289 1 98.31 53 PHE B N 1
ATOM 6177 C CA . PHE B 1 53 ? 11.734 17.984 -12.875 1 98.31 53 PHE B CA 1
ATOM 6178 C C . PHE B 1 53 ? 12.273 18.75 -14.062 1 98.31 53 PHE B C 1
ATOM 6180 O O . PHE B 1 53 ? 12.367 19.984 -14.023 1 98.31 53 PHE B O 1
ATOM 6187 N N . THR B 1 54 ? 12.57 18.031 -15.133 1 98.44 54 THR B N 1
ATOM 6188 C CA . THR B 1 54 ? 13.195 18.625 -16.312 1 98.44 54 THR B CA 1
ATOM 6189 C C . THR B 1 54 ? 12.242 19.594 -17.016 1 98.44 54 THR B C 1
ATOM 6191 O O . THR B 1 54 ? 12.633 20.688 -17.391 1 98.44 54 THR B O 1
ATOM 6194 N N . LEU B 1 55 ? 11 19.188 -17.188 1 98.06 55 LEU B N 1
ATOM 6195 C CA . LEU B 1 55 ? 10.023 20.016 -17.891 1 98.06 55 LEU B CA 1
ATOM 6196 C C . LEU B 1 55 ? 9.734 21.297 -17.125 1 98.06 55 LEU B C 1
ATOM 6198 O O . LEU B 1 55 ? 9.555 22.359 -17.719 1 98.06 55 LEU B O 1
ATOM 6202 N N . LEU B 1 56 ? 9.711 21.203 -15.812 1 98.12 56 LEU B N 1
ATOM 6203 C CA . LEU B 1 56 ? 9.438 22.375 -14.992 1 98.12 56 LEU B CA 1
ATOM 6204 C C . LEU B 1 56 ? 10.648 23.297 -14.961 1 98.12 56 LEU B C 1
ATOM 6206 O O . LEU B 1 56 ? 10.516 24.516 -15.125 1 98.12 56 LEU B O 1
ATOM 6210 N N . ARG B 1 57 ? 11.812 22.703 -14.836 1 97.88 57 ARG B N 1
ATOM 6211 C CA . ARG B 1 57 ? 13.039 23.484 -14.688 1 97.88 57 ARG B CA 1
ATOM 6212 C C . ARG B 1 57 ? 13.43 24.156 -16 1 97.88 57 ARG B C 1
ATOM 6214 O O . ARG B 1 57 ? 13.914 25.281 -16.016 1 97.88 57 ARG B O 1
ATOM 6221 N N . TYR B 1 58 ? 13.203 23.422 -17.109 1 96.94 58 TYR B N 1
ATOM 6222 C CA . TYR B 1 58 ? 13.586 23.891 -18.438 1 96.94 58 TYR B CA 1
ATOM 6223 C C . TYR B 1 58 ? 12.43 23.766 -19.406 1 96.94 58 TYR B C 1
ATOM 6225 O O . TYR B 1 58 ? 12.508 23 -20.375 1 96.94 58 TYR B O 1
ATOM 6233 N N . PRO B 1 59 ? 11.445 24.625 -19.234 1 95.25 59 PRO B N 1
ATOM 6234 C CA . PRO B 1 59 ? 10.211 24.469 -20.016 1 95.25 59 PRO B CA 1
ATOM 6235 C C . PRO B 1 59 ? 10.422 24.719 -21.516 1 95.25 59 PRO B C 1
ATOM 6237 O O . PRO B 1 59 ? 9.625 24.266 -22.328 1 95.25 59 PRO B O 1
ATOM 6240 N N . GLU B 1 60 ? 11.461 25.328 -21.906 1 94.31 60 GLU B N 1
ATOM 6241 C CA . GLU B 1 60 ? 11.68 25.672 -23.312 1 94.31 60 GLU B CA 1
ATOM 6242 C C . GLU B 1 60 ? 12.445 24.562 -24.031 1 94.31 60 GLU B C 1
ATOM 6244 O O . GLU B 1 60 ? 12.508 24.547 -25.266 1 94.31 60 GLU B O 1
ATOM 6249 N N . ARG B 1 61 ? 13.031 23.672 -23.25 1 94.88 61 ARG B N 1
ATOM 6250 C CA . ARG B 1 61 ? 13.742 22.562 -23.875 1 94.88 61 ARG B CA 1
ATOM 6251 C C . ARG B 1 61 ? 12.766 21.531 -24.438 1 94.88 61 ARG B C 1
ATOM 6253 O O . ARG B 1 61 ? 11.812 21.141 -23.766 1 94.88 61 ARG B O 1
ATOM 6260 N N . LYS B 1 62 ? 13 21.156 -25.656 1 94.94 62 LYS B N 1
ATOM 6261 C CA . LYS B 1 62 ? 12.227 20.078 -26.266 1 94.94 62 LYS B CA 1
ATOM 6262 C C . LYS B 1 62 ? 12.867 18.719 -26 1 94.94 62 LYS B C 1
ATOM 6264 O O . LYS B 1 62 ? 13.68 18.25 -26.797 1 94.94 62 LYS B O 1
ATOM 6269 N N . VAL B 1 63 ? 12.445 18.094 -24.953 1 96.81 63 VAL B N 1
ATOM 6270 C CA . VAL B 1 63 ? 13.023 16.828 -24.516 1 96.81 63 VAL B CA 1
ATOM 6271 C C . VAL B 1 63 ? 11.953 15.734 -24.562 1 96.81 63 VAL B C 1
ATOM 6273 O O . VAL B 1 63 ? 10.797 15.977 -24.188 1 96.81 63 VAL B O 1
ATOM 6276 N N . HIS B 1 64 ? 12.281 14.617 -25.078 1 95.94 64 HIS B N 1
ATOM 6277 C CA . HIS B 1 64 ? 11.43 13.43 -25.078 1 95.94 64 HIS B CA 1
ATOM 6278 C C . HIS B 1 64 ? 11.977 12.367 -24.125 1 95.94 64 HIS B C 1
ATOM 6280 O O . HIS B 1 64 ? 13.188 12.195 -24.016 1 95.94 64 HIS B O 1
ATOM 6286 N N . PHE B 1 65 ? 11.078 11.656 -23.484 1 97.44 65 PHE B N 1
ATOM 6287 C CA . PHE B 1 65 ? 11.492 10.641 -22.516 1 97.44 65 PHE B CA 1
ATOM 6288 C C . PHE B 1 65 ? 10.922 9.281 -22.891 1 97.44 65 PHE B C 1
ATOM 6290 O O . PHE B 1 65 ? 9.766 9.18 -23.312 1 97.44 65 PHE B O 1
ATOM 6297 N N . ILE B 1 66 ? 11.773 8.219 -22.75 1 96.06 66 ILE B N 1
ATOM 6298 C CA . ILE B 1 66 ? 11.367 6.859 -23.062 1 96.06 66 ILE B CA 1
ATOM 6299 C C . ILE B 1 66 ? 11.781 5.914 -21.938 1 96.06 66 ILE B C 1
ATOM 6301 O O . ILE B 1 66 ? 12.938 5.922 -21.516 1 96.06 66 ILE B O 1
ATOM 6305 N N . ASN B 1 67 ? 10.812 5.148 -21.453 1 96.69 67 ASN B N 1
ATOM 6306 C CA . ASN B 1 67 ? 11.125 4.078 -20.5 1 96.69 67 ASN B CA 1
ATOM 6307 C C . ASN B 1 67 ? 11.531 2.799 -21.234 1 96.69 67 ASN B C 1
ATOM 6309 O O . ASN B 1 67 ? 10.797 2.307 -22.094 1 96.69 67 ASN B O 1
ATOM 6313 N N . LEU B 1 68 ? 12.648 2.303 -20.875 1 97.06 68 LEU B N 1
ATOM 6314 C CA . LEU B 1 68 ? 13.203 1.119 -21.516 1 97.06 68 LEU B CA 1
ATOM 6315 C C . LEU B 1 68 ? 13.477 0.022 -20.5 1 97.06 68 LEU B C 1
ATOM 6317 O O . LEU B 1 68 ? 14.414 -0.765 -20.672 1 97.06 68 LEU B O 1
ATOM 6321 N N . GLY B 1 69 ? 12.742 0.091 -19.391 1 95.56 69 GLY B N 1
ATOM 6322 C CA . GLY B 1 69 ? 12.844 -0.951 -18.391 1 95.56 69 GLY B CA 1
ATOM 6323 C C . GLY B 1 69 ? 12.156 -2.24 -18.797 1 95.56 69 GLY B C 1
ATOM 6324 O O . GLY B 1 69 ? 11.117 -2.215 -19.453 1 95.56 69 GLY B O 1
ATOM 6325 N N . ASN B 1 70 ? 12.758 -3.326 -18.391 1 91.75 70 ASN B N 1
ATOM 6326 C CA . ASN B 1 70 ? 12.188 -4.652 -18.594 1 91.75 70 ASN B CA 1
ATOM 6327 C C . ASN B 1 70 ? 12.312 -5.52 -17.344 1 91.75 70 ASN B C 1
ATOM 6329 O O . ASN B 1 70 ? 13.406 -5.656 -16.781 1 91.75 70 ASN B O 1
ATOM 6333 N N . GLY B 1 71 ? 11.211 -6.09 -16.938 1 86.81 71 GLY B N 1
ATOM 6334 C CA . GLY B 1 71 ? 11.203 -6.918 -15.742 1 86.81 71 GLY B CA 1
ATOM 6335 C C . GLY B 1 71 ? 12.141 -8.109 -15.828 1 86.81 71 GLY B C 1
ATOM 6336 O O . GLY B 1 71 ? 12.172 -8.805 -16.844 1 86.81 71 GLY B O 1
ATOM 6337 N N . GLY B 1 72 ? 12.906 -8.414 -14.797 1 84.88 72 GLY B N 1
ATOM 6338 C CA . GLY B 1 72 ? 13.805 -9.555 -14.727 1 84.88 72 GLY B CA 1
ATOM 6339 C C . GLY B 1 72 ? 15.047 -9.391 -15.578 1 84.88 72 GLY B C 1
ATOM 6340 O O . GLY B 1 72 ? 15.906 -10.273 -15.617 1 84.88 72 GLY B O 1
ATOM 6341 N N . ASP B 1 73 ? 15.234 -8.25 -16.234 1 91.12 73 ASP B N 1
ATOM 6342 C CA . ASP B 1 73 ? 16.328 -7.992 -17.156 1 91.12 73 ASP B CA 1
ATOM 6343 C C . ASP B 1 73 ? 17.656 -7.867 -16.422 1 91.12 73 ASP B C 1
ATOM 6345 O O . ASP B 1 73 ? 17.688 -7.754 -15.195 1 91.12 73 ASP B O 1
ATOM 6349 N N . THR B 1 74 ? 18.766 -8.102 -17.125 1 94.56 74 THR B N 1
ATOM 6350 C CA . THR B 1 74 ? 20.141 -7.957 -16.656 1 94.56 74 THR B CA 1
ATOM 6351 C C . THR B 1 74 ? 20.938 -7.055 -17.594 1 94.56 74 THR B C 1
ATOM 6353 O O . THR B 1 74 ? 20.422 -6.613 -18.625 1 94.56 74 THR B O 1
ATOM 6356 N N . ALA B 1 75 ? 22.141 -6.734 -17.203 1 98.06 75 ALA B N 1
ATOM 6357 C CA . ALA B 1 75 ? 22.984 -5.926 -18.078 1 98.06 75 ALA B CA 1
ATOM 6358 C C . ALA B 1 75 ? 23.234 -6.629 -19.406 1 98.06 75 ALA B C 1
ATOM 6360 O O . ALA B 1 75 ? 23.25 -5.984 -20.469 1 98.06 75 ALA B O 1
ATOM 6361 N N . ALA B 1 76 ? 23.375 -7.949 -19.344 1 96.5 76 ALA B N 1
ATOM 6362 C CA . ALA B 1 76 ? 23.547 -8.719 -20.578 1 96.5 76 ALA B CA 1
ATOM 6363 C C . ALA B 1 76 ? 22.312 -8.617 -21.469 1 96.5 76 ALA B C 1
ATOM 6365 O O . ALA B 1 76 ? 22.438 -8.469 -22.688 1 96.5 76 ALA B O 1
ATOM 6366 N N . GLY B 1 77 ? 21.188 -8.734 -20.828 1 95.06 77 GLY B N 1
ATOM 6367 C CA . GLY B 1 77 ? 19.953 -8.57 -21.578 1 95.06 77 GLY B CA 1
ATOM 6368 C C . GLY B 1 77 ? 19.797 -7.18 -22.172 1 95.06 77 GLY B C 1
ATOM 6369 O O . GLY B 1 77 ? 19.344 -7.031 -23.312 1 95.06 77 GLY B O 1
ATOM 6370 N N . GLY B 1 78 ? 20.172 -6.141 -21.406 1 96.81 78 GLY B N 1
ATOM 6371 C CA . GLY B 1 78 ? 20.156 -4.77 -21.891 1 96.81 78 GLY B CA 1
ATOM 6372 C C . GLY B 1 78 ? 21.031 -4.551 -23.109 1 96.81 78 GLY B C 1
ATOM 6373 O O . GLY B 1 78 ? 20.641 -3.871 -24.062 1 96.81 78 GLY B O 1
ATOM 6374 N N . PHE B 1 79 ? 22.188 -5.125 -23.094 1 97.25 79 PHE B N 1
ATOM 6375 C CA . PHE B 1 79 ? 23.094 -5.008 -24.234 1 97.25 79 PHE B CA 1
ATOM 6376 C C . PHE B 1 79 ? 22.469 -5.617 -25.484 1 97.25 79 PHE B C 1
ATOM 6378 O O . PHE B 1 79 ? 22.562 -5.039 -26.562 1 97.25 79 PHE B O 1
ATOM 6385 N N . LYS B 1 80 ? 21.797 -6.734 -25.344 1 95.44 80 LYS B N 1
ATOM 6386 C CA . LYS B 1 80 ? 21.219 -7.445 -26.469 1 95.44 80 LYS B CA 1
ATOM 6387 C C . LYS B 1 80 ? 20.125 -6.625 -27.141 1 95.44 80 LYS B C 1
ATOM 6389 O O . LYS B 1 80 ? 19.891 -6.746 -28.344 1 95.44 80 LYS B O 1
ATOM 6394 N N . ARG B 1 81 ? 19.5 -5.781 -26.375 1 93.94 81 ARG B N 1
ATOM 6395 C CA . ARG B 1 81 ? 18.359 -5.074 -26.938 1 93.94 81 ARG B CA 1
ATOM 6396 C C . ARG B 1 81 ? 18.719 -3.631 -27.266 1 93.94 81 ARG B C 1
ATOM 6398 O O . ARG B 1 81 ? 17.844 -2.84 -27.625 1 93.94 81 ARG B O 1
ATOM 6405 N N . LEU B 1 82 ? 19.906 -3.24 -27.219 1 96.81 82 LEU B N 1
ATOM 6406 C CA . LEU B 1 82 ? 20.328 -1.857 -27.406 1 96.81 82 LEU B CA 1
ATOM 6407 C C . LEU B 1 82 ? 19.953 -1.355 -28.797 1 96.81 82 LEU B C 1
ATOM 6409 O O . LEU B 1 82 ? 19.438 -0.247 -28.938 1 96.81 82 LEU B O 1
ATOM 6413 N N . GLU B 1 83 ? 20.266 -2.143 -29.797 1 95.19 83 GLU B N 1
ATOM 6414 C CA . GLU B 1 83 ? 20.016 -1.705 -31.156 1 95.19 83 GLU B CA 1
ATOM 6415 C C . GLU B 1 83 ? 18.547 -1.389 -31.391 1 95.19 83 GLU B C 1
ATOM 6417 O O . GLU B 1 83 ? 18.203 -0.29 -31.828 1 95.19 83 GLU B O 1
ATOM 6422 N N . GLN B 1 84 ? 17.688 -2.27 -31 1 93.06 84 GLN B N 1
ATOM 6423 C CA . GLN B 1 84 ? 16.266 -2.148 -31.281 1 93.06 84 GLN B CA 1
ATOM 6424 C C . GLN B 1 84 ? 15.578 -1.198 -30.297 1 93.06 84 GLN B C 1
ATOM 6426 O O . GLN B 1 84 ? 14.75 -0.379 -30.688 1 93.06 84 GLN B O 1
ATOM 6431 N N . ASP B 1 85 ? 15.938 -1.265 -29.031 1 94.38 85 ASP B N 1
ATOM 6432 C CA . ASP B 1 85 ? 15.164 -0.568 -28.016 1 94.38 85 ASP B CA 1
ATOM 6433 C C . ASP B 1 85 ? 15.742 0.819 -27.734 1 94.38 85 ASP B C 1
ATOM 6435 O O . ASP B 1 85 ? 15.047 1.695 -27.219 1 94.38 85 ASP B O 1
ATOM 6439 N N . VAL B 1 86 ? 17 1.051 -28.094 1 97.19 86 VAL B N 1
ATOM 6440 C CA . VAL B 1 86 ? 17.609 2.324 -27.734 1 97.19 86 VAL B CA 1
ATOM 6441 C C . VAL B 1 86 ? 17.953 3.105 -28.984 1 97.19 86 VAL B C 1
ATOM 6443 O O . VAL B 1 86 ? 17.344 4.133 -29.281 1 97.19 86 VAL B O 1
ATOM 6446 N N . PHE B 1 87 ? 18.797 2.541 -29.859 1 97.69 87 PHE B N 1
ATOM 6447 C CA . PHE B 1 87 ? 19.344 3.281 -30.984 1 97.69 87 PHE B CA 1
ATOM 6448 C C . PHE B 1 87 ? 18.266 3.527 -32.031 1 97.69 87 PHE B C 1
ATOM 6450 O O . PHE B 1 87 ? 18.141 4.641 -32.562 1 97.69 87 PHE B O 1
ATOM 6457 N N . ASP B 1 88 ? 17.422 2.572 -32.344 1 95.62 88 ASP B N 1
ATOM 6458 C CA . ASP B 1 88 ? 16.391 2.713 -33.344 1 95.62 88 ASP B CA 1
ATOM 6459 C C . ASP B 1 88 ? 15.32 3.711 -32.906 1 95.62 88 ASP B C 1
ATOM 6461 O O . ASP B 1 88 ? 14.602 4.266 -33.75 1 95.62 88 ASP B O 1
ATOM 6465 N N . LYS B 1 89 ? 15.25 3.959 -31.625 1 94.69 89 LYS B N 1
ATOM 6466 C CA . LYS B 1 89 ? 14.227 4.867 -31.109 1 94.69 89 LYS B CA 1
ATOM 6467 C C . LYS B 1 89 ? 14.766 6.293 -31 1 94.69 89 LYS B C 1
ATOM 6469 O O . LYS B 1 89 ? 14.055 7.199 -30.562 1 94.69 89 LYS B O 1
ATOM 6474 N N . GLY B 1 90 ? 16.016 6.477 -31.344 1 96.69 90 GLY B N 1
ATOM 6475 C CA . GLY B 1 90 ? 16.578 7.812 -31.438 1 96.69 90 GLY B CA 1
ATOM 6476 C C . GLY B 1 90 ? 17.047 8.367 -30.109 1 96.69 90 GLY B C 1
ATOM 6477 O O . GLY B 1 90 ? 17.109 9.586 -29.922 1 96.69 90 GLY B O 1
ATOM 6478 N N . VAL B 1 91 ? 17.375 7.555 -29.156 1 98.19 91 VAL B N 1
ATOM 6479 C CA . VAL B 1 91 ? 17.859 7.992 -27.844 1 98.19 91 VAL B CA 1
ATOM 6480 C C . VAL B 1 91 ? 19.188 8.711 -28 1 98.19 91 VAL B C 1
ATOM 6482 O O . VAL B 1 91 ? 20.094 8.234 -28.688 1 98.19 91 VAL B O 1
ATOM 6485 N N . THR B 1 92 ? 19.297 9.852 -27.359 1 98.5 92 THR B N 1
ATOM 6486 C CA . THR B 1 92 ? 20.531 10.617 -27.422 1 98.5 92 THR B CA 1
ATOM 6487 C C . THR B 1 92 ? 21.219 10.672 -26.062 1 98.5 92 THR B C 1
ATOM 6489 O O . THR B 1 92 ? 22.422 10.938 -25.969 1 98.5 92 THR B O 1
ATOM 6492 N N . LEU B 1 93 ? 20.484 10.492 -24.984 1 98.56 93 LEU B N 1
ATOM 6493 C CA . LEU B 1 93 ? 21 10.367 -23.625 1 98.56 93 LEU B CA 1
ATOM 6494 C C . LEU B 1 93 ? 20.406 9.133 -22.938 1 98.56 93 LEU B C 1
ATOM 6496 O O . LEU B 1 93 ? 19.188 8.945 -22.938 1 98.56 93 LEU B O 1
ATOM 6500 N N . LEU B 1 94 ? 21.281 8.32 -22.406 1 98.75 94 LEU B N 1
ATOM 6501 C CA . LEU B 1 94 ? 20.828 7.043 -21.859 1 98.75 94 LEU B CA 1
ATOM 6502 C C . LEU B 1 94 ? 21.328 6.867 -20.422 1 98.75 94 LEU B C 1
ATOM 6504 O O . LEU B 1 94 ? 22.516 7.051 -20.141 1 98.75 94 LEU B O 1
ATOM 6508 N N . THR B 1 95 ? 20.391 6.621 -19.5 1 98.69 95 THR B N 1
ATOM 6509 C CA . THR B 1 95 ? 20.797 6.105 -18.188 1 98.69 95 THR B CA 1
ATOM 6510 C C . THR B 1 95 ? 20.625 4.59 -18.141 1 98.69 95 THR B C 1
ATOM 6512 O O . THR B 1 95 ? 19.672 4.043 -18.688 1 98.69 95 THR B O 1
ATOM 6515 N N . VAL B 1 96 ? 21.562 3.914 -17.547 1 98.81 96 VAL B N 1
ATOM 6516 C CA . VAL B 1 96 ? 21.562 2.457 -17.453 1 98.81 96 VAL B CA 1
ATOM 6517 C C . VAL B 1 96 ? 21.641 2.023 -15.992 1 98.81 96 VAL B C 1
ATOM 6519 O O . VAL B 1 96 ? 22.609 2.34 -15.297 1 98.81 96 VAL B O 1
ATOM 6522 N N . ALA B 1 97 ? 20.656 1.29 -15.523 1 98.25 97 ALA B N 1
ATOM 6523 C CA . ALA B 1 97 ? 20.641 0.862 -14.125 1 98.25 97 ALA B CA 1
ATOM 6524 C C . ALA B 1 97 ? 20.344 -0.629 -14.016 1 98.25 97 ALA B C 1
ATOM 6526 O O . ALA B 1 97 ? 19.188 -1.045 -14.109 1 98.25 97 ALA B O 1
ATOM 6527 N N . TYR B 1 98 ? 21.375 -1.454 -13.844 1 97.69 98 TYR B N 1
ATOM 6528 C CA . TYR B 1 98 ? 21.281 -2.896 -13.648 1 97.69 98 TYR B CA 1
ATOM 6529 C C . TYR B 1 98 ? 22.078 -3.328 -12.422 1 97.69 98 TYR B C 1
ATOM 6531 O O . TYR B 1 98 ? 22.875 -2.553 -11.891 1 97.69 98 TYR B O 1
ATOM 6539 N N . GLY B 1 99 ? 21.891 -4.574 -11.953 1 95.12 99 GLY B N 1
ATOM 6540 C CA . GLY B 1 99 ? 22.734 -5.117 -10.898 1 95.12 99 GLY B CA 1
ATOM 6541 C C . GLY B 1 99 ? 22.031 -6.199 -10.086 1 95.12 99 GLY B C 1
ATOM 6542 O O . GLY B 1 99 ? 22.578 -7.297 -9.922 1 95.12 99 GLY B O 1
ATOM 6543 N N . VAL B 1 100 ? 20.844 -5.93 -9.602 1 87.69 100 VAL B N 1
ATOM 6544 C CA . VAL B 1 100 ? 20.156 -6.809 -8.664 1 87.69 100 VAL B CA 1
ATOM 6545 C C . VAL B 1 100 ? 19.844 -8.141 -9.336 1 87.69 100 VAL B C 1
ATOM 6547 O O . VAL B 1 100 ? 20.156 -9.203 -8.797 1 87.69 100 VAL B O 1
ATOM 6550 N N . ASN B 1 101 ? 19.25 -8.086 -10.531 1 85.88 101 ASN B N 1
ATOM 6551 C CA . ASN B 1 101 ? 18.906 -9.312 -11.25 1 85.88 101 ASN B CA 1
ATOM 6552 C C . ASN B 1 101 ? 20.141 -10.016 -11.789 1 85.88 101 ASN B C 1
ATOM 6554 O O . ASN B 1 101 ? 20.141 -11.234 -11.984 1 85.88 101 ASN B O 1
ATOM 6558 N N . ASP B 1 102 ? 21.25 -9.305 -11.984 1 91.56 102 ASP B N 1
ATOM 6559 C CA . ASP B 1 102 ? 22.484 -9.859 -12.539 1 91.56 102 ASP B CA 1
ATOM 6560 C C . ASP B 1 102 ? 23.094 -10.891 -11.594 1 91.56 102 ASP B C 1
ATOM 6562 O O . ASP B 1 102 ? 23.828 -11.773 -12.031 1 91.56 102 ASP B O 1
ATOM 6566 N N . ILE B 1 103 ? 22.703 -10.75 -10.367 1 84.38 103 ILE B N 1
ATOM 6567 C CA . ILE B 1 103 ? 23.203 -11.719 -9.398 1 84.38 103 ILE B CA 1
ATOM 6568 C C . ILE B 1 103 ? 22.047 -12.453 -8.742 1 84.38 103 ILE B C 1
ATOM 6570 O O . ILE B 1 103 ? 22.156 -12.906 -7.602 1 84.38 103 ILE B O 1
ATOM 6574 N N . GLY B 1 104 ? 20.922 -12.43 -9.414 1 76.5 104 GLY B N 1
ATOM 6575 C CA . GLY B 1 104 ? 19.766 -13.18 -8.945 1 76.5 104 GLY B CA 1
ATOM 6576 C C . GLY B 1 104 ? 19.312 -12.766 -7.562 1 76.5 104 GLY B C 1
ATOM 6577 O O . GLY B 1 104 ? 19.094 -13.617 -6.695 1 76.5 104 GLY B O 1
ATOM 6578 N N . TRP B 1 105 ? 19.312 -11.539 -7.332 1 72.44 105 TRP B N 1
ATOM 6579 C CA . TRP B 1 105 ? 18.906 -10.945 -6.066 1 72.44 105 TRP B CA 1
ATOM 6580 C C . TRP B 1 105 ? 19.812 -11.406 -4.93 1 72.44 105 TRP B C 1
ATOM 6582 O O . TRP B 1 105 ? 19.359 -11.562 -3.791 1 72.44 105 TRP B O 1
ATOM 6592 N N . GLY B 1 106 ? 20.922 -11.766 -5.309 1 63.69 106 GLY B N 1
ATOM 6593 C CA . GLY B 1 106 ? 21.906 -12.195 -4.328 1 63.69 106 GLY B CA 1
ATOM 6594 C C . GLY B 1 106 ? 22.188 -13.688 -4.383 1 63.69 106 GLY B C 1
ATOM 6595 O O . GLY B 1 106 ? 23.25 -14.133 -3.945 1 63.69 106 GLY B O 1
ATOM 6596 N N . ALA B 1 107 ? 21.375 -14.477 -5.043 1 52.78 107 ALA B N 1
ATOM 6597 C CA . ALA B 1 107 ? 21.5 -15.93 -5.121 1 52.78 107 ALA B CA 1
ATOM 6598 C C . ALA B 1 107 ? 22.641 -16.328 -6.055 1 52.78 107 ALA B C 1
ATOM 6600 O O . ALA B 1 107 ? 23.203 -17.422 -5.926 1 52.78 107 ALA B O 1
ATOM 6601 N N . LYS B 1 108 ? 23.078 -15.539 -6.945 1 73.31 108 LYS B N 1
ATOM 6602 C CA . LYS B 1 108 ? 24.141 -15.75 -7.918 1 73.31 108 LYS B CA 1
ATOM 6603 C C . LYS B 1 108 ? 25.25 -14.711 -7.754 1 73.31 108 LYS B C 1
ATOM 6605 O O . LYS B 1 108 ? 25.766 -14.18 -8.742 1 73.31 108 LYS B O 1
ATOM 6610 N N . ALA B 1 109 ? 25.5 -14.32 -6.457 1 76.81 109 ALA B N 1
ATOM 6611 C CA . ALA B 1 109 ? 26.562 -13.367 -6.156 1 76.81 109 ALA B CA 1
ATOM 6612 C C . ALA B 1 109 ? 27.938 -14.047 -6.207 1 76.81 109 ALA B C 1
ATOM 6614 O O . ALA B 1 109 ? 28.547 -14.305 -5.168 1 76.81 109 ALA B O 1
ATOM 6615 N N . ASP B 1 110 ? 28.406 -14.375 -7.422 1 74.75 110 ASP B N 1
ATOM 6616 C CA . ASP B 1 110 ? 29.688 -15.055 -7.66 1 74.75 110 ASP B CA 1
ATOM 6617 C C . ASP B 1 110 ? 30.469 -14.367 -8.766 1 74.75 110 ASP B C 1
ATOM 6619 O O . ASP B 1 110 ? 29.984 -13.406 -9.383 1 74.75 110 ASP B O 1
ATOM 6623 N N . ASP B 1 111 ? 31.688 -14.797 -8.961 1 83.62 111 ASP B N 1
ATOM 6624 C CA . ASP B 1 111 ? 32.625 -14.133 -9.867 1 83.62 111 ASP B CA 1
ATOM 6625 C C . ASP B 1 111 ? 32.156 -14.258 -11.32 1 83.62 111 ASP B C 1
ATOM 6627 O O . ASP B 1 111 ? 32.375 -13.352 -12.125 1 83.62 111 ASP B O 1
ATOM 6631 N N . GLU B 1 112 ? 31.547 -15.359 -11.578 1 85.44 112 GLU B N 1
ATOM 6632 C CA . GLU B 1 112 ? 31.078 -15.555 -12.945 1 85.44 112 GLU B CA 1
ATOM 6633 C C . GLU B 1 112 ? 30.016 -14.523 -13.328 1 85.44 112 GLU B C 1
ATOM 6635 O O . GLU B 1 112 ? 30.125 -13.891 -14.383 1 85.44 112 GLU B O 1
ATOM 6640 N N . HIS B 1 113 ? 29.062 -14.375 -12.5 1 87 113 HIS B N 1
ATOM 6641 C CA . HIS B 1 113 ? 28 -13.422 -12.758 1 87 113 HIS B CA 1
ATOM 6642 C C . HIS B 1 113 ? 28.5 -11.984 -12.664 1 87 113 HIS B C 1
ATOM 6644 O O . HIS B 1 113 ? 28.047 -11.109 -13.406 1 87 113 HIS B O 1
ATOM 6650 N N . ARG B 1 114 ? 29.438 -11.766 -11.719 1 93.06 114 ARG B N 1
ATOM 6651 C CA . ARG B 1 114 ? 30.078 -10.453 -11.641 1 93.06 114 ARG B CA 1
ATOM 6652 C C . ARG B 1 114 ? 30.766 -10.102 -12.953 1 93.06 114 ARG B C 1
ATOM 6654 O O . ARG B 1 114 ? 30.594 -9 -13.469 1 93.06 114 ARG B O 1
ATOM 6661 N N . GLN B 1 115 ? 31.484 -11 -13.43 1 94.81 115 GLN B N 1
ATOM 6662 C CA . GLN B 1 115 ? 32.219 -10.742 -14.656 1 94.81 115 GLN B CA 1
ATOM 6663 C C . GLN B 1 115 ? 31.281 -10.523 -15.836 1 94.81 115 GLN B C 1
ATOM 6665 O O . GLN B 1 115 ? 31.547 -9.672 -16.703 1 94.81 115 GLN B O 1
ATOM 6670 N N . LEU B 1 116 ? 30.234 -11.328 -15.891 1 95.19 116 LEU B N 1
ATOM 6671 C CA . LEU B 1 116 ? 29.234 -11.141 -16.938 1 95.19 116 LEU B CA 1
ATOM 6672 C C . LEU B 1 116 ? 28.656 -9.734 -16.875 1 95.19 116 LEU B C 1
ATOM 6674 O O . LEU B 1 116 ? 28.453 -9.094 -17.922 1 95.19 116 LEU B O 1
ATOM 6678 N N . TYR B 1 117 ? 28.344 -9.273 -15.742 1 97.38 117 TYR B N 1
ATOM 6679 C CA . TYR B 1 117 ? 27.844 -7.922 -15.523 1 97.38 117 TYR B CA 1
ATOM 6680 C C . TYR B 1 117 ? 28.859 -6.883 -16 1 97.38 117 TYR B C 1
ATOM 6682 O O . TYR B 1 117 ? 28.5 -5.973 -16.766 1 97.38 117 TYR B O 1
ATOM 6690 N N . LEU B 1 118 ? 30.062 -7.012 -15.602 1 98.06 118 LEU B N 1
ATOM 6691 C CA . LEU B 1 118 ? 31.109 -6.043 -15.93 1 98.06 118 LEU B CA 1
ATOM 6692 C C . LEU B 1 118 ? 31.359 -6.004 -17.438 1 98.06 118 LEU B C 1
ATOM 6694 O O . LEU B 1 118 ? 31.484 -4.926 -18.016 1 98.06 118 LEU B O 1
ATOM 6698 N N . ASP B 1 119 ? 31.375 -7.191 -18.031 1 97.75 119 ASP B N 1
ATOM 6699 C CA . ASP B 1 119 ? 31.547 -7.262 -19.484 1 97.75 119 ASP B CA 1
ATOM 6700 C C . ASP B 1 119 ? 30.391 -6.57 -20.203 1 97.75 119 ASP B C 1
ATOM 6702 O O . ASP B 1 119 ? 30.609 -5.891 -21.219 1 97.75 119 ASP B O 1
ATOM 6706 N N . SER B 1 120 ? 29.25 -6.809 -19.734 1 98.12 120 SER B N 1
ATOM 6707 C CA . SER B 1 120 ? 28.062 -6.23 -20.344 1 98.12 120 SER B CA 1
ATOM 6708 C C . SER B 1 120 ? 28.062 -4.711 -20.234 1 98.12 120 SER B C 1
ATOM 6710 O O . SER B 1 120 ? 27.703 -4.008 -21.172 1 98.12 120 SER B O 1
ATOM 6712 N N . ILE B 1 121 ? 28.469 -4.184 -19.078 1 98.38 121 ILE B N 1
ATOM 6713 C CA . ILE B 1 121 ? 28.562 -2.742 -18.891 1 98.38 121 ILE B CA 1
ATOM 6714 C C . ILE B 1 121 ? 29.562 -2.148 -19.875 1 98.38 121 ILE B C 1
ATOM 6716 O O . ILE B 1 121 ? 29.281 -1.131 -20.516 1 98.38 121 ILE B O 1
ATOM 6720 N N . GLN B 1 122 ? 30.641 -2.793 -19.969 1 98.19 122 GLN B N 1
ATOM 6721 C CA . GLN B 1 122 ? 31.656 -2.316 -20.906 1 98.19 122 GLN B CA 1
ATOM 6722 C C . GLN B 1 122 ? 31.141 -2.309 -22.328 1 98.19 122 GLN B C 1
ATOM 6724 O O . GLN B 1 122 ? 31.359 -1.354 -23.078 1 98.19 122 GLN B O 1
ATOM 6729 N N . LYS B 1 123 ? 30.453 -3.336 -22.703 1 98.25 123 LYS B N 1
ATOM 6730 C CA . LYS B 1 123 ? 29.906 -3.449 -24.047 1 98.25 123 LYS B CA 1
ATOM 6731 C C . LYS B 1 123 ? 28.859 -2.379 -24.297 1 98.25 123 LYS B C 1
ATOM 6733 O O . LYS B 1 123 ? 28.781 -1.825 -25.391 1 98.25 123 LYS B O 1
ATOM 6738 N N . ILE B 1 124 ? 28.016 -2.094 -23.344 1 98.56 124 ILE B N 1
ATOM 6739 C CA . ILE B 1 124 ? 26.984 -1.067 -23.469 1 98.56 124 ILE B CA 1
ATOM 6740 C C . ILE B 1 124 ? 27.641 0.294 -23.703 1 98.56 124 ILE B C 1
ATOM 6742 O O . ILE B 1 124 ? 27.25 1.033 -24.609 1 98.56 124 ILE B O 1
ATOM 6746 N N . VAL B 1 125 ? 28.656 0.58 -22.891 1 98.56 125 VAL B N 1
ATOM 6747 C CA . VAL B 1 125 ? 29.344 1.86 -23 1 98.56 125 VAL B CA 1
ATOM 6748 C C . VAL B 1 125 ? 29.984 1.98 -24.391 1 98.56 125 VAL B C 1
ATOM 6750 O O . VAL B 1 125 ? 29.844 3.01 -25.062 1 98.56 125 VAL B O 1
ATOM 6753 N N . THR B 1 126 ? 30.609 0.948 -24.844 1 98.19 126 THR B N 1
ATOM 6754 C CA . THR B 1 126 ? 31.281 0.944 -26.141 1 98.19 126 THR B CA 1
ATOM 6755 C C . THR B 1 126 ? 30.266 1.147 -27.266 1 98.19 126 THR B C 1
ATOM 6757 O O . THR B 1 126 ? 30.516 1.933 -28.188 1 98.19 126 THR B O 1
ATOM 6760 N N . ALA B 1 127 ? 29.188 0.428 -27.172 1 98.25 127 ALA B N 1
ATOM 6761 C CA . ALA B 1 127 ? 28.156 0.539 -28.203 1 98.25 127 ALA B CA 1
ATOM 6762 C C . ALA B 1 127 ? 27.578 1.952 -28.25 1 98.25 127 ALA B C 1
ATOM 6764 O O . ALA B 1 127 ? 27.344 2.492 -29.344 1 98.25 127 ALA B O 1
ATOM 6765 N N . CYS B 1 128 ? 27.375 2.553 -27.141 1 98.5 128 CYS B N 1
ATOM 6766 C CA . CYS B 1 128 ? 26.828 3.908 -27.078 1 98.5 128 CYS B CA 1
ATOM 6767 C C . CYS B 1 128 ? 27.812 4.914 -27.672 1 98.5 128 CYS B C 1
ATOM 6769 O O . CYS B 1 128 ? 27.422 5.812 -28.406 1 98.5 128 CYS B O 1
ATOM 6771 N N . LYS B 1 129 ? 29.031 4.766 -27.328 1 97.31 129 LYS B N 1
ATOM 6772 C CA . LYS B 1 129 ? 30.062 5.641 -27.875 1 97.31 129 LYS B CA 1
ATOM 6773 C C . LYS B 1 129 ? 30.109 5.551 -29.391 1 97.31 129 LYS B C 1
ATOM 6775 O O . LYS B 1 129 ? 30.219 6.57 -30.078 1 97.31 129 LYS B O 1
ATOM 6780 N N . LYS B 1 130 ? 29.984 4.387 -29.844 1 97.19 130 LYS B N 1
ATOM 6781 C CA . LYS B 1 130 ? 30.031 4.16 -31.281 1 97.19 130 LYS B CA 1
ATOM 6782 C C . LYS B 1 130 ? 28.844 4.84 -31.984 1 97.19 130 LYS B C 1
ATOM 6784 O O . LYS B 1 130 ? 28.969 5.309 -33.125 1 97.19 130 LYS B O 1
ATOM 6789 N N . ARG B 1 131 ? 27.719 4.926 -31.328 1 97.38 131 ARG B N 1
ATOM 6790 C CA . ARG B 1 131 ? 26.5 5.465 -31.906 1 97.38 131 ARG B CA 1
ATOM 6791 C C . ARG B 1 131 ? 26.312 6.93 -31.531 1 97.38 131 ARG B C 1
ATOM 6793 O O . ARG B 1 131 ? 25.328 7.555 -31.922 1 97.38 131 ARG B O 1
ATOM 6800 N N . GLY B 1 132 ? 27.25 7.492 -30.734 1 96.81 132 GLY B N 1
ATOM 6801 C CA . GLY B 1 132 ? 27.188 8.891 -30.344 1 96.81 132 GLY B CA 1
ATOM 6802 C C . GLY B 1 132 ? 26.141 9.172 -29.281 1 96.81 132 GLY B C 1
ATOM 6803 O O . GLY B 1 132 ? 25.625 10.289 -29.188 1 96.81 132 GLY B O 1
ATOM 6804 N N . VAL B 1 133 ? 25.672 8.211 -28.547 1 98.19 133 VAL B N 1
ATOM 6805 C CA . VAL B 1 133 ? 24.719 8.367 -27.453 1 98.19 133 VAL B CA 1
ATOM 6806 C C . VAL B 1 133 ? 25.453 8.672 -26.156 1 98.19 133 VAL B C 1
ATOM 6808 O O . VAL B 1 133 ? 26.391 7.957 -25.781 1 98.19 133 VAL B O 1
ATOM 6811 N N . ARG B 1 134 ? 25.156 9.758 -25.453 1 98.12 134 ARG B N 1
ATOM 6812 C CA . ARG B 1 134 ? 25.703 10.039 -24.125 1 98.12 134 ARG B CA 1
ATOM 6813 C C . ARG B 1 134 ? 25.125 9.078 -23.078 1 98.12 134 ARG B C 1
ATOM 6815 O O . ARG B 1 134 ? 23.906 9.031 -22.875 1 98.12 134 ARG B O 1
ATOM 6822 N N . VAL B 1 135 ? 26.031 8.32 -22.484 1 98.62 135 VAL B N 1
ATOM 6823 C CA . VAL B 1 135 ? 25.531 7.27 -21.609 1 98.62 135 VAL B CA 1
ATOM 6824 C C . VAL B 1 135 ? 26 7.52 -20.172 1 98.62 135 VAL B C 1
ATOM 6826 O O . VAL B 1 135 ? 27.141 7.945 -19.969 1 98.62 135 VAL B O 1
ATOM 6829 N N . TYR B 1 136 ? 25.125 7.367 -19.219 1 98.75 136 TYR B N 1
ATOM 6830 C CA . TYR B 1 136 ? 25.391 7.379 -17.781 1 98.75 136 TYR B CA 1
ATOM 6831 C C . TYR B 1 136 ? 25.141 6.004 -17.172 1 98.75 136 TYR B C 1
ATOM 6833 O O . TYR B 1 136 ? 24 5.547 -17.109 1 98.75 136 TYR B O 1
ATOM 6841 N N . ILE B 1 137 ? 26.219 5.398 -16.75 1 98.81 137 ILE B N 1
ATOM 6842 C CA . ILE B 1 137 ? 26.078 4.133 -16.047 1 98.81 137 ILE B CA 1
ATOM 6843 C C . ILE B 1 137 ? 25.781 4.391 -14.57 1 98.81 137 ILE B C 1
ATOM 6845 O O . ILE B 1 137 ? 26.5 5.125 -13.898 1 98.81 137 ILE B O 1
ATOM 6849 N N . CYS B 1 138 ? 24.688 3.746 -14.109 1 98.69 138 CYS B N 1
ATOM 6850 C CA . CYS B 1 138 ? 24.25 3.898 -12.727 1 98.69 138 CYS B CA 1
ATOM 6851 C C . CYS B 1 138 ? 24.484 2.611 -11.945 1 98.69 138 CYS B C 1
ATOM 6853 O O . CYS B 1 138 ? 24.406 1.517 -12.5 1 98.69 138 CYS B O 1
ATOM 6855 N N . SER B 1 139 ? 24.844 2.793 -10.656 1 97.88 139 SER B N 1
ATOM 6856 C CA . SER B 1 139 ? 24.734 1.624 -9.789 1 97.88 139 SER B CA 1
ATOM 6857 C C . SER B 1 139 ? 23.266 1.198 -9.633 1 97.88 139 SER B C 1
ATOM 6859 O O . SER B 1 139 ? 22.359 1.967 -9.945 1 97.88 139 SER B O 1
ATOM 6861 N N . ALA B 1 140 ? 23.047 -0.061 -9.18 1 96.31 140 ALA B N 1
ATOM 6862 C CA . ALA B 1 140 ? 21.703 -0.541 -8.914 1 96.31 140 ALA B CA 1
ATOM 6863 C C . ALA B 1 140 ? 21.078 0.205 -7.738 1 96.31 140 ALA B C 1
ATOM 6865 O O . ALA B 1 140 ? 21.781 0.834 -6.949 1 96.31 140 ALA B O 1
ATOM 6866 N N . ALA B 1 141 ? 19.75 0.149 -7.676 1 95.56 141 ALA B N 1
ATOM 6867 C CA . ALA B 1 141 ? 19.078 0.611 -6.465 1 95.56 141 ALA B CA 1
ATOM 6868 C C . ALA B 1 141 ? 19.453 -0.259 -5.266 1 95.56 141 ALA B C 1
ATOM 6870 O O . ALA B 1 141 ? 19.844 -1.42 -5.43 1 95.56 141 ALA B O 1
ATOM 6871 N N . ILE B 1 142 ? 19.312 0.278 -4.109 1 93.06 142 ILE B N 1
ATOM 6872 C CA . ILE B 1 142 ? 19.641 -0.465 -2.896 1 93.06 142 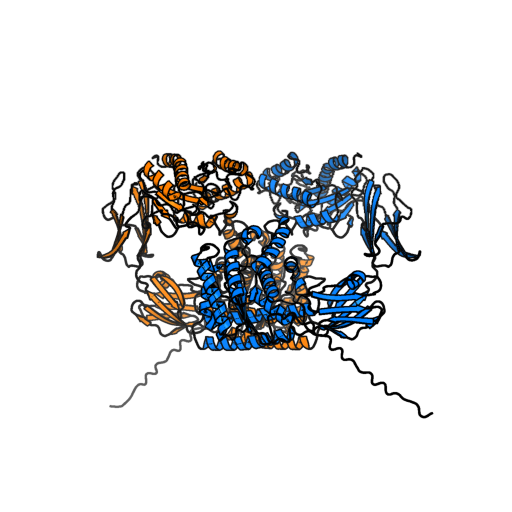ILE B CA 1
ATOM 6873 C C . ILE B 1 142 ? 18.547 -1.489 -2.609 1 93.06 142 ILE B C 1
ATOM 6875 O O . ILE B 1 142 ? 17.422 -1.353 -3.09 1 93.06 142 ILE B O 1
ATOM 6879 N N . THR B 1 143 ? 18.906 -2.48 -1.861 1 84.75 143 THR B N 1
ATOM 6880 C CA . THR B 1 143 ? 17.938 -3.422 -1.318 1 84.75 143 THR B CA 1
ATOM 6881 C C . THR B 1 143 ? 17.531 -3.025 0.098 1 84.75 143 THR B C 1
ATOM 6883 O O . THR B 1 143 ? 18.078 -2.076 0.663 1 84.75 143 THR B O 1
ATOM 6886 N N . ALA B 1 144 ? 16.578 -3.73 0.652 1 78.94 144 ALA B N 1
ATOM 6887 C CA . ALA B 1 144 ? 15.984 -3.34 1.932 1 78.94 144 ALA B CA 1
ATOM 6888 C C . ALA B 1 144 ? 16.922 -3.686 3.09 1 78.94 144 ALA B C 1
ATOM 6890 O O . ALA B 1 144 ? 16.656 -3.32 4.238 1 78.94 144 ALA B O 1
ATOM 6891 N N . GLY B 1 145 ? 18.062 -4.301 2.889 1 71.25 145 GLY B N 1
ATOM 6892 C CA . GLY B 1 145 ? 19 -4.59 3.953 1 71.25 145 GLY B CA 1
ATOM 6893 C C . GLY B 1 145 ? 19.516 -3.348 4.66 1 71.25 145 GLY B C 1
ATOM 6894 O O . GLY B 1 145 ? 19.484 -2.252 4.094 1 71.25 145 GLY B O 1
ATOM 6895 N N . HIS B 1 146 ? 19.984 -3.496 5.895 1 73.31 146 HIS B N 1
ATOM 6896 C CA . HIS B 1 146 ? 20.484 -2.367 6.668 1 73.31 146 HIS B CA 1
ATOM 6897 C C . HIS B 1 146 ? 21.609 -1.645 5.926 1 73.31 146 HIS B C 1
ATOM 6899 O O . HIS B 1 146 ? 22.516 -2.283 5.387 1 73.31 146 HIS B O 1
ATOM 6905 N N . PRO B 1 147 ? 21.516 -0.306 5.875 1 82.5 147 PRO B N 1
ATOM 6906 C CA . PRO B 1 147 ? 22.453 0.458 5.051 1 82.5 147 PRO B CA 1
ATOM 6907 C C . PRO B 1 147 ? 23.922 0.212 5.434 1 82.5 147 PRO B C 1
ATOM 6909 O O . PRO B 1 147 ? 24.781 0.132 4.559 1 82.5 147 PRO B O 1
ATOM 6912 N N . ASP B 1 148 ? 24.219 0.058 6.645 1 74.75 148 ASP B N 1
ATOM 6913 C CA . ASP B 1 148 ? 25.594 -0.106 7.082 1 74.75 148 ASP B CA 1
ATOM 6914 C C . ASP B 1 148 ? 26.125 -1.503 6.75 1 74.75 148 ASP B C 1
ATOM 6916 O O . ASP B 1 148 ? 27.328 -1.707 6.621 1 74.75 148 ASP B O 1
ATOM 6920 N N . LYS B 1 149 ? 25.266 -2.428 6.57 1 68.06 149 LYS B N 1
ATOM 6921 C CA . LYS B 1 149 ? 25.656 -3.785 6.211 1 68.06 149 LYS B CA 1
ATOM 6922 C C . LYS B 1 149 ? 25.812 -3.932 4.699 1 68.06 149 LYS B C 1
ATOM 6924 O O . LYS B 1 149 ? 26.672 -4.664 4.223 1 68.06 149 LYS B O 1
ATOM 6929 N N . THR B 1 150 ? 25 -3.252 4.016 1 78.38 150 THR B N 1
ATOM 6930 C CA . THR B 1 150 ? 24.938 -3.426 2.57 1 78.38 150 THR B CA 1
ATOM 6931 C C . THR B 1 150 ? 25.969 -2.535 1.879 1 78.38 150 THR B C 1
ATOM 6933 O O . THR B 1 150 ? 26.281 -2.734 0.702 1 78.38 150 THR B O 1
ATOM 6936 N N . GLU B 1 151 ? 26.594 -1.625 2.613 1 82.88 151 GLU B N 1
ATOM 6937 C CA . GLU B 1 151 ? 27.516 -0.669 2.021 1 82.88 151 GLU B CA 1
ATOM 6938 C C . GLU B 1 151 ? 28.766 -1.372 1.474 1 82.88 151 GLU B C 1
ATOM 6940 O O . GLU B 1 151 ? 29.422 -0.858 0.57 1 82.88 151 GLU B O 1
ATOM 6945 N N . ASN B 1 152 ? 29.031 -2.516 1.982 1 80.19 152 ASN B N 1
ATOM 6946 C CA . ASN B 1 152 ? 30.219 -3.227 1.525 1 80.19 152 ASN B CA 1
ATOM 6947 C C . ASN B 1 152 ? 29.875 -4.629 1.032 1 80.19 152 ASN B C 1
ATOM 6949 O O . ASN B 1 152 ? 30.75 -5.504 0.986 1 80.19 152 ASN B O 1
ATOM 6953 N N . ASN B 1 153 ? 28.688 -4.809 0.65 1 80.38 153 ASN B N 1
ATOM 6954 C CA . ASN B 1 153 ? 28.281 -6.148 0.235 1 80.38 153 ASN B CA 1
ATOM 6955 C C . ASN B 1 153 ? 28.672 -6.426 -1.214 1 80.38 153 ASN B C 1
ATOM 6957 O O . ASN B 1 153 ? 29.312 -5.59 -1.863 1 80.38 153 ASN B O 1
ATOM 6961 N N . PHE B 1 154 ? 28.359 -7.621 -1.688 1 82.25 154 PHE B N 1
ATOM 6962 C CA . PHE B 1 154 ? 28.75 -8.07 -3.021 1 82.25 154 PHE B CA 1
ATOM 6963 C C . PHE B 1 154 ? 28.156 -7.156 -4.09 1 82.25 154 PHE B C 1
ATOM 6965 O O . PHE B 1 154 ? 28.859 -6.762 -5.027 1 82.25 154 PHE B O 1
ATOM 6972 N N . LEU B 1 155 ? 26.906 -6.812 -4.004 1 89.44 155 LEU B N 1
ATOM 6973 C CA . LEU B 1 155 ? 26.234 -5.973 -4.988 1 89.44 155 LEU B CA 1
ATOM 6974 C C . LEU B 1 155 ? 26.906 -4.613 -5.102 1 89.44 155 LEU B C 1
ATOM 6976 O O . LEU B 1 155 ? 27.141 -4.121 -6.207 1 89.44 155 LEU B O 1
ATOM 6980 N N . GLN B 1 156 ? 27.219 -4.023 -3.967 1 89.94 156 GLN B N 1
ATOM 6981 C CA . GLN B 1 156 ? 27.891 -2.727 -3.967 1 89.94 156 GLN B CA 1
ATOM 6982 C C . GLN B 1 156 ? 29.25 -2.811 -4.652 1 89.94 156 GLN B C 1
ATOM 6984 O O . GLN B 1 156 ? 29.578 -1.965 -5.484 1 89.94 156 GLN B O 1
ATOM 6989 N N . GLN B 1 157 ? 29.953 -3.795 -4.316 1 91.62 157 GLN B N 1
ATOM 6990 C CA . GLN B 1 157 ? 31.297 -3.955 -4.887 1 91.62 157 GLN B CA 1
ATOM 6991 C C . GLN B 1 157 ? 31.219 -4.176 -6.395 1 91.62 157 GLN B C 1
ATOM 6993 O O . GLN B 1 157 ? 32.031 -3.641 -7.148 1 91.62 157 GLN B O 1
ATOM 6998 N N . MET B 1 158 ? 30.328 -4.984 -6.762 1 94.81 158 MET B N 1
ATOM 6999 C CA . MET B 1 158 ? 30.141 -5.238 -8.188 1 94.81 158 MET B CA 1
ATOM 7000 C C . MET B 1 158 ? 29.781 -3.953 -8.93 1 94.81 158 MET B C 1
ATOM 7002 O O . MET B 1 158 ? 30.344 -3.658 -9.977 1 94.81 158 MET B O 1
ATOM 7006 N N . CYS B 1 159 ? 28.906 -3.164 -8.406 1 97.12 159 CYS B N 1
ATOM 7007 C CA . CYS B 1 159 ? 28.484 -1.914 -9.039 1 97.12 159 CYS B CA 1
ATOM 7008 C C . CYS B 1 159 ? 29.641 -0.907 -9.055 1 97.12 159 CYS B C 1
ATOM 7010 O O . CYS B 1 159 ? 29.797 -0.164 -10.023 1 97.12 159 CYS B O 1
ATOM 7012 N N . ASP B 1 160 ? 30.406 -0.887 -7.957 1 97 160 ASP B N 1
ATOM 7013 C CA . ASP B 1 160 ? 31.578 -0.017 -7.918 1 97 160 ASP B CA 1
ATOM 7014 C C . ASP B 1 160 ? 32.531 -0.337 -9.062 1 97 160 ASP B C 1
ATOM 7016 O O . ASP B 1 160 ? 33.062 0.571 -9.695 1 97 160 ASP B O 1
ATOM 7020 N N . ALA B 1 161 ? 32.75 -1.594 -9.219 1 97.25 161 ALA B N 1
ATOM 7021 C CA . ALA B 1 161 ? 33.625 -2.02 -10.312 1 97.25 161 ALA B CA 1
ATOM 7022 C C . ALA B 1 161 ? 33.031 -1.616 -11.664 1 97.25 161 ALA B C 1
ATOM 7024 O O . ALA B 1 161 ? 33.781 -1.198 -12.562 1 97.25 161 ALA B O 1
ATOM 7025 N N . GLY B 1 162 ? 31.766 -1.809 -11.836 1 98 162 GLY B N 1
ATOM 7026 C CA . GLY B 1 162 ? 31.125 -1.387 -13.07 1 98 162 GLY B CA 1
ATOM 7027 C C . GLY B 1 162 ? 31.25 0.101 -13.336 1 98 162 GLY B C 1
ATOM 7028 O O . GLY B 1 162 ? 31.547 0.51 -14.461 1 98 162 GLY B O 1
ATOM 7029 N N . LEU B 1 163 ? 31.062 0.922 -12.312 1 98.25 163 LEU B N 1
ATOM 7030 C CA . LEU B 1 163 ? 31.219 2.367 -12.43 1 98.25 163 LEU B CA 1
ATOM 7031 C C . LEU B 1 163 ? 32.656 2.732 -12.797 1 98.25 163 LEU B C 1
ATOM 7033 O O . LEU B 1 163 ? 32.875 3.631 -13.609 1 98.25 163 LEU B O 1
ATOM 7037 N N . ALA B 1 164 ? 33.562 2.045 -12.188 1 97.81 164 ALA B N 1
ATOM 7038 C CA . ALA B 1 164 ? 34.969 2.305 -12.469 1 97.81 164 ALA B CA 1
ATOM 7039 C C . ALA B 1 164 ? 35.312 2.027 -13.938 1 97.81 164 ALA B C 1
ATOM 7041 O O . ALA B 1 164 ? 36 2.803 -14.578 1 97.81 164 ALA B O 1
ATOM 7042 N N . ILE B 1 165 ? 34.812 0.954 -14.438 1 97.62 165 ILE B N 1
ATOM 7043 C CA . ILE B 1 165 ? 35 0.59 -15.828 1 97.62 165 ILE B CA 1
ATOM 7044 C C . ILE B 1 165 ? 34.406 1.662 -16.734 1 97.62 165 ILE B C 1
ATOM 7046 O O . ILE B 1 165 ? 35.031 2.09 -17.703 1 97.62 165 ILE B O 1
ATOM 7050 N N . ALA B 1 166 ? 33.219 2.039 -16.438 1 98.06 166 ALA B N 1
ATOM 7051 C CA . ALA B 1 166 ? 32.531 3.049 -17.234 1 98.06 166 ALA B CA 1
ATOM 7052 C C . ALA B 1 166 ? 33.312 4.363 -17.25 1 98.06 166 ALA B C 1
ATOM 7054 O O . ALA B 1 166 ? 33.469 4.996 -18.297 1 98.06 166 ALA B O 1
ATOM 7055 N N . ARG B 1 167 ? 33.812 4.758 -16.109 1 97.06 167 ARG B N 1
ATOM 7056 C CA . ARG B 1 167 ? 34.594 5.988 -16 1 97.06 167 ARG B CA 1
ATOM 7057 C C . ARG B 1 167 ? 35.844 5.91 -16.859 1 97.06 167 ARG B C 1
ATOM 7059 O O . ARG B 1 167 ? 36.188 6.871 -17.531 1 97.06 167 ARG B O 1
ATOM 7066 N N . LYS B 1 168 ? 36.438 4.832 -16.719 1 96.88 168 LYS B N 1
ATOM 7067 C CA . LYS B 1 168 ? 37.656 4.621 -17.484 1 96.88 168 LYS B CA 1
ATOM 7068 C C . LYS B 1 168 ? 37.406 4.727 -18.984 1 96.88 168 LYS B C 1
ATOM 7070 O O . LYS B 1 168 ? 38.25 5.207 -19.734 1 96.88 168 LYS B O 1
ATOM 7075 N N . GLU B 1 169 ? 36.281 4.367 -19.359 1 96.25 169 GLU B N 1
ATOM 7076 C CA . GLU B 1 169 ? 35.906 4.375 -20.766 1 96.25 169 GLU B CA 1
ATOM 7077 C C . GLU B 1 169 ? 35.312 5.715 -21.172 1 96.25 169 GLU B C 1
ATOM 7079 O O . GLU B 1 169 ? 34.906 5.891 -22.328 1 96.25 169 GLU B O 1
ATOM 7084 N N . GLY B 1 170 ? 35.188 6.574 -20.234 1 94.81 170 GLY B N 1
ATOM 7085 C CA . GLY B 1 170 ? 34.75 7.934 -20.562 1 94.81 170 GLY B CA 1
ATOM 7086 C C . GLY B 1 170 ? 33.281 8.148 -20.453 1 94.81 170 GLY B C 1
ATOM 7087 O O . GLY B 1 170 ? 32.75 9.164 -20.922 1 94.81 170 GLY B O 1
ATOM 7088 N N . ALA B 1 171 ? 32.5 7.234 -20 1 97.56 171 ALA B N 1
ATOM 7089 C CA . ALA B 1 171 ? 31.062 7.398 -19.797 1 97.56 171 ALA B CA 1
ATOM 7090 C C . ALA B 1 171 ? 30.781 8.172 -18.5 1 97.56 171 ALA B C 1
ATOM 7092 O O . ALA B 1 171 ? 31.641 8.258 -17.625 1 97.56 171 ALA B O 1
ATOM 7093 N N . GLY B 1 172 ? 29.609 8.859 -18.438 1 97.62 172 GLY B N 1
ATOM 7094 C CA . GLY B 1 172 ? 29.156 9.359 -17.156 1 97.62 172 GLY B CA 1
ATOM 7095 C C . GLY B 1 172 ? 28.797 8.258 -16.172 1 97.62 172 GLY B C 1
ATOM 7096 O O . GLY B 1 172 ? 28.406 7.16 -16.578 1 97.62 172 GLY B O 1
ATOM 7097 N N . THR B 1 173 ? 29 8.547 -14.922 1 98.38 173 THR B N 1
ATOM 7098 C CA . THR B 1 173 ? 28.641 7.562 -13.906 1 98.38 173 THR B CA 1
ATOM 7099 C C . THR B 1 173 ? 27.812 8.211 -12.805 1 98.38 173 THR B C 1
ATOM 7101 O O . THR B 1 173 ? 28.016 9.375 -12.469 1 98.38 173 THR B O 1
ATOM 7104 N N . ILE B 1 174 ? 26.844 7.453 -12.266 1 98.38 174 ILE B N 1
ATOM 7105 C CA . ILE B 1 174 ? 25.984 7.906 -11.18 1 98.38 174 ILE B CA 1
ATOM 7106 C C . ILE B 1 174 ? 25.906 6.832 -10.094 1 98.38 174 ILE B C 1
ATOM 7108 O O . ILE B 1 174 ? 25.453 5.715 -10.352 1 98.38 174 ILE B O 1
ATOM 7112 N N . ASP B 1 175 ? 26.312 7.176 -8.938 1 97.31 175 ASP B N 1
ATOM 7113 C CA . ASP B 1 175 ? 26.234 6.266 -7.801 1 97.31 175 ASP B CA 1
ATOM 7114 C C . ASP B 1 175 ? 24.891 6.426 -7.066 1 97.31 175 ASP B C 1
ATOM 7116 O O . ASP B 1 175 ? 24.812 7.141 -6.066 1 97.31 175 ASP B O 1
ATOM 7120 N N . ILE B 1 176 ? 23.922 5.641 -7.473 1 97.44 176 ILE B N 1
ATOM 7121 C CA . ILE B 1 176 ? 22.578 5.691 -6.914 1 97.44 176 ILE B CA 1
ATOM 7122 C C . ILE B 1 176 ? 22.594 5.117 -5.496 1 97.44 176 ILE B C 1
ATOM 7124 O O . ILE B 1 176 ? 21.906 5.637 -4.605 1 97.44 176 ILE B O 1
ATOM 7128 N N . GLN B 1 177 ? 23.328 4.09 -5.273 1 96 177 GLN B N 1
ATOM 7129 C CA . GLN B 1 177 ? 23.281 3.32 -4.035 1 96 177 GLN B CA 1
ATOM 7130 C C . GLN B 1 177 ? 23.703 4.172 -2.842 1 96 177 GLN B C 1
ATOM 7132 O O . GLN B 1 177 ? 23 4.219 -1.827 1 96 177 GLN B O 1
ATOM 7137 N N . ARG B 1 178 ? 24.797 4.816 -2.938 1 95 178 ARG B N 1
ATOM 7138 C CA . ARG B 1 178 ? 25.297 5.562 -1.788 1 95 178 ARG B CA 1
ATOM 7139 C C . ARG B 1 178 ? 24.359 6.719 -1.44 1 95 178 ARG B C 1
ATOM 7141 O O . ARG B 1 178 ? 24.109 6.992 -0.264 1 95 178 ARG B O 1
ATOM 7148 N N . THR B 1 179 ? 23.859 7.41 -2.457 1 96.31 179 THR B N 1
ATOM 7149 C CA . THR B 1 179 ? 22.891 8.469 -2.201 1 96.31 179 THR B CA 1
ATOM 7150 C C . THR B 1 179 ? 21.641 7.914 -1.538 1 96.31 179 THR B C 1
ATOM 7152 O O . THR B 1 179 ? 21.141 8.477 -0.564 1 96.31 179 THR B O 1
ATOM 7155 N N . MET B 1 180 ? 21.141 6.82 -2.031 1 97.19 180 MET B N 1
ATOM 7156 C CA . MET B 1 180 ? 19.938 6.211 -1.467 1 97.19 180 MET B CA 1
ATOM 7157 C C . MET B 1 180 ? 20.203 5.691 -0.058 1 97.19 180 MET B C 1
ATOM 7159 O O . MET B 1 180 ? 19.312 5.727 0.798 1 97.19 180 MET B O 1
ATOM 7163 N N . ARG B 1 181 ? 21.375 5.227 0.179 1 95.19 181 ARG B N 1
ATOM 7164 C CA . ARG B 1 181 ? 21.703 4.73 1.51 1 95.19 181 ARG B CA 1
ATOM 7165 C C . ARG B 1 181 ? 21.688 5.855 2.537 1 95.19 181 ARG B C 1
ATOM 7167 O O . ARG B 1 181 ? 21.328 5.645 3.693 1 95.19 181 ARG B O 1
ATOM 7174 N N . ASP B 1 182 ? 22.188 6.988 2.16 1 94.38 182 ASP B N 1
ATOM 7175 C CA . ASP B 1 182 ? 22.125 8.141 3.053 1 94.38 182 ASP B CA 1
ATOM 7176 C C . ASP B 1 182 ? 20.672 8.461 3.426 1 94.38 182 ASP B C 1
ATOM 7178 O O . ASP B 1 182 ? 20.375 8.742 4.586 1 94.38 182 ASP B O 1
ATOM 7182 N N . ILE B 1 183 ? 19.844 8.398 2.508 1 95.62 183 ILE B N 1
ATOM 7183 C CA . ILE B 1 183 ? 18.422 8.633 2.736 1 95.62 183 ILE B CA 1
ATOM 7184 C C . ILE B 1 183 ? 17.844 7.516 3.604 1 95.62 183 ILE B C 1
ATOM 7186 O O . ILE B 1 183 ? 17.062 7.773 4.527 1 95.62 183 ILE B O 1
ATOM 7190 N N . GLN B 1 184 ? 18.234 6.316 3.254 1 93.06 184 GLN B N 1
ATOM 7191 C CA . GLN B 1 184 ? 17.781 5.172 4.035 1 93.06 184 GLN B CA 1
ATOM 7192 C C . GLN B 1 184 ? 18.188 5.316 5.504 1 93.06 184 GLN B C 1
ATOM 7194 O O . GLN B 1 184 ? 17.422 4.949 6.398 1 93.06 184 GLN B O 1
ATOM 7199 N N . ARG B 1 185 ? 19.359 5.801 5.785 1 89.69 185 ARG B N 1
ATOM 7200 C CA . ARG B 1 185 ? 19.812 6.039 7.152 1 89.69 185 ARG B CA 1
ATOM 7201 C C . ARG B 1 185 ? 18.906 7.031 7.871 1 89.69 185 ARG B C 1
ATOM 7203 O O . ARG B 1 185 ? 18.578 6.852 9.047 1 89.69 185 ARG B O 1
ATOM 7210 N N . SER B 1 186 ? 18.547 8.039 7.152 1 89.56 186 SER B N 1
ATOM 7211 C CA . SER B 1 186 ? 17.625 9.016 7.719 1 89.56 186 SER B CA 1
ATOM 7212 C C . SER B 1 186 ? 16.281 8.383 8.055 1 89.56 186 SER B C 1
ATOM 7214 O O . SER B 1 186 ? 15.68 8.703 9.086 1 89.56 186 SER B O 1
ATOM 7216 N N . VAL B 1 187 ? 15.836 7.512 7.258 1 89.19 187 VAL B N 1
ATOM 7217 C CA . VAL B 1 187 ? 14.57 6.816 7.484 1 89.19 187 VAL B CA 1
ATOM 7218 C C . VAL B 1 187 ? 14.695 5.91 8.711 1 89.19 187 VAL B C 1
ATOM 7220 O O . VAL B 1 187 ? 13.789 5.875 9.555 1 89.19 187 VAL B O 1
ATOM 7223 N N . TYR B 1 188 ? 15.805 5.234 8.797 1 78.75 188 TYR B N 1
ATOM 7224 C CA . TYR B 1 188 ? 16.031 4.371 9.953 1 78.75 188 TYR B CA 1
ATOM 7225 C C . TYR B 1 188 ? 16.031 5.176 11.25 1 78.75 188 TYR B C 1
ATOM 7227 O O . TYR B 1 188 ? 15.453 4.746 12.25 1 78.75 188 TYR B O 1
ATOM 7235 N N . THR B 1 189 ? 16.672 6.293 11.164 1 76.62 189 THR B N 1
ATOM 7236 C CA . THR B 1 189 ? 16.719 7.16 12.336 1 76.62 189 THR B CA 1
ATOM 7237 C C . THR B 1 189 ? 15.32 7.609 12.742 1 76.62 189 THR B C 1
ATOM 7239 O O . THR B 1 189 ? 14.969 7.582 13.922 1 76.62 189 THR B O 1
ATOM 7242 N N . ALA B 1 190 ? 14.578 7.922 11.805 1 75.44 190 ALA B N 1
ATOM 7243 C CA . ALA B 1 190 ? 13.211 8.359 12.07 1 75.44 190 ALA B CA 1
ATOM 7244 C C . ALA B 1 190 ? 12.367 7.207 12.602 1 75.44 190 ALA B C 1
ATOM 7246 O O . ALA B 1 190 ? 11.453 7.422 13.406 1 75.44 190 ALA B O 1
ATOM 7247 N N . ASN B 1 191 ? 12.672 5.984 12.133 1 68.19 191 ASN B N 1
ATOM 7248 C CA . ASN B 1 191 ? 11.906 4.789 12.477 1 68.19 191 ASN B CA 1
ATOM 7249 C C . ASN B 1 191 ? 12.18 4.348 13.914 1 68.19 191 ASN B C 1
ATOM 7251 O O . ASN B 1 191 ? 11.414 3.572 14.484 1 68.19 191 ASN B O 1
ATOM 7255 N N . GLU B 1 192 ? 13.328 4.684 14.461 1 58.44 192 GLU B N 1
ATOM 7256 C CA . GLU B 1 192 ? 13.805 4.188 15.75 1 58.44 192 GLU B CA 1
ATOM 7257 C C . GLU B 1 192 ? 12.75 4.371 16.828 1 58.44 192 GLU B C 1
ATOM 7259 O O . GLU B 1 192 ? 12.609 3.529 17.719 1 58.44 192 GLU B O 1
ATOM 7264 N N . SER B 1 193 ? 12.016 5.375 16.688 1 51.22 193 SER B N 1
ATOM 7265 C CA . SER B 1 193 ? 11.055 5.668 17.75 1 51.22 193 SER B CA 1
ATOM 7266 C C . SER B 1 193 ? 9.648 5.246 17.344 1 51.22 193 SER B C 1
ATOM 7268 O O . SER B 1 193 ? 8.68 5.523 18.047 1 51.22 193 SER B O 1
ATOM 7270 N N . LEU B 1 194 ? 9.609 4.484 16.188 1 51.84 194 LEU B N 1
ATOM 7271 C CA . LEU B 1 194 ? 8.297 4.145 15.656 1 51.84 194 LEU B CA 1
ATOM 7272 C C . LEU B 1 194 ? 8.031 2.648 15.781 1 51.84 194 LEU B C 1
ATOM 7274 O O . LEU B 1 194 ? 8.945 1.837 15.625 1 51.84 194 LEU B O 1
ATOM 7278 N N . PRO B 1 195 ? 6.77 2.289 16.094 1 44.5 195 PRO B N 1
ATOM 7279 C CA . PRO B 1 195 ? 6.43 0.868 15.984 1 44.5 195 PRO B CA 1
ATOM 7280 C C . PRO B 1 195 ? 6.559 0.339 14.562 1 44.5 195 PRO B C 1
ATOM 7282 O O . PRO B 1 195 ? 6.496 1.113 13.602 1 44.5 195 PRO B O 1
ATOM 7285 N N . ILE B 1 196 ? 6.766 -0.918 14.406 1 50.28 196 ILE B N 1
ATOM 7286 C CA . ILE B 1 196 ? 7.105 -1.561 13.141 1 50.28 196 ILE B CA 1
ATOM 7287 C C . ILE B 1 196 ? 6.043 -1.236 12.094 1 50.28 196 ILE B C 1
ATOM 7289 O O . ILE B 1 196 ? 6.363 -1.009 10.922 1 50.28 196 ILE B O 1
ATOM 7293 N N . GLU B 1 197 ? 4.82 -1.273 12.469 1 49.38 197 GLU B N 1
ATOM 7294 C CA . GLU B 1 197 ? 3.707 -1.072 11.547 1 49.38 197 GLU B CA 1
ATOM 7295 C C . GLU B 1 197 ? 3.721 0.338 10.961 1 49.38 197 GLU B C 1
ATOM 7297 O O . GLU B 1 197 ? 3.086 0.6 9.938 1 49.38 197 GLU B O 1
ATOM 7302 N N . LYS B 1 198 ? 4.57 1.2 11.609 1 52.81 198 LYS B N 1
ATOM 7303 C CA . LYS B 1 198 ? 4.605 2.596 11.18 1 52.81 198 LYS B CA 1
ATOM 7304 C C . LYS B 1 198 ? 5.945 2.945 10.547 1 52.81 198 LYS B C 1
ATOM 7306 O O . LYS B 1 198 ? 6.152 4.074 10.094 1 52.81 198 LYS B O 1
ATOM 7311 N N . GLN B 1 199 ? 6.688 2.062 10.688 1 66.12 199 GLN B N 1
ATOM 7312 C CA . GLN B 1 199 ? 8.016 2.318 10.141 1 66.12 199 GLN B CA 1
ATOM 7313 C C . GLN B 1 199 ? 7.969 2.484 8.625 1 66.12 199 GLN B C 1
ATOM 7315 O O . GLN B 1 199 ? 7.16 1.843 7.953 1 66.12 199 GLN B O 1
ATOM 7320 N N . LYS B 1 200 ? 8.727 3.441 8.172 1 80.56 200 LYS B N 1
ATOM 7321 C CA . LYS B 1 200 ? 8.844 3.713 6.742 1 80.56 200 LYS B CA 1
ATOM 7322 C C . LYS B 1 200 ? 10.016 2.947 6.129 1 80.56 200 LYS B C 1
ATOM 7324 O O . LYS B 1 200 ? 10.93 2.527 6.844 1 80.56 200 LYS B O 1
ATOM 7329 N N . SER B 1 201 ? 9.852 2.648 4.918 1 86.06 201 SER B N 1
ATOM 7330 C CA . SER B 1 201 ? 10.875 1.98 4.121 1 86.06 201 SER B CA 1
ATOM 7331 C C . SER B 1 201 ? 10.945 2.564 2.713 1 86.06 201 SER B C 1
ATOM 7333 O O . SER B 1 201 ? 10.039 3.281 2.285 1 86.06 201 SER B O 1
ATOM 7335 N N . LEU B 1 202 ? 12.047 2.332 2.109 1 93.19 202 LEU B N 1
ATOM 7336 C CA . LEU B 1 202 ? 12.156 2.719 0.708 1 93.19 202 LEU B CA 1
ATOM 7337 C C . LEU B 1 202 ? 11.641 1.61 -0.205 1 93.19 202 LEU B C 1
ATOM 7339 O O . LEU B 1 202 ? 11.539 1.797 -1.42 1 93.19 202 LEU B O 1
ATOM 7343 N N . HIS B 1 203 ? 11.242 0.474 0.412 1 87.25 203 HIS B N 1
ATOM 7344 C CA . HIS B 1 203 ? 10.984 -0.722 -0.384 1 87.25 203 HIS B CA 1
ATOM 7345 C C . HIS B 1 203 ? 9.578 -1.248 -0.152 1 87.25 203 HIS B C 1
ATOM 7347 O O . HIS B 1 203 ? 8.961 -0.965 0.881 1 87.25 203 HIS B O 1
ATOM 7353 N N . ALA B 1 204 ? 9.109 -1.882 -1.211 1 78.5 204 ALA B N 1
ATOM 7354 C CA . ALA B 1 204 ? 7.922 -2.717 -1.037 1 78.5 204 ALA B CA 1
ATOM 7355 C C . ALA B 1 204 ? 8.219 -3.914 -0.14 1 78.5 204 ALA B C 1
ATOM 7357 O O . ALA B 1 204 ? 9.352 -4.082 0.327 1 78.5 204 ALA B O 1
ATOM 7358 N N . ALA B 1 205 ? 7.238 -4.727 0.083 1 60.78 205 ALA B N 1
ATOM 7359 C CA . ALA B 1 205 ? 7.301 -5.82 1.05 1 60.78 205 ALA B CA 1
ATOM 7360 C C . ALA B 1 205 ? 8.367 -6.836 0.663 1 60.78 205 ALA B C 1
ATOM 7362 O O . ALA B 1 205 ? 8.945 -7.5 1.528 1 60.78 205 ALA B O 1
ATOM 7363 N N . ASP B 1 206 ? 8.727 -6.934 -0.626 1 64.31 206 ASP B N 1
ATOM 7364 C CA . ASP B 1 206 ? 9.672 -7.953 -1.082 1 64.31 206 ASP B CA 1
ATOM 7365 C C . ASP B 1 206 ? 11.109 -7.527 -0.808 1 64.31 206 ASP B C 1
ATOM 7367 O O . ASP B 1 206 ? 12.031 -8.336 -0.927 1 64.31 206 ASP B O 1
ATOM 7371 N N . GLY B 1 207 ? 11.305 -6.266 -0.468 1 74.75 207 GLY B N 1
ATOM 7372 C CA . GLY B 1 207 ? 12.617 -5.77 -0.093 1 74.75 207 GLY B CA 1
ATOM 7373 C C . GLY B 1 207 ? 13.5 -5.461 -1.286 1 74.75 207 GLY B C 1
ATOM 7374 O O . GLY B 1 207 ? 14.672 -5.102 -1.124 1 74.75 207 GLY B O 1
ATOM 7375 N N . ILE B 1 208 ? 13.008 -5.625 -2.475 1 80.5 208 ILE B N 1
ATOM 7376 C CA . ILE B 1 208 ? 13.773 -5.398 -3.693 1 80.5 208 ILE B CA 1
ATOM 7377 C C . ILE B 1 208 ? 13.18 -4.234 -4.477 1 80.5 208 ILE B C 1
ATOM 7379 O O . ILE B 1 208 ? 13.867 -3.256 -4.773 1 80.5 208 ILE B O 1
ATOM 7383 N N . HIS B 1 209 ? 11.875 -4.355 -4.719 1 86.06 209 HIS B N 1
ATOM 7384 C CA . HIS B 1 209 ? 11.211 -3.287 -5.453 1 86.06 209 HIS B CA 1
ATOM 7385 C C . HIS B 1 209 ? 11 -2.059 -4.57 1 86.06 209 HIS B C 1
ATOM 7387 O O . HIS B 1 209 ? 10.82 -2.184 -3.357 1 86.06 209 HIS B O 1
ATOM 7393 N N . LEU B 1 210 ? 11.047 -0.925 -5.172 1 93.25 210 LEU B N 1
ATOM 7394 C CA . LEU B 1 210 ? 10.953 0.335 -4.445 1 93.25 210 LEU B CA 1
ATOM 7395 C C . LEU B 1 210 ? 9.5 0.796 -4.336 1 93.25 210 LEU B C 1
ATOM 7397 O O . LEU B 1 210 ? 8.711 0.587 -5.262 1 93.25 210 LEU B O 1
ATOM 7401 N N . ASN B 1 211 ? 9.172 1.359 -3.176 1 90.88 211 ASN B N 1
ATOM 7402 C CA . ASN B 1 211 ? 7.902 2.078 -3.076 1 90.88 211 ASN B CA 1
ATOM 7403 C C . ASN B 1 211 ? 8.047 3.525 -3.535 1 90.88 211 ASN B C 1
ATOM 7405 O O . ASN B 1 211 ? 9.047 3.895 -4.148 1 90.88 211 ASN B O 1
ATOM 7409 N N . ASP B 1 212 ? 7.105 4.359 -3.318 1 92.12 212 ASP B N 1
ATOM 7410 C CA . ASP B 1 212 ? 7.113 5.723 -3.842 1 92.12 212 ASP B CA 1
ATOM 7411 C C . ASP B 1 212 ? 8.281 6.523 -3.27 1 92.12 212 ASP B C 1
ATOM 7413 O O . ASP B 1 212 ? 8.922 7.293 -3.988 1 92.12 212 ASP B O 1
ATOM 7417 N N . LEU B 1 213 ? 8.477 6.359 -1.992 1 93.88 213 LEU B N 1
ATOM 7418 C CA . LEU B 1 213 ? 9.586 7.055 -1.362 1 93.88 213 LEU B CA 1
ATOM 7419 C C . LEU B 1 213 ? 10.914 6.613 -1.968 1 93.88 213 LEU B C 1
ATOM 7421 O O . LEU B 1 213 ? 11.789 7.445 -2.232 1 93.88 213 LEU B O 1
ATOM 7425 N N . GLY B 1 214 ? 11.039 5.281 -2.137 1 96.75 214 GLY B N 1
ATOM 7426 C CA . GLY B 1 214 ? 12.25 4.758 -2.75 1 96.75 214 GLY B CA 1
ATOM 7427 C C . GLY B 1 214 ? 12.453 5.242 -4.172 1 96.75 214 GLY B C 1
ATOM 7428 O O . GLY B 1 214 ? 13.578 5.547 -4.574 1 96.75 214 GLY B O 1
ATOM 7429 N N . GLN B 1 215 ? 11.406 5.305 -4.953 1 97.25 215 GLN B N 1
ATOM 7430 C CA . GLN B 1 215 ? 11.484 5.789 -6.328 1 97.25 215 GLN B CA 1
ATOM 7431 C C . GLN B 1 215 ? 11.883 7.258 -6.375 1 97.25 215 GLN B C 1
ATOM 7433 O O . GLN B 1 215 ? 12.648 7.672 -7.254 1 97.25 215 GLN B O 1
ATOM 7438 N N . MET B 1 216 ? 11.391 8.039 -5.5 1 96.94 216 MET B N 1
ATOM 7439 C CA . MET B 1 216 ? 11.781 9.438 -5.43 1 96.94 216 MET B CA 1
ATOM 7440 C C . MET B 1 216 ? 13.25 9.57 -5.043 1 96.94 216 MET B C 1
ATOM 7442 O O . MET B 1 216 ? 13.969 10.414 -5.586 1 96.94 216 MET B O 1
ATOM 7446 N N . ALA B 1 217 ? 13.648 8.75 -4.051 1 97.81 217 ALA B N 1
ATOM 7447 C CA . ALA B 1 217 ? 15.047 8.75 -3.643 1 97.81 217 ALA B CA 1
ATOM 7448 C C . ALA B 1 217 ? 15.961 8.422 -4.82 1 97.81 217 ALA B C 1
ATOM 7450 O O . ALA B 1 217 ? 17.016 9.047 -4.988 1 97.81 217 ALA B O 1
ATOM 7451 N N . MET B 1 218 ? 15.555 7.445 -5.598 1 98.38 218 MET B N 1
ATOM 7452 C CA . MET B 1 218 ? 16.328 7.062 -6.77 1 98.38 218 MET B CA 1
ATOM 7453 C C . MET B 1 218 ? 16.359 8.188 -7.797 1 98.38 218 MET B C 1
ATOM 7455 O O . MET B 1 218 ? 17.422 8.492 -8.367 1 98.38 218 MET B O 1
ATOM 7459 N N . ALA B 1 219 ? 15.234 8.836 -8.078 1 98.5 219 ALA B N 1
ATOM 7460 C CA . ALA B 1 219 ? 15.18 9.961 -9 1 98.5 219 ALA B CA 1
ATOM 7461 C C . ALA B 1 219 ? 16.094 11.094 -8.547 1 98.5 219 ALA B C 1
ATOM 7463 O O . ALA B 1 219 ? 16.812 11.688 -9.359 1 98.5 219 ALA B O 1
ATOM 7464 N N . TYR B 1 220 ? 16.047 11.367 -7.238 1 98.12 220 TYR B N 1
ATOM 7465 C CA . TYR B 1 220 ? 16.906 12.398 -6.656 1 98.12 220 TYR B CA 1
ATOM 7466 C C . TYR B 1 220 ? 18.375 12.086 -6.898 1 98.12 220 TYR B C 1
ATOM 7468 O O . TYR B 1 220 ? 19.141 12.969 -7.297 1 98.12 220 TYR B O 1
ATOM 7476 N N . ALA B 1 221 ? 18.734 10.828 -6.672 1 98.44 221 ALA B N 1
ATOM 7477 C CA . ALA B 1 221 ? 20.125 10.414 -6.871 1 98.44 221 ALA B CA 1
ATOM 7478 C C . ALA B 1 221 ? 20.547 10.617 -8.32 1 98.44 221 ALA B C 1
ATOM 7480 O O . ALA B 1 221 ? 21.656 11.102 -8.586 1 98.44 221 ALA B O 1
ATOM 7481 N N . ILE B 1 222 ? 19.719 10.242 -9.227 1 98.69 222 ILE B N 1
ATOM 7482 C CA . ILE B 1 222 ? 20.047 10.344 -10.641 1 98.69 222 ILE B CA 1
ATOM 7483 C C . ILE B 1 222 ? 20.109 11.812 -11.055 1 98.69 222 ILE B C 1
ATOM 7485 O O . ILE B 1 222 ? 21.031 12.219 -11.781 1 98.69 222 ILE B O 1
ATOM 7489 N N . LEU B 1 223 ? 19.172 12.633 -10.617 1 98.44 223 LEU B N 1
ATOM 7490 C CA . LEU B 1 223 ? 19.172 14.055 -10.93 1 98.44 223 LEU B CA 1
ATOM 7491 C C . LEU B 1 223 ? 20.453 14.719 -10.43 1 98.44 223 LEU B C 1
ATOM 7493 O O . LEU B 1 223 ? 21.062 15.531 -11.133 1 98.44 223 LEU B O 1
ATOM 7497 N N . LYS B 1 224 ? 20.812 14.359 -9.219 1 97.06 224 LYS B N 1
ATOM 7498 C CA . LYS B 1 224 ? 22.078 14.891 -8.688 1 97.06 224 LYS B CA 1
ATOM 7499 C C . LYS B 1 224 ? 23.25 14.477 -9.562 1 97.06 224 LYS B C 1
ATOM 7501 O O . LYS B 1 224 ? 24.141 15.289 -9.828 1 97.06 224 LYS B O 1
ATOM 7506 N N . GLY B 1 225 ? 23.234 13.211 -9.93 1 97 225 GLY B N 1
ATOM 7507 C CA . GLY B 1 225 ? 24.297 12.703 -10.789 1 97 225 GLY B CA 1
ATOM 7508 C C . GLY B 1 225 ? 24.328 13.359 -12.156 1 97 225 GLY B C 1
ATOM 7509 O O . GLY B 1 225 ? 25.391 13.453 -12.781 1 97 225 GLY B O 1
ATOM 7510 N N . LEU B 1 226 ? 23.203 13.82 -12.602 1 97.88 226 LEU B N 1
ATOM 7511 C CA . LEU B 1 226 ? 23.094 14.516 -13.883 1 97.88 226 LEU B CA 1
ATOM 7512 C C . LEU B 1 226 ? 23.375 16 -13.711 1 97.88 226 LEU B C 1
ATOM 7514 O O . LEU B 1 226 ? 23.125 16.797 -14.625 1 97.88 226 LEU B O 1
ATOM 7518 N N . GLU B 1 227 ? 23.703 16.391 -12.492 1 96.44 227 GLU B N 1
ATOM 7519 C CA . GLU B 1 227 ? 24.125 17.75 -12.156 1 96.44 227 GLU B CA 1
ATOM 7520 C C . GLU B 1 227 ? 22.953 18.719 -12.227 1 96.44 227 GLU B C 1
ATOM 7522 O O . GLU B 1 227 ? 23.078 19.812 -12.797 1 96.44 227 GLU B O 1
ATOM 7527 N N . ALA B 1 228 ? 21.812 18.312 -11.742 1 96.56 228 ALA B N 1
ATOM 7528 C CA . ALA B 1 228 ? 20.672 19.219 -11.617 1 96.56 228 ALA B CA 1
ATOM 7529 C C . ALA B 1 228 ? 21.016 20.422 -10.758 1 96.56 228 ALA B C 1
ATOM 7531 O O . ALA B 1 228 ? 21.578 20.281 -9.68 1 96.56 228 ALA B O 1
ATOM 7532 N N . PRO B 1 229 ? 20.672 21.531 -11.188 1 94.69 229 PRO B N 1
ATOM 7533 C CA . PRO B 1 229 ? 21.047 22.719 -10.43 1 94.69 229 PRO B CA 1
ATOM 7534 C C . PRO B 1 229 ? 20.234 22.891 -9.156 1 94.69 229 PRO B C 1
ATOM 7536 O O . PRO B 1 229 ? 19.047 22.547 -9.125 1 94.69 229 PRO B O 1
ATOM 7539 N N . ALA B 1 230 ? 20.828 23.5 -8.203 1 95.12 230 ALA B N 1
ATOM 7540 C CA . ALA B 1 230 ? 20.172 23.719 -6.914 1 95.12 230 ALA B CA 1
ATOM 7541 C C . ALA B 1 230 ? 19.141 24.828 -7.004 1 95.12 230 ALA B C 1
ATOM 7543 O O . ALA B 1 230 ? 18.031 24.703 -6.48 1 95.12 230 ALA B O 1
ATOM 7544 N N . ASP B 1 231 ? 19.531 25.922 -7.703 1 95.56 231 ASP B N 1
ATOM 7545 C CA . ASP B 1 231 ? 18.734 27.141 -7.699 1 95.56 231 ASP B CA 1
ATOM 7546 C C . ASP B 1 231 ? 17.75 27.156 -8.859 1 95.56 231 ASP B C 1
ATOM 7548 O O . ASP B 1 231 ? 18.141 27.016 -10.023 1 95.56 231 ASP B O 1
ATOM 7552 N N . VAL B 1 232 ? 16.484 27.281 -8.508 1 97.69 232 VAL B N 1
ATOM 7553 C CA . VAL B 1 232 ? 15.461 27.516 -9.516 1 97.69 232 VAL B CA 1
ATOM 7554 C C . VAL B 1 232 ? 15.453 29 -9.891 1 97.69 232 VAL B C 1
ATOM 7556 O O . VAL B 1 232 ? 15.625 29.344 -11.062 1 97.69 232 VAL B O 1
ATOM 7559 N N . SER B 1 233 ? 15.195 29.828 -8.852 1 97.25 233 SER B N 1
ATOM 7560 C CA . SER B 1 233 ? 15.266 31.281 -8.992 1 97.25 233 SER B CA 1
ATOM 7561 C C . SER B 1 233 ? 15.391 31.953 -7.629 1 97.25 233 SER B C 1
ATOM 7563 O O . SER B 1 233 ? 15.07 31.359 -6.602 1 97.25 233 SER B O 1
ATOM 7565 N N . THR B 1 234 ? 15.992 33.156 -7.68 1 97.19 234 THR B N 1
ATOM 7566 C CA . THR B 1 234 ? 16.203 33.938 -6.469 1 97.19 234 THR B CA 1
ATOM 7567 C C . THR B 1 234 ? 15.727 35.375 -6.68 1 97.19 234 THR B C 1
ATOM 7569 O O . THR B 1 234 ? 16.078 36 -7.68 1 97.19 234 THR B O 1
ATOM 7572 N N . CYS B 1 235 ? 14.922 35.875 -5.789 1 97.69 235 CYS B N 1
ATOM 7573 C CA . CYS B 1 235 ? 14.414 37.25 -5.789 1 97.69 235 CYS B CA 1
ATOM 7574 C C . CYS B 1 235 ? 14.719 37.938 -4.465 1 97.69 235 CYS B C 1
ATOM 7576 O O . CYS B 1 235 ? 14.375 37.406 -3.398 1 97.69 235 CYS B O 1
ATOM 7578 N N . VAL B 1 236 ? 15.344 39.062 -4.5 1 97.81 236 VAL B N 1
ATOM 7579 C CA . VAL B 1 236 ? 15.625 39.875 -3.314 1 97.81 236 VAL B CA 1
ATOM 7580 C C . VAL B 1 236 ? 15.094 41.281 -3.508 1 97.81 236 VAL B C 1
ATOM 7582 O O . VAL B 1 236 ? 15.453 41.969 -4.469 1 97.81 236 VAL B O 1
ATOM 7585 N N . ILE B 1 237 ? 14.289 41.75 -2.58 1 97.88 237 ILE B N 1
ATOM 7586 C CA . ILE B 1 237 ? 13.648 43.062 -2.664 1 97.88 237 ILE B CA 1
ATOM 7587 C C . ILE B 1 237 ? 13.945 43.875 -1.402 1 97.88 237 ILE B C 1
ATOM 7589 O O . ILE B 1 237 ? 13.969 43.312 -0.298 1 97.88 237 ILE B O 1
ATOM 7593 N N . ASP B 1 238 ? 14.18 45.062 -1.549 1 96.5 238 ASP B N 1
ATOM 7594 C CA . ASP B 1 238 ? 14.203 46.031 -0.457 1 96.5 238 ASP B CA 1
ATOM 7595 C C . ASP B 1 238 ? 12.883 46.781 -0.375 1 96.5 238 ASP B C 1
ATOM 7597 O O . ASP B 1 238 ? 12.633 47.688 -1.178 1 96.5 238 ASP B O 1
ATOM 7601 N N . ALA B 1 239 ? 12.156 46.5 0.57 1 95.81 239 ALA B N 1
ATOM 7602 C CA . ALA B 1 239 ? 10.797 47.031 0.665 1 95.81 239 ALA B CA 1
ATOM 7603 C C . ALA B 1 239 ? 10.82 48.531 0.979 1 95.81 239 ALA B C 1
ATOM 7605 O O . ALA B 1 239 ? 9.984 49.281 0.485 1 95.81 239 ALA B O 1
ATOM 7606 N N . ALA B 1 240 ? 11.648 48.969 1.824 1 92.81 240 ALA B N 1
ATOM 7607 C CA . ALA B 1 240 ? 11.727 50.375 2.203 1 92.81 240 ALA B CA 1
ATOM 7608 C C . ALA B 1 240 ? 12.125 51.25 1.011 1 92.81 240 ALA B C 1
ATOM 7610 O O . ALA B 1 240 ? 11.555 52.312 0.797 1 92.81 240 ALA B O 1
ATOM 7611 N N . ALA B 1 241 ? 13.094 50.781 0.224 1 93.25 241 ALA B N 1
ATOM 7612 C CA . ALA B 1 241 ? 13.586 51.531 -0.932 1 93.25 241 ALA B CA 1
ATOM 7613 C C . ALA B 1 241 ? 12.672 51.344 -2.139 1 93.25 241 ALA B C 1
ATOM 7615 O O . ALA B 1 241 ? 12.727 52.094 -3.098 1 93.25 241 ALA B O 1
ATOM 7616 N N . GLY B 1 242 ? 11.898 50.312 -2.084 1 92.88 242 GLY B N 1
ATOM 7617 C CA . GLY B 1 242 ? 11.086 49.969 -3.24 1 92.88 242 GLY B CA 1
ATOM 7618 C C . GLY B 1 242 ? 11.906 49.531 -4.441 1 92.88 242 GLY B C 1
ATOM 7619 O O . GLY B 1 242 ? 11.648 49.969 -5.562 1 92.88 242 GLY B O 1
ATOM 7620 N N . GLU B 1 243 ? 12.945 48.781 -4.168 1 95.12 243 GLU B N 1
ATOM 7621 C CA . GLU B 1 243 ? 13.867 48.406 -5.227 1 95.12 243 GLU B CA 1
ATOM 7622 C C . GLU B 1 243 ? 14.094 46.906 -5.234 1 95.12 243 GLU B C 1
ATOM 7624 O O . GLU B 1 243 ? 14.094 46.25 -4.176 1 95.12 243 GLU B O 1
ATOM 7629 N N . VAL B 1 244 ? 14.281 46.406 -6.441 1 96.56 244 VAL B N 1
ATOM 7630 C CA . VAL B 1 244 ? 14.719 45.031 -6.609 1 96.56 244 VAL B CA 1
ATOM 7631 C C . VAL B 1 244 ? 16.234 44.938 -6.488 1 96.56 244 VAL B C 1
ATOM 7633 O O . VAL B 1 244 ? 16.969 45.562 -7.266 1 96.56 244 VAL B O 1
ATOM 7636 N N . LEU B 1 245 ? 16.656 44.156 -5.562 1 95.31 245 LEU B N 1
ATOM 7637 C CA . LEU B 1 245 ? 18.094 44.031 -5.344 1 95.31 245 LEU B CA 1
ATOM 7638 C C . LEU B 1 245 ? 18.672 42.906 -6.188 1 95.31 245 LEU B C 1
ATOM 7640 O O . LEU B 1 245 ? 19.812 43 -6.652 1 95.31 245 LEU B O 1
ATOM 7644 N N . GLU B 1 246 ? 17.984 41.844 -6.301 1 93.94 246 GLU B N 1
ATOM 7645 C CA . GLU B 1 246 ? 18.438 40.688 -7.055 1 93.94 246 GLU B CA 1
ATOM 7646 C C . GLU B 1 246 ? 17.266 39.969 -7.715 1 93.94 246 GLU B C 1
ATOM 7648 O O . GLU B 1 246 ? 16.188 39.844 -7.121 1 93.94 246 GLU B O 1
ATOM 7653 N N . GLY B 1 247 ? 17.422 39.594 -8.945 1 94.19 247 GLY B N 1
ATOM 7654 C CA . GLY B 1 247 ? 16.516 38.719 -9.695 1 94.19 247 GLY B CA 1
ATOM 7655 C C . GLY B 1 247 ? 17.234 37.719 -10.594 1 94.19 247 GLY B C 1
ATOM 7656 O O . GLY B 1 247 ? 17.406 37.969 -11.789 1 94.19 247 GLY B O 1
ATOM 7657 N N . ASN B 1 248 ? 17.672 36.625 -9.961 1 95.62 248 ASN B N 1
ATOM 7658 C CA . ASN B 1 248 ? 18.312 35.562 -10.711 1 95.62 248 ASN B CA 1
ATOM 7659 C C . ASN B 1 248 ? 17.312 34.5 -11.156 1 95.62 248 ASN B C 1
ATOM 7661 O O . ASN B 1 248 ? 16.641 33.906 -10.328 1 95.62 248 ASN B O 1
ATOM 7665 N N . GLY B 1 249 ? 17.25 34.219 -12.445 1 96.56 249 GLY B N 1
ATOM 7666 C CA . GLY B 1 249 ? 16.312 33.25 -12.977 1 96.56 249 GLY B CA 1
ATOM 7667 C C . GLY B 1 249 ? 14.883 33.75 -13.016 1 96.56 249 GLY B C 1
ATOM 7668 O O . GLY B 1 249 ? 13.953 32.938 -13.141 1 96.56 249 GLY B O 1
ATOM 7669 N N . CYS B 1 250 ? 14.688 35 -12.773 1 97.38 250 CYS B N 1
ATOM 7670 C CA . CYS B 1 250 ? 13.352 35.562 -12.812 1 97.38 250 CYS B CA 1
ATOM 7671 C C . CYS B 1 250 ? 13.406 37.062 -13.117 1 97.38 250 CYS B C 1
ATOM 7673 O O . CYS B 1 250 ? 14.461 37.688 -13.016 1 97.38 250 CYS B O 1
ATOM 7675 N N . GLN B 1 251 ? 12.234 37.594 -13.578 1 97.5 251 GLN B N 1
ATOM 7676 C CA . GLN B 1 251 ? 12.023 39 -13.82 1 97.5 251 GLN B CA 1
ATOM 7677 C C . GLN B 1 251 ? 10.953 39.562 -12.891 1 97.5 251 GLN B C 1
ATOM 7679 O O . GLN B 1 251 ? 9.883 38.969 -12.742 1 97.5 251 GLN B O 1
ATOM 7684 N N . ILE B 1 252 ? 11.344 40.688 -12.234 1 97.69 252 ILE B N 1
ATOM 7685 C CA . ILE B 1 252 ? 10.414 41.312 -11.297 1 97.69 252 ILE B CA 1
ATOM 7686 C C . ILE B 1 252 ? 9.891 42.625 -11.891 1 97.69 252 ILE B C 1
ATOM 7688 O O . ILE B 1 252 ? 10.664 43.438 -12.406 1 97.69 252 ILE B O 1
ATOM 7692 N N . SER B 1 253 ? 8.578 42.781 -11.844 1 97.19 253 SER B N 1
ATOM 7693 C CA . SER B 1 253 ? 7.953 44 -12.344 1 97.19 253 SER B CA 1
ATOM 7694 C C . SER B 1 253 ? 6.824 44.469 -11.422 1 97.19 253 SER B C 1
ATOM 7696 O O . SER B 1 253 ? 6.48 43.781 -10.461 1 97.19 253 SER B O 1
ATOM 7698 N N . ASP B 1 254 ? 6.324 45.688 -11.555 1 96.81 254 ASP B N 1
ATOM 7699 C CA . ASP B 1 254 ? 5.164 46.281 -10.875 1 96.81 254 ASP B CA 1
ATOM 7700 C C . ASP B 1 254 ? 5.375 46.312 -9.359 1 96.81 254 ASP B C 1
ATOM 7702 O O . ASP B 1 254 ? 4.465 46 -8.594 1 96.81 254 ASP B O 1
ATOM 7706 N N . LEU B 1 255 ? 6.613 46.562 -8.969 1 97 255 LEU B N 1
ATOM 7707 C CA . LEU B 1 255 ? 6.926 46.625 -7.543 1 97 255 LEU B CA 1
ATOM 7708 C C . LEU B 1 255 ? 6.301 47.844 -6.895 1 97 255 LEU B C 1
ATOM 7710 O O . LEU B 1 255 ? 6.449 48.969 -7.406 1 97 255 LEU B O 1
ATOM 7714 N N . SER B 1 256 ? 5.535 47.656 -5.855 1 95.5 256 SER B N 1
ATOM 7715 C CA . SER B 1 256 ? 4.926 48.75 -5.082 1 95.5 256 SER B CA 1
ATOM 7716 C C . SER B 1 256 ? 4.922 48.406 -3.59 1 95.5 256 SER B C 1
ATOM 7718 O O . SER B 1 256 ? 4.586 47.312 -3.193 1 95.5 256 SER B O 1
ATOM 7720 N N . ALA B 1 257 ? 5.445 49.312 -2.855 1 91.19 257 ALA B N 1
ATOM 7721 C CA . ALA B 1 257 ? 5.457 49.188 -1.401 1 91.19 257 ALA B CA 1
ATOM 7722 C C . ALA B 1 257 ? 4.746 50.344 -0.734 1 91.19 257 ALA B C 1
ATOM 7724 O O . ALA B 1 257 ? 5.168 51.5 -0.881 1 91.19 257 ALA B O 1
ATOM 7725 N N . ALA B 1 258 ? 3.523 50.094 -0.087 1 87.06 258 ALA B N 1
ATOM 7726 C CA . ALA B 1 258 ? 2.779 51.125 0.621 1 87.06 258 ALA B CA 1
ATOM 7727 C C . ALA B 1 258 ? 1.927 50.531 1.735 1 87.06 258 ALA B C 1
ATOM 7729 O O . ALA B 1 258 ? 1.353 49.469 1.573 1 87.06 258 ALA B O 1
ATOM 7730 N N . ASP B 1 259 ? 1.779 51.25 2.922 1 83.81 259 ASP B N 1
ATOM 7731 C CA . ASP B 1 259 ? 0.851 50.906 4.004 1 83.81 259 ASP B CA 1
ATOM 7732 C C . ASP B 1 259 ? 1.005 49.469 4.457 1 83.81 259 ASP B C 1
ATOM 7734 O O . ASP B 1 259 ? 0.024 48.719 4.523 1 83.81 259 ASP B O 1
ATOM 7738 N N . ASP B 1 260 ? 2.207 49.031 4.621 1 89.25 260 ASP B N 1
ATOM 7739 C CA . ASP B 1 260 ? 2.533 47.719 5.117 1 89.25 260 ASP B CA 1
ATOM 7740 C C . ASP B 1 260 ? 2.066 46.625 4.145 1 89.25 260 ASP B C 1
ATOM 7742 O O . ASP B 1 260 ? 1.571 45.562 4.562 1 89.25 260 ASP B O 1
ATOM 7746 N N . ARG B 1 261 ? 2.002 47.031 2.904 1 94.5 261 ARG B N 1
ATOM 7747 C CA . ARG B 1 261 ? 1.678 46.125 1.809 1 94.5 261 ARG B CA 1
ATOM 7748 C C . ARG B 1 261 ? 2.719 46.188 0.697 1 94.5 261 ARG B C 1
ATOM 7750 O O . ARG B 1 261 ? 3.088 47.281 0.273 1 94.5 261 ARG B O 1
ATOM 7757 N N . LEU B 1 262 ? 3.287 45.125 0.329 1 96.94 262 LEU B N 1
ATOM 7758 C CA . LEU B 1 262 ? 4.23 45.031 -0.781 1 96.94 262 LEU B CA 1
ATOM 7759 C C . LEU B 1 262 ? 3.662 44.156 -1.897 1 96.94 262 LEU B C 1
ATOM 7761 O O . LEU B 1 262 ? 3.186 43.062 -1.646 1 96.94 262 LEU B O 1
ATOM 7765 N N . THR B 1 263 ? 3.623 44.656 -3.115 1 97.44 263 THR B N 1
ATOM 7766 C CA . THR B 1 263 ? 3.141 43.906 -4.262 1 97.44 263 THR B CA 1
ATOM 7767 C C . THR B 1 263 ? 4.164 43.938 -5.395 1 97.44 263 THR B C 1
ATOM 7769 O O . THR B 1 263 ? 4.848 44.938 -5.598 1 97.44 263 THR B O 1
ATOM 7772 N N . PHE B 1 264 ? 4.324 42.875 -6.102 1 97.69 264 PHE B N 1
ATOM 7773 C CA . PHE B 1 264 ? 5.145 42.812 -7.309 1 97.69 264 PHE B CA 1
ATOM 7774 C C . PHE B 1 264 ? 4.738 41.625 -8.156 1 97.69 264 PHE B C 1
ATOM 7776 O O . PHE B 1 264 ? 4.027 40.719 -7.688 1 97.69 264 PHE B O 1
ATOM 7783 N N . THR B 1 265 ? 5.086 41.625 -9.398 1 97.5 265 THR B N 1
ATOM 7784 C CA . THR B 1 265 ? 4.887 40.531 -10.328 1 97.5 265 THR B CA 1
ATOM 7785 C C . THR B 1 265 ? 6.211 39.844 -10.633 1 97.5 265 THR B C 1
ATOM 7787 O O . THR B 1 265 ? 7.223 40.5 -10.875 1 97.5 265 THR B O 1
ATOM 7790 N N . ARG B 1 266 ? 6.211 38.5 -10.547 1 97.38 266 ARG B N 1
ATOM 7791 C CA . ARG B 1 266 ? 7.41 37.719 -10.812 1 97.38 266 ARG B CA 1
ATOM 7792 C C . ARG B 1 266 ? 7.184 36.75 -11.977 1 97.38 266 ARG B C 1
ATOM 7794 O O . ARG B 1 266 ? 6.168 36.062 -12.031 1 97.38 266 ARG B O 1
ATOM 7801 N N . LEU B 1 267 ? 8.023 36.781 -12.977 1 97.31 267 LEU B N 1
ATOM 7802 C CA . LEU B 1 267 ? 8.07 35.844 -14.078 1 97.31 267 LEU B CA 1
ATOM 7803 C C . LEU B 1 267 ? 9.352 35.031 -14.055 1 97.31 267 LEU B C 1
ATOM 7805 O O . LEU B 1 267 ? 10.438 35.562 -14.305 1 97.31 267 LEU B O 1
ATOM 7809 N N . ASP B 1 268 ? 9.234 33.781 -13.789 1 97.62 268 ASP B N 1
ATOM 7810 C CA . ASP B 1 268 ? 10.398 32.906 -13.664 1 97.62 268 ASP B CA 1
ATOM 7811 C C . ASP B 1 268 ? 10.789 32.312 -15.016 1 97.62 268 ASP B C 1
ATOM 7813 O O . ASP B 1 268 ? 9.977 32.281 -15.945 1 97.62 268 ASP B O 1
ATOM 7817 N N . GLN B 1 269 ? 12.047 31.875 -15.133 1 97.06 269 GLN B N 1
ATOM 7818 C CA . GLN B 1 269 ? 12.523 31.156 -16.312 1 97.06 269 GLN B CA 1
ATOM 7819 C C . GLN B 1 269 ? 12.188 29.672 -16.234 1 97.06 269 GLN B C 1
ATOM 7821 O O . GLN B 1 269 ? 12.039 29 -17.25 1 97.06 269 GLN B O 1
ATOM 7826 N N . GLY B 1 270 ? 12.117 29.125 -15.07 1 97.62 270 GLY B N 1
ATOM 7827 C CA . GLY B 1 270 ? 11.727 27.766 -14.719 1 97.62 270 GLY B CA 1
ATOM 7828 C C . GLY B 1 270 ? 10.961 27.688 -13.414 1 97.62 270 GLY B C 1
ATOM 7829 O O . GLY B 1 270 ? 10.883 28.656 -12.664 1 97.62 270 GLY B O 1
ATOM 7830 N N . LEU B 1 271 ? 10.359 26.578 -13.203 1 97.94 271 LEU B N 1
ATOM 7831 C CA . LEU B 1 271 ? 9.555 26.391 -11.992 1 97.94 271 LEU B CA 1
ATOM 7832 C C . LEU B 1 271 ? 10.148 25.297 -11.109 1 97.94 271 LEU B C 1
ATOM 7834 O O . LEU B 1 271 ? 10.867 24.422 -11.594 1 97.94 271 LEU B O 1
ATOM 7838 N N . PRO B 1 272 ? 9.898 25.391 -9.805 1 97.69 272 PRO B N 1
ATOM 7839 C CA . PRO B 1 272 ? 10.359 24.328 -8.922 1 97.69 272 PRO B CA 1
ATOM 7840 C C . PRO B 1 272 ? 9.555 23.031 -9.094 1 97.69 272 PRO B C 1
ATOM 7842 O O . PRO B 1 272 ? 8.375 23.078 -9.43 1 97.69 272 PRO B O 1
ATOM 7845 N N . TYR B 1 273 ? 10.227 21.891 -8.82 1 97.31 273 TYR B N 1
ATOM 7846 C CA . TYR B 1 273 ? 9.609 20.578 -8.828 1 97.31 273 TYR B CA 1
ATOM 7847 C C . TYR B 1 273 ? 8.672 20.406 -7.641 1 97.31 273 TYR B C 1
ATOM 7849 O O . TYR B 1 273 ? 8.969 20.859 -6.535 1 97.31 273 TYR B O 1
ATOM 7857 N N . ASN B 1 274 ? 7.543 19.797 -7.867 1 95.5 274 ASN B N 1
ATOM 7858 C CA . ASN B 1 274 ? 6.621 19.375 -6.816 1 95.5 274 ASN B CA 1
ATOM 7859 C C . ASN B 1 274 ? 5.891 18.094 -7.203 1 95.5 274 ASN B C 1
ATOM 7861 O O . ASN B 1 274 ? 5.488 17.922 -8.352 1 95.5 274 ASN B O 1
ATOM 7865 N N . ASN B 1 275 ? 5.773 17.188 -6.246 1 92 275 ASN B N 1
ATOM 7866 C CA . ASN B 1 275 ? 5.148 15.898 -6.547 1 92 275 ASN B CA 1
ATOM 7867 C C . ASN B 1 275 ? 3.727 15.82 -6 1 92 275 ASN B C 1
ATOM 7869 O O . ASN B 1 275 ? 3.252 14.742 -5.641 1 92 275 ASN B O 1
ATOM 7873 N N . GLY B 1 276 ? 3.092 16.984 -5.828 1 86.69 276 GLY B N 1
ATOM 7874 C CA . GLY B 1 276 ? 1.679 17 -5.48 1 86.69 276 GLY B CA 1
ATOM 7875 C C . GLY B 1 276 ? 1.434 17.078 -3.984 1 86.69 276 GLY B C 1
ATOM 7876 O O . GLY B 1 276 ? 2.318 17.484 -3.227 1 86.69 276 GLY B O 1
ATOM 7877 N N . ALA B 1 277 ? 0.194 16.703 -3.605 1 80.69 277 ALA B N 1
ATOM 7878 C CA . ALA B 1 277 ? -0.234 16.781 -2.211 1 80.69 277 ALA B CA 1
ATOM 7879 C C . ALA B 1 277 ? 0.598 15.852 -1.332 1 80.69 277 ALA B C 1
ATOM 7881 O O . ALA B 1 277 ? 0.917 14.727 -1.732 1 80.69 277 ALA B O 1
ATOM 7882 N N . PHE B 1 278 ? 1.004 16.328 -0.189 1 76.12 278 PHE B N 1
ATOM 7883 C CA . PHE B 1 278 ? 1.709 15.594 0.856 1 76.12 278 PHE B CA 1
ATOM 7884 C C . PHE B 1 278 ? 3.133 15.266 0.421 1 76.12 278 PHE B C 1
ATOM 7886 O O . PHE B 1 278 ? 3.787 14.406 1.017 1 76.12 278 PHE B O 1
ATOM 7893 N N . ALA B 1 279 ? 3.553 15.859 -0.627 1 82.94 279 ALA B N 1
ATOM 7894 C CA . ALA B 1 279 ? 4.914 15.609 -1.093 1 82.94 279 ALA B CA 1
ATOM 7895 C C . ALA B 1 279 ? 5.934 15.906 0.004 1 82.94 279 ALA B C 1
ATOM 7897 O O . ALA B 1 279 ? 6.988 15.266 0.072 1 82.94 279 ALA B O 1
ATOM 7898 N N . ASN B 1 280 ? 5.543 16.844 0.845 1 77.69 280 ASN B N 1
ATOM 7899 C CA . ASN B 1 280 ? 6.438 17.266 1.916 1 77.69 280 ASN B CA 1
ATOM 7900 C C . ASN B 1 280 ? 6.754 16.109 2.867 1 77.69 280 ASN B C 1
ATOM 7902 O O . ASN B 1 280 ? 7.812 16.094 3.498 1 77.69 280 ASN B O 1
ATOM 7906 N N . LEU B 1 281 ? 5.875 15.195 2.914 1 77.75 281 LEU B N 1
ATOM 7907 C CA . LEU B 1 281 ? 6.109 14.039 3.764 1 77.75 281 LEU B CA 1
ATOM 7908 C C . LEU B 1 281 ? 7.293 13.219 3.258 1 77.75 281 LEU B C 1
ATOM 7910 O O . LEU B 1 281 ? 8 12.594 4.047 1 77.75 281 LEU B O 1
ATOM 7914 N N . MET B 1 282 ? 7.547 13.297 2.027 1 86.56 282 MET B N 1
ATOM 7915 C CA . MET B 1 282 ? 8.672 12.578 1.441 1 86.56 282 MET B CA 1
ATOM 7916 C C . MET B 1 282 ? 9.938 13.438 1.472 1 86.56 282 MET B C 1
ATOM 7918 O O . MET B 1 282 ? 11.039 12.922 1.66 1 86.56 282 MET B O 1
ATOM 7922 N N . TYR B 1 283 ? 9.711 14.711 1.424 1 88.44 283 TYR B N 1
ATOM 7923 C CA . TYR B 1 283 ? 10.836 15.633 1.35 1 88.44 283 TYR B CA 1
ATOM 7924 C C . TYR B 1 283 ? 11.586 15.68 2.674 1 88.44 283 TYR B C 1
ATOM 7926 O O . TYR B 1 283 ? 12.742 16.109 2.725 1 88.44 283 TYR B O 1
ATOM 7934 N N . ARG B 1 284 ? 10.953 15.258 3.674 1 83.38 284 ARG B N 1
ATOM 7935 C CA . ARG B 1 284 ? 11.641 15.211 4.957 1 83.38 284 ARG B CA 1
ATOM 7936 C C . ARG B 1 284 ? 12.805 14.227 4.918 1 83.38 284 ARG B C 1
ATOM 7938 O O . ARG B 1 284 ? 13.781 14.383 5.656 1 83.38 284 ARG B O 1
ATOM 7945 N N . PHE B 1 285 ? 12.719 13.25 4.027 1 91.12 285 PHE B N 1
ATOM 7946 C CA . PHE B 1 285 ? 13.766 12.242 3.906 1 91.12 285 PHE B CA 1
ATOM 7947 C C . PHE B 1 285 ? 14.617 12.492 2.668 1 91.12 285 PHE B C 1
ATOM 7949 O O . PHE B 1 285 ? 15.844 12.328 2.705 1 91.12 285 PHE B O 1
ATOM 7956 N N . VAL B 1 286 ? 13.977 12.812 1.563 1 95.38 286 VAL B N 1
ATOM 7957 C CA . VAL B 1 286 ? 14.688 13.094 0.32 1 95.38 286 VAL B CA 1
ATOM 7958 C C . VAL B 1 286 ? 15.023 14.586 0.245 1 95.38 286 VAL B C 1
ATOM 7960 O O . VAL B 1 286 ? 14.133 15.422 0.091 1 95.38 286 VAL B O 1
ATOM 7963 N N . PRO B 1 287 ? 16.25 14.953 0.277 1 93.81 287 PRO B N 1
ATOM 7964 C CA . PRO B 1 287 ? 16.625 16.375 0.375 1 93.81 287 PRO B CA 1
ATOM 7965 C C . PRO B 1 287 ? 16.484 17.109 -0.952 1 93.81 287 PRO B C 1
ATOM 7967 O O . PRO B 1 287 ? 17.453 17.688 -1.446 1 93.81 287 PRO B O 1
ATOM 7970 N N . MET B 1 288 ? 15.32 17.266 -1.451 1 93.75 288 MET B N 1
ATOM 7971 C CA . MET B 1 288 ? 15.008 17.891 -2.736 1 93.75 288 MET B CA 1
ATOM 7972 C C . MET B 1 288 ? 15.445 19.359 -2.756 1 93.75 288 MET B C 1
ATOM 7974 O O . MET B 1 288 ? 15.711 19.906 -3.822 1 93.75 288 MET B O 1
ATOM 7978 N N . ASN B 1 289 ? 15.523 19.969 -1.607 1 91.31 289 ASN B N 1
ATOM 7979 C CA . ASN B 1 289 ? 15.914 21.375 -1.54 1 91.31 289 ASN B CA 1
ATOM 7980 C C . ASN B 1 289 ? 17.312 21.594 -2.121 1 91.31 289 ASN B C 1
ATOM 7982 O O . ASN B 1 289 ? 17.641 22.703 -2.537 1 91.31 289 ASN B O 1
ATOM 7986 N N . GLN B 1 290 ? 18.062 20.562 -2.203 1 95 290 GLN B N 1
ATOM 7987 C CA . GLN B 1 290 ? 19.406 20.672 -2.74 1 95 290 GLN B CA 1
ATOM 7988 C C . GLN B 1 290 ? 19.375 20.891 -4.25 1 95 290 GLN B C 1
ATOM 7990 O O . GLN B 1 290 ? 20.375 21.312 -4.84 1 95 290 GLN B O 1
ATOM 7995 N N . ILE B 1 291 ? 18.25 20.625 -4.879 1 96.38 291 ILE B N 1
ATOM 7996 C CA . ILE B 1 291 ? 18.172 20.797 -6.328 1 96.38 291 ILE B CA 1
ATOM 7997 C C . ILE B 1 291 ? 16.891 21.547 -6.691 1 96.38 291 ILE B C 1
ATOM 7999 O O . ILE B 1 291 ? 16.406 21.438 -7.824 1 96.38 291 ILE B O 1
ATOM 8003 N N . ASN B 1 292 ? 16.219 22.25 -5.758 1 97 292 ASN B N 1
ATOM 8004 C CA . ASN B 1 292 ? 14.875 22.766 -6.004 1 97 292 ASN B CA 1
ATOM 8005 C C . ASN B 1 292 ? 14.625 24.062 -5.25 1 97 292 ASN B C 1
ATOM 8007 O O . ASN B 1 292 ? 13.5 24.344 -4.824 1 97 292 ASN B O 1
ATOM 8011 N N . GLN B 1 293 ? 15.594 24.969 -5.129 1 96.5 293 GLN B N 1
ATOM 8012 C CA . GLN B 1 293 ? 15.492 26.172 -4.309 1 96.5 293 GLN B CA 1
ATOM 8013 C C . GLN B 1 293 ? 14.758 27.281 -5.043 1 96.5 293 GLN B C 1
ATOM 8015 O O . GLN B 1 293 ? 15.203 27.734 -6.102 1 96.5 293 GLN B O 1
ATOM 8020 N N . TYR B 1 294 ? 13.672 27.703 -4.574 1 97.94 294 TYR B N 1
ATOM 8021 C CA . TYR B 1 294 ? 12.836 28.797 -5.035 1 97.94 294 TYR B CA 1
ATOM 8022 C C . TYR B 1 294 ? 12.766 29.906 -3.988 1 97.94 294 TYR B C 1
ATOM 8024 O O . TYR B 1 294 ? 11.852 29.922 -3.156 1 97.94 294 TYR B O 1
ATOM 8032 N N . ARG B 1 295 ? 13.609 30.938 -4.117 1 97.31 295 ARG B N 1
ATOM 8033 C CA . ARG B 1 295 ? 13.938 31.781 -2.969 1 97.31 295 ARG B CA 1
ATOM 8034 C C . ARG B 1 295 ? 13.297 33.156 -3.102 1 97.31 295 ARG B C 1
ATOM 8036 O O . ARG B 1 295 ? 13.219 33.719 -4.203 1 97.31 295 ARG B O 1
ATOM 8043 N N . LEU B 1 296 ? 12.852 33.688 -1.993 1 98.25 296 LEU B N 1
ATOM 8044 C CA . LEU B 1 296 ? 12.32 35.031 -1.826 1 98.25 296 LEU B CA 1
ATOM 8045 C C . LEU B 1 296 ? 12.875 35.688 -0.571 1 98.25 296 LEU B C 1
ATOM 8047 O O . LEU B 1 296 ? 12.773 35.125 0.526 1 98.25 296 LEU B O 1
ATOM 8051 N N . THR B 1 297 ? 13.523 36.781 -0.788 1 97.94 297 THR B N 1
ATOM 8052 C CA . THR B 1 297 ? 14.016 37.594 0.319 1 97.94 297 THR B CA 1
ATOM 8053 C C . THR B 1 297 ? 13.453 39 0.245 1 97.94 297 THR B C 1
ATOM 8055 O O . THR B 1 297 ? 13.539 39.656 -0.796 1 97.94 297 THR B O 1
ATOM 8058 N N . VAL B 1 298 ? 12.867 39.5 1.3 1 97.69 298 VAL B N 1
ATOM 8059 C CA . VAL B 1 298 ? 12.375 40.875 1.395 1 97.69 298 VAL B CA 1
ATOM 8060 C C . VAL B 1 298 ? 12.961 41.562 2.631 1 97.69 298 VAL B C 1
ATOM 8062 O O . VAL B 1 298 ? 12.695 41.156 3.76 1 97.69 298 VAL B O 1
ATOM 8065 N N . ARG B 1 299 ? 13.594 42.531 2.381 1 95.69 299 ARG B N 1
ATOM 8066 C CA . ARG B 1 299 ? 14.289 43.219 3.461 1 95.69 299 ARG B CA 1
ATOM 8067 C C . ARG B 1 299 ? 13.578 44.531 3.807 1 95.69 299 ARG B C 1
ATOM 8069 O O . ARG B 1 299 ? 12.82 45.062 2.994 1 95.69 299 ARG B O 1
ATOM 8076 N N . ASN B 1 300 ? 13.758 44.969 5.059 1 93.25 300 ASN B N 1
ATOM 8077 C CA . ASN B 1 300 ? 13.391 46.281 5.555 1 93.25 300 ASN B CA 1
ATOM 8078 C C . ASN B 1 300 ? 11.883 46.469 5.566 1 93.25 300 ASN B C 1
ATOM 8080 O O . ASN B 1 300 ? 11.383 47.562 5.23 1 93.25 300 ASN B O 1
ATOM 8084 N N . LEU B 1 301 ? 11.227 45.5 5.758 1 91.25 301 LEU B N 1
ATOM 8085 C CA . LEU B 1 301 ? 9.812 45.594 6.125 1 91.25 301 LEU B CA 1
ATOM 8086 C C . LEU B 1 301 ? 9.664 46.125 7.551 1 91.25 301 LEU B C 1
ATOM 8088 O O . LEU B 1 301 ? 10.539 45.906 8.391 1 91.25 301 LEU B O 1
ATOM 8092 N N . ASN B 1 302 ? 8.523 46.75 7.797 1 86.19 302 ASN B N 1
ATOM 8093 C CA . ASN B 1 302 ? 8.219 47.062 9.188 1 86.19 302 ASN B CA 1
ATOM 8094 C C . ASN B 1 302 ? 8.055 45.812 10.031 1 86.19 302 ASN B C 1
ATOM 8096 O O . ASN B 1 302 ? 7.676 44.75 9.516 1 86.19 302 ASN B O 1
ATOM 8100 N N . LEU B 1 303 ? 8.359 46 11.312 1 79.69 303 LEU B N 1
ATOM 8101 C CA . LEU B 1 303 ? 8.234 44.875 12.219 1 79.69 303 LEU B CA 1
ATOM 8102 C C . LEU B 1 303 ? 6.809 44.312 12.203 1 79.69 303 LEU B C 1
ATOM 8104 O O . LEU B 1 303 ? 5.844 45.094 12.117 1 79.69 303 LEU B O 1
ATOM 8108 N N . GLY B 1 304 ? 6.723 42.969 12.266 1 80.31 304 GLY B N 1
ATOM 8109 C CA . GLY B 1 304 ? 5.43 42.312 12.242 1 80.31 304 GLY B CA 1
ATOM 8110 C C . GLY B 1 304 ? 5.438 41.031 11.445 1 80.31 304 GLY B C 1
ATOM 8111 O O . GLY B 1 304 ? 6.5 40.531 11.039 1 80.31 304 GLY B O 1
ATOM 8112 N N . LYS B 1 305 ? 4.156 40.438 11.336 1 86.94 305 LYS B N 1
ATOM 8113 C CA . LYS B 1 305 ? 3.953 39.25 10.508 1 86.94 305 LYS B CA 1
ATOM 8114 C C . LYS B 1 305 ? 3.266 39.625 9.195 1 86.94 305 LYS B C 1
ATOM 8116 O O . LYS B 1 305 ? 2.412 40.5 9.156 1 86.94 305 LYS B O 1
ATOM 8121 N N . TYR B 1 306 ? 3.734 39 8.234 1 92.56 306 TYR B N 1
ATOM 8122 C CA . TYR B 1 306 ? 3.188 39.25 6.91 1 92.56 306 TYR B CA 1
ATOM 8123 C C . TYR B 1 306 ? 2.633 38 6.277 1 92.56 306 TYR B C 1
ATOM 8125 O O . TYR B 1 306 ? 3.262 36.938 6.344 1 92.56 306 TYR B O 1
ATOM 8133 N N . LYS B 1 307 ? 1.457 38.094 5.773 1 94.88 307 LYS B N 1
ATOM 8134 C CA . LYS B 1 307 ? 0.864 37.031 4.973 1 94.88 307 LYS B CA 1
ATOM 8135 C C . LYS B 1 307 ? 1.273 37.156 3.506 1 94.88 307 LYS B C 1
ATOM 8137 O O . LYS B 1 307 ? 1.142 38.219 2.908 1 94.88 307 LYS B O 1
ATOM 8142 N N . LEU B 1 308 ? 1.857 36.125 2.947 1 96.81 308 LEU B N 1
ATOM 8143 C CA . LEU B 1 308 ? 2.201 36.094 1.53 1 96.81 308 LEU B CA 1
ATOM 8144 C C . LEU B 1 308 ? 1.118 35.375 0.731 1 96.81 308 LEU B C 1
ATOM 8146 O O . LEU B 1 308 ? 0.78 34.219 1.025 1 96.81 308 LEU B O 1
ATOM 8150 N N . THR B 1 309 ? 0.515 36.031 -0.217 1 96 309 THR B N 1
ATOM 8151 C CA . THR B 1 309 ? -0.377 35.438 -1.209 1 96 309 THR B CA 1
ATOM 8152 C C . THR B 1 309 ? 0.188 35.625 -2.615 1 96 309 THR B C 1
ATOM 8154 O O . THR B 1 309 ? 0.769 36.656 -2.934 1 96 309 THR B O 1
ATOM 8157 N N . VAL B 1 310 ? 0.097 34.656 -3.391 1 95.69 310 VAL B N 1
ATOM 8158 C CA . VAL B 1 310 ? 0.542 34.719 -4.777 1 95.69 310 VAL B CA 1
ATOM 8159 C C . VAL B 1 310 ? -0.618 34.375 -5.711 1 95.69 310 VAL B C 1
ATOM 8161 O O . VAL B 1 310 ? -1.076 33.219 -5.746 1 95.69 310 VAL B O 1
ATOM 8164 N N . SER B 1 311 ? -1.026 35.406 -6.488 1 92.56 311 SER B N 1
ATOM 8165 C CA . SER B 1 311 ? -2.146 35.281 -7.414 1 92.56 311 SER B CA 1
ATOM 8166 C C . SER B 1 311 ? -3.352 34.625 -6.746 1 92.56 311 SER B C 1
ATOM 8168 O O . SER B 1 311 ? -3.938 33.688 -7.289 1 92.56 311 SER B O 1
ATOM 8170 N N . GLY B 1 312 ? -3.566 35 -5.523 1 89.19 312 GLY B N 1
ATOM 8171 C CA . GLY B 1 312 ? -4.773 34.625 -4.801 1 89.19 312 GLY B CA 1
ATOM 8172 C C . GLY B 1 312 ? -4.574 33.438 -3.896 1 89.19 312 GLY B C 1
ATOM 8173 O O . GLY B 1 312 ? -5.445 33.094 -3.08 1 89.19 312 GLY B O 1
ATOM 8174 N N . ARG B 1 313 ? -3.459 32.781 -3.955 1 92 313 ARG B N 1
ATOM 8175 C CA . ARG B 1 313 ? -3.213 31.594 -3.121 1 92 313 ARG B CA 1
ATOM 8176 C C . ARG B 1 313 ? -2.344 31.953 -1.92 1 92 313 ARG B C 1
ATOM 8178 O O . ARG B 1 313 ? -1.296 32.594 -2.07 1 92 313 ARG B O 1
ATOM 8185 N N . GLU B 1 314 ? -2.748 31.516 -0.813 1 92.56 314 GLU B N 1
ATOM 8186 C CA . GLU B 1 314 ? -1.963 31.734 0.397 1 92.56 314 GLU B CA 1
ATOM 8187 C C . GLU B 1 314 ? -0.774 30.781 0.466 1 92.56 314 GLU B C 1
ATOM 8189 O O . GLU B 1 314 ? -0.922 29.578 0.236 1 92.56 314 GLU B O 1
ATOM 8194 N N . ILE B 1 315 ? 0.349 31.328 0.739 1 95.44 315 ILE B N 1
ATOM 8195 C CA . ILE B 1 315 ? 1.557 30.516 0.827 1 95.44 315 ILE B CA 1
ATOM 8196 C C . ILE B 1 315 ? 1.906 30.266 2.293 1 95.44 315 ILE B C 1
ATOM 8198 O O . ILE B 1 315 ? 2.303 29.156 2.664 1 95.44 315 ILE B O 1
ATOM 8202 N N . GLY B 1 316 ? 1.848 31.359 3.074 1 92.38 316 GLY B N 1
ATOM 8203 C CA . GLY B 1 316 ? 2.178 31.266 4.488 1 92.38 316 GLY B CA 1
ATOM 8204 C C . GLY B 1 316 ? 2.295 32.625 5.156 1 92.38 316 GLY B C 1
ATOM 8205 O O . GLY B 1 316 ? 2.045 33.656 4.531 1 92.38 316 GLY B O 1
ATOM 8206 N N . ILE B 1 317 ? 2.525 32.594 6.461 1 90.25 317 ILE B N 1
ATOM 8207 C CA . ILE B 1 317 ? 2.725 33.781 7.281 1 90.25 317 ILE B CA 1
ATOM 8208 C C . ILE B 1 317 ? 4.098 33.719 7.945 1 90.25 317 ILE B C 1
ATOM 8210 O O . ILE B 1 317 ? 4.457 32.719 8.555 1 90.25 317 ILE B O 1
ATOM 8214 N N . TRP B 1 318 ? 4.844 34.812 7.738 1 89.38 318 TRP B N 1
ATOM 8215 C CA . TRP B 1 318 ? 6.184 34.844 8.312 1 89.38 318 TRP B CA 1
ATOM 8216 C C . TRP B 1 318 ? 6.449 36.188 8.961 1 89.38 318 TRP B C 1
ATOM 8218 O O . TRP B 1 318 ? 5.824 37.188 8.609 1 89.38 318 TRP B O 1
ATOM 8228 N N . ARG B 1 319 ? 7.406 36.25 9.828 1 85.5 319 ARG B N 1
ATOM 8229 C CA . ARG B 1 319 ? 7.883 37.5 10.406 1 85.5 319 ARG B CA 1
ATOM 8230 C C . ARG B 1 319 ? 8.75 38.281 9.422 1 85.5 319 ARG B C 1
ATOM 8232 O O . ARG B 1 319 ? 9.383 37.688 8.539 1 85.5 319 ARG B O 1
ATOM 8239 N N . ALA B 1 320 ? 8.719 39.562 9.586 1 87.5 320 ALA B N 1
ATOM 8240 C CA . ALA B 1 320 ? 9.578 40.406 8.758 1 87.5 320 ALA B CA 1
ATOM 8241 C C . ALA B 1 320 ? 11.031 39.938 8.82 1 87.5 320 ALA B C 1
ATOM 8243 O O . ALA B 1 320 ? 11.742 39.969 7.809 1 87.5 320 ALA B O 1
ATOM 8244 N N . SER B 1 321 ? 11.477 39.438 9.961 1 85.31 321 SER B N 1
ATOM 8245 C CA . SER B 1 321 ? 12.859 39 10.117 1 85.31 321 SER B CA 1
ATOM 8246 C C . SER B 1 321 ? 13.133 37.75 9.32 1 85.31 321 SER B C 1
ATOM 8248 O O . SER B 1 321 ? 14.227 37.562 8.781 1 85.31 321 SER B O 1
ATOM 8250 N N . GLU B 1 322 ? 12.188 36.844 9.297 1 90.31 322 GLU B N 1
ATOM 8251 C CA . GLU B 1 322 ? 12.328 35.594 8.523 1 90.31 322 GLU B CA 1
ATOM 8252 C C . GLU B 1 322 ? 12.398 35.906 7.023 1 90.31 322 GLU B C 1
ATOM 8254 O O . GLU B 1 322 ? 13.203 35.312 6.305 1 90.31 322 GLU B O 1
ATOM 8259 N N . LEU B 1 323 ? 11.547 36.812 6.574 1 95.25 323 LEU B N 1
ATOM 8260 C CA . LEU B 1 323 ? 11.562 37.25 5.18 1 95.25 323 LEU B CA 1
ATOM 8261 C C . LEU B 1 323 ? 12.898 37.875 4.82 1 95.25 323 LEU B C 1
ATOM 8263 O O . LEU B 1 323 ? 13.406 37.688 3.713 1 95.25 323 LEU B O 1
ATOM 8267 N N . ALA B 1 324 ? 13.422 38.594 5.785 1 93.31 324 ALA B N 1
ATOM 8268 C CA . ALA B 1 324 ? 14.695 39.281 5.543 1 93.31 324 ALA B CA 1
ATOM 8269 C C . ALA B 1 324 ? 15.836 38.281 5.43 1 93.31 324 ALA B C 1
ATOM 8271 O O . ALA B 1 324 ? 16.797 38.5 4.699 1 93.31 324 ALA B O 1
ATOM 8272 N N . LYS B 1 325 ? 15.766 37.156 6.164 1 93 325 LYS B N 1
ATOM 8273 C CA . LYS B 1 325 ? 16.781 36.094 6.102 1 93 325 LYS B CA 1
ATOM 8274 C C . LYS B 1 325 ? 16.656 35.312 4.809 1 93 325 LYS B C 1
ATOM 8276 O O . LYS B 1 325 ? 17.641 34.688 4.355 1 93 325 LYS B O 1
ATOM 8281 N N . GLY B 1 326 ? 15.469 35.281 4.254 1 95.38 326 GLY B N 1
ATOM 8282 C CA . GLY B 1 326 ? 15.234 34.562 3.023 1 95.38 326 GLY B CA 1
ATOM 8283 C C . GLY B 1 326 ? 14.422 33.281 3.232 1 95.38 326 GLY B C 1
ATOM 8284 O O . GLY B 1 326 ? 14.633 32.562 4.207 1 95.38 326 GLY B O 1
ATOM 8285 N N . LEU B 1 327 ? 13.539 33.062 2.326 1 94.88 327 LEU B N 1
ATOM 8286 C CA . LEU B 1 327 ? 12.672 31.906 2.355 1 94.88 327 LEU B CA 1
ATOM 8287 C C . LEU B 1 327 ? 12.867 31.047 1.105 1 94.88 327 LEU B C 1
ATOM 8289 O O . LEU B 1 327 ? 13.109 31.578 0.019 1 94.88 327 LEU B O 1
ATOM 8293 N N . ASP B 1 328 ? 12.938 29.766 1.323 1 95.25 328 ASP B N 1
ATOM 8294 C CA . ASP B 1 328 ? 12.703 28.844 0.218 1 95.25 328 ASP B CA 1
ATOM 8295 C C . ASP B 1 328 ? 11.234 28.422 0.154 1 95.25 328 ASP B C 1
ATOM 8297 O O . ASP B 1 328 ? 10.766 27.656 0.994 1 95.25 328 ASP B O 1
ATOM 8301 N N . ILE B 1 329 ? 10.516 28.922 -0.864 1 95.56 329 ILE B N 1
ATOM 8302 C CA . ILE B 1 329 ? 9.07 28.734 -0.827 1 95.56 329 ILE B CA 1
ATOM 8303 C C . ILE B 1 329 ? 8.664 27.656 -1.819 1 95.56 329 ILE B C 1
ATOM 8305 O O . ILE B 1 329 ? 7.488 27.531 -2.18 1 95.56 329 ILE B O 1
ATOM 8309 N N . ALA B 1 330 ? 9.711 26.859 -2.262 1 94.06 330 ALA B N 1
ATOM 8310 C CA . ALA B 1 330 ? 9.375 25.688 -3.08 1 94.06 330 ALA B CA 1
ATOM 8311 C C . ALA B 1 330 ? 8.516 24.703 -2.299 1 94.06 330 ALA B C 1
ATOM 8313 O O . ALA B 1 330 ? 8.883 24.281 -1.201 1 94.06 330 ALA B O 1
ATOM 8314 N N . SER B 1 331 ? 7.316 24.375 -2.719 1 90.88 331 SER B N 1
ATOM 8315 C CA . SER B 1 331 ? 6.422 23.359 -2.154 1 90.88 331 SER B CA 1
ATOM 8316 C C . SER B 1 331 ? 5.914 23.781 -0.778 1 90.88 331 SER B C 1
ATOM 8318 O O . SER B 1 331 ? 5.574 22.938 0.049 1 90.88 331 SER B O 1
ATOM 8320 N N . THR B 1 332 ? 6.008 25.094 -0.433 1 91.06 332 THR B N 1
ATOM 8321 C CA . THR B 1 332 ? 5.457 25.609 0.81 1 91.06 332 THR B CA 1
ATOM 8322 C C . THR B 1 332 ? 3.945 25.797 0.695 1 91.06 332 THR B C 1
ATOM 8324 O O . THR B 1 332 ? 3.461 26.422 -0.252 1 91.06 332 THR B O 1
ATOM 8327 N N . THR B 1 333 ? 3.236 25.234 1.62 1 90 333 THR B N 1
ATOM 8328 C CA . THR B 1 333 ? 1.781 25.344 1.639 1 90 333 THR B CA 1
ATOM 8329 C C . THR B 1 333 ? 1.256 25.344 3.07 1 90 333 THR B C 1
ATOM 8331 O O . THR B 1 333 ? 1.799 24.656 3.938 1 90 333 THR B O 1
ATOM 8334 N N . PRO B 1 334 ? 0.266 26.156 3.355 1 83.38 334 PRO B N 1
ATOM 8335 C CA . PRO B 1 334 ? -0.348 26.109 4.684 1 83.38 334 PRO B CA 1
ATOM 8336 C C . PRO B 1 334 ? -1.233 24.875 4.879 1 83.38 334 PRO B C 1
ATOM 8338 O O . PRO B 1 334 ? -1.595 24.547 6.012 1 83.38 334 PRO B O 1
ATOM 8341 N N . ASP B 1 335 ? -1.626 24.203 3.791 1 80.88 335 ASP B N 1
ATOM 8342 C CA . ASP B 1 335 ? -2.494 23.031 3.779 1 80.88 335 ASP B CA 1
ATOM 8343 C C . ASP B 1 335 ? -1.93 21.938 2.875 1 80.88 335 ASP B C 1
ATOM 8345 O O . ASP B 1 335 ? -1.956 22.062 1.648 1 80.88 335 ASP B O 1
ATOM 8349 N N . SER B 1 336 ? -1.488 20.844 3.484 1 77.94 336 SER B N 1
ATOM 8350 C CA . SER B 1 336 ? -0.795 19.797 2.736 1 77.94 336 SER B CA 1
ATOM 8351 C C . SER B 1 336 ? -1.725 19.125 1.732 1 77.94 336 SER B C 1
ATOM 8353 O O . SER B 1 336 ? -1.268 18.438 0.827 1 77.94 336 SER B O 1
ATOM 8355 N N . TRP B 1 337 ? -3.008 19.359 1.8 1 79.12 337 TRP B N 1
ATOM 8356 C CA . TRP B 1 337 ? -3.973 18.75 0.882 1 79.12 337 TRP B CA 1
ATOM 8357 C C . TRP B 1 337 ? -4.047 19.547 -0.42 1 79.12 337 TRP B C 1
ATOM 8359 O O . TRP B 1 337 ? -4.621 19.078 -1.405 1 79.12 337 TRP B O 1
ATOM 8369 N N . GLN B 1 338 ? -3.43 20.75 -0.419 1 82.06 338 GLN B N 1
ATOM 8370 C CA . GLN B 1 338 ? -3.475 21.609 -1.587 1 82.06 338 GLN B CA 1
ATOM 8371 C C . GLN B 1 338 ? -2.072 22.031 -2.018 1 82.06 338 GLN B C 1
ATOM 8373 O O . GLN B 1 338 ? -1.165 22.125 -1.188 1 82.06 338 GLN B O 1
ATOM 8378 N N . PRO B 1 339 ? -1.958 22.328 -3.293 1 88.88 339 PRO B N 1
ATOM 8379 C CA . PRO B 1 339 ? -0.682 22.922 -3.707 1 88.88 339 PRO B CA 1
ATOM 8380 C C . PRO B 1 339 ? -0.426 24.281 -3.07 1 88.88 339 PRO B C 1
ATOM 8382 O O . PRO B 1 339 ? -1.372 25.016 -2.777 1 88.88 339 PRO B O 1
ATOM 8385 N N . GLY B 1 340 ? 0.788 24.531 -2.816 1 90.56 340 GLY B N 1
ATOM 8386 C CA . GLY B 1 340 ? 1.159 25.844 -2.299 1 90.56 340 GLY B CA 1
ATOM 8387 C C . GLY B 1 340 ? 0.889 26.969 -3.275 1 90.56 340 GLY B C 1
ATOM 8388 O O . GLY B 1 340 ? -0.266 27.328 -3.512 1 90.56 340 GLY B O 1
ATOM 8389 N N . GLY B 1 341 ? 1.86 27.469 -4 1 93 341 GLY B N 1
ATOM 8390 C CA . GLY B 1 341 ? 1.698 28.547 -4.965 1 93 341 GLY B CA 1
ATOM 8391 C C . GLY B 1 341 ? 1.19 28.062 -6.312 1 93 341 GLY B C 1
ATOM 8392 O O . GLY B 1 341 ? 0.941 26.875 -6.5 1 93 341 GLY B O 1
ATOM 8393 N N . PRO B 1 342 ? 0.915 29.062 -7.227 1 93.81 342 PRO B N 1
ATOM 8394 C CA . PRO B 1 342 ? 0.456 28.688 -8.562 1 93.81 342 PRO B CA 1
ATOM 8395 C C . PRO B 1 342 ? 1.46 27.797 -9.305 1 93.81 342 PRO B C 1
ATOM 8397 O O . PRO B 1 342 ? 1.071 26.984 -10.141 1 93.81 342 PRO B O 1
ATOM 8400 N N . TRP B 1 343 ? 2.768 27.938 -8.93 1 95.25 343 TRP B N 1
ATOM 8401 C CA . TRP B 1 343 ? 3.771 27.078 -9.547 1 95.25 343 TRP B CA 1
ATOM 8402 C C . TRP B 1 343 ? 3.586 25.625 -9.102 1 95.25 343 TRP B C 1
ATOM 8404 O O . TRP B 1 343 ? 3.807 24.703 -9.891 1 95.25 343 TRP B O 1
ATOM 8414 N N . ASP B 1 344 ? 3.227 25.422 -7.844 1 95.25 344 ASP B N 1
ATOM 8415 C CA . ASP B 1 344 ? 2.939 24.062 -7.363 1 95.25 344 ASP B CA 1
ATOM 8416 C C . ASP B 1 344 ? 1.673 23.516 -8.008 1 95.25 344 ASP B C 1
ATOM 8418 O O . ASP B 1 344 ? 1.57 22.312 -8.25 1 95.25 344 ASP B O 1
ATOM 8422 N N . ALA B 1 345 ? 0.712 24.375 -8.25 1 93.44 345 ALA B N 1
ATOM 8423 C CA . ALA B 1 345 ? -0.489 23.969 -8.977 1 93.44 345 ALA B CA 1
ATOM 8424 C C . ALA B 1 345 ? -0.146 23.484 -10.383 1 93.44 345 ALA B C 1
ATOM 8426 O O . ALA B 1 345 ? -0.66 22.469 -10.852 1 93.44 345 ALA B O 1
ATOM 8427 N N . GLN B 1 346 ? 0.702 24.25 -11.07 1 94.25 346 GLN B N 1
ATOM 8428 C CA . GLN B 1 346 ? 1.167 23.844 -12.391 1 94.25 346 GLN B CA 1
ATOM 8429 C C . GLN B 1 346 ? 1.834 22.469 -12.336 1 94.25 346 GLN B C 1
ATOM 8431 O O . GLN B 1 346 ? 1.582 21.609 -13.188 1 94.25 346 GLN B O 1
ATOM 8436 N N . ALA B 1 347 ? 2.65 22.297 -11.312 1 96.44 347 ALA B N 1
ATOM 8437 C CA . ALA B 1 347 ? 3.357 21.031 -11.156 1 96.44 347 ALA B CA 1
ATOM 8438 C C . ALA B 1 347 ? 2.381 19.875 -10.93 1 96.44 347 ALA B C 1
ATOM 8440 O O . ALA B 1 347 ? 2.592 18.766 -11.414 1 96.44 347 ALA B O 1
ATOM 8441 N N . THR B 1 348 ? 1.371 20.141 -10.164 1 94.94 348 THR B N 1
ATOM 8442 C CA . THR B 1 348 ? 0.364 19.125 -9.875 1 94.94 348 THR B CA 1
ATOM 8443 C C . THR B 1 348 ? -0.363 18.719 -11.156 1 94.94 348 THR B C 1
ATOM 8445 O O . THR B 1 348 ? -0.616 17.531 -11.375 1 94.94 348 THR B O 1
ATOM 8448 N N . VAL B 1 349 ? -0.727 19.672 -11.969 1 95.19 349 VAL B N 1
ATOM 8449 C CA . VAL B 1 349 ? -1.366 19.391 -13.25 1 95.19 349 VAL B CA 1
ATOM 8450 C C . VAL B 1 349 ? -0.416 18.578 -14.133 1 95.19 349 VAL B C 1
ATOM 8452 O O . VAL B 1 349 ? -0.82 17.594 -14.758 1 95.19 349 VAL B O 1
ATOM 8455 N N . LEU B 1 350 ? 0.807 19.016 -14.164 1 96.81 350 LEU B N 1
ATOM 8456 C CA . LEU B 1 350 ? 1.815 18.328 -14.961 1 96.81 350 LEU B CA 1
ATOM 8457 C C . LEU B 1 350 ? 1.961 16.875 -14.531 1 96.81 350 LEU B C 1
ATOM 8459 O O . LEU B 1 350 ? 2.164 15.984 -15.359 1 96.81 350 LEU B O 1
ATOM 8463 N N . LYS B 1 351 ? 1.935 16.641 -13.25 1 97 351 LYS B N 1
ATOM 8464 C CA . LYS B 1 351 ? 2.035 15.281 -12.727 1 97 351 LYS B CA 1
ATOM 8465 C C . LYS B 1 351 ? 0.966 14.375 -13.336 1 97 351 LYS B C 1
ATOM 8467 O O . LYS B 1 351 ? 1.27 13.281 -13.812 1 97 351 LYS B O 1
ATOM 8472 N N . SER B 1 352 ? -0.253 14.812 -13.344 1 96.5 352 SER B N 1
ATOM 8473 C CA . SER B 1 352 ? -1.352 14.016 -13.883 1 96.5 352 SER B CA 1
ATOM 8474 C C . SER B 1 352 ? -1.182 13.789 -15.383 1 96.5 352 SER B C 1
ATOM 8476 O O . SER B 1 352 ? -1.457 12.695 -15.883 1 96.5 352 SER B O 1
ATOM 8478 N N . LEU B 1 353 ? -0.75 14.781 -16.078 1 97.38 353 LEU B N 1
ATOM 8479 C CA . LEU B 1 353 ? -0.541 14.648 -17.516 1 97.38 353 LEU B CA 1
ATOM 8480 C C . LEU B 1 353 ? 0.582 13.656 -17.812 1 97.38 353 LEU B C 1
ATOM 8482 O O . LEU B 1 353 ? 0.51 12.898 -18.781 1 97.38 353 LEU B O 1
ATOM 8486 N N . THR B 1 354 ? 1.595 13.734 -17 1 98 354 THR B N 1
ATOM 8487 C CA . THR B 1 354 ? 2.695 12.797 -17.156 1 98 354 THR B CA 1
ATOM 8488 C C . THR B 1 354 ? 2.219 11.359 -16.938 1 98 354 THR B C 1
ATOM 8490 O O . THR B 1 354 ? 2.584 10.453 -17.688 1 98 354 THR B O 1
ATOM 8493 N N . GLU B 1 355 ? 1.431 11.203 -15.945 1 97.44 355 GLU B N 1
ATOM 8494 C CA . GLU B 1 355 ? 0.842 9.883 -15.719 1 97.44 355 GLU B CA 1
ATOM 8495 C C . GLU B 1 355 ? 0.021 9.43 -16.922 1 97.44 355 GLU B C 1
ATOM 8497 O O . GLU B 1 355 ? 0.089 8.266 -17.328 1 97.44 355 GLU B O 1
ATOM 8502 N N . ALA B 1 356 ? -0.754 10.305 -17.453 1 97.5 356 ALA B N 1
ATOM 8503 C CA . ALA B 1 356 ? -1.59 9.977 -18.609 1 97.5 356 ALA B CA 1
ATOM 8504 C C . ALA B 1 356 ? -0.74 9.516 -19.781 1 97.5 356 ALA B C 1
ATOM 8506 O O . ALA B 1 356 ? -1.065 8.523 -20.438 1 97.5 356 ALA B O 1
ATOM 8507 N N . ARG B 1 357 ? 0.268 10.227 -20.031 1 97 357 ARG B N 1
ATOM 8508 C CA . ARG B 1 357 ? 1.146 9.891 -21.156 1 97 357 ARG B CA 1
ATOM 8509 C C . ARG B 1 357 ? 1.735 8.492 -20.984 1 97 357 ARG B C 1
ATOM 8511 O O . ARG B 1 357 ? 1.763 7.711 -21.938 1 97 357 ARG B O 1
ATOM 8518 N N . TYR B 1 358 ? 2.191 8.219 -19.797 1 96.69 358 TYR B N 1
ATOM 8519 C CA . TYR B 1 358 ? 2.807 6.922 -19.531 1 96.69 358 TYR B CA 1
ATOM 8520 C C . TYR B 1 358 ? 1.776 5.805 -19.625 1 96.69 358 TYR B C 1
ATOM 8522 O O . TYR B 1 358 ? 2.098 4.688 -20.031 1 9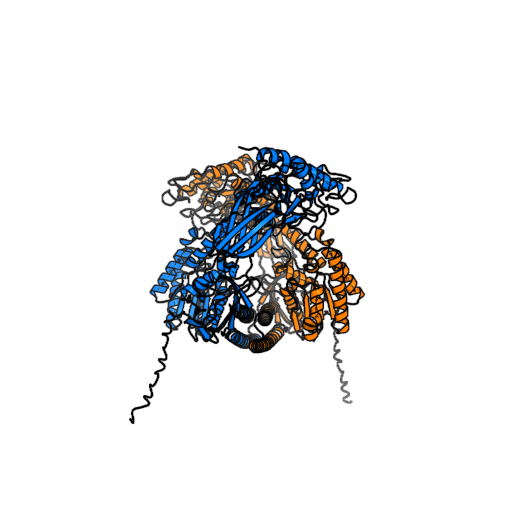6.69 358 TYR B O 1
ATOM 8530 N N . GLU B 1 359 ? 0.558 6.066 -19.25 1 96.69 359 GLU B N 1
ATOM 8531 C CA . GLU B 1 359 ? -0.481 5.047 -19.359 1 96.69 359 GLU B CA 1
ATOM 8532 C C . GLU B 1 359 ? -0.793 4.734 -20.828 1 96.69 359 GLU B C 1
ATOM 8534 O O . GLU B 1 359 ? -1.106 3.594 -21.172 1 96.69 359 GLU B O 1
ATOM 8539 N N . VAL B 1 360 ? -0.756 5.711 -21.656 1 96.38 360 VAL B N 1
ATOM 8540 C CA . VAL B 1 360 ? -0.93 5.477 -23.078 1 96.38 360 VAL B CA 1
ATOM 8541 C C . VAL B 1 360 ? 0.223 4.625 -23.609 1 96.38 360 VAL B C 1
ATOM 8543 O O . VAL B 1 360 ? 0.008 3.688 -24.375 1 96.38 360 VAL B O 1
ATOM 8546 N N . ASP B 1 361 ? 1.41 4.98 -23.156 1 94.62 361 ASP B N 1
ATOM 8547 C CA . ASP B 1 361 ? 2.574 4.188 -23.531 1 94.62 361 ASP B CA 1
ATOM 8548 C C . ASP B 1 361 ? 2.424 2.738 -23.078 1 94.62 361 ASP B C 1
ATOM 8550 O O . ASP B 1 361 ? 2.771 1.81 -23.812 1 94.62 361 ASP B O 1
ATOM 8554 N N . LEU B 1 362 ? 1.981 2.58 -21.922 1 93.44 362 LEU B N 1
ATOM 8555 C CA . LEU B 1 362 ? 1.802 1.242 -21.359 1 93.44 362 LEU B CA 1
ATOM 8556 C C . LEU B 1 362 ? 0.757 0.463 -22.156 1 93.44 362 LEU B C 1
ATOM 8558 O O . LEU B 1 362 ? 0.911 -0.74 -22.375 1 93.44 362 LEU B O 1
ATOM 8562 N N . ALA B 1 363 ? -0.34 1.103 -22.516 1 94.12 363 ALA B N 1
ATOM 8563 C CA . ALA B 1 363 ? -1.354 0.461 -23.344 1 94.12 363 ALA B CA 1
ATOM 8564 C C . ALA B 1 363 ? -0.744 -0.08 -24.641 1 94.12 363 ALA B C 1
ATOM 8566 O O . ALA B 1 363 ? -1.013 -1.219 -25.031 1 94.12 363 ALA B O 1
ATOM 8567 N N . ASN B 1 364 ? 0.039 0.75 -25.266 1 92.81 364 ASN B N 1
ATOM 8568 C CA . ASN B 1 364 ? 0.698 0.333 -26.5 1 92.81 364 ASN B CA 1
ATOM 8569 C C . ASN B 1 364 ? 1.666 -0.821 -26.25 1 92.81 364 ASN B C 1
ATOM 8571 O O . ASN B 1 364 ? 1.76 -1.741 -27.062 1 92.81 364 ASN B O 1
ATOM 8575 N N . LEU B 1 365 ? 2.387 -0.739 -25.172 1 91.06 365 LEU B N 1
ATOM 8576 C CA . LEU B 1 365 ? 3.322 -1.804 -24.828 1 91.06 365 LEU B CA 1
ATOM 8577 C C . LEU B 1 365 ? 2.584 -3.119 -24.594 1 91.06 365 LEU B C 1
ATOM 8579 O O . LEU B 1 365 ? 3.023 -4.172 -25.062 1 91.06 365 LEU B O 1
ATOM 8583 N N . HIS B 1 366 ? 1.534 -3.098 -23.844 1 91 366 HIS B N 1
ATOM 8584 C CA . HIS B 1 366 ? 0.731 -4.289 -23.609 1 91 366 HIS B CA 1
ATOM 8585 C C . HIS B 1 366 ? 0.201 -4.871 -24.906 1 91 366 HIS B C 1
ATOM 8587 O O . HIS B 1 366 ? 0.176 -6.09 -25.078 1 91 366 HIS B O 1
ATOM 8593 N N . ALA B 1 367 ? -0.258 -3.996 -25.75 1 91.62 367 ALA B N 1
ATOM 8594 C CA . ALA B 1 367 ? -0.755 -4.441 -27.047 1 91.62 367 ALA B CA 1
ATOM 8595 C C . ALA B 1 367 ? 0.332 -5.168 -27.844 1 91.62 367 ALA B C 1
ATOM 8597 O O . ALA B 1 367 ? 0.109 -6.273 -28.344 1 91.62 367 ALA B O 1
ATOM 8598 N N . LYS B 1 368 ? 1.479 -4.641 -27.875 1 87.88 368 LYS B N 1
ATOM 8599 C CA . LYS B 1 368 ? 2.59 -5.215 -28.625 1 87.88 368 LYS B CA 1
ATOM 8600 C C . LYS B 1 368 ? 3.01 -6.562 -28.047 1 87.88 368 LYS B C 1
ATOM 8602 O O . LYS B 1 368 ? 3.408 -7.465 -28.781 1 87.88 368 LYS B O 1
ATOM 8607 N N . ARG B 1 369 ? 2.9 -6.672 -26.75 1 85.5 369 ARG B N 1
ATOM 8608 C CA . ARG B 1 369 ? 3.373 -7.871 -26.078 1 85.5 369 ARG B CA 1
ATOM 8609 C C . ARG B 1 369 ? 2.328 -8.984 -26.141 1 85.5 369 ARG B C 1
ATOM 8611 O O . ARG B 1 369 ? 2.67 -10.164 -26.109 1 85.5 369 ARG B O 1
ATOM 8618 N N . SER B 1 370 ? 1.097 -8.586 -26.203 1 86.75 370 SER B N 1
ATOM 8619 C CA . SER B 1 370 ? 0.107 -9.609 -25.891 1 86.75 370 SER B CA 1
ATOM 8620 C C . SER B 1 370 ? -0.88 -9.805 -27.031 1 86.75 370 SER B C 1
ATOM 8622 O O . SER B 1 370 ? -1.561 -10.828 -27.109 1 86.75 370 SER B O 1
ATOM 8624 N N . LEU B 1 371 ? -1.036 -8.812 -27.891 1 85.38 371 LEU B N 1
ATOM 8625 C CA . LEU B 1 371 ? -1.957 -8.969 -29.016 1 85.38 371 LEU B CA 1
ATOM 8626 C C . LEU B 1 371 ? -1.234 -9.508 -30.234 1 85.38 371 LEU B C 1
ATOM 8628 O O . LEU B 1 371 ? -0.061 -9.203 -30.453 1 85.38 371 LEU B O 1
ATOM 8632 N N . PRO B 1 372 ? -1.859 -10.406 -31 1 74.12 372 PRO B N 1
ATOM 8633 C CA . PRO B 1 372 ? -1.235 -10.875 -32.219 1 74.12 372 PRO B CA 1
ATOM 8634 C C . PRO B 1 372 ? -0.949 -9.734 -33.219 1 74.12 372 PRO B C 1
ATOM 8636 O O . PRO B 1 372 ? -1.622 -8.703 -33.188 1 74.12 372 PRO B O 1
ATOM 8639 N N . GLU B 1 373 ? 0.168 -9.938 -33.906 1 70.19 373 GLU B N 1
ATOM 8640 C CA . GLU B 1 373 ? 0.511 -8.945 -34.906 1 70.19 373 GLU B CA 1
ATOM 8641 C C . GLU B 1 373 ? -0.572 -8.852 -35.969 1 70.19 373 GLU B C 1
ATOM 8643 O O . GLU B 1 373 ? -0.822 -9.82 -36.688 1 70.19 373 GLU B O 1
ATOM 8648 N N . THR B 1 374 ? -1.378 -7.828 -35.875 1 72.19 374 THR B N 1
ATOM 8649 C CA . THR B 1 374 ? -2.463 -7.574 -36.812 1 72.19 374 THR B CA 1
ATOM 8650 C C . THR B 1 374 ? -2.514 -6.098 -37.188 1 72.19 374 THR B C 1
ATOM 8652 O O . THR B 1 374 ? -1.885 -5.262 -36.562 1 72.19 374 THR B O 1
ATOM 8655 N N . PRO B 1 375 ? -3.033 -5.809 -38.281 1 68.56 375 PRO B N 1
ATOM 8656 C CA . PRO B 1 375 ? -3.256 -4.406 -38.656 1 68.56 375 PRO B CA 1
ATOM 8657 C C . PRO B 1 375 ? -3.873 -3.6 -37.5 1 68.56 375 PRO B C 1
ATOM 8659 O O . PRO B 1 375 ? -3.65 -2.389 -37.406 1 68.56 375 PRO B O 1
ATOM 8662 N N . LEU B 1 376 ? -4.418 -4.332 -36.594 1 72.5 376 LEU B N 1
ATOM 8663 C CA . LEU B 1 376 ? -5.016 -3.699 -35.438 1 72.5 376 LEU B CA 1
ATOM 8664 C C . LEU B 1 376 ? -3.938 -3.143 -34.5 1 72.5 376 LEU B C 1
ATOM 8666 O O . LEU B 1 376 ? -4.09 -2.045 -33.969 1 72.5 376 LEU B O 1
ATOM 8670 N N . LEU B 1 377 ? -2.904 -3.865 -34.469 1 82.5 377 LEU B N 1
ATOM 8671 C CA . LEU B 1 377 ? -1.805 -3.441 -33.594 1 82.5 377 LEU B CA 1
ATOM 8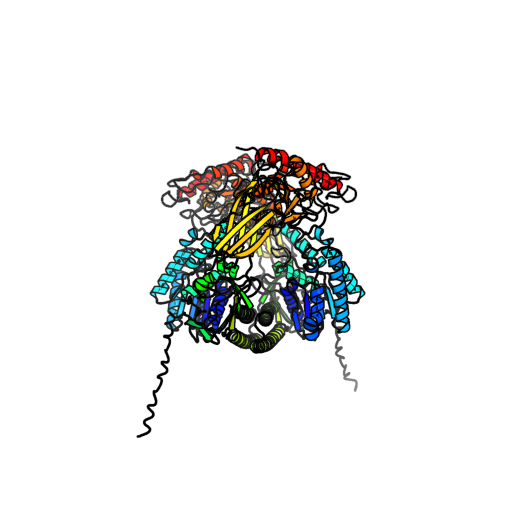672 C C . LEU B 1 377 ? -1.125 -2.197 -34.156 1 82.5 377 LEU B C 1
ATOM 8674 O O . LEU B 1 377 ? -0.792 -1.276 -33.406 1 82.5 377 LEU B O 1
ATOM 8678 N N . ALA B 1 378 ? -0.987 -2.145 -35.469 1 82.38 378 ALA B N 1
ATOM 8679 C CA . ALA B 1 378 ? -0.37 -0.986 -36.094 1 82.38 378 ALA B CA 1
ATOM 8680 C C . ALA B 1 378 ? -1.229 0.262 -35.938 1 82.38 378 ALA B C 1
ATOM 8682 O O . ALA B 1 378 ? -0.707 1.351 -35.656 1 82.38 378 ALA B O 1
ATOM 8683 N N . SER B 1 379 ? -2.49 0.065 -36.094 1 85.38 379 SER B N 1
ATOM 8684 C CA . SER B 1 379 ? -3.416 1.18 -35.906 1 85.38 379 SER B CA 1
ATOM 8685 C C . SER B 1 379 ? -3.379 1.706 -34.469 1 85.38 379 SER B C 1
ATOM 8687 O O . SER B 1 379 ? -3.34 2.918 -34.25 1 85.38 379 SER B O 1
ATOM 8689 N N . LEU B 1 380 ? -3.338 0.785 -33.562 1 87.88 380 LEU B N 1
ATOM 8690 C CA . LEU B 1 380 ? -3.301 1.181 -32.156 1 87.88 380 LEU B CA 1
ATOM 8691 C C . LEU B 1 380 ? -2.004 1.916 -31.828 1 87.88 380 LEU B C 1
ATOM 8693 O O . LEU B 1 380 ? -2.01 2.895 -31.078 1 87.88 380 LEU B O 1
ATOM 8697 N N . THR B 1 381 ? -0.942 1.472 -32.344 1 89.5 381 THR B N 1
ATOM 8698 C CA . THR B 1 381 ? 0.355 2.1 -32.125 1 89.5 381 THR B CA 1
ATOM 8699 C C . THR B 1 381 ? 0.361 3.529 -32.656 1 89.5 381 THR B C 1
ATOM 8701 O O . THR B 1 381 ? 0.87 4.441 -32 1 89.5 381 THR B O 1
ATOM 8704 N N . ASN B 1 382 ? -0.232 3.732 -33.812 1 90.12 382 ASN B N 1
ATOM 8705 C CA . ASN B 1 382 ? -0.306 5.062 -34.438 1 90.12 382 ASN B CA 1
ATOM 8706 C C . ASN B 1 382 ? -1.21 5.988 -33.625 1 90.12 382 ASN B C 1
ATOM 8708 O O . ASN B 1 382 ? -0.893 7.164 -33.438 1 90.12 382 ASN B O 1
ATOM 8712 N N . GLN B 1 383 ? -2.293 5.469 -33.188 1 90.56 383 GLN B N 1
ATOM 8713 C CA . GLN B 1 383 ? -3.205 6.262 -32.375 1 90.56 383 GLN B CA 1
ATOM 8714 C C . GLN B 1 383 ? -2.555 6.66 -31.062 1 90.56 383 GLN B C 1
ATOM 8716 O O . GLN B 1 383 ? -2.723 7.793 -30.594 1 90.56 383 GLN B O 1
ATOM 8721 N N . ALA B 1 384 ? -1.87 5.695 -30.453 1 92.94 384 ALA B N 1
ATOM 8722 C CA . ALA B 1 384 ? -1.175 5.973 -29.203 1 92.94 384 ALA B CA 1
ATOM 8723 C C . ALA B 1 384 ? -0.13 7.07 -29.375 1 92.94 384 ALA B C 1
ATOM 8725 O O . ALA B 1 384 ? 0.013 7.949 -28.531 1 92.94 384 ALA B O 1
ATOM 8726 N N . LYS B 1 385 ? 0.557 7.035 -30.5 1 90.75 385 LYS B N 1
ATOM 8727 C CA . LYS B 1 385 ? 1.554 8.055 -30.812 1 90.75 385 LYS B CA 1
ATOM 8728 C C . LYS B 1 385 ? 0.908 9.438 -30.938 1 90.75 385 LYS B C 1
ATOM 8730 O O . LYS B 1 385 ? 1.441 10.422 -30.438 1 90.75 385 LYS B O 1
ATOM 8735 N N . HIS B 1 386 ? -0.158 9.516 -31.578 1 91.19 386 HIS B N 1
ATOM 8736 C CA . HIS B 1 386 ? -0.864 10.781 -31.766 1 91.19 386 HIS B CA 1
ATOM 8737 C C . HIS B 1 386 ? -1.393 11.312 -30.438 1 91.19 386 HIS B C 1
ATOM 8739 O O . HIS B 1 386 ? -1.253 12.508 -30.156 1 91.19 386 HIS B O 1
ATOM 8745 N N . ALA B 1 387 ? -2.041 10.422 -29.641 1 92.75 387 ALA B N 1
ATOM 8746 C CA . ALA B 1 387 ? -2.553 10.828 -28.344 1 92.75 387 ALA B CA 1
ATOM 8747 C C . ALA B 1 387 ? -1.435 11.367 -27.453 1 92.75 387 ALA B C 1
ATOM 8749 O O . ALA B 1 387 ? -1.598 12.406 -26.812 1 92.75 387 ALA B O 1
ATOM 8750 N N . ASN B 1 388 ? -0.32 10.711 -27.469 1 94.5 388 ASN B N 1
ATOM 8751 C CA . ASN B 1 388 ? 0.788 11.133 -26.609 1 94.5 388 ASN B CA 1
ATOM 8752 C C . ASN B 1 388 ? 1.416 12.43 -27.109 1 94.5 388 ASN B C 1
ATOM 8754 O O . ASN B 1 388 ? 1.927 13.219 -26.312 1 94.5 388 ASN B O 1
ATOM 8758 N N . LYS B 1 389 ? 1.378 12.625 -28.422 1 91.62 389 LYS B N 1
ATOM 8759 C CA . LYS B 1 389 ? 1.844 13.906 -28.938 1 91.62 389 LYS B CA 1
ATOM 8760 C C . LYS B 1 389 ? 1.005 15.055 -28.391 1 91.62 389 LYS B C 1
ATOM 8762 O O . LYS B 1 389 ? 1.542 16.109 -28.031 1 91.62 389 LYS B O 1
ATOM 8767 N N . GLU B 1 390 ? -0.24 14.852 -28.328 1 91.62 390 GLU B N 1
ATOM 8768 C CA . GLU B 1 390 ? -1.138 15.859 -27.781 1 91.62 390 GLU B CA 1
ATOM 8769 C C . GLU B 1 390 ? -0.879 16.078 -26.281 1 91.62 390 GLU B C 1
ATOM 8771 O O . GLU B 1 390 ? -0.842 17.219 -25.812 1 91.62 390 GLU B O 1
ATOM 8776 N N . ILE B 1 391 ? -0.722 15.016 -25.547 1 95.69 391 ILE B N 1
ATOM 8777 C CA . ILE B 1 391 ? -0.488 15.117 -24.109 1 95.69 391 ILE B CA 1
ATOM 8778 C C . ILE B 1 391 ? 0.846 15.812 -23.859 1 95.69 391 ILE B C 1
ATOM 8780 O O . ILE B 1 391 ? 0.959 16.625 -22.938 1 95.69 391 ILE B O 1
ATOM 8784 N N . GLU B 1 392 ? 1.844 15.516 -24.656 1 94.88 392 GLU B N 1
ATOM 8785 C CA . GLU B 1 392 ? 3.141 16.172 -24.516 1 94.88 392 GLU B CA 1
ATOM 8786 C C . GLU B 1 392 ? 3.027 17.672 -24.75 1 94.88 392 GLU B C 1
ATOM 8788 O O . GLU B 1 392 ? 3.697 18.453 -24.078 1 94.88 392 GLU B O 1
ATOM 8793 N N . GLN B 1 393 ? 2.234 18.016 -25.688 1 92.75 393 GLN B N 1
ATOM 8794 C CA . GLN B 1 393 ? 2 19.438 -25.906 1 92.75 393 GLN B CA 1
ATOM 8795 C C . GLN B 1 393 ? 1.345 20.094 -24.703 1 92.75 393 GLN B C 1
ATOM 8797 O O . GLN B 1 393 ? 1.691 21.219 -24.328 1 92.75 393 GLN B O 1
ATOM 8802 N N . MET B 1 394 ? 0.413 19.406 -24.109 1 94.56 394 MET B N 1
ATOM 8803 C CA . MET B 1 394 ? -0.224 19.906 -22.891 1 94.56 394 MET B CA 1
ATOM 8804 C C . MET B 1 394 ? 0.788 20.016 -21.75 1 94.56 394 MET B C 1
ATOM 8806 O O . MET B 1 394 ? 0.757 20.984 -20.984 1 94.56 394 MET B O 1
ATOM 8810 N N . GLN B 1 395 ? 1.655 19 -21.625 1 96.12 395 GLN B N 1
ATOM 8811 C CA . GLN B 1 395 ? 2.699 19.047 -20.609 1 96.12 395 GLN B CA 1
ATOM 8812 C C . GLN B 1 395 ? 3.543 20.312 -20.75 1 96.12 395 GLN B C 1
ATOM 8814 O O . GLN B 1 395 ? 3.785 21.016 -19.766 1 96.12 395 GLN B O 1
ATOM 8819 N N . ARG B 1 396 ? 3.965 20.609 -21.938 1 94.56 396 ARG B N 1
ATOM 8820 C CA . ARG B 1 396 ? 4.805 21.781 -22.188 1 94.56 396 ARG B CA 1
ATOM 8821 C C . ARG B 1 396 ? 4.051 23.062 -21.891 1 94.56 396 ARG B C 1
ATOM 8823 O O . ARG B 1 396 ? 4.617 24.016 -21.344 1 94.56 396 ARG B O 1
ATOM 8830 N N . PHE B 1 397 ? 2.857 23.047 -22.281 1 93.44 397 PHE B N 1
ATOM 8831 C CA . PHE B 1 397 ? 2.014 24.219 -22.047 1 93.44 397 PHE B CA 1
ATOM 8832 C C . PHE B 1 397 ? 1.882 24.484 -20.547 1 93.44 397 PHE B C 1
ATOM 8834 O O . PHE B 1 397 ? 1.991 25.641 -20.109 1 93.44 397 PHE B O 1
ATOM 8841 N N . VAL B 1 398 ? 1.666 23.484 -19.766 1 94.5 398 VAL B N 1
ATOM 8842 C CA . VAL B 1 398 ? 1.441 23.625 -18.328 1 94.5 398 VAL B CA 1
ATOM 8843 C C . VAL B 1 398 ? 2.756 23.953 -17.625 1 94.5 398 VAL B C 1
ATOM 8845 O O . VAL B 1 398 ? 2.77 24.703 -16.641 1 94.5 398 VAL B O 1
ATOM 8848 N N . ALA B 1 399 ? 3.848 23.438 -18.125 1 95.69 399 ALA B N 1
ATOM 8849 C CA . ALA B 1 399 ? 5.148 23.609 -17.484 1 95.69 399 ALA B CA 1
ATOM 8850 C C . ALA B 1 399 ? 5.676 25.031 -17.688 1 95.69 399 ALA B C 1
ATOM 8852 O O . ALA B 1 399 ? 6.586 25.469 -16.969 1 95.69 399 ALA B O 1
ATOM 8853 N N . LYS B 1 400 ? 5.176 25.75 -18.594 1 94.38 400 LYS B N 1
ATOM 8854 C CA . LYS B 1 400 ? 5.656 27.094 -18.906 1 94.38 400 LYS B CA 1
ATOM 8855 C C . LYS B 1 400 ? 5.332 28.062 -17.766 1 94.38 400 LYS B C 1
ATOM 8857 O O . LYS B 1 400 ? 4.176 28.203 -17.359 1 94.38 400 LYS B O 1
ATOM 8862 N N . PRO B 1 401 ? 6.379 28.812 -17.25 1 95.44 401 PRO B N 1
ATOM 8863 C CA . PRO B 1 401 ? 6.129 29.797 -16.188 1 95.44 401 PRO B CA 1
ATOM 8864 C C . PRO B 1 401 ? 5.227 30.938 -16.656 1 95.44 401 PRO B C 1
ATOM 8866 O O . PRO B 1 401 ? 5.227 31.297 -17.828 1 95.44 401 PRO B O 1
ATOM 8869 N N . ARG B 1 402 ? 4.492 31.453 -15.766 1 93.25 402 ARG B N 1
ATOM 8870 C CA . ARG B 1 402 ? 3.617 32.594 -15.961 1 93.25 402 ARG B CA 1
ATOM 8871 C C . ARG B 1 402 ? 3.932 33.688 -14.945 1 93.25 402 ARG B C 1
ATOM 8873 O O . ARG B 1 402 ? 4.512 33.438 -13.891 1 93.25 402 ARG B O 1
ATOM 8880 N N . PRO B 1 403 ? 3.561 34.938 -15.359 1 94.56 403 PRO B N 1
ATOM 8881 C CA . PRO B 1 403 ? 3.729 35.969 -14.336 1 94.56 403 PRO B CA 1
ATOM 8882 C C . PRO B 1 403 ? 2.732 35.844 -13.188 1 94.56 403 PRO B C 1
ATOM 8884 O O . PRO B 1 403 ? 1.524 35.75 -13.422 1 94.56 403 PRO B O 1
ATOM 8887 N N . TYR B 1 404 ? 3.266 35.875 -12.016 1 95.5 404 TYR B N 1
ATOM 8888 C CA . TYR B 1 404 ? 2.41 35.75 -10.836 1 95.5 404 TYR B CA 1
ATOM 8889 C C . TYR B 1 404 ? 2.555 36.969 -9.945 1 95.5 404 TYR B C 1
ATOM 8891 O O . TYR B 1 404 ? 3.654 37.5 -9.789 1 95.5 404 TYR B O 1
ATOM 8899 N N . GLN B 1 405 ? 1.454 37.375 -9.383 1 96.19 405 GLN B N 1
ATOM 8900 C CA . GLN B 1 405 ? 1.456 38.531 -8.5 1 96.19 405 GLN B CA 1
ATOM 8901 C C . GLN B 1 405 ? 1.688 38.125 -7.051 1 96.19 405 GLN B C 1
ATOM 8903 O O . GLN B 1 405 ? 0.911 37.344 -6.492 1 96.19 405 GLN B O 1
ATOM 8908 N N . PHE B 1 406 ? 2.738 38.625 -6.539 1 97.56 406 PHE B N 1
ATOM 8909 C CA . PHE B 1 406 ? 3.072 38.438 -5.133 1 97.56 406 PHE B CA 1
ATOM 8910 C C . PHE B 1 406 ? 2.572 39.594 -4.281 1 97.56 406 PHE B C 1
ATOM 8912 O O . PHE B 1 406 ? 2.746 40.75 -4.641 1 97.56 406 PHE B O 1
ATOM 8919 N N . VAL B 1 407 ? 1.905 39.25 -3.203 1 97.62 407 VAL B N 1
ATOM 8920 C CA . VAL B 1 407 ? 1.389 40.281 -2.287 1 97.62 407 VAL B CA 1
ATOM 8921 C C . VAL B 1 407 ? 1.769 39.906 -0.853 1 97.62 407 VAL B C 1
ATOM 8923 O O . VAL B 1 407 ? 1.444 38.812 -0.372 1 97.62 407 VAL B O 1
ATOM 8926 N N . LEU B 1 408 ? 2.48 40.75 -0.214 1 97.19 408 LEU B N 1
ATOM 8927 C CA . LEU B 1 408 ? 2.746 40.656 1.218 1 97.19 408 LEU B CA 1
ATOM 8928 C C . LEU B 1 408 ? 1.925 41.688 1.986 1 97.19 408 LEU B C 1
ATOM 8930 O O . LEU B 1 408 ? 2.045 42.875 1.741 1 97.19 408 LEU B O 1
ATOM 8934 N N . THR B 1 409 ? 1.098 41.219 2.896 1 95.56 409 THR B N 1
ATOM 8935 C CA . THR B 1 409 ? 0.261 42.094 3.705 1 95.56 409 THR B CA 1
ATOM 8936 C C . THR B 1 409 ? 0.54 41.875 5.191 1 95.56 409 THR B C 1
ATOM 8938 O O . THR B 1 409 ? 0.52 40.75 5.68 1 95.56 409 THR B O 1
ATOM 8941 N N . ARG B 1 410 ? 0.724 42.938 5.844 1 91.62 410 ARG B N 1
ATOM 8942 C CA . ARG B 1 410 ? 0.964 42.812 7.277 1 91.62 410 ARG B CA 1
ATOM 8943 C C . ARG B 1 410 ? -0.3 42.406 8.016 1 91.62 410 ARG B C 1
ATOM 8945 O O . ARG B 1 410 ? -1.372 42.969 7.801 1 91.62 410 ARG B O 1
ATOM 8952 N N . GLU B 1 411 ? -0.152 41.375 8.766 1 88.06 411 GLU B N 1
ATOM 8953 C CA . GLU B 1 411 ? -1.273 40.906 9.562 1 88.06 411 GLU B CA 1
ATOM 8954 C C . GLU B 1 411 ? -1.564 41.812 10.734 1 88.06 411 GLU B C 1
ATOM 8956 O O . GLU B 1 411 ? -0.67 42.531 11.211 1 88.06 411 GLU B O 1
ATOM 8961 N N . THR B 1 412 ? -2.883 41.875 11.07 1 81.06 412 THR B N 1
ATOM 8962 C CA . THR B 1 412 ? -3.225 42.594 12.297 1 81.06 412 THR B CA 1
ATOM 8963 C C . THR B 1 412 ? -2.477 42.031 13.492 1 81.06 412 THR B C 1
ATOM 8965 O O . THR B 1 412 ? -2.32 40.812 13.602 1 81.06 412 THR B O 1
ATOM 8968 N N . ASP B 1 413 ? -2.004 43.062 14.211 1 77 413 ASP B N 1
ATOM 8969 C CA . ASP B 1 413 ? -1.28 42.656 15.406 1 77 413 ASP B CA 1
ATOM 8970 C C . ASP B 1 413 ? -2.162 41.781 16.297 1 77 413 ASP B C 1
ATOM 8972 O O . ASP B 1 413 ? -3.35 42.062 16.469 1 77 413 ASP B O 1
ATOM 8976 N N . GLU B 1 414 ? -1.701 40.719 16.422 1 78.38 414 GLU B N 1
ATOM 8977 C CA . GLU B 1 414 ? -2.412 39.781 17.312 1 78.38 414 GLU B CA 1
ATOM 8978 C C . GLU B 1 414 ? -1.521 39.344 18.469 1 78.38 414 GLU B C 1
ATOM 8980 O O . GLU B 1 414 ? -0.308 39.188 18.312 1 78.38 414 GLU B O 1
ATOM 8985 N N . THR B 1 415 ? -2.021 39.531 19.719 1 85.38 415 THR B N 1
ATOM 8986 C CA . THR B 1 415 ? -1.386 38.969 20.906 1 85.38 415 THR B CA 1
ATOM 8987 C C . THR B 1 415 ? -2.156 37.75 21.391 1 85.38 415 THR B C 1
ATOM 8989 O O . THR B 1 415 ? -3.387 37.75 21.469 1 85.38 415 THR B O 1
ATOM 8992 N N . THR B 1 416 ? -1.455 36.75 21.469 1 88.19 416 THR B N 1
ATOM 8993 C CA . THR B 1 416 ? -2.09 35.531 21.938 1 88.19 416 THR B CA 1
ATOM 8994 C C . THR B 1 416 ? -1.477 35.094 23.266 1 88.19 416 THR B C 1
ATOM 8996 O O . THR B 1 416 ? -0.255 35.125 23.438 1 88.19 416 THR B O 1
ATOM 8999 N N . ILE B 1 417 ? -2.338 34.844 24.328 1 92.06 417 ILE B N 1
ATOM 9000 C CA . ILE B 1 417 ? -1.917 34.156 25.531 1 92.06 417 ILE B CA 1
ATOM 9001 C C . ILE B 1 417 ? -2.139 32.656 25.359 1 92.06 417 ILE B C 1
ATOM 9003 O O . ILE B 1 417 ? -3.279 32.188 25.266 1 92.06 417 ILE B O 1
ATOM 9007 N N . ALA B 1 418 ? -1.05 31.969 25.234 1 91.06 418 ALA B N 1
ATOM 9008 C CA . ALA B 1 418 ? -1.134 30.516 25.094 1 91.06 418 ALA B CA 1
ATOM 9009 C C . ALA B 1 418 ? -1.328 29.828 26.438 1 91.06 418 ALA B C 1
ATOM 9011 O O . ALA B 1 418 ? -1.861 28.719 26.5 1 91.06 418 ALA B O 1
ATOM 9012 N N . SER B 1 419 ? -0.89 30.359 27.453 1 93.06 419 SER B N 1
ATOM 9013 C CA . SER B 1 419 ? -1.02 29.891 28.844 1 93.06 419 SER B CA 1
ATOM 9014 C C . SER B 1 419 ? -0.862 31.047 29.828 1 93.06 419 SER B C 1
ATOM 9016 O O . SER B 1 419 ? 0.026 31.891 29.656 1 93.06 419 SER B O 1
ATOM 9018 N N . PRO B 1 420 ? -1.703 31.156 30.828 1 94.56 420 PRO B N 1
ATOM 9019 C CA . PRO B 1 420 ? -2.848 30.281 31.094 1 94.56 420 PRO B CA 1
ATOM 9020 C C . PRO B 1 420 ? -4.012 30.516 30.141 1 94.56 420 PRO B C 1
ATOM 9022 O O . PRO B 1 420 ? -4.242 31.656 29.719 1 94.56 420 PRO B O 1
ATOM 9025 N N . LEU B 1 421 ? -4.734 29.469 29.875 1 94.06 421 LEU B N 1
ATOM 9026 C CA . LEU B 1 421 ? -6.012 29.562 29.172 1 94.06 421 LEU B CA 1
ATOM 9027 C C . LEU B 1 421 ? -7.152 29.781 30.156 1 94.06 421 LEU B C 1
ATOM 9029 O O . LEU B 1 421 ? -7.012 29.5 31.359 1 94.06 421 LEU B O 1
ATOM 9033 N N . GLU B 1 422 ? -8.234 30.359 29.609 1 93.81 422 GLU B N 1
ATOM 9034 C CA . GLU B 1 422 ? -9.406 30.531 30.453 1 93.81 422 GLU B CA 1
ATOM 9035 C C . GLU B 1 422 ? -9.859 29.188 31.031 1 93.81 422 GLU B C 1
ATOM 9037 O O . GLU B 1 422 ? -10.023 28.203 30.312 1 93.81 422 GLU B O 1
ATOM 9042 N N . ASN B 1 423 ? -10 29.141 32.375 1 94.88 423 ASN B N 1
ATOM 9043 C CA . ASN B 1 423 ? -10.453 27.984 33.125 1 94.88 423 ASN B CA 1
ATOM 9044 C C . ASN B 1 423 ? -9.367 26.922 33.25 1 94.88 423 ASN B C 1
ATOM 9046 O O . ASN B 1 423 ? -9.633 25.781 33.625 1 94.88 423 ASN B O 1
ATOM 9050 N N . GLN B 1 424 ? -8.172 27.281 32.906 1 96.44 424 GLN B N 1
ATOM 9051 C CA . GLN B 1 424 ? -7.094 26.297 32.969 1 96.44 424 GLN B CA 1
ATOM 9052 C C . GLN B 1 424 ? -6.758 25.969 34.406 1 96.44 424 GLN B C 1
ATOM 9054 O O . GLN B 1 424 ? -6.738 26.844 35.281 1 96.44 424 GLN B O 1
ATOM 9059 N N . VAL B 1 425 ? -6.527 24.734 34.75 1 97.25 425 VAL B N 1
ATOM 9060 C CA . VAL B 1 425 ? -6.035 24.281 36.062 1 97.25 425 VAL B CA 1
ATOM 9061 C C . VAL B 1 425 ? -4.602 23.781 35.906 1 97.25 425 VAL B C 1
ATOM 9063 O O . VAL B 1 425 ? -4.328 22.891 35.094 1 97.25 425 VAL B O 1
ATOM 9066 N N . PHE B 1 426 ? -3.732 24.375 36.656 1 96.5 426 PHE B N 1
ATOM 9067 C CA . PHE B 1 426 ? -2.355 23.891 36.719 1 96.5 426 PHE B CA 1
ATOM 9068 C C . PHE B 1 426 ? -2.195 22.875 37.844 1 96.5 426 PHE B C 1
ATOM 9070 O O . PHE B 1 426 ? -2.793 23.031 38.906 1 96.5 426 PHE B O 1
ATOM 9077 N N . GLN 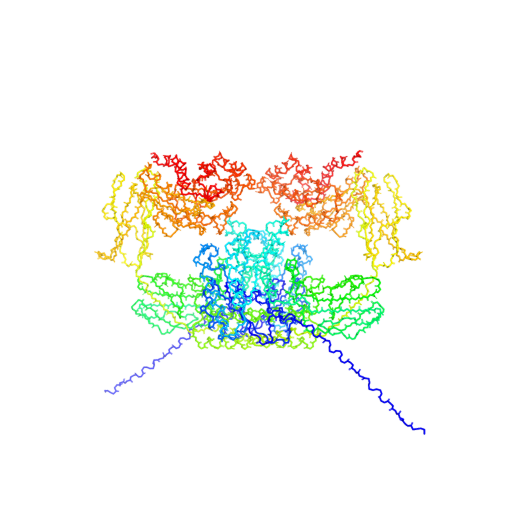B 1 427 ? -1.395 21.906 37.594 1 96.44 427 GLN B N 1
ATOM 9078 C CA . GLN B 1 427 ? -1.141 20.859 38.594 1 96.44 427 GLN B CA 1
ATOM 9079 C C . GLN B 1 427 ? -0.302 21.406 39.75 1 96.44 427 GLN B C 1
ATOM 9081 O O . GLN B 1 427 ? 0.754 22 39.531 1 96.44 427 GLN B O 1
ATOM 9086 N N . ARG B 1 428 ? -0.746 21.203 40.969 1 95 428 ARG B N 1
ATOM 9087 C CA . ARG B 1 428 ? 0.043 21.609 42.125 1 95 428 ARG B CA 1
ATOM 9088 C C . ARG B 1 428 ? 1.074 20.547 42.5 1 95 428 ARG B C 1
ATOM 9090 O O . ARG B 1 428 ? 0.88 19.359 42.219 1 95 428 ARG B O 1
ATOM 9097 N N . HIS B 1 429 ? 2.205 20.969 43.188 1 91.38 429 HIS B N 1
ATOM 9098 C CA . HIS B 1 429 ? 3.248 20.016 43.531 1 91.38 429 HIS B CA 1
ATOM 9099 C C . HIS B 1 429 ? 3.379 19.891 45.031 1 91.38 429 HIS B C 1
ATOM 9101 O O . HIS B 1 429 ? 3.961 18.922 45.531 1 91.38 429 HIS B O 1
ATOM 9107 N N . VAL B 1 430 ? 2.939 20.859 45.781 1 90.81 430 VAL B N 1
ATOM 9108 C CA . VAL B 1 430 ? 2.811 20.766 47.25 1 90.81 430 VAL B CA 1
ATOM 9109 C C . VAL B 1 430 ? 1.401 21.188 47.656 1 90.81 430 VAL B C 1
ATOM 9111 O O . VAL B 1 430 ? 0.621 21.672 46.844 1 90.81 430 VAL B O 1
ATOM 9114 N N . ARG B 1 431 ? 1.211 20.953 48.875 1 89.31 431 ARG B N 1
ATOM 9115 C CA . ARG B 1 431 ? -0.154 21.109 49.375 1 89.31 431 ARG B CA 1
ATOM 9116 C C . ARG B 1 431 ? -0.727 22.469 48.969 1 89.31 431 ARG B C 1
ATOM 9118 O O . ARG B 1 431 ? -1.887 22.562 48.562 1 89.31 431 ARG B O 1
ATOM 9125 N N . ASN B 1 432 ? 0.091 23.547 49.062 1 90.06 432 ASN B N 1
ATOM 9126 C CA . ASN B 1 432 ? -0.492 24.875 48.938 1 90.06 432 ASN B CA 1
ATOM 9127 C C . ASN B 1 432 ? 0.103 25.656 47.781 1 90.06 432 ASN B C 1
ATOM 9129 O O . ASN B 1 432 ? -0.054 26.875 47.688 1 90.06 432 ASN B O 1
ATOM 9133 N N . ALA B 1 433 ? 0.724 24.953 46.875 1 91.94 433 ALA B N 1
ATOM 9134 C CA . ALA B 1 433 ? 1.328 25.719 45.781 1 91.94 433 ALA B CA 1
ATOM 9135 C C . ALA B 1 433 ? 1.604 24.844 44.562 1 91.94 433 ALA B C 1
ATOM 9137 O O . ALA B 1 433 ? 1.701 23.609 44.688 1 91.94 433 ALA B O 1
ATOM 9138 N N . GLY B 1 434 ? 1.637 25.422 43.5 1 93.06 434 GLY B N 1
ATOM 9139 C CA . GLY B 1 434 ? 2.076 24.844 42.219 1 93.06 434 GLY B CA 1
ATOM 9140 C C . GLY B 1 434 ? 2.811 25.828 41.344 1 93.06 434 GLY B C 1
ATOM 9141 O O . GLY B 1 434 ? 3.068 26.969 41.75 1 93.06 434 GLY B O 1
ATOM 9142 N N . ARG B 1 435 ? 3.281 25.297 40.219 1 92.56 435 ARG B N 1
ATOM 9143 C CA . ARG B 1 435 ? 3.947 26.156 39.25 1 92.56 435 ARG B CA 1
ATOM 9144 C C . ARG B 1 435 ? 3.016 26.484 38.094 1 92.56 435 ARG B C 1
ATOM 9146 O O . ARG B 1 435 ? 2.34 25.609 37.562 1 92.56 435 ARG B O 1
ATOM 9153 N N . ILE B 1 436 ? 2.941 27.766 37.75 1 94.31 436 ILE B N 1
ATOM 9154 C CA . ILE B 1 436 ? 2.176 28.156 36.562 1 94.31 436 ILE B CA 1
ATOM 9155 C C . ILE B 1 436 ? 3.127 28.625 35.469 1 94.31 436 ILE B C 1
ATOM 9157 O O . ILE B 1 436 ? 4.254 29.031 35.75 1 94.31 436 ILE B O 1
ATOM 9161 N N . LEU B 1 437 ? 2.699 28.422 34.281 1 93.94 437 LEU B N 1
ATOM 9162 C CA . LEU B 1 437 ? 3.428 28.891 33.125 1 93.94 437 LEU B CA 1
ATOM 9163 C C . LEU B 1 437 ? 2.65 29.984 32.406 1 93.94 437 LEU B C 1
ATOM 9165 O O . LEU B 1 437 ? 1.488 29.797 32.031 1 93.94 437 LEU B O 1
ATOM 9169 N N . ILE B 1 438 ? 3.209 31.078 32.281 1 94.19 438 ILE B N 1
ATOM 9170 C CA . ILE B 1 438 ? 2.699 32.156 31.453 1 94.19 438 ILE B CA 1
ATOM 9171 C C . ILE B 1 438 ? 3.422 32.156 30.109 1 94.19 438 ILE B C 1
ATOM 9173 O O . ILE B 1 438 ? 4.652 32.25 30.062 1 94.19 438 ILE B O 1
ATOM 9177 N N . ARG B 1 439 ? 2.711 31.969 29.141 1 94.19 439 ARG B N 1
ATOM 9178 C CA . ARG B 1 439 ? 3.307 31.922 27.797 1 94.19 439 ARG B CA 1
ATOM 9179 C C . ARG B 1 439 ? 2.389 32.562 26.766 1 94.19 439 ARG B C 1
ATOM 9181 O O . ARG B 1 439 ? 1.168 32.406 26.828 1 94.19 439 ARG B O 1
ATOM 9188 N N . GLY B 1 440 ? 2.924 33.25 25.828 1 92.06 440 GLY B N 1
ATOM 9189 C CA . GLY B 1 440 ? 2.186 33.844 24.719 1 92.06 440 GLY B CA 1
ATOM 9190 C C . GLY B 1 440 ? 3.082 34.469 23.672 1 92.06 440 GLY B C 1
ATOM 9191 O O . GLY B 1 440 ? 4.301 34.312 23.703 1 92.06 440 GLY B O 1
ATOM 9192 N N . THR B 1 441 ? 2.461 34.969 22.641 1 89 441 THR B N 1
ATOM 9193 C CA . THR B 1 441 ? 3.182 35.656 21.562 1 89 441 THR B CA 1
ATOM 9194 C C . THR B 1 441 ? 2.471 36.969 21.172 1 89 441 THR B C 1
ATOM 9196 O O . THR B 1 441 ? 1.27 37.094 21.406 1 89 441 THR B O 1
ATOM 9199 N N . THR B 1 442 ? 3.209 37.844 20.781 1 87.69 442 THR B N 1
ATOM 9200 C CA . THR B 1 442 ? 2.648 39.094 20.25 1 87.69 442 THR B CA 1
ATOM 9201 C C . THR B 1 442 ? 3.361 39.5 18.969 1 87.69 442 THR B C 1
ATOM 9203 O O . THR B 1 442 ? 4.555 39.219 18.797 1 87.69 442 THR B O 1
ATOM 9206 N N . THR B 1 443 ? 2.592 39.938 18.047 1 80.5 443 THR B N 1
ATOM 9207 C CA . THR B 1 443 ? 3.18 40.469 16.812 1 80.5 443 THR B CA 1
ATOM 9208 C C . THR B 1 443 ? 3.355 42 16.906 1 80.5 443 THR B C 1
ATOM 9210 O O . THR B 1 443 ? 3.812 42.625 15.945 1 80.5 443 THR B O 1
ATOM 9213 N N . ARG B 1 444 ? 3.014 42.594 18.109 1 79.81 444 ARG B N 1
ATOM 9214 C CA . ARG B 1 444 ? 3.135 44.031 18.312 1 79.81 444 ARG B CA 1
ATOM 9215 C C . ARG B 1 444 ? 4.57 44.406 18.672 1 79.81 444 ARG B C 1
ATOM 9217 O O . ARG B 1 444 ? 5.324 43.594 19.188 1 79.81 444 ARG B O 1
ATOM 9224 N N . ASN B 1 445 ? 4.879 45.594 18.188 1 77.25 445 ASN B N 1
ATOM 9225 C CA . ASN B 1 445 ? 6.129 46.188 18.688 1 77.25 445 ASN B CA 1
ATOM 9226 C C . ASN B 1 445 ? 6.047 46.531 20.172 1 77.25 445 ASN B C 1
ATOM 9228 O O . ASN B 1 445 ? 5.348 47.469 20.547 1 77.25 445 ASN B O 1
ATOM 9232 N N . VAL B 1 446 ? 6.613 45.719 20.984 1 86 446 VAL B N 1
ATOM 9233 C CA . VAL B 1 446 ? 6.539 45.812 22.438 1 86 446 VAL B CA 1
ATOM 9234 C C . VAL B 1 446 ? 7.949 45.844 23.031 1 86 446 VAL B C 1
ATOM 9236 O O . VAL B 1 446 ? 8.852 45.156 22.516 1 86 446 VAL B O 1
ATOM 9239 N N . ASP B 1 447 ? 8.117 46.75 24.031 1 88.62 447 ASP B N 1
ATOM 9240 C CA . ASP B 1 447 ? 9.383 46.812 24.75 1 88.62 447 ASP B CA 1
ATOM 9241 C C . ASP B 1 447 ? 9.367 45.875 25.969 1 88.62 447 ASP B C 1
ATOM 9243 O O . ASP B 1 447 ? 10.375 45.25 26.297 1 88.62 447 ASP B O 1
ATOM 9247 N N . GLN B 1 448 ? 8.188 45.875 26.562 1 92.56 448 GLN B N 1
ATOM 9248 C CA . GLN B 1 448 ? 8.086 45.125 27.812 1 92.56 448 GLN B CA 1
ATOM 9249 C C . GLN B 1 448 ? 6.707 44.469 27.953 1 92.56 448 GLN B C 1
ATOM 9251 O O . GLN B 1 448 ? 5.703 45.062 27.547 1 92.56 448 GLN B O 1
ATOM 9256 N N . VAL B 1 449 ? 6.723 43.312 28.547 1 95.44 449 VAL B N 1
ATOM 9257 C CA . VAL B 1 449 ? 5.496 42.625 28.922 1 95.44 449 VAL B CA 1
ATOM 9258 C C . VAL B 1 449 ? 5.434 42.438 30.438 1 95.44 449 VAL B C 1
ATOM 9260 O O . VAL B 1 449 ? 6.402 42 31.062 1 95.44 449 VAL B O 1
ATOM 9263 N N . GLN B 1 450 ? 4.34 42.844 31.047 1 95.81 450 GLN B N 1
ATOM 9264 C CA . GLN B 1 450 ? 4.16 42.719 32.469 1 95.81 450 GLN B CA 1
ATOM 9265 C C . GLN B 1 450 ? 2.854 42 32.812 1 95.81 450 GLN B C 1
ATOM 9267 O O . GLN B 1 450 ? 1.892 42.062 32.062 1 95.81 450 GLN B O 1
ATOM 9272 N N . VAL B 1 451 ? 2.863 41.344 34 1 96.44 451 VAL B N 1
ATOM 9273 C CA . VAL B 1 451 ? 1.66 40.656 34.438 1 96.44 451 VAL B CA 1
ATOM 9274 C C . VAL B 1 451 ? 1.378 40.969 35.906 1 96.44 451 VAL B C 1
ATOM 9276 O O . VAL B 1 451 ? 2.287 41.344 36.656 1 96.44 451 VAL B O 1
ATOM 9279 N N . ARG B 1 452 ? 0.165 40.938 36.344 1 95.94 452 ARG B N 1
ATOM 9280 C CA . ARG B 1 452 ? -0.286 40.969 37.719 1 95.94 452 ARG B CA 1
ATOM 9281 C C . ARG B 1 452 ? -1.447 40 37.938 1 95.94 452 ARG B C 1
ATOM 9283 O O . ARG B 1 452 ? -2.152 39.625 37 1 95.94 452 ARG B O 1
ATOM 9290 N N . PHE B 1 453 ? -1.649 39.625 39.219 1 95.81 453 PHE B N 1
ATOM 9291 C CA . PHE B 1 453 ? -2.639 38.594 39.5 1 95.81 453 PHE B CA 1
ATOM 9292 C C . PHE B 1 453 ? -3.619 39.094 40.562 1 95.81 453 PHE B C 1
ATOM 9294 O O . PHE B 1 453 ? -3.314 40 41.312 1 95.81 453 PHE B O 1
ATOM 9301 N N . ARG B 1 454 ? -4.781 38.562 40.469 1 93.69 454 ARG B N 1
ATOM 9302 C CA . ARG B 1 454 ? -5.816 38.781 41.469 1 93.69 454 ARG B CA 1
ATOM 9303 C C . ARG B 1 454 ? -6.5 37.5 41.875 1 93.69 454 ARG B C 1
ATOM 9305 O O . ARG B 1 454 ? -6.57 36.562 41.094 1 93.69 454 ARG B O 1
ATOM 9312 N N . GLY B 1 455 ? -7.051 37.469 43.156 1 90.12 455 GLY B N 1
ATOM 9313 C CA . GLY B 1 455 ? -7.75 36.312 43.656 1 90.12 455 GLY B CA 1
ATOM 9314 C C . GLY B 1 455 ? -7.391 36 45.125 1 90.12 455 GLY B C 1
ATOM 9315 O O . GLY B 1 455 ? -6.551 36.688 45.719 1 90.12 455 GLY B O 1
ATOM 9316 N N . GLN B 1 456 ? -8.078 35.031 45.719 1 81.88 456 GLN B N 1
ATOM 9317 C CA . GLN B 1 456 ? -7.852 34.625 47.094 1 81.88 456 GLN B CA 1
ATOM 9318 C C . GLN B 1 456 ? -7.406 33.156 47.156 1 81.88 456 GLN B C 1
ATOM 9320 O O . GLN B 1 456 ? -8.188 32.25 46.875 1 81.88 456 GLN B O 1
ATOM 9325 N N . PRO B 1 457 ? -6.211 32.938 47.5 1 81.94 457 PRO B N 1
ATOM 9326 C CA . PRO B 1 457 ? -5.738 31.562 47.656 1 81.94 457 PRO B CA 1
ATOM 9327 C C . PRO B 1 457 ? -6.191 30.922 48.969 1 81.94 457 PRO B C 1
ATOM 9329 O O . PRO B 1 457 ? -6.766 31.594 49.812 1 81.94 457 PRO B O 1
ATOM 9332 N N . LEU B 1 458 ? -6.066 29.562 49.062 1 76.06 458 LEU B N 1
ATOM 9333 C CA . LEU B 1 458 ? -6.27 28.875 50.344 1 76.06 458 LEU B CA 1
ATOM 9334 C C . LEU B 1 458 ? -5.297 29.375 51.406 1 76.06 458 LEU B C 1
ATOM 9336 O O . LEU B 1 458 ? -5.684 29.609 52.531 1 76.06 458 LEU B O 1
ATOM 9340 N N . GLN B 1 459 ? -4.102 29.516 50.969 1 76.94 459 GLN B N 1
ATOM 9341 C CA . GLN B 1 459 ? -3.023 30.016 51.812 1 76.94 459 GLN B CA 1
ATOM 9342 C C . GLN B 1 459 ? -2.035 30.844 51 1 76.94 459 GLN B C 1
ATOM 9344 O O . GLN B 1 459 ? -1.831 30.594 49.812 1 76.94 459 GLN B O 1
ATOM 9349 N N . GLY B 1 460 ? -1.586 31.875 51.625 1 79.44 460 GLY B N 1
ATOM 9350 C CA . GLY B 1 460 ? -0.566 32.688 50.969 1 79.44 460 GLY B CA 1
ATOM 9351 C C . GLY B 1 460 ? -1.129 33.906 50.281 1 79.44 460 GLY B C 1
ATOM 9352 O O . GLY B 1 460 ? -2.256 34.344 50.562 1 79.44 460 GLY B O 1
ATOM 9353 N N . GLU B 1 461 ? -0.264 34.594 49.5 1 84.12 461 GLU B N 1
ATOM 9354 C CA . GLU B 1 461 ? -0.641 35.812 48.781 1 84.12 461 GLU B CA 1
ATOM 9355 C C . GLU B 1 461 ? -0.368 35.688 47.281 1 84.12 461 GLU B C 1
ATOM 9357 O O . GLU B 1 461 ? 0.551 35 46.875 1 84.12 461 GLU B O 1
ATOM 9362 N N . VAL B 1 462 ? -1.202 36.25 46.531 1 89.94 462 VAL B N 1
ATOM 9363 C CA . VAL B 1 462 ? -0.999 36.344 45.094 1 89.94 462 VAL B CA 1
ATOM 9364 C C . VAL B 1 462 ? -0.26 37.625 44.75 1 89.94 462 VAL B C 1
ATOM 9366 O O . VAL B 1 462 ? -0.487 38.656 45.375 1 89.94 462 VAL B O 1
ATOM 9369 N N . PRO B 1 463 ? 0.693 37.562 43.906 1 88.5 463 PRO B N 1
ATOM 9370 C CA . PRO B 1 463 ? 1.398 38.781 43.469 1 88.5 463 PRO B CA 1
ATOM 9371 C C . PRO B 1 463 ? 0.483 39.781 42.781 1 88.5 463 PRO B C 1
ATOM 9373 O O . PRO B 1 463 ? 0.283 39.688 41.562 1 88.5 463 PRO B O 1
ATOM 9376 N N . SER B 1 464 ? 0.068 40.781 43.469 1 91.38 464 SER B N 1
ATOM 9377 C CA . SER B 1 464 ? -0.918 41.719 42.969 1 91.38 464 SER B CA 1
ATOM 9378 C C . SER B 1 464 ? -0.245 42.906 42.25 1 91.38 464 SER B C 1
ATOM 9380 O O . SER B 1 464 ? -0.904 43.656 41.531 1 91.38 464 SER B O 1
ATOM 9382 N N . GLU B 1 465 ? 1.062 43.031 42.438 1 92.81 465 GLU B N 1
ATOM 9383 C CA . GLU B 1 465 ? 1.786 44.125 41.75 1 92.81 465 GLU B CA 1
ATOM 9384 C C . GLU B 1 465 ? 2.234 43.688 40.375 1 92.81 465 GLU B C 1
ATOM 9386 O O . GLU B 1 465 ? 2.439 42.5 40.125 1 92.81 465 GLU B O 1
ATOM 9391 N N . TRP B 1 466 ? 2.406 44.688 39.531 1 94.62 466 TRP B N 1
ATOM 9392 C CA . TRP B 1 466 ? 2.896 44.406 38.188 1 94.62 466 TRP B CA 1
ATOM 9393 C C . TRP B 1 466 ? 4.324 43.875 38.219 1 94.62 466 TRP B C 1
ATOM 9395 O O . TRP B 1 466 ? 5.184 44.438 38.906 1 94.62 466 TRP B O 1
ATOM 9405 N N . GLN B 1 467 ? 4.582 42.781 37.5 1 93.56 467 GLN B N 1
ATOM 9406 C CA . GLN B 1 467 ? 5.922 42.219 37.375 1 93.56 467 GLN B CA 1
ATOM 9407 C C . GLN B 1 467 ? 6.281 41.969 35.906 1 93.56 467 GLN B C 1
ATOM 9409 O O . GLN B 1 467 ? 5.434 41.562 35.125 1 93.56 467 GLN B O 1
ATOM 9414 N N . SER B 1 468 ? 7.496 42.25 35.562 1 94.06 468 SER B N 1
ATOM 9415 C CA . SER B 1 468 ? 7.973 42.062 34.188 1 94.06 468 SER B CA 1
ATOM 9416 C C . SER B 1 468 ? 8.227 40.594 33.906 1 94.06 468 SER B C 1
ATOM 9418 O O . SER B 1 468 ? 8.711 39.844 34.75 1 94.06 468 SER B O 1
ATOM 9420 N N . ILE B 1 469 ? 7.926 40.156 32.719 1 93.38 469 ILE B N 1
ATOM 9421 C CA . ILE B 1 469 ? 8.234 38.812 32.344 1 93.38 469 ILE B CA 1
ATOM 9422 C C . ILE B 1 469 ? 9.164 38.781 31.125 1 93.38 469 ILE B C 1
ATOM 9424 O O . ILE B 1 469 ? 9.297 39.812 30.438 1 93.38 469 ILE B O 1
ATOM 9428 N N . GLU B 1 470 ? 9.797 37.594 30.938 1 92.56 470 GLU B N 1
ATOM 9429 C CA . GLU B 1 470 ? 10.742 37.469 29.828 1 92.56 470 GLU B CA 1
ATOM 9430 C C . GLU B 1 470 ? 10.039 37.656 28.484 1 92.56 470 GLU B C 1
ATOM 9432 O O . GLU B 1 470 ? 8.992 37.062 28.25 1 92.56 470 GLU B O 1
ATOM 9437 N N . PHE B 1 471 ? 10.578 38.5 27.688 1 91.69 471 PHE B N 1
ATOM 9438 C CA . PHE B 1 471 ? 10.023 38.844 26.375 1 91.69 471 PHE B CA 1
ATOM 9439 C C . PHE B 1 471 ? 11.125 38.875 25.312 1 91.69 471 PHE B C 1
ATOM 9441 O O . PHE B 1 471 ? 12.148 39.562 25.5 1 91.69 471 PHE B O 1
ATOM 9448 N N . ASN B 1 472 ? 10.953 38 24.328 1 87.31 472 ASN B N 1
ATOM 9449 C CA . ASN B 1 472 ? 11.852 38 23.188 1 87.31 472 ASN B CA 1
ATOM 9450 C C . ASN B 1 472 ? 11.305 38.844 22.047 1 87.31 472 ASN B C 1
ATOM 9452 O O . ASN B 1 472 ? 10.375 38.438 21.344 1 87.31 472 ASN B O 1
ATOM 9456 N N . ARG B 1 473 ? 11.969 39.875 21.703 1 80.94 473 ARG B N 1
ATOM 9457 C CA . ARG B 1 473 ? 11.5 40.844 20.719 1 80.94 473 ARG B CA 1
ATOM 9458 C C . ARG B 1 473 ? 11.586 40.25 19.297 1 80.94 473 ARG B C 1
ATOM 9460 O O . ARG B 1 473 ? 10.844 40.688 18.406 1 80.94 473 ARG B O 1
ATOM 9467 N N . GLU B 1 474 ? 12.469 39.312 19.156 1 74.5 474 GLU B N 1
ATOM 9468 C CA . GLU B 1 474 ? 12.688 38.75 17.828 1 74.5 474 GLU B CA 1
ATOM 9469 C C . GLU B 1 474 ? 11.508 37.906 17.391 1 74.5 474 GLU B C 1
ATOM 9471 O O . GLU B 1 474 ? 11.062 37.969 16.25 1 74.5 474 GLU B O 1
ATOM 9476 N N . ASP B 1 475 ? 11.039 37.188 18.344 1 75.94 475 ASP B N 1
ATOM 9477 C CA . ASP B 1 475 ? 9.961 36.281 17.922 1 75.94 475 ASP B CA 1
ATOM 9478 C C . ASP B 1 475 ? 8.641 36.656 18.609 1 75.94 475 ASP B C 1
ATOM 9480 O O . ASP B 1 475 ? 7.602 36.062 18.312 1 75.94 475 ASP B O 1
ATOM 9484 N N . GLY B 1 476 ? 8.727 37.719 19.375 1 84.12 476 GLY B N 1
ATOM 9485 C CA . GLY B 1 476 ? 7.527 38.188 20.047 1 84.12 476 GLY B CA 1
ATOM 9486 C C . GLY B 1 476 ? 7.07 37.281 21.172 1 84.12 476 GLY B C 1
ATOM 9487 O O . GLY B 1 476 ? 5.973 37.438 21.703 1 84.12 476 GLY B O 1
ATOM 9488 N N . ALA B 1 477 ? 7.867 36.281 21.469 1 89.19 477 ALA B N 1
ATOM 9489 C CA . ALA B 1 477 ? 7.469 35.312 22.484 1 89.19 477 ALA B CA 1
ATOM 9490 C C . ALA B 1 477 ? 7.727 35.844 23.891 1 89.19 477 ALA B C 1
ATOM 9492 O O . ALA B 1 477 ? 8.742 36.5 24.125 1 89.19 477 ALA B O 1
ATOM 9493 N N . PHE B 1 478 ? 6.805 35.719 24.844 1 93.5 478 PHE B N 1
ATOM 9494 C CA . PHE B 1 478 ? 7.023 36 26.266 1 93.5 478 PHE B CA 1
ATOM 9495 C C . PHE B 1 478 ? 6.695 34.75 27.094 1 93.5 478 PHE B C 1
ATOM 9497 O O . PHE B 1 478 ? 5.832 33.969 26.734 1 93.5 478 PHE B O 1
ATOM 9504 N N . GLN B 1 479 ? 7.406 34.594 28.094 1 94 479 GLN B N 1
ATOM 9505 C CA . GLN B 1 479 ? 7.18 33.438 28.969 1 94 479 GLN B CA 1
ATOM 9506 C C . GLN B 1 479 ? 7.707 33.688 30.375 1 94 479 GLN B C 1
ATOM 9508 O O . GLN B 1 479 ? 8.672 34.438 30.547 1 94 479 GLN B O 1
ATOM 9513 N N . LYS B 1 480 ? 7.02 33.125 31.328 1 93.81 480 LYS B N 1
ATOM 9514 C CA . LYS B 1 480 ? 7.477 33.094 32.719 1 93.81 480 LYS B CA 1
ATOM 9515 C C . LYS B 1 480 ? 6.852 31.938 33.469 1 93.81 480 LYS B C 1
ATOM 9517 O O . LYS B 1 480 ? 5.668 31.641 33.312 1 93.81 480 LYS B O 1
ATOM 9522 N N . SER B 1 481 ? 7.703 31.281 34.188 1 93.38 481 SER B N 1
ATOM 9523 C CA . SER B 1 481 ? 7.227 30.297 35.156 1 93.38 481 SER B CA 1
ATOM 9524 C C . SER B 1 481 ? 7.316 30.812 36.562 1 93.38 481 SER B C 1
ATOM 9526 O O . SER B 1 481 ? 8.312 31.422 36.969 1 93.38 481 SER B O 1
ATOM 9528 N N . LEU B 1 482 ? 6.293 30.641 37.344 1 91.44 482 LEU B N 1
ATOM 9529 C CA . LEU B 1 482 ? 6.324 31.141 38.719 1 91.44 482 LEU B CA 1
ATOM 9530 C C . LEU B 1 482 ? 5.59 30.188 39.656 1 91.44 482 LEU B C 1
ATOM 9532 O O . LEU B 1 482 ? 4.648 29.5 39.25 1 91.44 482 LEU B O 1
ATOM 9536 N N . GLU B 1 483 ? 6.121 30.141 40.812 1 91.19 483 GLU B N 1
ATOM 9537 C CA . GLU B 1 483 ? 5.387 29.453 41.875 1 91.19 483 GLU B CA 1
ATOM 9538 C C . GLU B 1 483 ? 4.121 30.219 42.25 1 91.19 483 GLU B C 1
ATOM 9540 O O . GLU B 1 483 ? 4.137 31.453 42.375 1 91.19 483 GLU B O 1
ATOM 9545 N N . PHE B 1 484 ? 3.066 29.578 42.438 1 93.31 484 PHE B N 1
ATOM 9546 C CA . PHE B 1 484 ? 1.762 30.203 42.625 1 93.31 484 PHE B CA 1
ATOM 9547 C C . PHE B 1 484 ? 0.937 29.406 43.656 1 93.31 484 PHE B C 1
ATOM 9549 O O . PHE B 1 484 ? 0.999 28.188 43.688 1 93.31 484 PHE B O 1
ATOM 9556 N N . PRO B 1 485 ? 0.232 30.047 44.438 1 92.81 485 PRO B N 1
ATOM 9557 C CA . PRO B 1 485 ? -0.536 29.344 45.469 1 92.81 485 PRO B CA 1
ATOM 9558 C C . PRO B 1 485 ? -1.675 28.516 44.875 1 92.81 485 PRO B C 1
ATOM 9560 O O . PRO B 1 485 ? -2.273 28.891 43.875 1 92.81 485 PRO B O 1
ATOM 9563 N N . ALA B 1 486 ? -1.909 27.438 45.625 1 93.19 486 ALA B N 1
ATOM 9564 C CA . ALA B 1 486 ? -3.041 26.594 45.25 1 93.19 486 ALA B CA 1
ATOM 9565 C C . ALA B 1 486 ? -4.324 27.078 45.938 1 93.19 486 ALA B C 1
ATOM 9567 O O . ALA B 1 486 ? -4.281 27.828 46.906 1 93.19 486 ALA B O 1
ATOM 9568 N N . GLY B 1 487 ? -5.332 26.688 45.344 1 86.69 487 GLY B N 1
ATOM 9569 C CA . GLY B 1 487 ? -6.602 26.922 46.031 1 86.69 487 GLY B CA 1
ATOM 9570 C C . GLY B 1 487 ? -7.402 28.047 45.406 1 86.69 487 GLY B C 1
ATOM 9571 O O . GLY B 1 487 ? -7.016 29.219 45.5 1 86.69 487 GLY B O 1
ATOM 9572 N N . GLY B 1 488 ? -8.422 27.812 44.625 1 86.69 488 GLY B N 1
ATOM 9573 C CA . GLY B 1 488 ? -9.367 28.766 44.094 1 86.69 488 GLY B CA 1
ATOM 9574 C C . GLY B 1 488 ? -9.086 29.141 42.656 1 86.69 488 GLY B C 1
ATOM 9575 O O . GLY B 1 488 ? -8.188 28.578 42.031 1 86.69 488 GLY B O 1
ATOM 9576 N N . TRP B 1 489 ? -9.906 30.109 42.156 1 93.06 489 TRP B N 1
ATOM 9577 C CA . TRP B 1 489 ? -9.734 30.703 40.844 1 93.06 489 TRP B CA 1
ATOM 9578 C C . TRP B 1 489 ? -9.016 32.031 40.938 1 93.06 489 TRP B C 1
ATOM 9580 O O . TRP B 1 489 ? -9.281 32.812 41.844 1 93.06 489 TRP B O 1
ATOM 9590 N N . PHE B 1 490 ? -8.117 32.281 40.094 1 95.31 490 PHE B N 1
ATOM 9591 C CA . PHE B 1 490 ? -7.355 33.531 40 1 95.31 490 PHE B CA 1
ATOM 9592 C C . PHE B 1 490 ? -7.523 34.188 38.656 1 95.31 490 PHE B C 1
ATOM 9594 O O . PHE B 1 490 ? -7.945 33.531 37.688 1 95.31 490 PHE B O 1
ATOM 9601 N N . SER B 1 491 ? -7.266 35.469 38.562 1 95.5 491 SER B N 1
ATOM 9602 C CA . SER B 1 491 ? -7.23 36.188 37.312 1 95.5 491 SER B CA 1
ATOM 9603 C C . SER B 1 491 ? -5.852 36.781 37.031 1 95.5 491 SER B C 1
ATOM 9605 O O . SER B 1 491 ? -5.066 36.969 37.969 1 95.5 491 SER B O 1
ATOM 9607 N N . MET B 1 492 ? -5.504 36.938 35.844 1 95.69 492 MET B N 1
ATOM 9608 C CA . MET B 1 492 ? -4.234 37.531 35.406 1 95.69 492 MET B CA 1
ATOM 9609 C C . MET B 1 492 ? -4.465 38.688 34.438 1 95.69 492 MET B C 1
ATOM 9611 O O . MET B 1 492 ? -5.246 38.594 33.5 1 95.69 492 MET B O 1
ATOM 9615 N N . ASP B 1 493 ? -3.842 39.781 34.75 1 95.94 493 ASP B N 1
ATOM 9616 C CA . ASP B 1 493 ? -3.781 40.938 33.844 1 95.94 493 ASP B CA 1
ATOM 9617 C C . ASP B 1 493 ? -2.412 41 33.156 1 95.94 493 ASP B C 1
ATOM 9619 O O . ASP B 1 493 ? -1.384 40.781 33.812 1 95.94 493 ASP B O 1
ATOM 9623 N N . LEU B 1 494 ? -2.418 41.188 31.906 1 95.44 494 LEU B N 1
ATOM 9624 C CA . LEU B 1 494 ? -1.208 41.312 31.094 1 95.44 494 LEU B CA 1
ATOM 9625 C C . LEU B 1 494 ? -1.193 42.656 30.391 1 95.44 494 LEU B C 1
ATOM 9627 O O . LEU B 1 494 ? -2.193 43.062 29.797 1 95.44 494 LEU B O 1
ATOM 9631 N N . ARG B 1 495 ? -0.122 43.375 30.516 1 94.62 495 ARG B N 1
ATOM 9632 C CA . ARG B 1 495 ? 0.017 44.625 29.812 1 94.62 495 ARG B CA 1
ATOM 9633 C C . ARG B 1 495 ? 1.323 44.688 29.031 1 94.62 495 ARG B C 1
ATOM 9635 O O . ARG B 1 495 ? 2.355 44.188 29.5 1 94.62 495 ARG B O 1
ATOM 9642 N N . MET B 1 496 ? 1.309 45.188 27.891 1 93.5 496 MET B N 1
ATOM 9643 C CA . MET B 1 496 ? 2.471 45.406 27.031 1 93.5 496 MET B CA 1
ATOM 9644 C C . MET B 1 496 ? 2.732 46.875 26.828 1 93.5 496 MET B C 1
ATOM 9646 O O . MET B 1 496 ? 1.796 47.656 26.641 1 93.5 496 MET B O 1
ATOM 9650 N N . THR B 1 497 ? 3.965 47.25 26.922 1 92.06 497 THR B N 1
ATOM 9651 C CA . THR B 1 497 ? 4.309 48.656 26.812 1 92.06 497 THR B CA 1
ATOM 9652 C C . THR B 1 497 ? 5.359 48.875 25.719 1 92.06 497 THR B C 1
ATOM 9654 O O . THR B 1 497 ? 6.176 47.969 25.453 1 92.06 497 THR B O 1
ATOM 9657 N N . ALA B 1 498 ? 5.254 49.906 25 1 87.19 498 ALA B N 1
ATOM 9658 C CA . ALA B 1 498 ? 6.23 50.438 24.062 1 87.19 498 ALA B CA 1
ATOM 9659 C C . ALA B 1 498 ? 6.41 51.938 24.266 1 87.19 498 ALA B C 1
ATOM 9661 O O . ALA B 1 498 ? 5.434 52.688 24.328 1 87.19 498 ALA B O 1
ATOM 9662 N N . ASP B 1 499 ? 7.672 52.469 24.375 1 86.56 499 ASP B N 1
ATOM 9663 C CA . ASP B 1 499 ? 7.984 53.875 24.641 1 86.56 499 ASP B CA 1
ATOM 9664 C C . ASP B 1 499 ? 7.211 54.375 25.844 1 86.56 499 ASP B C 1
ATOM 9666 O O . ASP B 1 499 ? 6.582 55.438 25.781 1 86.56 499 ASP B O 1
ATOM 9670 N N . ASN B 1 500 ? 7.098 53.562 26.859 1 84.69 500 ASN B N 1
ATOM 9671 C CA . ASN B 1 500 ? 6.508 53.844 28.156 1 84.69 500 ASN B CA 1
ATOM 9672 C C . ASN B 1 500 ? 5 54.062 28.062 1 84.69 500 ASN B C 1
ATOM 9674 O O . ASN B 1 500 ? 4.402 54.719 28.906 1 84.69 500 ASN B O 1
ATOM 9678 N N . GLN B 1 501 ? 4.477 53.625 26.969 1 90.75 501 GLN B N 1
ATOM 9679 C CA . GLN B 1 501 ? 3.027 53.656 26.797 1 90.75 501 GLN B CA 1
ATOM 9680 C C . GLN B 1 501 ? 2.455 52.25 26.672 1 90.75 501 GLN B C 1
ATOM 9682 O O . GLN B 1 501 ? 3.068 51.406 26.047 1 90.75 501 GLN B O 1
ATOM 9687 N N . THR B 1 502 ? 1.293 52.062 27.359 1 91.75 502 THR B N 1
ATOM 9688 C CA . THR B 1 502 ? 0.625 50.781 27.234 1 91.75 502 THR B CA 1
ATOM 9689 C C . THR B 1 502 ? 0.046 50.625 25.828 1 91.75 502 THR B C 1
ATOM 9691 O O . THR B 1 502 ? -0.776 51.406 25.391 1 91.75 502 THR B O 1
ATOM 9694 N N . VAL B 1 503 ? 0.475 49.625 25.094 1 88.44 503 VAL B N 1
ATOM 9695 C CA . VAL B 1 503 ? 0.039 49.438 23.719 1 88.44 503 VAL B CA 1
ATOM 9696 C C . VAL B 1 503 ? -0.969 48.281 23.656 1 88.44 503 VAL B C 1
ATOM 9698 O O . VAL B 1 503 ? -1.692 48.156 22.656 1 88.44 503 VAL B O 1
ATOM 9701 N N . GLU B 1 504 ? -0.968 47.406 24.656 1 90.31 504 GLU B N 1
ATOM 9702 C CA . GLU B 1 504 ? -1.923 46.312 24.719 1 90.31 504 GLU B CA 1
ATOM 9703 C C . GLU B 1 504 ? -2.168 45.875 26.156 1 90.31 504 GLU B C 1
ATOM 9705 O O . GLU B 1 504 ? -1.251 45.875 26.969 1 90.31 504 GLU B O 1
ATOM 9710 N N . GLU B 1 505 ? -3.434 45.625 26.469 1 92.19 505 GLU B N 1
ATOM 9711 C CA . GLU B 1 505 ? -3.824 45.031 27.734 1 92.19 505 GLU B CA 1
ATOM 9712 C C . GLU B 1 505 ? -4.727 43.812 27.516 1 92.19 505 GLU B C 1
ATOM 9714 O O . GLU B 1 505 ? -5.699 43.875 26.766 1 92.19 505 GLU B O 1
ATOM 9719 N N . LEU B 1 506 ? -4.348 42.75 28.062 1 94.12 506 LEU B N 1
ATOM 9720 C CA . LEU B 1 506 ? -5.145 41.531 28.031 1 94.12 506 LEU B CA 1
ATOM 9721 C C . LEU B 1 506 ? -5.355 40.969 29.438 1 94.12 506 LEU B C 1
ATOM 9723 O O . LEU B 1 506 ? -4.66 41.375 30.375 1 94.12 506 LEU B O 1
ATOM 9727 N N . SER B 1 507 ? -6.352 40.125 29.594 1 93.94 507 SER B N 1
ATOM 9728 C CA . SER B 1 507 ? -6.59 39.5 30.875 1 93.94 507 SER B CA 1
ATOM 9729 C C . SER B 1 507 ? -7.055 38.062 30.703 1 93.94 507 SER B C 1
ATOM 9731 O O . SER B 1 507 ? -7.629 37.719 29.672 1 93.94 507 SER B O 1
ATOM 9733 N N . VAL B 1 508 ? -6.73 37.219 31.562 1 95.56 508 VAL B N 1
ATOM 9734 C CA . VAL B 1 508 ? -7.324 35.906 31.797 1 95.56 508 VAL B CA 1
ATOM 9735 C C . VAL B 1 508 ? -8.195 35.969 33.062 1 95.56 508 VAL B C 1
ATOM 9737 O O . VAL B 1 508 ? -7.691 36.219 34.156 1 95.56 508 VAL B O 1
ATOM 9740 N N . ASP B 1 509 ? -9.422 35.719 32.906 1 93.25 509 ASP B N 1
ATOM 9741 C CA . ASP B 1 509 ? -10.375 35.938 33.969 1 93.25 509 ASP B CA 1
ATOM 9742 C C . ASP B 1 509 ? -10.258 34.875 35.062 1 93.25 509 ASP B C 1
ATOM 9744 O O . ASP B 1 509 ? -10.492 35.156 36.25 1 93.25 509 ASP B O 1
ATOM 9748 N N . GLN B 1 510 ? -10.008 33.688 34.5 1 93.94 510 GLN B N 1
ATOM 9749 C CA . GLN B 1 510 ? -10.055 32.625 35.5 1 93.94 510 GLN B CA 1
ATOM 9750 C C . GLN B 1 510 ? -9.055 31.516 35.156 1 93.94 510 GLN B C 1
ATOM 9752 O O . GLN B 1 510 ? -9.094 30.953 34.062 1 93.94 510 GLN B O 1
ATOM 9757 N N . PHE B 1 511 ? -8.195 31.234 36.156 1 96.31 511 PHE B N 1
ATOM 9758 C CA . PHE B 1 511 ? -7.348 30.047 36.125 1 96.31 511 PHE B CA 1
ATOM 9759 C C . PHE B 1 511 ? -7.051 29.578 37.562 1 96.31 511 PHE B C 1
ATOM 9761 O O . PHE B 1 511 ? -7.328 30.281 38.531 1 96.31 511 PHE B O 1
ATOM 9768 N N . GLY B 1 512 ? -6.605 28.297 37.688 1 95.62 512 GLY B N 1
ATOM 9769 C CA . GLY B 1 512 ? -6.379 27.797 39.031 1 95.62 512 GLY B CA 1
ATOM 9770 C C . GLY B 1 512 ? -5.191 26.859 39.125 1 95.62 512 GLY B C 1
ATOM 9771 O O . GLY B 1 512 ? -4.598 26.5 38.125 1 95.62 512 GLY B O 1
ATOM 9772 N N . VAL B 1 513 ? -4.785 26.656 40.375 1 95.94 513 VAL B N 1
ATOM 9773 C CA . VAL B 1 513 ? -3.752 25.688 40.719 1 95.94 513 VAL B CA 1
ATOM 9774 C C . VAL B 1 513 ? -4.336 24.594 41.594 1 95.94 513 VAL B C 1
ATOM 9776 O O . VAL B 1 513 ? -4.824 24.875 42.688 1 95.94 513 VAL B O 1
ATOM 9779 N N . GLY B 1 514 ? -4.352 23.422 41.094 1 96.81 514 GLY B N 1
ATOM 9780 C CA . GLY B 1 514 ? -4.945 22.312 41.812 1 96.81 514 GLY B CA 1
ATOM 9781 C C . GLY B 1 514 ? -4.492 20.953 41.281 1 96.81 514 GLY B C 1
ATOM 9782 O O . GLY B 1 514 ? -3.295 20.703 41.156 1 96.81 514 GLY B O 1
ATOM 9783 N N . GLU B 1 515 ? -5.547 20.031 41.125 1 97.5 515 GLU B N 1
ATOM 9784 C CA . GLU B 1 515 ? -5.27 18.688 40.625 1 97.5 515 GLU B CA 1
ATOM 9785 C C . GLU B 1 515 ? -5.773 18.484 39.219 1 97.5 515 GLU B C 1
ATOM 9787 O O . GLU B 1 515 ? -6.898 18.859 38.875 1 97.5 515 GLU B O 1
ATOM 9792 N N . VAL B 1 516 ? -4.926 17.891 38.406 1 98 516 VAL B N 1
ATOM 9793 C CA . VAL B 1 516 ? -5.305 17.609 37.031 1 98 516 VAL B CA 1
ATOM 9794 C C . VAL B 1 516 ? -5.164 16.125 36.75 1 98 516 VAL B C 1
ATOM 9796 O O . VAL B 1 516 ? -4.215 15.484 37.188 1 98 516 VAL B O 1
ATOM 9799 N N . PHE B 1 517 ? -6.145 15.5 35.969 1 98.12 517 PHE B N 1
ATOM 9800 C CA . PHE B 1 517 ? -6.117 14.086 35.625 1 98.12 517 PHE B CA 1
ATOM 9801 C C . PHE B 1 517 ? -6.383 13.875 34.125 1 98.12 517 PHE B C 1
ATOM 9803 O O . PHE B 1 517 ? -7.09 14.664 33.5 1 98.12 517 PHE B O 1
ATOM 9810 N N . VAL B 1 518 ? -5.801 12.844 33.594 1 97.25 518 VAL B N 1
ATOM 9811 C CA . VAL B 1 518 ? -6.07 12.414 32.219 1 97.25 518 VAL B CA 1
ATOM 9812 C C . VAL B 1 518 ? -6.914 11.141 32.219 1 97.25 518 VAL B C 1
ATOM 9814 O O . VAL B 1 518 ? -6.559 10.156 32.875 1 97.25 518 VAL B O 1
ATOM 9817 N N . GLY B 1 519 ? -8.07 11.18 31.562 1 96.81 519 GLY B N 1
ATOM 9818 C CA . GLY B 1 519 ? -8.891 9.984 31.406 1 96.81 519 GLY B CA 1
ATOM 9819 C C . GLY B 1 519 ? -8.664 9.273 30.094 1 96.81 519 GLY B C 1
ATOM 9820 O O . GLY B 1 519 ? -8.617 9.906 29.031 1 96.81 519 GLY B O 1
ATOM 9821 N N . ALA B 1 520 ? -8.508 7.988 30.125 1 95.44 520 ALA B N 1
ATOM 9822 C CA . ALA B 1 520 ? -8.289 7.176 28.938 1 95.44 520 ALA B CA 1
ATOM 9823 C C . ALA B 1 520 ? -8.984 5.824 29.062 1 95.44 520 ALA B C 1
ATOM 9825 O O . ALA B 1 520 ? -9.258 5.359 30.172 1 95.44 520 ALA B O 1
ATOM 9826 N N . GLY B 1 521 ? -9.297 5.191 27.938 1 93.12 521 GLY B N 1
ATOM 9827 C CA . GLY B 1 521 ? -9.945 3.889 27.953 1 93.12 521 GLY B CA 1
ATOM 9828 C C . GLY B 1 521 ? -11.109 3.801 26.969 1 93.12 521 GLY B C 1
ATOM 9829 O O . GLY B 1 521 ? -11.102 4.465 25.938 1 93.12 521 GLY B O 1
ATOM 9830 N N . GLN B 1 522 ? -12.086 2.842 27.359 1 88.38 522 GLN B N 1
ATOM 9831 C CA . GLN B 1 522 ? -13.195 2.605 26.453 1 88.38 522 GLN B CA 1
ATOM 9832 C C . GLN B 1 522 ? -14.438 3.391 26.859 1 88.38 522 GLN B C 1
ATOM 9834 O O . GLN B 1 522 ? -14.328 4.457 27.469 1 88.38 522 GLN B O 1
ATOM 9839 N N . SER B 1 523 ? -15.625 3.029 26.531 1 86.88 523 SER B N 1
ATOM 9840 C CA . SER B 1 523 ? -16.844 3.84 26.5 1 86.88 523 SER B CA 1
ATOM 9841 C C . SER B 1 523 ? -17.109 4.461 27.875 1 86.88 523 SER B C 1
ATOM 9843 O O . SER B 1 523 ? -17.578 5.602 27.953 1 86.88 523 SER B O 1
ATOM 9845 N N . ASN B 1 524 ? -16.828 3.771 28.938 1 92.06 524 ASN B N 1
ATOM 9846 C CA . ASN B 1 524 ? -17.141 4.305 30.266 1 92.06 524 ASN B CA 1
ATOM 9847 C C . ASN B 1 524 ? -16.078 5.297 30.734 1 92.06 524 ASN B C 1
ATOM 9849 O O . ASN B 1 524 ? -16.172 5.832 31.828 1 92.06 524 ASN B O 1
ATOM 9853 N N . SER B 1 525 ? -15.086 5.566 29.938 1 93.94 525 SER B N 1
ATOM 9854 C CA . SER B 1 525 ? -14.148 6.664 30.156 1 93.94 525 SER B CA 1
ATOM 9855 C C . SER B 1 525 ? -14.492 7.867 29.281 1 93.94 525 SER B C 1
ATOM 9857 O O . SER B 1 525 ? -13.766 8.867 29.266 1 93.94 525 SER B O 1
ATOM 9859 N N . THR B 1 526 ? -15.531 7.715 28.5 1 91.94 526 THR B N 1
ATOM 9860 C CA . THR B 1 526 ? -15.961 8.766 27.594 1 91.94 526 THR B CA 1
ATOM 9861 C C . THR B 1 526 ? -17.312 9.344 28.031 1 91.94 526 THR B C 1
ATOM 9863 O O . THR B 1 526 ? -17.594 9.43 29.219 1 91.94 526 THR B O 1
ATOM 9866 N N . ASN B 1 527 ? -18.078 9.883 27.047 1 87.88 527 ASN B N 1
ATOM 9867 C CA . ASN B 1 527 ? -19.422 10.43 27.297 1 87.88 527 ASN B CA 1
ATOM 9868 C C . ASN B 1 527 ? -20.5 9.422 26.953 1 87.88 527 ASN B C 1
ATOM 9870 O O . ASN B 1 527 ? -21.453 9.75 26.234 1 87.88 527 ASN B O 1
ATOM 9874 N N . SER B 1 528 ? -20.312 8.18 27.438 1 84.81 528 SER B N 1
ATOM 9875 C CA . SER B 1 528 ? -21.219 7.113 27.031 1 84.81 528 SER B CA 1
ATOM 9876 C C . SER B 1 528 ? -22.266 6.824 28.109 1 84.81 528 SER B C 1
ATOM 9878 O O . SER B 1 528 ? -23.062 5.895 27.984 1 84.81 528 SER B O 1
ATOM 9880 N N . GLY B 1 529 ? -22.266 7.531 29.25 1 87.81 529 GLY B N 1
ATOM 9881 C CA . GLY B 1 529 ? -23.281 7.395 30.266 1 87.81 529 GLY B CA 1
ATOM 9882 C C . GLY B 1 529 ? -24.672 7.754 29.781 1 87.81 529 GLY B C 1
ATOM 9883 O O . GLY B 1 529 ? -24.812 8.484 28.797 1 87.81 529 GLY B O 1
ATOM 9884 N N . GLN B 1 530 ? -25.609 7.297 30.5 1 81.38 530 GLN B N 1
ATOM 9885 C CA . GLN B 1 530 ? -26.984 7.348 30.062 1 81.38 530 GLN B CA 1
ATOM 9886 C C . GLN B 1 530 ? -27.438 8.781 29.812 1 81.38 530 GLN B C 1
ATOM 9888 O O . GLN B 1 530 ? -28.047 9.086 28.781 1 81.38 530 GLN B O 1
ATOM 9893 N N . PHE B 1 531 ? -27.172 9.695 30.844 1 85.81 531 PHE B N 1
ATOM 9894 C CA . PHE B 1 531 ? -27.562 11.102 30.734 1 85.81 531 PHE B CA 1
ATOM 9895 C C . PHE B 1 531 ? -26.406 12.016 31.109 1 85.81 531 PHE B C 1
ATOM 9897 O O . PHE B 1 531 ? -25.562 11.656 31.938 1 85.81 531 PHE B O 1
ATOM 9904 N N . LYS B 1 532 ? -26.422 13.172 30.562 1 90.69 532 LYS B N 1
ATOM 9905 C CA . LYS B 1 532 ? -25.422 14.188 30.891 1 90.69 532 LYS B CA 1
ATOM 9906 C C . LYS B 1 532 ? -25.531 14.609 32.344 1 90.69 532 LYS B C 1
ATOM 9908 O O . LYS B 1 532 ? -26.625 14.734 32.906 1 90.69 532 LYS B O 1
ATOM 9913 N N . THR B 1 533 ? -24.375 14.82 32.938 1 90.88 533 THR B N 1
ATOM 9914 C CA . THR B 1 533 ? -24.297 15.312 34.312 1 90.88 533 THR B CA 1
ATOM 9915 C C . THR B 1 533 ? -23.484 16.609 34.375 1 90.88 533 THR B C 1
ATOM 9917 O O . THR B 1 533 ? -22.766 16.938 33.438 1 90.88 533 THR B O 1
ATOM 9920 N N . LYS B 1 534 ? -23.734 17.375 35.438 1 92.06 534 LYS B N 1
ATOM 9921 C CA . LYS B 1 534 ? -23.031 18.641 35.656 1 92.06 534 LYS B CA 1
ATOM 9922 C C . LYS B 1 534 ? -22.281 18.641 36.969 1 92.06 534 LYS B C 1
ATOM 9924 O O . LYS B 1 534 ? -22.734 18 37.938 1 92.06 534 LYS B O 1
ATOM 9929 N N . GLN B 1 535 ? -21.188 19.359 37 1 93.31 535 GLN B N 1
ATOM 9930 C CA . GLN B 1 535 ? -20.531 19.578 38.281 1 93.31 535 GLN B CA 1
ATOM 9931 C C . GLN B 1 535 ? -21.297 20.578 39.125 1 93.31 535 GLN B C 1
ATOM 9933 O O . GLN B 1 535 ? -22.094 21.359 38.594 1 93.31 535 GLN B O 1
ATOM 9938 N N . THR B 1 536 ? -21.078 20.547 40.438 1 92.75 536 THR B N 1
ATOM 9939 C CA . THR B 1 536 ? -21.906 21.375 41.312 1 92.75 536 THR B CA 1
ATOM 9940 C C . THR B 1 536 ? -21.062 22.406 42.062 1 92.75 536 THR B C 1
ATOM 9942 O O . THR B 1 536 ? -21.594 23.312 42.688 1 92.75 536 THR B O 1
ATOM 9945 N N . THR B 1 537 ? -19.828 22.359 42.031 1 92.75 537 THR B N 1
ATOM 9946 C CA . THR B 1 537 ? -18.969 23.188 42.875 1 92.75 537 THR B CA 1
ATOM 9947 C C . THR B 1 537 ? -18.5 24.422 42.094 1 92.75 537 THR B C 1
ATOM 9949 O O . THR B 1 537 ? -18.094 25.422 42.688 1 92.75 537 THR B O 1
ATOM 9952 N N . GLY B 1 538 ? -18.5 24.312 40.781 1 93.38 538 GLY B N 1
ATOM 9953 C CA . GLY B 1 538 ? -17.922 25.359 39.969 1 93.38 538 GLY B CA 1
ATOM 9954 C C . GLY B 1 538 ? -16.406 25.312 39.906 1 93.38 538 GLY B C 1
ATOM 9955 O O . GLY B 1 538 ? -15.766 26.203 39.375 1 93.38 538 GLY B O 1
ATOM 9956 N N . MET B 1 539 ? -15.828 24.25 40.438 1 95.62 539 MET B N 1
ATOM 9957 C CA . MET B 1 539 ? -14.375 24.188 40.594 1 95.62 539 MET B CA 1
ATOM 9958 C C . MET B 1 539 ? -13.781 23.047 39.781 1 95.62 539 MET B C 1
ATOM 9960 O O . MET B 1 539 ? -12.656 22.625 40.031 1 95.62 539 MET B O 1
ATOM 9964 N N . VAL B 1 540 ? -14.516 22.578 38.844 1 97 540 VAL B N 1
ATOM 9965 C CA . VAL B 1 540 ? -14.055 21.484 37.969 1 97 540 VAL B CA 1
ATOM 9966 C C . VAL B 1 540 ? -14.023 21.953 36.531 1 97 540 VAL B C 1
ATOM 9968 O O . VAL B 1 540 ? -15.008 22.5 36.031 1 97 540 VAL B O 1
ATOM 9971 N N . ALA B 1 541 ? -12.859 21.75 35.875 1 96.94 541 ALA B N 1
ATOM 9972 C CA . ALA B 1 541 ? -12.703 22.156 34.469 1 96.94 541 ALA B CA 1
ATOM 9973 C C . ALA B 1 541 ? -12.18 21 33.625 1 96.94 541 ALA B C 1
ATOM 9975 O O . ALA B 1 541 ? -11.57 20.062 34.156 1 96.94 541 ALA B O 1
ATOM 9976 N N . SER B 1 542 ? -12.508 21 32.375 1 96.38 542 SER B N 1
ATOM 9977 C CA . SER B 1 542 ? -12.07 19.969 31.422 1 96.38 542 SER B CA 1
ATOM 9978 C C . SER B 1 542 ? -11.289 20.578 30.266 1 96.38 542 SER B C 1
ATOM 9980 O O . SER B 1 542 ? -11.586 21.688 29.828 1 96.38 542 SER B O 1
ATOM 9982 N N . PHE B 1 543 ? -10.336 19.812 29.734 1 94.81 543 PHE B N 1
ATOM 9983 C CA . PHE B 1 543 ? -9.422 20.25 28.688 1 94.81 543 PHE B CA 1
ATOM 9984 C C . PHE B 1 543 ? -9.672 19.5 27.391 1 94.81 543 PHE B C 1
ATOM 9986 O O . PHE B 1 543 ? -9.617 18.266 27.375 1 94.81 543 PHE B O 1
ATOM 9993 N N . SER B 1 544 ? -9.914 20.219 26.375 1 87.31 544 SER B N 1
ATOM 9994 C CA . SER B 1 544 ? -10.211 19.625 25.078 1 87.31 544 SER B CA 1
ATOM 9995 C C . SER B 1 544 ? -8.938 19.406 24.266 1 87.31 544 SER B C 1
ATOM 9997 O O . SER B 1 544 ? -8.945 18.688 23.266 1 87.31 544 SER B O 1
ATOM 9999 N N . GLY B 1 545 ? -7.859 19.875 24.734 1 84.44 545 GLY B N 1
ATOM 10000 C CA . GLY B 1 545 ? -6.66 19.969 23.906 1 84.44 545 GLY B CA 1
ATOM 10001 C C . GLY B 1 545 ? -6.457 21.344 23.312 1 84.44 545 GLY B C 1
ATOM 10002 O O . GLY B 1 545 ? -5.332 21.719 22.969 1 84.44 545 GLY B O 1
ATOM 10003 N N . GLU B 1 546 ? -7.527 22.078 23.156 1 80.81 546 GLU B N 1
ATOM 10004 C CA . GLU B 1 546 ? -7.469 23.438 22.609 1 80.81 546 GLU B CA 1
ATOM 10005 C C . GLU B 1 546 ? -7.91 24.469 23.641 1 80.81 546 GLU B C 1
ATOM 10007 O O . GLU B 1 546 ? -7.324 25.547 23.75 1 80.81 546 GLU B O 1
ATOM 10012 N N . HIS B 1 547 ? -8.914 24.109 24.422 1 87.62 547 HIS B N 1
ATOM 10013 C CA . HIS B 1 547 ? -9.453 25.016 25.422 1 87.62 547 HIS B CA 1
ATOM 10014 C C . HIS B 1 547 ? -9.836 24.266 26.703 1 87.62 547 HIS B C 1
ATOM 10016 O O . HIS B 1 547 ? -10.062 23.062 26.672 1 87.62 547 HIS B O 1
ATOM 10022 N N . TRP B 1 548 ? -9.836 25.062 27.812 1 94.06 548 TRP B N 1
ATOM 10023 C CA . TRP B 1 548 ? -10.414 24.594 29.062 1 94.06 548 TRP B CA 1
ATOM 10024 C C . TRP B 1 548 ? -11.828 25.141 29.25 1 94.06 548 TRP B C 1
ATOM 10026 O O . TRP B 1 548 ? -12.109 26.281 28.891 1 94.06 548 TRP B O 1
ATOM 10036 N N . GLN B 1 549 ? -12.672 24.297 29.766 1 92.38 549 GLN B N 1
ATOM 10037 C CA . GLN B 1 549 ? -14.031 24.734 30.062 1 92.38 549 GLN B CA 1
ATOM 10038 C C . GLN B 1 549 ? -14.562 24.078 31.328 1 92.38 549 GLN B C 1
ATOM 10040 O O . GLN B 1 549 ? -13.984 23.094 31.812 1 92.38 549 GLN B O 1
ATOM 10045 N N . ILE B 1 550 ? -15.586 24.625 31.828 1 91.94 550 ILE B N 1
ATOM 10046 C CA . ILE B 1 550 ? -16.234 24 32.969 1 91.94 550 ILE B CA 1
ATOM 10047 C C . ILE B 1 550 ? -16.656 22.562 32.625 1 91.94 550 ILE B C 1
ATOM 10049 O O . ILE B 1 550 ? -17.172 22.328 31.531 1 91.94 550 ILE B O 1
ATOM 10053 N N . ALA B 1 551 ? -16.422 21.703 33.531 1 93.94 551 ALA B N 1
ATOM 10054 C CA . ALA B 1 551 ? -16.5 20.281 33.219 1 93.94 551 ALA B CA 1
ATOM 10055 C C . ALA B 1 551 ? -17.953 19.781 33.312 1 93.94 551 ALA B C 1
ATOM 10057 O O . ALA B 1 551 ? -18.25 18.844 34.031 1 93.94 551 ALA B O 1
ATOM 10058 N N . ASP B 1 552 ? -18.844 20.312 32.531 1 91.25 552 ASP B N 1
ATOM 10059 C CA . ASP B 1 552 ? -20.188 19.781 32.312 1 91.25 552 ASP B CA 1
ATOM 10060 C C . ASP B 1 552 ? -20.219 18.844 31.125 1 91.25 552 ASP B C 1
ATOM 10062 O O . ASP B 1 552 ? -19.562 19.109 30.109 1 91.25 552 ASP B O 1
ATOM 10066 N N . ASP B 1 553 ? -20.984 17.734 31.328 1 90.5 553 ASP B N 1
ATOM 10067 C CA . ASP B 1 553 ? -21.078 16.797 30.219 1 90.5 553 ASP B CA 1
ATOM 10068 C C . ASP B 1 553 ? -21.828 17.438 29.031 1 90.5 553 ASP B C 1
ATOM 10070 O O . ASP B 1 553 ? -22.734 18.234 29.234 1 90.5 553 ASP B O 1
ATOM 10074 N N . PRO B 1 554 ? -21.453 17.047 27.766 1 87.38 554 PRO B N 1
ATOM 10075 C CA . PRO B 1 554 ? -20.391 16.062 27.516 1 87.38 554 PRO B CA 1
ATOM 10076 C C . PRO B 1 554 ? -18.984 16.656 27.641 1 87.38 554 PRO B C 1
ATOM 10078 O O . PRO B 1 554 ? -18.766 17.812 27.266 1 87.38 554 PRO B O 1
ATOM 10081 N N . GLN B 1 555 ? -18.062 15.812 28.172 1 91.62 555 GLN B N 1
ATOM 10082 C CA . GLN B 1 555 ? -16.672 16.25 28.312 1 91.62 555 GLN B CA 1
ATOM 10083 C C . GLN B 1 555 ? -16.016 16.438 26.953 1 91.62 555 GLN B C 1
ATOM 10085 O O . GLN B 1 555 ? -16.188 15.602 26.062 1 91.62 555 GLN B O 1
ATOM 10090 N N . PRO B 1 556 ? -15.289 17.531 26.812 1 85.19 556 PRO B N 1
ATOM 10091 C CA . PRO B 1 556 ? -14.516 17.703 25.578 1 85.19 556 PRO B CA 1
ATOM 10092 C C . PRO B 1 556 ? -13.273 16.812 25.531 1 85.19 556 PRO B C 1
ATOM 10094 O O . PRO B 1 556 ? -12.883 16.234 26.547 1 85.19 556 PRO B O 1
ATOM 10097 N N . GLY B 1 557 ? -12.695 16.578 24.312 1 81.88 557 GLY B N 1
ATOM 10098 C CA . GLY B 1 557 ? -11.375 15.977 24.172 1 81.88 557 GLY B CA 1
ATOM 10099 C C . GLY B 1 557 ? -11.438 14.469 23.953 1 81.88 557 GLY B C 1
ATOM 10100 O O . GLY B 1 557 ? -10.453 13.867 23.516 1 81.88 557 GLY B O 1
ATOM 10101 N N . VAL B 1 558 ? -12.609 13.844 24.344 1 79.88 558 VAL B N 1
ATOM 10102 C CA . VAL B 1 558 ? -12.719 12.406 24.094 1 79.88 558 VAL B CA 1
ATOM 10103 C C . VAL B 1 558 ? -12.445 12.117 22.625 1 79.88 558 VAL B C 1
ATOM 10105 O O . VAL B 1 558 ? -12.719 12.953 21.766 1 79.88 558 VAL B O 1
ATOM 10108 N N . ALA B 1 559 ? -11.883 10.977 22.375 1 68.5 559 ALA B N 1
ATOM 10109 C CA . ALA B 1 559 ? -11.445 10.648 21.031 1 68.5 559 ALA B CA 1
ATOM 10110 C C . ALA B 1 559 ? -12.609 10.125 20.188 1 68.5 559 ALA B C 1
ATOM 10112 O O . ALA B 1 559 ? -12.492 10.016 18.969 1 68.5 559 ALA B O 1
ATOM 10113 N N . ASP B 1 560 ? -13.758 9.781 20.969 1 62.88 560 ASP B N 1
ATOM 10114 C CA . ASP B 1 560 ? -14.906 9.273 20.234 1 62.88 560 ASP B CA 1
ATOM 10115 C C . ASP B 1 560 ? -16.016 10.32 20.156 1 62.88 560 ASP B C 1
ATOM 10117 O O . ASP B 1 560 ? -15.789 11.5 20.453 1 62.88 560 ASP B O 1
ATOM 10121 N N . ARG B 1 561 ? -17.234 10.078 19.688 1 56 561 ARG B N 1
ATOM 10122 C CA . ARG B 1 561 ? -18.297 11.039 19.453 1 56 561 ARG B CA 1
ATOM 10123 C C . ARG B 1 561 ? -19.422 10.883 20.469 1 56 561 ARG B C 1
ATOM 10125 O O . ARG B 1 561 ? -20.578 11.211 20.203 1 56 561 ARG B O 1
ATOM 10132 N N . SER B 1 562 ? -19.016 10.25 21.578 1 69.88 562 SER B N 1
ATOM 10133 C CA . SER B 1 562 ? -20.016 10.047 22.625 1 69.88 562 SER B CA 1
ATOM 10134 C C . SER B 1 562 ? -20.5 11.375 23.203 1 69.88 562 SER B C 1
ATOM 10136 O O . SER B 1 562 ? -19.719 12.312 23.344 1 69.88 562 SER B O 1
ATOM 10138 N N . GLN B 1 563 ? -21.859 11.508 23.5 1 72.62 563 GLN B N 1
ATOM 10139 C CA . GLN B 1 563 ? -22.438 12.766 23.953 1 72.62 563 GLN B CA 1
ATOM 10140 C C . GLN B 1 563 ? -23.281 12.555 25.203 1 72.62 563 GLN B C 1
ATOM 10142 O O . GLN B 1 563 ? -24.078 13.422 25.578 1 72.62 563 GLN B O 1
ATOM 10147 N N . GLY B 1 564 ? -23.125 11.43 25.859 1 85 564 GLY B N 1
ATOM 10148 C CA . GLY B 1 564 ? -23.859 11.164 27.094 1 85 564 GLY B CA 1
ATOM 10149 C C . GLY B 1 564 ? -23.141 11.672 28.328 1 85 564 GLY B C 1
ATOM 10150 O O . GLY B 1 564 ? -22.531 12.75 28.312 1 85 564 GLY B O 1
ATOM 10151 N N . GLY B 1 565 ? -23.406 10.977 29.359 1 91 565 GLY B N 1
ATOM 10152 C CA . GLY B 1 565 ? -22.812 11.359 30.625 1 91 565 GLY B CA 1
ATOM 10153 C C . GLY B 1 565 ? -21.438 10.773 30.859 1 91 565 GLY B C 1
ATOM 10154 O O . GLY B 1 565 ? -21.047 9.828 30.156 1 91 565 GLY B O 1
ATOM 10155 N N . SER B 1 566 ? -20.734 11.406 31.781 1 95.88 566 SER B N 1
ATOM 10156 C CA . SER B 1 566 ? -19.438 10.906 32.25 1 95.88 566 SER B CA 1
ATOM 10157 C C . SER B 1 566 ? -19.344 10.938 33.75 1 95.88 566 SER B C 1
ATOM 10159 O O . SER B 1 566 ? -20.172 11.555 34.438 1 95.88 566 SER B O 1
ATOM 10161 N N . TYR B 1 567 ? -18.359 10.258 34.25 1 96 567 TYR B N 1
ATOM 10162 C CA . TYR B 1 567 ? -18.172 10.242 35.688 1 96 567 TYR B CA 1
ATOM 10163 C C . TYR B 1 567 ? -17.359 11.438 36.156 1 96 567 TYR B C 1
ATOM 10165 O O . TYR B 1 567 ? -17.219 11.688 37.344 1 96 567 TYR B O 1
ATOM 10173 N N . TYR B 1 568 ? -16.891 12.266 35.281 1 97.12 568 TYR B N 1
ATOM 10174 C CA . TYR B 1 568 ? -15.859 13.266 35.562 1 97.12 568 TYR B CA 1
ATOM 10175 C C . TYR B 1 568 ? -16.422 14.391 36.406 1 97.12 568 TYR B C 1
ATOM 10177 O O . TYR B 1 568 ? -15.758 14.859 37.344 1 97.12 568 TYR B O 1
ATOM 10185 N N . PRO B 1 569 ? -17.656 14.891 36.156 1 96.81 569 PRO B N 1
ATOM 10186 C CA . PRO B 1 569 ? -18.188 15.93 37.062 1 96.81 569 PRO B CA 1
ATOM 10187 C C . PRO B 1 569 ? -18.25 15.484 38.5 1 96.81 569 PRO B C 1
ATOM 10189 O O . PRO B 1 569 ? -17.812 16.203 39.406 1 96.81 569 PRO B O 1
ATOM 10192 N N . ALA B 1 570 ? -18.781 14.281 38.719 1 97.06 570 ALA B N 1
ATOM 10193 C CA . ALA B 1 570 ? -18.906 13.766 40.094 1 97.06 570 ALA B CA 1
ATOM 10194 C C . ALA B 1 570 ? -17.531 13.516 40.688 1 97.06 570 ALA B C 1
ATOM 10196 O O . ALA B 1 570 ? -17.312 13.758 41.906 1 97.06 570 ALA B O 1
ATOM 10197 N N . PHE B 1 571 ? -16.672 13.062 39.938 1 97.5 571 PHE B N 1
ATOM 10198 C CA . PHE B 1 571 ? -15.297 12.836 40.344 1 97.5 571 PHE B CA 1
ATOM 10199 C C . PHE B 1 571 ? -14.656 14.133 40.812 1 97.5 571 PHE B C 1
ATOM 10201 O O . PHE B 1 571 ? -14.094 14.195 41.938 1 97.5 571 PHE B O 1
ATOM 10208 N N . GLY B 1 572 ? -14.711 15.172 39.969 1 97.81 572 GLY B N 1
ATOM 10209 C CA . GLY B 1 572 ? -14.141 16.469 40.312 1 97.81 572 GLY B CA 1
ATOM 10210 C C . GLY B 1 572 ? -14.766 17.094 41.562 1 97.81 572 GLY B C 1
ATOM 10211 O O . GLY B 1 572 ? -14.055 17.641 42.406 1 97.81 572 GLY B O 1
ATOM 10212 N N . ASP B 1 573 ? -16.062 17.016 41.688 1 97.38 573 ASP B N 1
ATOM 10213 C CA . ASP B 1 573 ? -16.75 17.578 42.844 1 97.38 573 ASP B CA 1
ATOM 10214 C C . ASP B 1 573 ? -16.297 16.906 44.156 1 97.38 573 ASP B C 1
ATOM 10216 O O . ASP B 1 573 ? -16.047 17.594 45.156 1 97.38 573 ASP B O 1
ATOM 10220 N N . ALA B 1 574 ? -16.188 15.602 44.062 1 97.44 574 ALA B N 1
ATOM 10221 C CA . ALA B 1 574 ? -15.758 14.859 45.25 1 97.44 574 ALA B CA 1
ATOM 10222 C C . ALA B 1 574 ? -14.336 15.25 45.656 1 97.44 574 ALA B C 1
ATOM 10224 O O . ALA B 1 574 ? -14.055 15.422 46.844 1 97.44 574 ALA B O 1
ATOM 10225 N N . LEU B 1 575 ? -13.492 15.414 44.781 1 97.5 575 LEU B N 1
ATOM 10226 C CA . LEU B 1 575 ? -12.109 15.781 45.094 1 97.5 575 LEU B CA 1
ATOM 10227 C C . LEU B 1 575 ? -12.023 17.219 45.594 1 97.5 575 LEU B C 1
ATOM 10229 O O . LEU B 1 575 ? -11.242 17.5 46.5 1 97.5 575 LEU B O 1
ATOM 10233 N N . TYR B 1 576 ? -12.773 18.078 44.969 1 96.5 576 TYR B N 1
ATOM 10234 C CA . TYR B 1 576 ? -12.781 19.453 45.469 1 96.5 576 TYR B CA 1
ATOM 10235 C C . TYR B 1 576 ? -13.242 19.5 46.938 1 96.5 576 TYR B C 1
ATOM 10237 O O . TYR B 1 576 ? -12.703 20.25 47.75 1 96.5 576 TYR B O 1
ATOM 10245 N N . GLU B 1 577 ? -14.219 18.781 47.25 1 95.88 577 GLU B N 1
ATOM 10246 C CA . GLU B 1 577 ? -14.727 18.75 48.594 1 95.88 577 GLU B CA 1
ATOM 10247 C C . GLU B 1 577 ? -13.648 18.266 49.562 1 95.88 577 GLU B C 1
ATOM 10249 O O . GLU B 1 577 ? -13.578 18.734 50.719 1 95.88 577 GLU B O 1
ATOM 10254 N N . ALA B 1 578 ? -12.852 17.391 49.125 1 95.69 578 ALA B N 1
ATOM 10255 C CA . ALA B 1 578 ? -11.836 16.797 50 1 95.69 578 ALA B CA 1
ATOM 10256 C C . ALA B 1 578 ? -10.617 17.719 50.125 1 95.69 578 ALA B C 1
ATOM 10258 O O . ALA B 1 578 ? -10.031 17.828 51.188 1 95.69 578 ALA B O 1
ATOM 10259 N N . TYR B 1 579 ? -10.219 18.438 49.062 1 95.19 579 TYR B N 1
ATOM 10260 C CA . TYR B 1 579 ? -8.914 19.094 49.062 1 95.19 579 TYR B CA 1
ATOM 10261 C C . TYR B 1 579 ? -9.07 20.609 48.875 1 95.19 579 TYR B C 1
ATOM 10263 O O . TYR B 1 579 ? -8.109 21.359 49.062 1 95.19 579 TYR B O 1
ATOM 10271 N N . LYS B 1 580 ? -10.195 21.094 48.406 1 94.62 580 LYS B N 1
ATOM 10272 C CA . LYS B 1 580 ? -10.562 22.5 48.25 1 94.62 580 LYS B CA 1
ATOM 10273 C C . LYS B 1 580 ? -9.625 23.203 47.25 1 94.62 580 LYS B C 1
ATOM 10275 O O . LYS B 1 580 ? -9.203 24.344 47.5 1 94.62 580 LYS B O 1
ATOM 10280 N N . VAL B 1 581 ? -9.234 22.5 46.281 1 96 581 VAL B N 1
ATOM 10281 C CA . VAL B 1 581 ? -8.508 23.062 45.156 1 96 581 VAL B CA 1
ATOM 10282 C C . VAL B 1 581 ? -9.25 22.734 43.844 1 96 581 VAL B C 1
ATOM 10284 O O . VAL B 1 581 ? -9.969 21.734 43.781 1 96 581 VAL B O 1
ATOM 10287 N N . PRO B 1 582 ? -9.117 23.578 42.812 1 96.5 582 PRO B N 1
ATOM 10288 C CA . PRO B 1 582 ? -9.766 23.25 41.531 1 96.5 582 PRO B CA 1
ATOM 10289 C C . PRO B 1 582 ? -9.273 21.953 40.906 1 96.5 582 PRO B C 1
ATOM 10291 O O . PRO B 1 582 ? -8.117 21.562 41.125 1 96.5 582 PRO B O 1
ATOM 10294 N N . ILE B 1 583 ? -10.203 21.281 40.156 1 97.94 583 ILE B N 1
ATOM 10295 C CA . ILE B 1 583 ? -9.898 20 39.562 1 97.94 583 ILE B CA 1
ATOM 10296 C C . ILE B 1 583 ? -9.953 20.125 38.031 1 97.94 583 ILE B C 1
ATOM 10298 O O . ILE B 1 583 ? -10.914 20.672 37.5 1 97.94 583 ILE B O 1
ATOM 10302 N N . GLY B 1 584 ? -8.883 19.75 37.344 1 97.88 584 GLY B N 1
ATOM 10303 C CA . GLY B 1 584 ? -8.844 19.688 35.875 1 97.88 584 GLY B CA 1
ATOM 10304 C C . GLY B 1 584 ? -8.898 18.281 35.344 1 97.88 584 GLY B C 1
ATOM 10305 O O . GLY B 1 584 ? -8.289 17.359 35.906 1 97.88 584 GLY B O 1
ATOM 10306 N N . ILE B 1 585 ? -9.641 18.094 34.219 1 96.94 585 ILE B N 1
ATOM 10307 C CA . ILE B 1 585 ? -9.805 16.781 33.594 1 96.94 585 ILE B CA 1
ATOM 10308 C C . ILE B 1 585 ? -9.492 16.875 32.125 1 96.94 585 ILE B C 1
ATOM 10310 O O . ILE B 1 585 ? -9.977 17.781 31.422 1 96.94 585 ILE B O 1
ATOM 10314 N N . ALA B 1 586 ? -8.688 15.984 31.609 1 96.75 586 ALA B N 1
ATOM 10315 C CA . ALA B 1 586 ? -8.477 15.805 30.172 1 96.75 586 ALA B CA 1
ATOM 10316 C C . ALA B 1 586 ? -8.93 14.422 29.719 1 96.75 586 ALA B C 1
ATOM 10318 O O . ALA B 1 586 ? -8.172 13.453 29.812 1 96.75 586 ALA B O 1
ATOM 10319 N N . ALA B 1 587 ? -10.125 14.32 29.219 1 94.62 587 ALA B N 1
ATOM 10320 C CA . ALA B 1 587 ? -10.672 13.047 28.766 1 94.62 587 ALA B CA 1
ATOM 10321 C C . ALA B 1 587 ? -10.172 12.711 27.359 1 94.62 587 ALA B C 1
ATOM 10323 O O . ALA B 1 587 ? -10.219 13.547 26.453 1 94.62 587 ALA B O 1
ATOM 10324 N N . THR B 1 588 ? -9.688 11.445 27.172 1 92.62 588 THR B N 1
ATOM 10325 C CA . THR B 1 588 ? -9.109 11.07 25.891 1 92.62 588 THR B CA 1
ATOM 10326 C C . THR B 1 588 ? -9.656 9.727 25.422 1 92.62 588 THR B C 1
ATOM 10328 O O . THR B 1 588 ? -9.125 9.125 24.484 1 92.62 588 THR B O 1
ATOM 10331 N N . GLY B 1 589 ? -10.656 9.203 26.062 1 90.31 589 GLY B N 1
ATOM 10332 C CA . GLY B 1 589 ? -11.141 7.852 25.828 1 90.31 589 GLY B CA 1
ATOM 10333 C C . GLY B 1 589 ? -11.82 7.684 24.484 1 90.31 589 GLY B C 1
ATOM 10334 O O . GLY B 1 589 ? -12.109 8.664 23.797 1 90.31 589 GLY B O 1
ATOM 10335 N N . TYR B 1 590 ? -12.008 6.449 24.047 1 80.75 590 TYR B N 1
ATOM 10336 C CA . TYR B 1 590 ? -12.742 6.07 22.828 1 80.75 590 TYR B CA 1
ATOM 10337 C C . TYR B 1 590 ? -13.617 4.852 23.094 1 80.75 590 TYR B C 1
ATOM 10339 O O . TYR B 1 590 ? -13.109 3.773 23.406 1 80.75 590 TYR B O 1
ATOM 10347 N N . GLY B 1 591 ? -14.906 5.027 22.844 1 74.69 591 GLY B N 1
ATOM 10348 C CA . GLY B 1 591 ? -15.883 3.992 23.156 1 74.69 591 GLY B CA 1
ATOM 10349 C C . GLY B 1 591 ? -15.648 2.707 22.375 1 74.69 591 GLY B C 1
ATOM 10350 O O . GLY B 1 591 ? -15.289 2.74 21.203 1 74.69 591 GLY B O 1
ATOM 10351 N N . GLY B 1 592 ? -15.828 1.524 23.047 1 72.94 592 GLY B N 1
ATOM 10352 C CA . GLY B 1 592 ? -15.859 0.213 22.422 1 72.94 592 GLY B CA 1
ATOM 10353 C C . GLY B 1 592 ? -14.492 -0.294 22.031 1 72.94 592 GLY B C 1
ATOM 10354 O O . GLY B 1 592 ? -14.375 -1.304 21.328 1 72.94 592 GLY B O 1
ATOM 10355 N N . THR B 1 593 ? -13.414 0.329 22.438 1 75.31 593 THR B N 1
ATOM 10356 C CA . THR B 1 593 ? -12.094 -0.012 21.922 1 75.31 593 THR B CA 1
ATOM 10357 C C . THR B 1 593 ? -11.445 -1.092 22.781 1 75.31 593 THR B C 1
ATOM 10359 O O . THR B 1 593 ? -11.617 -1.107 24.016 1 75.31 593 THR B O 1
ATOM 10362 N N . SER B 1 594 ? -10.711 -1.973 22.078 1 79.69 594 SER B N 1
ATOM 10363 C CA . SER B 1 594 ? -9.812 -2.943 22.688 1 79.69 594 SER B CA 1
ATOM 10364 C C . SER B 1 594 ? -8.469 -2.312 23.047 1 79.69 594 SER B C 1
ATOM 10366 O O . SER B 1 594 ? -8.086 -1.298 22.453 1 79.69 594 SER B O 1
ATOM 10368 N N . VAL B 1 595 ? -7.797 -2.955 24.078 1 86.94 595 VAL B N 1
ATOM 10369 C CA . VAL B 1 595 ? -6.445 -2.516 24.406 1 86.94 595 VAL B CA 1
ATOM 10370 C C . VAL B 1 595 ? -5.57 -2.551 23.156 1 86.94 595 VAL B C 1
ATOM 10372 O O . VAL B 1 595 ? -4.605 -1.793 23.047 1 86.94 595 VAL B O 1
ATOM 10375 N N . ASN B 1 596 ? -6.02 -3.232 22.172 1 73.5 596 ASN B N 1
ATOM 10376 C CA . ASN B 1 596 ? -5.316 -3.316 20.906 1 73.5 596 ASN B CA 1
ATOM 10377 C C . ASN B 1 596 ? -5.285 -1.969 20.188 1 73.5 596 ASN B C 1
ATOM 10379 O O . ASN B 1 596 ? -4.285 -1.615 19.562 1 73.5 596 ASN B O 1
ATOM 10383 N N . ALA B 1 597 ? -6.332 -1.314 20.328 1 70.88 597 ALA B N 1
ATOM 10384 C CA . ALA B 1 597 ? -6.465 -0.031 19.641 1 70.88 597 ALA B CA 1
ATOM 10385 C C . ALA B 1 597 ? -5.582 1.032 20.281 1 70.88 597 ALA B C 1
ATOM 10387 O O . ALA B 1 597 ? -5.344 2.092 19.703 1 70.88 597 ALA B O 1
ATOM 10388 N N . TRP B 1 598 ? -5.031 0.77 21.422 1 86.44 598 TRP B N 1
ATOM 10389 C CA . TRP B 1 598 ? -4.301 1.761 22.203 1 86.44 598 TRP B CA 1
ATOM 10390 C C . TRP B 1 598 ? -2.797 1.53 22.109 1 86.44 598 TRP B C 1
ATOM 10392 O O . TRP B 1 598 ? -2.014 2.24 22.75 1 86.44 598 TRP B O 1
ATOM 10402 N N . GLN B 1 599 ? -2.525 0.5 21.359 1 77.94 599 GLN B N 1
ATOM 10403 C CA . GLN B 1 599 ? -1.098 0.219 21.25 1 77.94 599 GLN B CA 1
ATOM 10404 C C . GLN B 1 599 ? -0.353 1.394 20.625 1 77.94 599 GLN B C 1
ATOM 10406 O O . GLN B 1 599 ? -0.891 2.084 19.766 1 77.94 599 GLN B O 1
ATOM 10411 N N . PRO B 1 600 ? 0.877 1.648 21.188 1 77.38 600 PRO B N 1
ATOM 10412 C CA . PRO B 1 600 ? 1.646 2.797 20.703 1 77.38 600 PRO B CA 1
ATOM 10413 C C . PRO B 1 600 ? 1.921 2.732 19.203 1 77.38 600 PRO B C 1
ATOM 10415 O O . PRO B 1 600 ? 2.566 1.794 18.734 1 77.38 600 PRO B O 1
ATOM 10418 N N . MET B 1 601 ? 1.221 3.629 18.547 1 60 601 MET B N 1
ATOM 10419 C CA . MET B 1 601 ? 1.403 3.826 17.109 1 60 601 MET B CA 1
ATOM 10420 C C . MET B 1 601 ? 1.573 5.305 16.781 1 60 601 MET B C 1
ATOM 10422 O O . MET B 1 601 ? 1.41 6.164 17.641 1 60 601 MET B O 1
ATOM 10426 N N . ASP B 1 602 ? 1.995 5.66 15.516 1 50.19 602 ASP B N 1
ATOM 10427 C CA . ASP B 1 602 ? 2.213 7.051 15.141 1 50.19 602 ASP B CA 1
ATOM 10428 C C . ASP B 1 602 ? 0.891 7.812 15.062 1 50.19 602 ASP B C 1
ATOM 10430 O O . ASP B 1 602 ? 0.869 9.039 15.18 1 50.19 602 ASP B O 1
ATOM 10434 N N . GLU B 1 603 ? -0.054 6.969 14.773 1 52.28 603 GLU B N 1
ATOM 10435 C CA . GLU B 1 603 ? -1.402 7.527 14.812 1 52.28 603 GLU B CA 1
ATOM 10436 C C . GLU B 1 603 ? -2.348 6.633 15.609 1 52.28 603 GLU B C 1
ATOM 10438 O O . GLU B 1 603 ? -1.951 5.562 16.078 1 52.28 603 GLU B O 1
ATOM 10443 N N . GLY B 1 604 ? -3.447 7.152 16.047 1 67 604 GLY B N 1
ATOM 10444 C CA . GLY B 1 604 ? -4.441 6.379 16.781 1 67 604 GLY B CA 1
ATOM 10445 C C . GLY B 1 604 ? -4.668 6.883 18.188 1 67 604 GLY B C 1
ATOM 10446 O O . GLY B 1 604 ? -4.32 8.023 18.516 1 67 604 GLY B O 1
ATOM 10447 N N . LEU B 1 605 ? -5.234 5.961 18.953 1 78.69 605 LEU B N 1
ATOM 10448 C CA . LEU B 1 605 ? -5.742 6.355 20.266 1 78.69 605 LEU B CA 1
ATOM 10449 C C . LEU B 1 605 ? -4.594 6.637 21.234 1 78.69 605 LEU B C 1
ATOM 10451 O O . LEU B 1 605 ? -4.684 7.543 22.062 1 78.69 605 LEU B O 1
ATOM 10455 N N . PHE B 1 606 ? -3.514 5.961 21.125 1 90.12 606 PHE B N 1
ATOM 10456 C CA . PHE B 1 606 ? -2.344 6.211 21.953 1 90.12 606 PHE B CA 1
ATOM 10457 C C . PHE B 1 606 ? -1.777 7.602 21.688 1 90.12 606 PHE B C 1
ATOM 10459 O O . PHE B 1 606 ? -1.472 8.336 22.625 1 90.12 606 PHE B O 1
ATOM 10466 N N . ARG B 1 607 ? -1.688 7.906 20.344 1 78.25 607 ARG B N 1
ATOM 10467 C CA . ARG B 1 607 ? -1.175 9.219 19.984 1 78.25 607 ARG B CA 1
ATOM 10468 C C . ARG B 1 607 ? -2.115 10.328 20.453 1 78.25 607 ARG B C 1
ATOM 10470 O O . ARG B 1 607 ? -1.663 11.391 20.875 1 78.25 607 ARG B O 1
ATOM 10477 N N . TRP B 1 608 ? -3.336 10.031 20.312 1 82.12 608 TRP B N 1
ATOM 10478 C CA . TRP B 1 608 ? -4.324 10.992 20.797 1 82.12 608 TRP B CA 1
ATOM 10479 C C . TRP B 1 608 ? -4.113 11.289 22.266 1 82.12 608 TRP B C 1
ATOM 10481 O O . TRP B 1 608 ? -4.047 12.453 22.672 1 82.12 608 TRP B O 1
ATOM 10491 N N . MET B 1 609 ? -3.932 10.289 23.047 1 92.19 609 MET B N 1
ATOM 10492 C CA . MET B 1 609 ? -3.682 10.453 24.484 1 92.19 609 MET B CA 1
ATOM 10493 C C . MET B 1 609 ? -2.363 11.18 24.719 1 92.19 609 MET B C 1
ATOM 10495 O O . MET B 1 609 ? -2.301 12.117 25.516 1 92.19 609 MET B O 1
ATOM 10499 N N . MET B 1 610 ? -1.414 10.797 23.984 1 90.31 610 MET B N 1
ATOM 10500 C CA . MET B 1 610 ? -0.093 11.383 24.188 1 90.31 610 MET B CA 1
ATOM 10501 C C . MET B 1 610 ? -0.092 12.859 23.812 1 90.31 610 MET B C 1
ATOM 10503 O O . MET B 1 610 ? 0.59 13.664 24.438 1 90.31 610 MET B O 1
ATOM 10507 N N . THR B 1 611 ? -0.822 13.133 22.75 1 85.69 611 THR B N 1
ATOM 10508 C CA . THR B 1 611 ? -0.943 14.539 22.375 1 85.69 611 THR B CA 1
ATOM 10509 C C . THR B 1 611 ? -1.508 15.359 23.531 1 85.69 611 THR B C 1
ATOM 10511 O O . THR B 1 611 ? -1.025 16.453 23.812 1 85.69 611 THR B O 1
ATOM 10514 N N . ARG B 1 612 ? -2.465 14.82 24.188 1 91.5 612 ARG B N 1
ATOM 10515 C CA . ARG B 1 612 ? -3.057 15.5 25.344 1 91.5 612 ARG B CA 1
ATOM 10516 C C . ARG B 1 612 ? -2.057 15.617 26.484 1 91.5 612 ARG B C 1
ATOM 10518 O O . ARG B 1 612 ? -1.971 16.656 27.141 1 91.5 612 ARG B O 1
ATOM 10525 N N . ILE B 1 613 ? -1.352 14.602 26.734 1 92.75 613 ILE B N 1
ATOM 10526 C CA . ILE B 1 613 ? -0.345 14.555 27.781 1 92.75 613 ILE B CA 1
ATOM 10527 C C . ILE B 1 613 ? 0.738 15.594 27.516 1 92.75 613 ILE B C 1
ATOM 10529 O O . ILE B 1 613 ? 1.145 16.328 28.406 1 92.75 613 ILE B O 1
ATOM 10533 N N . ASP B 1 614 ? 1.071 15.688 26.266 1 88.38 614 ASP B N 1
ATOM 10534 C CA . ASP B 1 614 ? 2.088 16.656 25.875 1 88.38 614 ASP B CA 1
ATOM 10535 C C . ASP B 1 614 ? 1.581 18.078 26.047 1 88.38 614 ASP B C 1
ATOM 10537 O O . ASP B 1 614 ? 2.332 18.969 26.469 1 88.38 614 ASP B O 1
ATOM 10541 N N . GLN B 1 615 ? 0.366 18.266 25.734 1 87.56 615 GLN B N 1
ATOM 10542 C CA . GLN B 1 615 ? -0.228 19.594 25.859 1 87.56 615 GLN B CA 1
ATOM 10543 C C . GLN B 1 615 ? -0.307 20.031 27.312 1 87.56 615 GLN B C 1
ATOM 10545 O O . GLN B 1 615 ? -0.188 21.234 27.609 1 87.56 615 GLN B O 1
ATOM 10550 N N . LEU B 1 616 ? -0.46 19.125 28.234 1 92.25 616 LEU B N 1
ATOM 10551 C CA . LEU B 1 616 ? -0.502 19.422 29.656 1 92.25 616 LEU B CA 1
ATOM 10552 C C . LEU B 1 616 ? 0.9 19.672 30.203 1 92.25 616 LEU B C 1
ATOM 10554 O O . LEU B 1 616 ? 1.067 20.344 31.219 1 92.25 616 LEU B O 1
ATOM 10558 N N . GLY B 1 617 ? 1.847 19.125 29.531 1 85.62 617 GLY B N 1
ATOM 10559 C CA . GLY B 1 617 ? 3.234 19.344 29.906 1 85.62 617 GLY B CA 1
ATOM 10560 C C . GLY B 1 617 ? 3.734 18.359 30.953 1 85.62 617 GLY B C 1
ATOM 10561 O O . GLY B 1 617 ? 2.939 17.672 31.594 1 85.62 617 GLY B O 1
ATOM 10562 N N . PRO B 1 618 ? 5.066 18.312 31.156 1 85 618 PRO B N 1
ATOM 10563 C CA . PRO B 1 618 ? 5.641 17.422 32.156 1 85 618 PRO B CA 1
ATOM 10564 C C . PRO B 1 618 ? 5.156 17.719 33.562 1 85 618 PRO B C 1
ATOM 10566 O O . PRO B 1 618 ? 5.227 18.875 34 1 85 618 PRO B O 1
ATOM 10569 N N . HIS B 1 619 ? 4.703 16.734 34.188 1 85.69 619 HIS B N 1
ATOM 10570 C CA . HIS B 1 619 ? 4.184 16.828 35.531 1 85.69 619 HIS B CA 1
ATOM 10571 C C . HIS B 1 619 ? 2.998 17.797 35.594 1 85.69 619 HIS B C 1
ATOM 10573 O O . HIS B 1 619 ? 2.736 18.391 36.656 1 85.69 619 HIS B O 1
ATOM 10579 N N . GLY B 1 620 ? 2.395 18.062 34.469 1 93.19 620 GLY B N 1
ATOM 10580 C CA . GLY B 1 620 ? 1.255 18.953 34.406 1 93.19 620 GLY B CA 1
ATOM 10581 C C . GLY B 1 620 ? -0.053 18.312 34.812 1 93.19 620 GLY B C 1
ATOM 10582 O O . GLY B 1 620 ? -1.111 18.938 34.75 1 93.19 620 GLY B O 1
ATOM 10583 N N . PHE B 1 621 ? -0.006 17.031 35.25 1 96.19 621 PHE B N 1
ATOM 10584 C CA . PHE B 1 621 ? -1.161 16.297 35.719 1 96.19 621 PHE B CA 1
ATOM 10585 C C . PHE B 1 621 ? -0.734 15.227 36.719 1 96.19 621 PHE B C 1
ATOM 10587 O O . PHE B 1 621 ? 0.451 14.898 36.844 1 96.19 621 PHE B O 1
ATOM 10594 N N . ARG B 1 622 ? -1.688 14.781 37.469 1 96.31 622 ARG B N 1
ATOM 10595 C CA . ARG B 1 622 ? -1.398 13.891 38.594 1 96.31 622 ARG B CA 1
ATOM 10596 C C . ARG B 1 622 ? -1.295 12.445 38.094 1 96.31 622 ARG B C 1
ATOM 10598 O O . ARG B 1 622 ? -0.384 11.711 38.5 1 96.31 622 ARG B O 1
ATOM 10605 N N . ALA B 1 623 ? -2.246 12.016 37.25 1 97.5 623 ALA B N 1
ATOM 10606 C CA . ALA B 1 623 ? -2.275 10.602 36.875 1 97.5 623 ALA B CA 1
ATOM 10607 C C . ALA B 1 623 ? -3.186 10.383 35.688 1 97.5 623 ALA B C 1
ATOM 10609 O O . ALA B 1 623 ? -4.02 11.234 35.344 1 97.5 623 ALA B O 1
ATOM 10610 N N . VAL B 1 624 ? -2.934 9.258 35.031 1 97.62 624 VAL B N 1
ATOM 10611 C CA . VAL B 1 624 ? -3.855 8.758 34 1 97.62 624 VAL B CA 1
ATOM 10612 C C . VAL B 1 624 ? -4.84 7.781 34.656 1 97.62 624 VAL B C 1
ATOM 10614 O O . VAL B 1 624 ? -4.441 6.871 35.375 1 97.62 624 VAL B O 1
ATOM 10617 N N . LEU B 1 625 ? -6.113 7.992 34.406 1 97.88 625 LEU B N 1
ATOM 10618 C CA . LEU B 1 625 ? -7.18 7.109 34.844 1 97.88 625 LEU B CA 1
ATOM 10619 C C . LEU B 1 625 ? -7.656 6.207 33.719 1 97.88 625 LEU B C 1
ATOM 10621 O O . LEU B 1 625 ? -8.367 6.652 32.812 1 97.88 625 LEU B O 1
ATOM 10625 N N . TRP B 1 626 ? -7.273 4.945 33.75 1 97.75 626 TRP B N 1
ATOM 10626 C CA . TRP B 1 626 ? -7.555 4.004 32.656 1 97.75 626 TRP B CA 1
ATOM 10627 C C . TRP B 1 626 ? -8.797 3.18 32.969 1 97.75 626 TRP B C 1
ATOM 10629 O O . TRP B 1 626 ? -8.836 2.451 33.969 1 97.75 626 TRP B O 1
ATOM 10639 N N . HIS B 1 627 ? -9.781 3.318 32.125 1 96.5 627 HIS B N 1
ATOM 10640 C CA . HIS B 1 627 ? -11.008 2.539 32.25 1 96.5 627 HIS B CA 1
ATOM 10641 C C . HIS B 1 627 ? -11.289 1.781 30.953 1 96.5 627 HIS B C 1
ATOM 10643 O O . HIS B 1 627 ? -11.977 2.295 30.062 1 96.5 627 HIS B O 1
ATOM 10649 N N . GLN B 1 628 ? -10.844 0.553 30.875 1 93.69 628 GLN B N 1
ATOM 10650 C CA . GLN B 1 628 ? -11 -0.284 29.688 1 93.69 628 GLN B CA 1
ATOM 10651 C C . GLN B 1 628 ? -10.844 -1.763 30.047 1 93.69 628 GLN B C 1
ATOM 10653 O O . GLN B 1 628 ? -9.969 -2.131 30.828 1 93.69 628 GLN B O 1
ATOM 10658 N N . GLY B 1 629 ? -11.664 -2.621 29.531 1 91.06 629 GLY B N 1
ATOM 10659 C CA . GLY B 1 629 ? -11.539 -4.059 29.719 1 91.06 629 GLY B CA 1
ATOM 10660 C C . GLY B 1 629 ? -12.75 -4.828 29.219 1 91.06 629 GLY B C 1
ATOM 10661 O O . GLY B 1 629 ? -12.664 -6.027 28.953 1 91.06 629 GLY B O 1
ATOM 10662 N N . GLU B 1 630 ? -13.875 -4.203 29.016 1 84.38 630 GLU B N 1
ATOM 10663 C CA . GLU B 1 630 ? -15.133 -4.832 28.625 1 84.38 630 GLU B CA 1
ATOM 10664 C C . GLU B 1 630 ? -15.023 -5.457 27.234 1 84.38 630 GLU B C 1
ATOM 10666 O O . GLU B 1 630 ? -15.555 -6.543 26.984 1 84.38 630 GLU B O 1
ATOM 10671 N N . THR B 1 631 ? -14.367 -4.758 26.375 1 77.88 631 THR B N 1
ATOM 10672 C CA . THR B 1 631 ? -14.195 -5.219 25 1 77.88 631 THR B CA 1
ATOM 10673 C C . THR B 1 631 ? -13.219 -6.391 24.938 1 77.88 631 THR B C 1
ATOM 10675 O O . THR B 1 631 ? -13.25 -7.188 24 1 77.88 631 THR B O 1
ATOM 10678 N N . ASP B 1 632 ? -12.367 -6.559 25.953 1 81.06 632 ASP B N 1
ATOM 10679 C CA . ASP B 1 632 ? -11.258 -7.508 25.875 1 81.06 632 ASP B CA 1
ATOM 10680 C C . ASP B 1 632 ? -11.5 -8.703 26.797 1 81.06 632 ASP B C 1
ATOM 10682 O O . ASP B 1 632 ? -10.555 -9.359 27.234 1 81.06 632 ASP B O 1
ATOM 10686 N N . VAL B 1 633 ? -12.727 -8.984 27.109 1 79.38 633 VAL B N 1
ATOM 10687 C CA . VAL B 1 633 ? -13.023 -10.008 28.094 1 79.38 633 VAL B CA 1
ATOM 10688 C C . VAL B 1 633 ? -12.602 -11.375 27.578 1 79.38 633 VAL B C 1
ATOM 10690 O O . VAL B 1 633 ? -12.375 -12.305 28.359 1 79.38 633 VAL B O 1
ATOM 10693 N N . GLU B 1 634 ? -12.516 -11.523 26.328 1 69.56 634 GLU B N 1
ATOM 10694 C CA . GLU B 1 634 ? -12.141 -12.797 25.734 1 69.56 634 GLU B CA 1
ATOM 10695 C C . GLU B 1 634 ? -10.633 -12.875 25.484 1 69.56 634 GLU B C 1
ATOM 10697 O O . GLU B 1 634 ? -10.117 -13.914 25.078 1 69.56 634 GLU B O 1
ATOM 10702 N N . MET B 1 635 ? -9.945 -11.828 25.812 1 78.06 635 MET B N 1
ATOM 10703 C CA . MET B 1 635 ? -8.492 -11.789 25.656 1 78.06 635 MET B CA 1
ATOM 10704 C C . MET B 1 635 ? -7.797 -12.492 26.812 1 78.06 635 MET B C 1
ATOM 10706 O O . MET B 1 635 ? -8.141 -12.281 27.969 1 78.06 635 MET B O 1
ATOM 10710 N N . PRO B 1 636 ? -6.805 -13.352 26.469 1 77.69 636 PRO B N 1
ATOM 10711 C CA . PRO B 1 636 ? -6.051 -13.969 27.562 1 77.69 636 PRO B CA 1
ATOM 10712 C C . PRO B 1 636 ? -5.414 -12.945 28.484 1 77.69 636 PRO B C 1
ATOM 10714 O O . PRO B 1 636 ? -4.945 -11.898 28.031 1 77.69 636 PRO B O 1
ATOM 10717 N N . SER B 1 637 ? -5.383 -13.289 29.734 1 86.31 637 SER B N 1
ATOM 10718 C CA . SER B 1 637 ? -4.941 -12.383 30.797 1 86.31 637 SER B CA 1
ATOM 10719 C C . SER B 1 637 ? -3.535 -11.859 30.516 1 86.31 637 SER B C 1
ATOM 10721 O O . SER B 1 637 ? -3.279 -10.656 30.641 1 86.31 637 SER B O 1
ATOM 10723 N N . ASP B 1 638 ? -2.736 -12.703 30.156 1 85.25 638 ASP B N 1
ATOM 10724 C CA . ASP B 1 638 ? -1.347 -12.312 29.938 1 85.25 638 ASP B CA 1
ATOM 10725 C C . ASP B 1 638 ? -1.222 -11.367 28.75 1 85.25 638 ASP B C 1
ATOM 10727 O O . ASP B 1 638 ? -0.403 -10.445 28.766 1 85.25 638 ASP B O 1
ATOM 10731 N N . GLU B 1 639 ? -2.094 -11.648 27.828 1 82.75 639 GLU B N 1
ATOM 10732 C CA . GLU B 1 639 ? -2.08 -10.781 26.656 1 82.75 639 GLU B CA 1
ATOM 10733 C C . GLU B 1 639 ? -2.553 -9.367 27.016 1 82.75 639 GLU B C 1
ATOM 10735 O O . GLU B 1 639 ? -1.921 -8.383 26.625 1 82.75 639 GLU B O 1
ATOM 10740 N N . TYR B 1 640 ? -3.582 -9.336 27.719 1 90 640 TYR B N 1
ATOM 10741 C CA . TYR B 1 640 ? -4.09 -8.039 28.156 1 90 640 TYR B CA 1
ATOM 10742 C C . TYR B 1 640 ? -3.059 -7.301 29 1 90 640 TYR B C 1
ATOM 10744 O O . TYR B 1 640 ? -2.826 -6.105 28.797 1 90 640 TYR B O 1
ATOM 10752 N N . TYR B 1 641 ? -2.482 -8.031 29.891 1 92.75 641 TYR B N 1
ATOM 10753 C CA . TYR B 1 641 ? -1.455 -7.48 30.766 1 92.75 641 TYR B CA 1
ATOM 10754 C C . TYR B 1 641 ? -0.317 -6.871 29.953 1 92.75 641 TYR B C 1
ATOM 10756 O O . TYR B 1 641 ? 0.054 -5.715 30.172 1 92.75 641 TYR B O 1
ATOM 10764 N N . ASP B 1 642 ? 0.145 -7.629 29.062 1 88.56 642 ASP B N 1
ATOM 10765 C CA . ASP B 1 642 ? 1.299 -7.199 28.281 1 88.56 642 ASP B CA 1
ATOM 10766 C C . ASP B 1 642 ? 0.958 -5.98 27.422 1 88.56 642 ASP B C 1
ATOM 10768 O O . ASP B 1 642 ? 1.764 -5.055 27.312 1 88.56 642 ASP B O 1
ATOM 10772 N N . LYS B 1 643 ? -0.168 -6.039 26.922 1 87.44 643 LYS B N 1
ATOM 10773 C CA . LYS B 1 643 ? -0.573 -4.965 26.016 1 87.44 643 LYS B CA 1
ATOM 10774 C C . LYS B 1 643 ? -0.786 -3.658 26.766 1 87.44 643 LYS B C 1
ATOM 10776 O O . LYS B 1 643 ? -0.33 -2.6 26.328 1 87.44 643 LYS B O 1
ATOM 10781 N N . LEU B 1 644 ? -1.402 -3.734 27.875 1 93.81 644 LEU B N 1
ATOM 10782 C CA . LEU B 1 644 ? -1.615 -2.51 28.641 1 93.81 644 LEU B CA 1
ATOM 10783 C C . LEU B 1 644 ? -0.31 -2.025 29.266 1 93.81 644 LEU B C 1
ATOM 10785 O O . LEU B 1 644 ? -0.055 -0.82 29.312 1 93.81 644 LEU B O 1
ATOM 10789 N N . LYS B 1 645 ? 0.44 -2.967 29.703 1 93.62 645 LYS B N 1
ATOM 10790 C CA . LYS B 1 645 ? 1.753 -2.59 30.219 1 93.62 645 LYS B CA 1
ATOM 10791 C C . LYS B 1 645 ? 2.562 -1.839 29.172 1 93.62 645 LYS B C 1
ATOM 10793 O O . LYS B 1 645 ? 3.242 -0.86 29.484 1 93.62 645 LYS B O 1
ATOM 10798 N N . ARG B 1 646 ? 2.514 -2.311 28.031 1 90.19 646 ARG B N 1
ATOM 10799 C CA . ARG B 1 646 ? 3.209 -1.643 26.938 1 90.19 646 ARG B CA 1
ATOM 10800 C C . ARG B 1 646 ? 2.707 -0.214 26.75 1 90.19 646 ARG B C 1
ATOM 10802 O O . ARG B 1 646 ? 3.498 0.706 26.531 1 90.19 646 ARG B O 1
ATOM 10809 N N . VAL B 1 647 ? 1.45 -0.088 26.781 1 92.31 647 VAL B N 1
ATOM 10810 C CA . VAL B 1 647 ? 0.851 1.237 26.672 1 92.31 647 VAL B CA 1
ATOM 10811 C C . VAL B 1 647 ? 1.385 2.143 27.766 1 92.31 647 VAL B C 1
ATOM 10813 O O . VAL B 1 647 ? 1.837 3.258 27.5 1 92.31 647 VAL B O 1
ATOM 10816 N N . ILE B 1 648 ? 1.403 1.669 28.984 1 94.81 648 ILE B N 1
ATOM 10817 C CA . ILE B 1 648 ? 1.791 2.432 30.172 1 94.81 648 ILE B CA 1
ATOM 10818 C C . ILE B 1 648 ? 3.279 2.766 30.094 1 94.81 648 ILE B C 1
ATOM 10820 O O . ILE B 1 648 ? 3.67 3.926 30.25 1 94.81 648 ILE B O 1
ATOM 10824 N N . ASP B 1 649 ? 3.99 1.819 29.781 1 92.62 649 ASP B N 1
ATOM 10825 C CA . ASP B 1 649 ? 5.438 2.006 29.75 1 92.62 649 ASP B CA 1
ATOM 10826 C C . ASP B 1 649 ? 5.844 2.973 28.641 1 92.62 649 ASP B C 1
ATOM 10828 O O . ASP B 1 649 ? 6.68 3.855 28.844 1 92.62 649 ASP B O 1
ATOM 10832 N N . THR B 1 650 ? 5.238 2.752 27.547 1 90.88 650 THR B N 1
ATOM 10833 C CA . THR B 1 650 ? 5.578 3.621 26.438 1 90.88 650 THR B CA 1
ATOM 10834 C C . THR B 1 650 ? 5.164 5.062 26.719 1 90.88 650 THR B C 1
ATOM 10836 O O . THR B 1 650 ? 5.867 6.004 26.344 1 90.88 650 THR B O 1
ATOM 10839 N N . SER B 1 651 ? 4.055 5.227 27.312 1 93 651 SER B N 1
ATOM 10840 C CA . SER B 1 651 ? 3.615 6.57 27.672 1 93 651 SER B CA 1
ATOM 10841 C C . SER B 1 651 ? 4.609 7.25 28.609 1 93 651 SER B C 1
ATOM 10843 O O . SER B 1 651 ? 4.875 8.445 28.469 1 93 651 SER B O 1
ATOM 10845 N N . ARG B 1 652 ? 5.137 6.535 29.531 1 93.31 652 ARG B N 1
ATOM 10846 C CA . ARG B 1 652 ? 6.129 7.059 30.469 1 93.31 652 ARG B CA 1
ATOM 10847 C C . ARG B 1 652 ? 7.422 7.422 29.75 1 93.31 652 ARG B C 1
ATOM 10849 O O . ARG B 1 652 ? 7.996 8.484 30 1 93.31 652 ARG B O 1
ATOM 10856 N N . GLU B 1 653 ? 7.738 6.574 28.922 1 86.25 653 GLU B N 1
ATOM 10857 C CA . GLU B 1 653 ? 8.961 6.801 28.156 1 86.25 653 GLU B CA 1
ATOM 10858 C C . GLU B 1 653 ? 8.844 8.055 27.297 1 86.25 653 GLU B C 1
ATOM 10860 O O . GLU B 1 653 ? 9.75 8.898 27.281 1 86.25 653 GLU B O 1
ATOM 10865 N N . GLU B 1 654 ? 7.766 8.078 26.609 1 86.06 654 GLU B N 1
ATOM 10866 C CA . GLU B 1 654 ? 7.586 9.203 25.703 1 86.06 654 GLU B CA 1
ATOM 10867 C C . GLU B 1 654 ? 7.398 10.516 26.453 1 86.06 654 GLU B C 1
ATOM 10869 O O . GLU B 1 654 ? 7.875 11.562 26.016 1 86.06 654 GLU B O 1
ATOM 10874 N N . ALA B 1 655 ? 6.719 10.422 27.547 1 87.44 655 ALA B N 1
ATOM 10875 C CA . ALA B 1 655 ? 6.473 11.625 28.328 1 87.44 655 ALA B CA 1
ATOM 10876 C C . ALA B 1 655 ? 7.738 12.062 29.062 1 87.44 655 ALA B C 1
ATOM 10878 O O . ALA B 1 655 ? 7.871 13.234 29.438 1 87.44 655 ALA B O 1
ATOM 10879 N N . GLY B 1 656 ? 8.625 11.148 29.359 1 83.56 656 GLY B N 1
ATOM 10880 C CA . GLY B 1 656 ? 9.883 11.453 30.016 1 83.56 656 GLY B CA 1
ATOM 10881 C C . GLY B 1 656 ? 9.773 11.477 31.531 1 83.56 656 GLY B C 1
ATOM 10882 O O . GLY B 1 656 ? 10.625 12.047 32.219 1 83.56 656 GLY B O 1
ATOM 10883 N N . TRP B 1 657 ? 8.672 11.047 32.125 1 88.44 657 TRP B N 1
ATOM 10884 C CA . TRP B 1 657 ? 8.5 10.922 33.562 1 88.44 657 TRP B CA 1
ATOM 10885 C C . TRP B 1 657 ? 7.582 9.758 33.906 1 88.44 657 TRP B C 1
ATOM 10887 O O . TRP B 1 657 ? 6.836 9.273 33.062 1 88.44 657 TRP B O 1
ATOM 10897 N N . ASN B 1 658 ? 7.754 9.25 35.031 1 91.62 658 ASN B N 1
ATOM 10898 C CA . ASN B 1 658 ? 6.992 8.094 35.5 1 91.62 658 ASN B CA 1
ATOM 10899 C C . ASN B 1 658 ? 5.547 8.461 35.812 1 91.62 658 ASN B C 1
ATOM 10901 O O . ASN B 1 658 ? 5.168 8.5 37 1 91.62 658 ASN B O 1
ATOM 10905 N N . ILE B 1 659 ? 4.789 8.594 34.812 1 94.44 659 ILE B N 1
ATOM 10906 C CA . ILE B 1 659 ? 3.385 8.953 34.969 1 94.44 659 ILE B CA 1
ATOM 10907 C C . ILE B 1 659 ? 2.662 7.914 35.812 1 94.44 659 ILE B C 1
ATOM 10909 O O . ILE B 1 659 ? 2.689 6.723 35.5 1 94.44 659 ILE B O 1
ATOM 10913 N N . PRO B 1 660 ? 2.035 8.352 36.906 1 96.19 660 PRO B N 1
ATOM 10914 C CA . PRO B 1 660 ? 1.18 7.398 37.625 1 96.19 660 PRO B CA 1
ATOM 10915 C C . PRO B 1 660 ? -0.058 7 36.812 1 96.19 660 PRO B C 1
ATOM 10917 O O . PRO B 1 660 ? -0.732 7.859 36.25 1 96.19 660 PRO B O 1
ATOM 10920 N N . TRP B 1 661 ? -0.224 5.742 36.719 1 97.75 661 TRP B N 1
ATOM 10921 C CA . TRP B 1 661 ? -1.433 5.191 36.094 1 97.75 661 TRP B CA 1
ATOM 10922 C C . TRP B 1 661 ? -2.289 4.48 37.156 1 97.75 661 TRP B C 1
ATOM 10924 O O . TRP B 1 661 ? -1.771 3.75 38 1 97.75 661 TRP B O 1
ATOM 10934 N N . LEU B 1 662 ? -3.523 4.773 37.156 1 97.69 662 LEU B N 1
ATOM 10935 C CA . LEU B 1 662 ? -4.488 3.943 37.875 1 97.69 662 LEU B CA 1
ATOM 10936 C C . LEU B 1 662 ? -5.332 3.127 36.906 1 97.69 662 LEU B C 1
ATOM 10938 O O . LEU B 1 662 ? -5.887 3.672 35.938 1 97.69 662 LEU B O 1
ATOM 10942 N N . VAL B 1 663 ? -5.379 1.84 37.125 1 97.62 663 VAL B N 1
ATOM 10943 C CA . VAL B 1 663 ? -6.121 0.946 36.219 1 97.62 663 VAL B CA 1
ATOM 10944 C C . VAL B 1 663 ? -7.336 0.388 36.969 1 97.62 663 VAL B C 1
ATOM 10946 O O . VAL B 1 663 ? -7.199 -0.291 37.969 1 97.62 663 VAL B O 1
ATOM 10949 N N . ALA B 1 664 ? -8.508 0.652 36.438 1 96.88 664 ALA B N 1
ATOM 10950 C CA . ALA B 1 664 ? -9.742 0.17 37.062 1 96.88 664 ALA B CA 1
ATOM 10951 C C . ALA B 1 664 ? -9.938 -1.318 36.781 1 96.88 664 ALA B C 1
ATOM 10953 O O . ALA B 1 664 ? -9.328 -1.88 35.875 1 96.88 664 ALA B O 1
ATOM 10954 N N . GLN B 1 665 ? -10.672 -1.937 37.625 1 95 665 GLN B N 1
ATOM 10955 C CA . GLN B 1 665 ? -11.188 -3.271 37.344 1 95 665 GLN B CA 1
ATOM 10956 C C . GLN B 1 665 ? -12.461 -3.203 36.5 1 95 665 GLN B C 1
ATOM 10958 O O . GLN B 1 665 ? -13.523 -2.852 37 1 95 665 GLN B O 1
ATOM 10963 N N . VAL B 1 666 ? -12.312 -3.562 35.219 1 93.75 666 VAL B N 1
ATOM 10964 C CA . VAL B 1 666 ? -13.375 -3.367 34.25 1 93.75 666 VAL B CA 1
ATOM 10965 C C . VAL B 1 666 ? -13.531 -4.633 33.406 1 93.75 666 VAL B C 1
ATOM 10967 O O . VAL B 1 666 ? -12.641 -4.984 32.625 1 93.75 666 VAL B O 1
ATOM 10970 N N . SER B 1 667 ? -14.602 -5.41 33.562 1 91.25 667 SER B N 1
ATOM 10971 C CA . SER B 1 667 ? -14.828 -6.613 32.781 1 91.25 667 SER B CA 1
ATOM 10972 C C . SER B 1 667 ? -16.312 -6.887 32.594 1 91.25 667 SER B C 1
ATOM 10974 O O . SER B 1 667 ? -16.703 -7.91 32.031 1 91.25 667 SER B O 1
ATOM 10976 N N . TYR B 1 668 ? -17.188 -6 33.031 1 88.12 668 TYR B N 1
ATOM 10977 C CA . TYR B 1 668 ? -18.641 -6.18 33.031 1 88.12 668 TYR B CA 1
ATOM 10978 C C . TYR B 1 668 ? -19.188 -6.254 31.609 1 88.12 668 TYR B C 1
ATOM 10980 O O . TYR B 1 668 ? -18.766 -5.492 30.734 1 88.12 668 TYR B O 1
ATOM 10988 N N . HIS B 1 669 ? -20.094 -7.16 31.344 1 79.5 669 HIS B N 1
ATOM 10989 C CA . HIS B 1 669 ? -20.766 -7.219 30.062 1 79.5 669 HIS B CA 1
ATOM 10990 C C . HIS B 1 669 ? -22.266 -6.953 30.219 1 79.5 669 HIS B C 1
ATOM 10992 O O . HIS B 1 669 ? -22.812 -6.066 29.562 1 79.5 669 HIS B O 1
ATOM 10998 N N . ASN B 1 670 ? -22.922 -7.805 31.109 1 78.88 670 ASN B N 1
ATOM 10999 C CA . ASN B 1 670 ? -24.344 -7.711 31.453 1 78.88 670 ASN B CA 1
ATOM 11000 C C . ASN B 1 670 ? -24.641 -8.367 32.781 1 78.88 670 ASN B C 1
ATOM 11002 O O . ASN B 1 670 ? -23.734 -8.898 33.438 1 78.88 670 ASN B O 1
ATOM 11006 N N . PRO B 1 671 ? -25.828 -8.258 33.188 1 78.62 671 PRO B N 1
ATOM 11007 C CA . PRO B 1 671 ? -26.156 -8.828 34.5 1 78.62 671 PRO B CA 1
ATOM 11008 C C . PRO B 1 671 ? -25.828 -10.32 34.594 1 78.62 671 PRO B C 1
ATOM 11010 O O . PRO B 1 671 ? -25.531 -10.828 35.688 1 78.62 671 PRO B O 1
ATOM 11013 N N . ASP B 1 672 ? -25.812 -11 33.469 1 75.38 672 ASP B N 1
ATOM 11014 C CA . ASP B 1 672 ? -25.547 -12.438 33.438 1 75.38 672 ASP B CA 1
ATOM 11015 C C . ASP B 1 672 ? -24.031 -12.711 33.375 1 75.38 672 ASP B C 1
ATOM 11017 O O . ASP B 1 672 ? -23.594 -13.828 33.656 1 75.38 672 ASP B O 1
ATOM 11021 N N . ALA B 1 673 ? -23.297 -11.773 33.156 1 80.62 673 ALA B N 1
ATOM 11022 C CA . ALA B 1 673 ? -21.828 -11.828 33.062 1 80.62 673 ALA B CA 1
ATOM 11023 C C . ALA B 1 673 ? -21.203 -10.57 33.688 1 80.62 673 ALA B C 1
ATOM 11025 O O . ALA B 1 673 ? -20.625 -9.75 32.969 1 80.62 673 ALA B O 1
ATOM 11026 N N . PRO B 1 674 ? -21.312 -10.5 34.938 1 83.12 674 PRO B N 1
ATOM 11027 C CA . PRO B 1 674 ? -20.953 -9.234 35.594 1 83.12 674 PRO B CA 1
ATOM 11028 C C . PRO B 1 674 ? -19.438 -9.062 35.75 1 83.12 674 PRO B C 1
ATOM 11030 O O . PRO B 1 674 ? -18.969 -7.965 36.062 1 83.12 674 PRO B O 1
ATOM 11033 N N . SER B 1 675 ? -18.719 -10.18 35.562 1 86.75 675 SER B N 1
ATOM 11034 C CA . SER B 1 675 ? -17.281 -10.062 35.656 1 86.75 675 SER B CA 1
ATOM 11035 C C . SER B 1 675 ? -16.578 -11.219 34.938 1 86.75 675 SER B C 1
ATOM 11037 O O . SER B 1 675 ? -17.156 -12.297 34.781 1 86.75 675 SER B O 1
ATOM 11039 N N . PHE B 1 676 ? -15.43 -10.898 34.5 1 85.44 676 PHE B N 1
ATOM 11040 C CA . PHE B 1 676 ? -14.602 -11.914 33.875 1 85.44 676 PHE B CA 1
ATOM 11041 C C . PHE B 1 676 ? -13.25 -12.016 34.562 1 85.44 676 PHE B C 1
ATOM 11043 O O . PHE B 1 676 ? -12.477 -11.055 34.594 1 85.44 676 PHE B O 1
ATOM 11050 N N . THR B 1 677 ? -12.992 -13.148 35.031 1 86.25 677 THR B N 1
ATOM 11051 C CA . THR B 1 677 ? -11.812 -13.375 35.875 1 86.25 677 THR B CA 1
ATOM 11052 C C . THR B 1 677 ? -10.539 -13.133 35.062 1 86.25 677 THR B C 1
ATOM 11054 O O . THR B 1 677 ? -9.547 -12.633 35.594 1 86.25 677 THR B O 1
ATOM 11057 N N . THR B 1 678 ? -10.539 -13.461 33.906 1 85.5 678 THR B N 1
ATOM 11058 C CA . THR B 1 678 ? -9.336 -13.367 33.062 1 85.5 678 THR B CA 1
ATOM 11059 C C . THR B 1 678 ? -8.883 -11.914 32.969 1 85.5 678 THR B C 1
ATOM 11061 O O . THR B 1 678 ? -7.711 -11.609 33.188 1 85.5 678 THR B O 1
ATOM 11064 N N . THR B 1 679 ? -9.781 -11.125 32.625 1 89.69 679 THR B N 1
ATOM 11065 C CA . THR B 1 679 ? -9.469 -9.703 32.5 1 89.69 679 THR B CA 1
ATOM 11066 C C . THR B 1 679 ? -9.125 -9.086 33.844 1 89.69 679 THR B C 1
ATOM 11068 O O . THR B 1 679 ? -8.164 -8.312 33.969 1 89.69 679 THR B O 1
ATOM 11071 N N . ARG B 1 680 ? -9.781 -9.445 34.844 1 92 680 ARG B N 1
ATOM 11072 C CA . ARG B 1 680 ? -9.594 -8.898 36.188 1 92 680 ARG B CA 1
ATOM 11073 C C . ARG B 1 680 ? -8.234 -9.305 36.75 1 92 680 ARG B C 1
ATOM 11075 O O . ARG B 1 680 ? -7.578 -8.516 37.438 1 92 680 ARG B O 1
ATOM 11082 N N . THR B 1 681 ? -7.91 -10.477 36.406 1 92.62 681 THR B N 1
ATOM 11083 C CA . THR B 1 681 ? -6.605 -10.961 36.844 1 92.62 681 THR B CA 1
ATOM 11084 C C . THR B 1 681 ? -5.484 -10.148 36.219 1 92.62 681 THR B C 1
ATOM 11086 O O . THR B 1 681 ? -4.512 -9.789 36.875 1 92.62 681 THR B O 1
ATOM 11089 N N . ALA B 1 682 ? -5.617 -9.891 35.031 1 93.62 682 ALA B N 1
ATOM 11090 C CA . ALA B 1 682 ? -4.617 -9.094 34.312 1 93.62 682 ALA B CA 1
ATOM 11091 C C . ALA B 1 682 ? -4.508 -7.695 34.906 1 93.62 682 ALA B C 1
ATOM 11093 O O . ALA B 1 682 ? -3.404 -7.191 35.125 1 93.62 682 ALA B O 1
ATOM 11094 N N . GLN B 1 683 ? -5.59 -7.105 35.219 1 95.38 683 GLN B N 1
ATOM 11095 C CA . GLN B 1 683 ? -5.641 -5.766 35.781 1 95.38 683 GLN B CA 1
ATOM 11096 C C . GLN B 1 683 ? -5.035 -5.734 37.188 1 95.38 683 GLN B C 1
ATOM 11098 O O . GLN B 1 683 ? -4.234 -4.852 37.5 1 95.38 683 GLN B O 1
ATOM 11103 N N . ALA B 1 684 ? -5.293 -6.734 37.938 1 95.44 684 ALA B N 1
ATOM 11104 C CA . ALA B 1 684 ? -4.746 -6.844 39.281 1 95.44 684 ALA B CA 1
ATOM 11105 C C . ALA B 1 684 ? -3.236 -7.07 39.25 1 95.44 684 ALA B C 1
ATOM 11107 O O . ALA B 1 684 ? -2.506 -6.57 40.094 1 95.44 684 ALA B O 1
ATOM 11108 N N . LYS B 1 685 ? -2.895 -7.855 38.312 1 95.06 685 LYS B N 1
ATOM 11109 C CA . LYS B 1 685 ? -1.467 -8.133 38.188 1 95.06 685 LYS B CA 1
ATOM 11110 C C . LYS B 1 685 ? -0.685 -6.855 37.875 1 95.06 685 LYS B C 1
ATOM 11112 O O . LYS B 1 685 ? 0.448 -6.695 38.344 1 95.06 685 LYS B O 1
ATOM 11117 N N . LEU B 1 686 ? -1.252 -5.977 37.188 1 95.81 686 LEU B N 1
ATOM 11118 C CA . LEU B 1 686 ? -0.603 -4.703 36.875 1 95.81 686 LEU B CA 1
ATOM 11119 C C . LEU B 1 686 ? -0.34 -3.92 38.156 1 95.81 686 LEU B C 1
ATOM 11121 O O . LEU B 1 686 ? 0.693 -3.26 38.281 1 95.81 686 LEU B O 1
ATOM 11125 N N . TRP B 1 687 ? -1.293 -4.023 39.156 1 96.12 687 TRP B N 1
ATOM 11126 C CA . TRP B 1 687 ? -1.12 -3.367 40.438 1 96.12 687 TRP B CA 1
ATOM 11127 C C . TRP B 1 687 ? -0.018 -4.043 41.25 1 96.12 687 TRP B C 1
ATOM 11129 O O . TRP B 1 687 ? 0.87 -3.371 41.781 1 96.12 687 TRP B O 1
ATOM 11139 N N . ALA B 1 688 ? -0.086 -5.309 41.25 1 93.88 688 ALA B N 1
ATOM 11140 C CA . ALA B 1 688 ? 0.827 -6.113 42.062 1 93.88 688 ALA B CA 1
ATOM 11141 C C . ALA B 1 688 ? 2.271 -5.934 41.594 1 93.88 688 ALA B C 1
ATOM 11143 O O . ALA B 1 688 ? 3.193 -5.918 42.406 1 93.88 688 ALA B O 1
ATOM 11144 N N . ASP B 1 689 ? 2.438 -5.773 40.375 1 93.94 689 ASP B N 1
ATOM 11145 C CA . ASP B 1 689 ? 3.773 -5.668 39.812 1 93.94 689 ASP B CA 1
ATOM 11146 C C . ASP B 1 689 ? 4.281 -4.227 39.875 1 93.94 689 ASP B C 1
ATOM 11148 O O . ASP B 1 689 ? 5.391 -3.939 39.406 1 93.94 689 ASP B O 1
ATOM 11152 N N . GLY B 1 690 ? 3.438 -3.375 40.281 1 92.88 690 GLY B N 1
ATOM 11153 C CA . GLY B 1 690 ? 3.846 -1.988 40.438 1 92.88 690 GLY B CA 1
ATOM 11154 C C . GLY B 1 690 ? 3.818 -1.211 39.156 1 92.88 690 GLY B C 1
ATOM 11155 O O . GLY B 1 690 ? 4.375 -0.113 39.062 1 92.88 690 GLY B O 1
ATOM 11156 N N . VAL B 1 691 ? 3.197 -1.799 38.156 1 95.06 691 VAL B N 1
ATOM 11157 C CA . VAL B 1 691 ? 3.111 -1.135 36.875 1 95.06 691 VAL B CA 1
ATOM 11158 C C . VAL B 1 691 ? 2.104 0.01 36.938 1 95.06 691 VAL B C 1
ATOM 11160 O O . VAL B 1 691 ? 2.314 1.069 36.344 1 95.06 691 VAL B O 1
ATOM 11163 N N . ALA B 1 692 ? 1.065 -0.247 37.594 1 96.94 692 ALA B N 1
ATOM 11164 C CA . ALA B 1 692 ? 0.015 0.751 37.781 1 96.94 692 ALA B CA 1
ATOM 11165 C C . ALA B 1 692 ? -0.552 0.699 39.188 1 96.94 692 ALA B C 1
ATOM 11167 O O . ALA B 1 692 ? -0.32 -0.266 39.938 1 96.94 692 ALA B O 1
ATOM 11168 N N . LEU B 1 693 ? -1.207 1.703 39.562 1 96.75 693 LEU B N 1
ATOM 11169 C CA . LEU B 1 693 ? -1.926 1.748 40.812 1 96.75 693 LEU B CA 1
ATOM 11170 C C . LEU B 1 693 ? -3.336 1.188 40.656 1 96.75 693 LEU B C 1
ATOM 11172 O O . LEU B 1 693 ? -3.875 1.148 39.562 1 96.75 693 LEU B O 1
ATOM 11176 N N . GLU B 1 694 ? -3.773 0.792 41.812 1 95.25 694 GLU B N 1
ATOM 11177 C CA . GLU B 1 694 ? -5.105 0.199 41.844 1 95.25 694 GLU B CA 1
ATOM 11178 C C . GLU B 1 694 ? -6.184 1.248 41.562 1 95.25 694 GLU B C 1
ATOM 11180 O O . GLU B 1 694 ? -6.215 2.293 42.219 1 95.25 694 GLU B O 1
ATOM 11185 N N . GLY B 1 695 ? -7.008 1.033 40.562 1 96.38 695 GLY B N 1
ATOM 11186 C CA . GLY B 1 695 ? -8.195 1.827 40.312 1 96.38 695 GLY B CA 1
ATOM 11187 C C . GLY B 1 695 ? -9.453 1.229 40.938 1 96.38 695 GLY B C 1
ATOM 11188 O O . GLY B 1 695 ? -9.383 0.244 41.656 1 96.38 695 GLY B O 1
ATOM 11189 N N . PRO B 1 696 ? -10.586 1.794 40.625 1 96.81 696 PRO B N 1
ATOM 11190 C CA . PRO B 1 696 ? -11.82 1.312 41.25 1 96.81 696 PRO B CA 1
ATOM 11191 C C . PRO B 1 696 ? -12.359 0.044 40.594 1 96.81 696 PRO B C 1
ATOM 11193 O O . PRO B 1 696 ? -12.078 -0.211 39.406 1 96.81 696 PRO B O 1
ATOM 11196 N N . ASP B 1 697 ? -13.047 -0.761 41.375 1 95.69 697 ASP B N 1
ATOM 11197 C CA . ASP B 1 697 ? -13.789 -1.902 40.844 1 95.69 697 ASP B CA 1
ATOM 11198 C C . ASP B 1 697 ? -15.172 -1.482 40.375 1 95.69 697 ASP B C 1
ATOM 11200 O O . ASP B 1 697 ? -16.141 -1.535 41.125 1 95.69 697 ASP B O 1
ATOM 11204 N N . THR B 1 698 ? -15.25 -1.254 39.125 1 94.69 698 THR B N 1
ATOM 11205 C CA . THR B 1 698 ? -16.5 -0.703 38.625 1 94.69 698 THR B CA 1
ATOM 11206 C C . THR B 1 698 ? -17.453 -1.82 38.219 1 94.69 698 THR B C 1
ATOM 11208 O O . THR B 1 698 ? -18.625 -1.565 37.906 1 94.69 698 THR B O 1
ATOM 11211 N N . ASP B 1 699 ? -16.938 -3.043 38.219 1 93.88 699 ASP B N 1
ATOM 11212 C CA . ASP B 1 699 ? -17.812 -4.188 37.969 1 93.88 699 ASP B CA 1
ATOM 11213 C C . ASP B 1 699 ? -18.875 -4.305 39.062 1 93.88 699 ASP B C 1
ATOM 11215 O O . ASP B 1 699 ? -19.922 -4.93 38.875 1 93.88 699 ASP B O 1
ATOM 11219 N N . THR B 1 700 ? -18.609 -3.76 40.156 1 93 700 THR B N 1
ATOM 11220 C CA . THR B 1 700 ? -19.5 -3.852 41.312 1 93 700 THR B CA 1
ATOM 11221 C C . THR B 1 700 ? -20.719 -2.955 41.125 1 93 700 THR B C 1
ATOM 11223 O O . THR B 1 700 ? -21.703 -3.082 41.844 1 93 700 THR B O 1
ATOM 11226 N N . LEU B 1 701 ? -20.703 -1.999 40.25 1 94.81 701 LEU B N 1
ATOM 11227 C CA . LEU B 1 701 ? -21.828 -1.117 39.969 1 94.81 701 LEU B CA 1
ATOM 11228 C C . LEU B 1 701 ? -22.844 -1.794 39.062 1 94.81 701 LEU B C 1
ATOM 11230 O O . LEU B 1 701 ? -22.734 -1.696 37.844 1 94.81 701 LEU B O 1
ATOM 11234 N N . THR B 1 702 ? -23.828 -2.521 39.656 1 92.88 702 THR B N 1
ATOM 11235 C CA . THR B 1 702 ? -24.844 -3.258 38.906 1 92.88 702 THR B CA 1
ATOM 11236 C C . THR B 1 702 ? -26.234 -2.693 39.188 1 92.88 702 THR B C 1
ATOM 11238 O O . THR B 1 702 ? -26.375 -1.716 39.906 1 92.88 702 THR B O 1
ATOM 11241 N N . GLY B 1 703 ? -27.156 -3.229 38.531 1 90.94 703 GLY B N 1
ATOM 11242 C CA . GLY B 1 703 ? -28.531 -2.828 38.781 1 90.94 703 GLY B CA 1
ATOM 11243 C C . GLY B 1 703 ? -28.812 -1.392 38.375 1 90.94 703 GLY B C 1
ATOM 11244 O O . GLY B 1 703 ? -28.5 -0.983 37.281 1 90.94 703 GLY B O 1
ATOM 11245 N N . ASP B 1 704 ? -29.25 -0.59 39.438 1 88.31 704 ASP B N 1
ATOM 11246 C CA . ASP B 1 704 ? -29.703 0.771 39.156 1 88.31 704 ASP B CA 1
ATOM 11247 C C . ASP B 1 704 ? -28.547 1.665 38.719 1 88.31 704 ASP B C 1
ATOM 11249 O O . ASP B 1 704 ? -28.766 2.768 38.219 1 88.31 704 ASP B O 1
ATOM 11253 N N . HIS B 1 705 ? -27.422 1.136 38.812 1 94.81 705 HIS B N 1
ATOM 11254 C CA . HIS B 1 705 ? -26.25 1.913 38.406 1 94.81 705 HIS B CA 1
ATOM 11255 C C . HIS B 1 705 ? -25.969 1.775 36.906 1 94.81 705 HIS B C 1
ATOM 11257 O O . HIS B 1 705 ? -25.125 2.49 36.375 1 94.81 705 HIS B O 1
ATOM 11263 N N . ARG B 1 706 ? -26.719 0.888 36.312 1 92 706 ARG B N 1
ATOM 11264 C CA . ARG B 1 706 ? -26.484 0.632 34.875 1 92 706 ARG B CA 1
ATOM 11265 C C . ARG B 1 706 ? -27.625 1.187 34.031 1 92 706 ARG B C 1
ATOM 11267 O O . ARG B 1 706 ? -28.766 1.255 34.5 1 92 706 ARG B O 1
ATOM 11274 N N . ASP B 1 707 ? -27.344 1.576 32.812 1 83.5 707 ASP B N 1
ATOM 11275 C CA . ASP B 1 707 ? -28.375 2.072 31.906 1 83.5 707 ASP B CA 1
ATOM 11276 C C . ASP B 1 707 ? -29.266 0.937 31.422 1 83.5 707 ASP B C 1
ATOM 11278 O O . ASP B 1 707 ? -29.172 -0.194 31.891 1 83.5 707 ASP B O 1
ATOM 11282 N N . LEU B 1 708 ? -30.234 1.281 30.656 1 79.69 708 LEU B N 1
ATOM 11283 C CA . LEU B 1 708 ? -31.188 0.33 30.109 1 79.69 708 LEU B CA 1
ATOM 11284 C C . LEU B 1 708 ? -31.844 -0.476 31.234 1 79.69 708 LEU B C 1
ATOM 11286 O O . LEU B 1 708 ? -31.859 -1.708 31.188 1 79.69 708 LEU B O 1
ATOM 11290 N N . ASP B 1 709 ? -32.25 0.195 32.188 1 80.81 709 ASP B N 1
ATOM 11291 C CA . ASP B 1 709 ? -33 -0.357 33.312 1 80.81 709 ASP B CA 1
ATOM 11292 C C . ASP B 1 709 ? -32.188 -1.447 34.031 1 80.81 709 ASP B C 1
ATOM 11294 O O . ASP B 1 709 ? -32.688 -2.521 34.312 1 80.81 709 ASP B O 1
ATOM 11298 N N . GLY B 1 710 ? -30.891 -1.174 34.094 1 83.75 710 GLY B N 1
ATOM 11299 C CA . GLY B 1 710 ? -30 -2.035 34.875 1 83.75 710 GLY B CA 1
ATOM 11300 C C . GLY B 1 710 ? -29.406 -3.16 34.031 1 83.75 710 GLY B C 1
ATOM 11301 O O . GLY B 1 710 ? -28.641 -3.979 34.562 1 83.75 710 GLY B O 1
ATOM 11302 N N . LYS B 1 711 ? -29.672 -3.25 32.781 1 79.38 711 LYS B N 1
ATOM 11303 C CA . LYS B 1 711 ? -29.234 -4.383 31.969 1 79.38 711 LYS B CA 1
ATOM 11304 C C . LYS B 1 711 ? -28.125 -3.977 31.016 1 79.38 711 LYS B C 1
ATOM 11306 O O . LYS B 1 711 ? -27.547 -4.824 30.328 1 79.38 711 LYS B O 1
ATOM 11311 N N . GLY B 1 712 ? -27.844 -2.621 31.031 1 82.31 712 GLY B N 1
ATOM 11312 C CA . GLY B 1 712 ? -26.891 -2.113 30.062 1 82.31 712 GLY B CA 1
ATOM 11313 C C . GLY B 1 712 ? -25.453 -2.168 30.531 1 82.31 712 GLY B C 1
ATOM 11314 O O . GLY B 1 712 ? -25.203 -2.457 31.703 1 82.31 712 GLY B O 1
ATOM 11315 N N . ILE B 1 713 ? -24.531 -1.905 29.672 1 85.12 713 ILE B N 1
ATOM 11316 C CA . ILE B 1 713 ? -23.094 -1.941 29.938 1 85.12 713 ILE B CA 1
ATOM 11317 C C . ILE B 1 713 ? -22.625 -0.57 30.422 1 85.12 713 ILE B C 1
ATOM 11319 O O . ILE B 1 713 ? -21.641 -0.465 31.141 1 85.12 713 ILE B O 1
ATOM 11323 N N . HIS B 1 714 ? -23.406 0.517 30.062 1 89.19 714 HIS B N 1
ATOM 11324 C CA . HIS B 1 714 ? -23.062 1.88 30.453 1 89.19 714 HIS B CA 1
ATOM 11325 C C . HIS B 1 714 ? -23.766 2.285 31.734 1 89.19 714 HIS B C 1
ATOM 11327 O O . HIS B 1 714 ? -24.625 1.546 32.219 1 89.19 714 HIS B O 1
ATOM 11333 N N . PHE B 1 715 ? -23.391 3.398 32.281 1 93.62 715 PHE B N 1
ATOM 11334 C CA . PHE B 1 715 ? -23.859 3.758 33.625 1 93.62 715 PHE B CA 1
ATOM 11335 C C . PHE B 1 715 ? -25.062 4.703 33.531 1 93.62 715 PHE B C 1
ATOM 11337 O O . PHE B 1 715 ? -25.109 5.566 32.656 1 93.62 715 PHE B O 1
ATOM 11344 N N . SER B 1 716 ? -26.016 4.59 34.562 1 89.69 716 SER B N 1
ATOM 11345 C CA . SER B 1 716 ? -27.094 5.547 34.812 1 89.69 716 SER B CA 1
ATOM 11346 C C . SER B 1 716 ? -26.562 6.781 35.531 1 89.69 716 SER B C 1
ATOM 11348 O O . SER B 1 716 ? -25.391 6.82 35.938 1 89.69 716 SER B O 1
ATOM 11350 N N . PRO B 1 717 ? -27.359 7.801 35.688 1 87.62 717 PRO B N 1
ATOM 11351 C CA . PRO B 1 717 ? -26.891 8.969 36.438 1 87.62 717 PRO B CA 1
ATOM 11352 C C . PRO B 1 717 ? -26.406 8.602 37.844 1 87.62 717 PRO B C 1
ATOM 11354 O O . PRO B 1 717 ? -25.375 9.117 38.312 1 87.62 717 PRO B O 1
ATOM 11357 N N . GLN B 1 718 ? -27.156 7.703 38.469 1 92.69 718 GLN B N 1
ATOM 11358 C CA . GLN B 1 718 ? -26.719 7.215 39.781 1 92.69 718 GLN B CA 1
ATOM 11359 C C . GLN B 1 718 ? -25.391 6.477 39.656 1 92.69 718 GLN B C 1
ATOM 11361 O O . GLN B 1 718 ? -24.531 6.602 40.531 1 92.69 718 GLN B O 1
ATOM 11366 N N . GLY B 1 719 ? -25.328 5.727 38.688 1 95.88 719 GLY B N 1
ATOM 11367 C CA . GLY B 1 719 ? -24.109 4.996 38.438 1 95.88 719 GLY B CA 1
ATOM 11368 C C . GLY B 1 719 ? -22.922 5.898 38.125 1 95.88 719 GLY B C 1
ATOM 11369 O O . GLY B 1 719 ? -21.797 5.629 38.562 1 95.88 719 GLY B O 1
ATOM 11370 N N . LEU B 1 720 ? -23.172 6.953 37.438 1 95.94 720 LEU B N 1
ATOM 11371 C CA . LEU B 1 720 ? -22.109 7.902 37.125 1 95.94 720 LEU B CA 1
ATOM 11372 C C . LEU B 1 720 ? -21.609 8.594 38.375 1 95.94 720 LEU B C 1
ATOM 11374 O O . LEU B 1 720 ? -20.391 8.812 38.531 1 95.94 720 LEU B O 1
ATOM 11378 N N . LYS B 1 721 ? -22.453 8.953 39.188 1 95.44 721 LYS B N 1
ATOM 11379 C CA . LYS B 1 721 ? -22.078 9.555 40.469 1 95.44 721 LYS B CA 1
ATOM 11380 C C . LYS B 1 721 ? -21.234 8.586 41.281 1 95.44 721 LYS B C 1
ATOM 11382 O O . LYS B 1 721 ? -20.203 8.977 41.812 1 95.44 721 LYS B O 1
ATOM 11387 N N . ALA B 1 722 ? -21.734 7.367 41.406 1 96.25 722 ALA B N 1
ATOM 11388 C CA . ALA B 1 722 ? -21 6.352 42.156 1 96.25 722 ALA B CA 1
ATOM 11389 C C . ALA B 1 722 ? -19.641 6.094 41.531 1 96.25 722 ALA B C 1
ATOM 11391 O O . ALA B 1 722 ? -18.641 5.914 42.25 1 96.25 722 ALA B O 1
ATOM 11392 N N . HIS B 1 723 ? -19.641 6.02 40.219 1 97.06 723 HIS B N 1
ATOM 11393 C CA . HIS B 1 723 ? -18.406 5.832 39.469 1 97.06 723 HIS B CA 1
ATOM 11394 C C . HIS B 1 723 ? -17.391 6.922 39.781 1 97.06 723 HIS B C 1
ATOM 11396 O O . HIS B 1 723 ? -16.219 6.625 40.094 1 97.06 723 HIS B O 1
ATOM 11402 N N . GLY B 1 724 ? -17.812 8.211 39.781 1 97.44 724 GLY B N 1
ATOM 11403 C CA . GLY B 1 724 ? -16.953 9.336 40.125 1 97.44 724 GLY B CA 1
ATOM 11404 C C . GLY B 1 724 ? -16.438 9.266 41.562 1 97.44 724 GLY B C 1
ATOM 11405 O O . GLY B 1 724 ? -15.266 9.531 41.812 1 97.44 724 GLY B O 1
ATOM 11406 N N . LEU B 1 725 ? -17.266 8.867 42.406 1 96.5 725 LEU B N 1
ATOM 11407 C CA . LEU B 1 725 ? -16.891 8.75 43.812 1 96.5 725 LEU B CA 1
ATOM 11408 C C . LEU B 1 725 ? -15.859 7.652 44.031 1 96.5 725 LEU B C 1
ATOM 11410 O O . LEU B 1 725 ? -14.906 7.82 44.781 1 96.5 725 LEU B O 1
ATOM 11414 N N . LEU B 1 726 ? -16.094 6.508 43.375 1 96.81 726 LEU B N 1
ATOM 11415 C CA . LEU B 1 726 ? -15.133 5.41 43.5 1 96.81 726 LEU B CA 1
ATOM 11416 C C . LEU B 1 726 ? -13.75 5.84 43 1 96.81 726 LEU B C 1
ATOM 11418 O O . LEU B 1 726 ? -12.75 5.555 43.656 1 96.81 726 LEU B O 1
ATOM 11422 N N . TRP B 1 727 ? -13.711 6.508 41.906 1 97.69 727 TRP B N 1
ATOM 11423 C CA . TRP B 1 727 ? -12.438 6.992 41.375 1 97.69 727 TRP B CA 1
ATOM 11424 C C . TRP B 1 727 ? -11.797 7.98 42.344 1 97.69 727 TRP B C 1
ATOM 11426 O O . TRP B 1 727 ? -10.586 7.938 42.594 1 97.69 727 TRP B O 1
ATOM 11436 N N . SER B 1 728 ? -12.617 8.945 42.906 1 97.69 728 SER B N 1
ATOM 11437 C CA . SER B 1 728 ? -12.094 9.945 43.844 1 97.69 728 SER B CA 1
ATOM 11438 C C . SER B 1 728 ? -11.438 9.289 45.062 1 97.69 728 SER B C 1
ATOM 11440 O O . SER B 1 728 ? -10.391 9.742 45.531 1 97.69 728 SER B O 1
ATOM 11442 N N . GLU B 1 729 ? -11.984 8.242 45.531 1 96.44 729 GLU B N 1
ATOM 11443 C CA . GLU B 1 729 ? -11.438 7.547 46.688 1 96.44 729 GLU B CA 1
ATOM 11444 C C . GLU B 1 729 ? -10.117 6.863 46.344 1 96.44 729 GLU B C 1
ATOM 11446 O O . GLU B 1 729 ? -9.203 6.805 47.188 1 96.44 729 GLU B O 1
ATOM 11451 N N . GLN B 1 730 ? -10.047 6.406 45.219 1 96 730 GLN B N 1
ATOM 11452 C CA . GLN B 1 730 ? -8.867 5.637 44.812 1 96 730 GLN B CA 1
ATOM 11453 C C . GLN B 1 730 ? -7.676 6.551 44.562 1 96 730 GLN B C 1
ATOM 11455 O O . GLN B 1 730 ? -6.523 6.141 44.719 1 96 730 GLN B O 1
ATOM 11460 N N . VAL B 1 731 ? -7.938 7.812 44.188 1 97.12 731 VAL B N 1
ATOM 11461 C CA . VAL B 1 731 ? -6.82 8.68 43.812 1 97.12 731 VAL B CA 1
ATOM 11462 C C . VAL B 1 731 ? -6.312 9.422 45.031 1 97.12 731 VAL B C 1
ATOM 11464 O O . VAL B 1 731 ? -5.211 9.969 45.031 1 97.12 731 VAL B O 1
ATOM 11467 N N . LYS B 1 732 ? -6.969 9.492 46.156 1 96.69 732 LYS B N 1
ATOM 11468 C CA . LYS B 1 732 ? -6.66 10.289 47.312 1 96.69 732 LYS B CA 1
ATOM 11469 C C . LYS B 1 732 ? -5.312 9.891 47.938 1 96.69 732 LYS B C 1
ATOM 11471 O O . LYS B 1 732 ? -4.484 10.75 48.219 1 96.69 732 LYS B O 1
ATOM 11476 N N . PRO B 1 733 ? -5.055 8.555 48.062 1 94.94 733 PRO B N 1
ATOM 11477 C CA . PRO B 1 733 ? -3.75 8.203 48.625 1 94.94 733 PRO B CA 1
ATOM 11478 C C . PRO B 1 733 ? -2.586 8.742 47.812 1 94.94 733 PRO B C 1
ATOM 11480 O O . PRO B 1 733 ? -1.574 9.172 48.344 1 94.94 733 PRO B O 1
ATOM 11483 N N . LEU B 1 734 ? -2.77 8.68 46.531 1 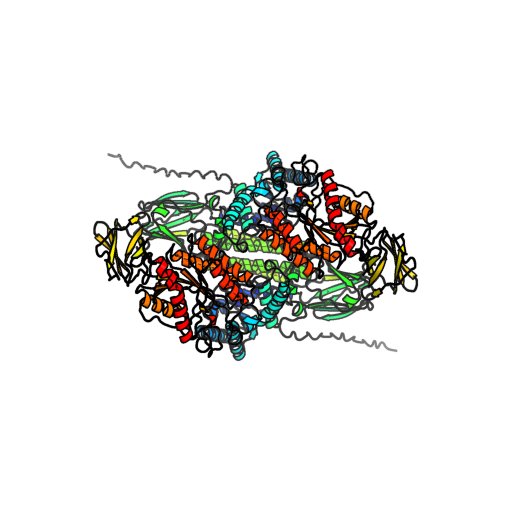95.44 734 LEU B N 1
ATOM 11484 C CA . LEU B 1 734 ? -1.729 9.195 45.656 1 95.44 734 LEU B CA 1
ATOM 11485 C C . LEU B 1 734 ? -1.563 10.703 45.844 1 95.44 734 LEU B C 1
ATOM 11487 O O . LEU B 1 734 ? -0.439 11.203 45.906 1 95.44 734 LEU B O 1
ATOM 11491 N N . ILE B 1 735 ? -2.686 11.422 45.875 1 96 735 ILE B N 1
ATOM 11492 C CA . ILE B 1 735 ? -2.643 12.867 46.062 1 96 735 ILE B CA 1
ATOM 11493 C C . ILE B 1 735 ? -1.963 13.195 47.406 1 96 735 ILE B C 1
ATOM 11495 O O . ILE B 1 735 ? -1.036 14.008 47.469 1 96 735 ILE B O 1
ATOM 11499 N N . ASP B 1 736 ? -2.338 12.555 48.438 1 94.69 736 ASP B N 1
ATOM 11500 C CA . ASP B 1 736 ? -1.828 12.82 49.781 1 94.69 736 ASP B CA 1
ATOM 11501 C C . ASP B 1 736 ? -0.325 12.57 49.875 1 94.69 736 ASP B C 1
ATOM 11503 O O . ASP B 1 736 ? 0.403 13.312 50.531 1 94.69 736 ASP B O 1
ATOM 11507 N N . LYS B 1 737 ? 0.032 11.562 49.25 1 92.56 737 LYS B N 1
ATOM 11508 C CA . LYS B 1 737 ? 1.459 11.258 49.219 1 92.56 737 LYS B CA 1
ATOM 11509 C C . LYS B 1 737 ? 2.232 12.297 48.406 1 92.56 737 LYS B C 1
ATOM 11511 O O . LYS B 1 737 ? 3.332 12.695 48.781 1 92.56 737 LYS B O 1
ATOM 11516 N N . SER B 1 738 ? 1.646 12.742 47.375 1 92.5 738 SER B N 1
ATOM 11517 C CA . SER B 1 738 ? 2.34 13.578 46.406 1 92.5 738 SER B CA 1
ATOM 11518 C C . SER B 1 738 ? 2.457 15.016 46.906 1 92.5 738 SER B C 1
ATOM 11520 O O . SER B 1 738 ? 3.387 15.734 46.531 1 92.5 738 SER B O 1
ATOM 11522 N N . ILE B 1 739 ? 1.55 15.469 47.719 1 91.25 739 ILE B N 1
ATOM 11523 C CA . ILE B 1 739 ? 1.524 16.891 48.062 1 91.25 739 ILE B CA 1
ATOM 11524 C C . ILE B 1 739 ? 2.238 17.094 49.406 1 91.25 739 ILE B C 1
ATOM 11526 O O . ILE B 1 739 ? 2.225 18.188 49.969 1 91.25 739 ILE B O 1
ATOM 11530 N N . GLN B 1 740 ? 2.83 15.969 49.938 1 81.62 740 GLN B N 1
ATOM 11531 C CA . GLN B 1 740 ? 3.617 16.109 51.156 1 81.62 740 GLN B CA 1
ATOM 11532 C C . GLN B 1 740 ? 4.945 16.812 50.875 1 81.62 740 GLN B C 1
ATOM 11534 O O . GLN B 1 740 ? 5.539 16.625 49.812 1 81.62 740 GLN B O 1
ATOM 11539 N N . GLU B 1 741 ? 5.27 17.953 51.406 1 64.19 741 GLU B N 1
ATOM 11540 C CA . GLU B 1 741 ? 6.473 18.766 51.312 1 64.19 741 GLU B CA 1
ATOM 11541 C C . GLU B 1 741 ? 7.73 17.922 51.469 1 64.19 741 GLU B C 1
ATOM 11543 O O . GLU B 1 741 ? 7.781 17.016 52.312 1 64.19 741 GLU B O 1
ATOM 11548 N N . PRO B 1 742 ? 8.781 17.906 50.5 1 49.53 742 PRO B N 1
ATOM 11549 C CA . PRO B 1 742 ? 10.016 17.297 51 1 49.53 742 PRO B CA 1
ATOM 11550 C C . PRO B 1 742 ? 10.469 17.891 52.344 1 49.53 742 PRO B C 1
ATOM 11552 O O . PRO B 1 742 ? 10.164 19.062 52.656 1 49.53 742 PRO B O 1
#

Foldseek 3Di:
DPDDDPPPPPPPPPPPPPPPPLPDQLDAAPAEEEEEEEVLLVVVQLVLLLVLQCCQLALPGDYHYYRRYYYLDALQNSLVCCVPRPVVVPGQEYEYEHFCSLCPNVVNLDPVSLVVRLVSLLSVLVVCVVSNHQYEYEQHEDFQPQLVVCCPDSRNVSSVSSQVSSVVSPHQYFYLHVQLSQLQVVQVVVCVLFDPVFRDTQADPVRRHGDNLVSNSSSLRVSVSSVQALDSWEWEEEQVVQDTDDTGQKDKAPWDHDDLKTKIKIWGSGFFADQAFPSVVSCVRRVSNRRGFDKAAYADGPFFKKWKDKQHFTQDIDTNVDSNVMDRSRQGCPHSNGGHHVSSVLNNVLSVLSVVLVVLVVVLVCCVVPPPPDVVNVVSVVVSVVVSVVSVVVSSVSSHTDMMMMMIHGDPKDKDWPPPFAAAEFEAQALWKRKGKTKIFISDQFDWKWKAKDDDGPDDDGGHDIDTFDADRVGRITMDMDMGTFAAWMKMKMFTDDPRHTPDIDMHGTYGYHAEEEEEAADQLAQNAPAWDAADPQQEWEDQLRHIDHQTFPGHNAPEPRGHYHLRRLLQNLLCVVSRGGYYYYRHYYHLDDLVQCADRPDGSLVSRLSSLVSCAQVRHQAYEYAYAQNCLVPALVVSLVSVLNSQVSSCVVRVHNHAYEYEQYHQAWPVDLHHPRSNVSNVVCCVVVSHNHAYHLSVQAAQQAPPRRGHRHGYPVVSNVNSNRRNVRCVVSVVVRNHDD/DDDPPPPPPPPPPPPPPPPPPPPDQLDAAPAEEEEEEEVLLVVVQLVLLLVLQCCQLALPGDYHYDRHYYYLDALQNSLVCCVPRPVVVPGQEYEYEHFCSLCPNVVNLDPVSLVVRLVSLLSVLVVCVVSNHQYEYEQHADFQPQLVVCCPDSRNVSSVSSQVSSVVSPHQYFYLHVQLSQLQVVQVVVCVLFDPVFRDTQADPVRRHGDNLVSNSSSLRVSVSSVQALDSWEWEEEQVVQDTDDTGQKDKAPWDHDDLKTKIKIWGSGFFADQAFPSVVSCVRRVSNRRGFDKAAYADGPFFKKWKDKQHFTQDIDTNVVSNVMDRSRQGCPHSNGGHHVSSVLNNVLNVLSVVLVVLVVVLVCCVVPPPDDVVNVVSVVVSVVVSVVSVVVSSVSSHTDMMMMMIHGDPKDKDWPPPFAAAEFEAQALWKRKGKTKIFISDQFDWKWKAKDDDGPDDDGRHDIDTFDADRVGRMTMDMDMDTFAAWMKMKMFTDDPNHTPDIDMHGTYGYHAEEEEEAADQLAQNAPAWDAADPQQEWEDQLRHIDHQTFPGHNAPEPRGHYHLRNLLQNLLCVVSRGGYYYYRHYYHLDDLVQCADRPDGSVVSRLSSLVSCAQVRHQAYEYAYAQNCLVPALVVSLVSVLNSQVSSCVVRVHNHAYEYEQYHQAWPVDLHHPRSNVSNVVCCVVVSHNHAYHLSVQAAQQAPPRRGHRHGYPVVSNVNSVRRNVRCVVSVVVRNHDD

Secondary structure (DSSP, 8-state):
-------------------------S--TT-EEEEEESHHHHT-HHHHHHHHHHHHH-TTS--EEEEEE-TT--HHHHHHTIIIIIGGGT-SEEEEE--TGGGGGGTT-SHHHHHHHHHHHHHHHHHHHHHT-EEEEEPPPP-SS-HHHHTTSHHHHHHHHHHHHHHHTT-EEE-HHHHHHHHHHHHHHHHTTS-GGG---SB-TTSSSB-HHHHHHHHHHHHHHTT--SEEEEEEEETTTTEEEEEESEEEEEEEEETTEEEEEEEESS-----STTHHHHHTTS-GGGG-EEEEEEESPPSSEEEEEETTEEEEEEEHHHHHH-EE-TT--S-TTS-SSHHHHHHHHHHHHHHHHHHHHHHHHHHHHHS-SSHHHHHHHHHHHHHHHHHHHHHHHHHS---EEEEEEEPPP-EEEEESPTTEEEEEEETTEEEEEEEEEE-S--SEEEEEEEE--SSS----S-EEEEEETTTTEEEEEEEEE-SSEEEEEEEEEETTEEEEEEEEEEEEEEEEEEEEESGGGTT-BSS----SSS-EEEE-SS-EEE-PSSPTT-SS---SB-SHHHHHHHHHHHH-S-EEEEE---TT--GGGGS--SSSHHHHHHHHHHHH-TT-SSEEEEE--GGGTTS-HHHHHHHHHHHHHHHHHHHTS---EEEEE----BTTB---HHHHHHHHHHHHTTSSEEEEEGGG--GGGBHHHHTSSSBPHHHHHHHHHHHHHHHHHHHHHHTS--/-------------------------S--TT-EEEEEESHHHHT-HHHHHHHHHHHHH-TTS--EEEEEE-TT--HHHHHHTIIIIIGGGT-SEEEEE--TGGGGGGTT-SHHHHHHHHHHHHHHHHHHHHHT-EEEEEPPPP-SS-HHHHTTSHHHHHHHHHHHHHHHTT-EEE-HHHHHHHHHHHHHHHHTTS-GGG---SB-TTSSSB-HHHHHHHHHHHHHHTT--SEEEEEEEETTTTEEEEEESEEEEEEEEETTEEEEEEEESS-----STTHHHHHTTS-GGGG-EEEEEEESPPSSEEEEEETTEEEEEEEHHHHHH-EE-TT--S-TTS-SSHHHHHHHHHHHHHHHHHHHHHHHHHHHHHS-S-HHHHHHHHHHHHHHHHHHHHHHHHHS---EEEEEEEPPP-EEEEESPTTEEEEEEETTEEEEEEEEEE-S--SEEEEEEEE--SSS----S-EEEEEETTTTEEEEEEEEE-SSEEEEEEEEEETTEEEEEEEEEEEEEEEEEEEEESGGGTT-BSS----SSS-EEEE-SS-EEE-PSSPTT-SS---SB-SHHHHHHHHHHHH-S-EEEEE---TT--GGGGS--SSSHHHHHHHHHHHH-TT-SSEEEEE--GGGTTS-HHHHHHHHHHHHHHHHHHHTS---EEEEE----BTTB---HHHHHHHHHHHHTTSSEEEEEGGG--GGGBHHHHTSSSBPHHHHHHHHHHHHHHHHHHHHHHTS--

Organism: NCBI:txid2527985

Nearest PDB structures (foldseek):
  7br2-assembly3_C  TM=8.488E-01  e=5.502E-30  Bacteroides thetaiotaomicron
  5jd3-assembly1_A  TM=7.865E-01  e=1.235E-10  uncultured bacterium
  1zmb-assembly2_C  TM=7.642E-01  e=9.025E-10  Clostridium acetobutylicum ATCC 824
  4rsh-assembly3_C  TM=7.785E-01  e=5.879E-07  Desulfitobacterium hafniense DCB-2
  1pp4-assembly2_B  TM=6.792E-01  e=5.879E-07  Aspergillus aculeatus

Solvent-accessible surface area (backbone atoms only — not comparable to full-atom values): 73351 Å² total; per-residue (Å²): 135,85,74,74,90,76,81,77,78,79,75,78,76,74,74,73,70,76,71,70,77,64,71,65,44,66,80,48,70,66,31,24,37,31,37,37,26,16,43,69,41,46,64,41,55,28,59,49,51,47,49,51,39,46,39,18,46,38,33,83,45,55,63,46,82,43,80,50,28,35,70,80,36,27,38,54,54,50,48,72,39,34,62,70,69,36,56,71,67,55,42,39,32,36,41,36,37,42,51,54,52,44,15,54,72,58,48,41,73,44,68,67,36,46,49,48,40,42,52,22,50,52,50,43,53,52,53,29,56,73,71,67,26,49,42,31,44,32,30,28,78,62,57,62,62,59,54,85,65,47,68,75,29,70,69,43,51,50,33,50,50,39,39,51,53,37,47,75,71,68,38,45,59,27,67,29,31,65,52,38,36,56,34,49,49,50,41,50,60,64,26,70,83,38,38,76,95,63,40,70,64,46,38,38,95,84,30,59,48,58,32,71,60,26,26,50,35,49,25,51,29,48,39,55,53,38,37,48,54,32,69,40,30,38,37,30,33,32,45,72,78,60,41,78,74,43,57,46,50,35,46,77,42,76,74,46,60,57,92,65,29,40,36,30,31,40,34,43,66,27,35,50,63,46,78,44,60,54,36,64,72,47,42,77,51,40,70,54,64,63,48,28,30,31,36,42,26,40,30,67,55,69,85,32,37,29,38,36,30,34,64,86,29,60,35,48,73,43,40,34,67,51,32,45,73,44,37,69,56,48,75,33,40,79,44,58,86,41,59,18,36,56,59,32,27,32,28,35,22,36,51,26,35,52,51,16,40,50,23,37,50,47,18,45,50,46,38,69,74,50,40,67,96,43,76,63,50,57,50,47,47,52,50,42,51,53,46,37,52,51,42,52,51,50,40,44,61,46,30,44,61,59,77,38,39,39,36,36,36,54,51,76,70,46,74,45,69,70,25,64,39,51,43,28,48,31,20,42,59,30,74,52,26,18,58,46,56,38,30,30,38,30,41,57,86,54,75,43,39,31,37,27,33,47,66,62,47,75,46,78,76,66,62,61,58,80,40,78,45,52,65,40,74,86,73,25,36,32,42,44,74,42,81,38,50,12,15,40,62,27,27,37,41,35,40,27,25,36,96,91,34,80,76,45,76,49,70,36,76,31,28,28,19,18,48,17,36,34,29,29,37,9,30,82,30,25,15,46,19,65,44,61,42,64,50,82,74,83,44,33,20,26,30,41,79,84,52,38,36,70,30,37,41,48,64,50,39,35,69,44,52,55,69,17,4,40,30,58,22,39,20,31,40,51,42,25,73,74,68,58,26,26,24,23,36,33,29,33,3,29,56,76,41,39,69,73,56,35,40,71,36,86,59,56,50,30,34,54,39,47,53,44,50,58,73,51,36,83,76,29,45,65,34,38,43,38,34,52,30,49,67,36,45,86,41,54,26,67,56,52,32,53,47,49,48,48,34,53,50,48,50,21,60,74,62,70,47,87,66,44,34,27,42,26,37,37,25,38,56,28,79,92,38,42,63,34,67,44,31,41,50,21,46,49,47,34,32,74,71,63,72,27,40,65,38,35,66,56,41,74,59,53,45,76,19,13,18,76,91,24,53,34,74,38,27,17,61,65,19,22,43,50,49,7,44,43,45,36,62,47,46,45,64,58,51,58,62,52,26,52,72,132,144,82,81,85,75,80,80,78,77,79,77,76,77,73,73,73,71,74,71,71,78,65,73,65,44,66,80,48,71,66,31,24,38,31,37,36,26,16,44,70,41,46,64,42,56,28,58,50,50,47,49,51,39,46,37,18,47,38,33,84,46,55,63,46,82,44,81,50,28,35,70,80,35,28,36,54,54,50,46,74,39,34,60,70,70,36,57,70,69,56,41,39,33,36,41,37,36,41,49,53,52,45,16,54,72,58,45,42,74,44,68,68,37,47,47,49,40,43,52,22,50,53,51,41,53,52,52,29,56,74,71,68,28,48,44,29,44,32,30,28,79,62,58,62,61,58,53,84,65,46,66,74,29,70,70,43,52,51,34,51,52,40,39,49,53,36,45,73,72,67,38,45,59,26,68,29,33,66,51,38,34,55,34,48,49,51,40,50,60,64,25,71,83,40,41,76,94,61,41,72,65,45,38,38,94,83,30,59,49,58,30,71,61,25,25,48,35,48,26,50,29,48,40,54,52,38,38,48,55,32,70,39,29,40,37,30,34,32,45,71,78,62,41,78,74,40,55,46,49,36,47,79,42,76,73,46,59,57,93,66,29,39,34,32,32,42,34,43,66,26,36,48,63,45,78,43,62,52,35,65,72,48,43,77,52,38,67,54,64,65,47,27,31,31,36,43,26,40,29,69,55,69,88,32,37,29,38,37,29,35,64,84,29,61,34,46,73,45,39,35,66,51,31,45,74,44,39,69,56,47,75,34,41,79,44,57,86,41,57,17,37,55,59,32,28,33,27,36,24,36,51,26,37,51,50,16,38,52,23,37,50,47,18,44,50,45,38,68,74,51,41,65,95,41,75,63,49,56,50,49,46,52,50,42,50,53,47,40,52,52,45,52,52,49,39,45,61,47,29,44,61,58,76,38,41,39,36,37,36,55,52,77,70,47,73,45,68,73,26,67,39,51,45,31,50,29,20,42,59,32,74,52,26,16,58,44,57,38,30,32,38,32,42,56,86,52,77,44,40,32,37,28,35,46,65,63,46,75,47,78,78,66,61,60,58,80,40,80,45,51,64,40,75,87,74,24,36,32,43,44,74,44,81,40,49,12,17,41,62,29,26,37,43,35,39,28,23,36,96,91,33,80,77,44,76,50,71,36,77,33,28,28,18,18,47,17,36,35,29,29,36,9,30,84,31,24,16,48,20,63,44,60,41,64,50,82,74,83,45,33,20,25,31,40,79,84,51,37,35,68,31,37,42,48,63,49,39,34,68,46,55,54,70,18,4,40,31,58,23,40,20,29,40,52,44,26,73,72,68,59,27,26,26,23,37,32,30,34,2,30,56,76,42,40,71,74,56,35,41,74,38,90,60,54,52,30,34,54,40,46,52,46,50,56,71,51,38,82,76,28,42,66,35,36,44,36,36,53,31,50,66,36,46,85,40,55,27,67,56,51,34,52,46,49,47,48,35,53,51,49,50,21,59,74,62,70,46,86,68,44,34,27,42,27,36,37,25,40,56,29,78,93,38,41,61,34,69,45,31,43,49,21,47,49,48,35,32,75,71,63,72,26,40,66,36,34,64,57,41,72,57,53,44,76,19,12,19,76,91,24,51,36,73,38,27,15,62,65,20,21,42,52,50,7,44,42,44,38,62,47,47,44,63,57,50,58,62,53,28,52,73,134

InterPro domains:
  IPR005181 Sialate O-acetylesterase domain [PF03629] (515-724)
  IPR013830 SGNH hydrolase-type esterase domain [PF13472] (35-215)
  IPR036514 SGNH hydrolase superfamily [G3DSA:3.40.50.1110] (26-230)
  IPR036514 SGNH hydrolase superfamily [G3DSA:3.40.50.1110] (515-740)
  IPR051532 Diverse Ester Hydrolysis Enzymes [PTHR30383] (32-230)